Protein AF-A0A2K9NR47-F1 (afdb_monomer_lite)

Foldseek 3Di:
DDPLQLALPLQEDDDPDDQAALVVCVVCVVVLDLADAQVRAQQQFPVQLARFQAFFEQLQDAALLLLLSNQRSLSNLLSLLVSFFRDQCQQQPQFSQLQFGGNVLLLQQLLLLLQQLLCVLVVHPDDPDVVSNVVNPDTDDDDDSPPNVDDPDDGDTPVVSSVSSSVSNVSVSCSSPDPPVSRRSNPDFLPHSCLSVVVSSQVSLVSSQVSLQSLLSHNLSRGDNGSRAFAADPLLPVPDADPDFDKDKDAWDKFKFADDRSGRGDDALQRHAIDIATFHIKIWTLWFAFQQNVLCCLLVQLQVDLVLFDPSLSVVCVSSVDSGASQWRADDPPNPSQTWGRASNDTGRGSRQAHDFHFQRSQSSSQSVVCVVVVDLWRKDFAAPRRLRVLDDPDDWLSYDPDRSVPPNHPVVNVVSDVAQPRLNHSAAHGIGSALAAAFWAFHPAQQAGHHVRDARPSPNPPRVVRNPLQKTWIAHAYSSRRHCNRTNSDIDIDGRHDTGSYTTMMMTRPVRDDARRGHGQDPPDHPDDPPDDDVVVCVPDPPSQVPPPDHPDDDPVVVVVLVVLVVVLVVVLVVCQQVAFLLADQAALLASHGDPPDDQPDDDDPDDDPDDDDSNVVSCCVRPRPCRRHRQLLHLFEQAFQFFNADPLLVVLQVVLVVVVFQLLACVRPVPLVVLQLVVQVVLCVLLQFDSVFKGKGKFLAVLQLLLLLVVLLCVVQPPPHDLQQEAEEEALLDDCSNLVSCVVVVHDSVRHHHAYDDLNAGPLVSVLVVCVVSVVVVGQYAEYEWECQGRAFGAGHDLVSVLVSCVVRVHAYEYECQPQSVLSLEPLSCVRCPNSNVHQKYKYACRRLVSQPGRTIMMMGSGPVSQADPPDPCPDPDDDHDDPDDRNCRRGPDSRDGSNSSSSSRVCVVPPCVLSSVQQVQLQVLQQVLQVLQCPQPQKDWPHRHSGNKTKMAGPVFQVLRSQLSSQLSVVSSHHWDWDADPNGIIIMGGRRYSSHHPVSVVVSSVVSSVSD

Secondary structure (DSSP, 8-state):
------S-GGG---S-------HHHHHHGGGG-SS--GGGSTTEETTTTEE-PPPBP-TTT--HHHHHHHHHHHHHHHHHHHHTB-SHHHHHPPPTT-SS--HHHHHHHHHHHHHHHHHHTTS--S-S-HHHHHHHHPPP--S-TT------SPPPPHHHHHHHHHHHHHHHHHHHHH-GGGG-GGG--TTSTTHHHHHHHHHHHHHHHHHHHHHHTS-GGGB---TTPPPPPGGGG--PPPS---EEEE---EEEE---TT-SS---GGG-S-EEEEPPPEEEESSPPBHHHHHHHHHTTGGG-GGGS-HHHHHHHHHHT-SS-TTEEE-SSTTS--EEEE-SS-EEE--TTSBP---HHHHHHHHHHHHHHTT-SS--EEPPHHHHHHHS-SSS-TTB--S-GGG--SHHHHHTT-SS--TTSSSS--S--S--SSSSEEEEEEEP-PPTT----TT-TTSSGGG-SSS-EEEES--TT--GGGGSTT--EEE-TT---SEE--EEEETT--S-TT-----TTS----TT---HHHHT-STTGGGGSSS-SS--HHHHHHHHHHHHHHHHHHHHHGGGS-TT-TTEETTTTEE-TT---SS---SS--SS---HHHHHHIIIIIIGGGS--TTSTTB-SSS-----HHHHHHHHHHHHH---TT-GGGSHHHHHHHHHHHHHHHHHHT--TTT-EEEEESSHHHHHHHHHHHHHHHHHTTS-GGGEEEEEETTS-HHHHHHHHHTT--GGGEEEEPEETTEE-HHHHHHHHHHHHHTT-EEEEEEEEBS-TTT--B--HHHHHHHHHHHT-EEEEE-TTTGGGGGSHHHHHHTTTGGGSSEEEE-HHHHT-PPSS-EEEEESSGGGG--S---TTSSSPPPPTTS--HHHHSS-SS---HHHHHHHHHHHH-SHHHHHHHHHHHHHHHHHHHHHTTSTTEEEEE--SSSEEEEEETT-HHHHHHHHHHHHHTSS-B-EEEEETTEEEEEEE---TT--HHHHHHHHHHHHH--

Organism: Bacteriovorax stolpii (NCBI:txid960)

pLDDT: mean 89.63, std 12.06, range [26.89, 98.88]

Radius of gyration: 38.66 Å; chains: 1; bounding box: 83×75×109 Å

Sequence (1015 aa):
MSVTITRNPNLSKAGKHPEFEHLLKKEFGDSWWTGLAPEKCPGFDQERNCLVALPLLNLKTATREDILAYFNNSWTLTELLFQSLKVEEAYIRPPYHALRHPLIFYYGHPAVLYLNKLRIAGLQKDAVNIYLEKVLETGVDEMSWDDMSKNEMAWPKVAAVHAYRKTVYDIIVNLIKTHPDLNTIGSLNQDSPWWSLWMGIEHEKIHFETSSVLMRELPIEYLETPRFWAPLHPSKNSPHAMTENSWVKKSGERVNIGKPQDTESYGWDNEYGNRTVEIKDFEYTKNQITNGEYFDFVSSGAYINDKYWAPEGLQWRKFRNTKRPTFWVGVGPEGTHQYELRTIFEIIPMPMSWPVEVNYHEAIAYCNWKTESDKTKLKYRLLTEAEFVAIKPKVKDPVLQKQPYKNYKGFSDYQNEYKENFNFLWSSPKEVGDELFGNTWHWLMDQFNPLPGFEVNSLYDDFSTPCFDGKHQMIRGGSFMSCGHEASHWARFHFRPHFYQHSGFRMAATLDGSADNGATFLLKEKEYVHPRRTNVLDQMVGHEWWKKIEQPLEMSDAEMKSIFEQTETQVLKYLQDMPSKSPMGDAHDPAVNGLKKDFSVPYHATKNFPAHPESYQNLMKTVFEDMARYSQIPGHPGFAAYVAGAGNFISNTAQLIAQTLNPFSGHYMMAPGLVTLEMEVIKWFQTMIGYDEISSQGFLTTGSSVATLSALAMARKEKITGFDYSKVTAYTSSDSHHCIAKAWVMLGLKKENLRQIPLKNYKMDNKLLSEKIEEDVARGFKPFLVVATLGSTKTGCVDSLEEILPIAKKHNLWVHADGAYGALFMLTEKGRSLLKGIEETDSVALDPHKALSIPYGTGCLLVKNKDHMLFDYLSDDSYMPPRPVDQVDYADITPELSRDFRGLRVWLPLKTLGVGPFQLNLEEKLKLAEWLSAEIAKIPDLVVVSKPELSILTFAHKKGDAETKKLMENINNKGTLFLSSCTIDGKLAIRFCLLGFRLHYDRLEKALNEIKTMV

InterPro domains:
  IPR002129 Pyridoxal phosphate-dependent decarboxylase, major domain [PF00282] (607-956)
  IPR005532 Sulfatase-modifying factor enzyme-like domain [PF03781] (254-508)
  IPR015421 Pyridoxal phosphate-dependent transferase, major domain [G3DSA:3.40.640.10] (651-907)
  IPR015422 Pyridoxal phosphate-dependent transferase, small domain [G3DSA:3.90.1150.10] (908-1015)
  IPR015424 Pyridoxal phosphate-dependent transferase [SSF53383] (558-1014)
  IPR016187 C-type lectin fold [SSF56436] (243-511)
  IPR027577 5-histidylcysteine sulfoxide synthase [TIGR04344] (61-507)
  IPR042095 Sulfatase-modifying factor enzyme superfamily [G3DSA:3.90.1580.10] (233-517)
  IPR051043 Sulfatase Modifying Factor and Kinase [PTHR23150] (67-510)

Structure (mmCIF, N/CA/C/O backbone):
data_AF-A0A2K9NR47-F1
#
_entry.id   AF-A0A2K9NR47-F1
#
loop_
_atom_site.group_PDB
_atom_site.id
_atom_site.type_symbol
_atom_site.label_atom_id
_atom_site.label_alt_id
_atom_site.label_comp_id
_atom_site.label_asym_id
_atom_site.label_entity_id
_atom_site.label_seq_id
_atom_site.pdbx_PDB_ins_code
_atom_site.Cartn_x
_atom_site.Cartn_y
_atom_site.Cartn_z
_atom_site.occupancy
_atom_site.B_iso_or_equiv
_atom_site.auth_seq_id
_atom_site.auth_comp_id
_atom_site.auth_asym_id
_atom_site.auth_atom_id
_atom_site.pdbx_PDB_model_num
ATOM 1 N N . MET A 1 1 ? 4.344 -27.991 -24.738 1.00 29.25 1 MET A N 1
ATOM 2 C CA . MET A 1 1 ? 5.338 -26.933 -25.015 1.00 29.25 1 MET A CA 1
ATOM 3 C C . MET A 1 1 ? 4.790 -26.060 -26.132 1.00 29.25 1 MET A C 1
ATOM 5 O O . MET A 1 1 ? 4.913 -26.417 -27.297 1.00 29.25 1 MET A O 1
ATOM 9 N N . SER A 1 2 ? 4.070 -24.994 -25.783 1.00 26.89 2 SER A N 1
ATOM 10 C CA . SER A 1 2 ? 3.585 -24.009 -26.751 1.00 26.89 2 SER A CA 1
ATOM 11 C C . SER A 1 2 ? 4.768 -23.166 -27.213 1.00 26.89 2 SER A C 1
ATOM 13 O O . SER A 1 2 ? 5.435 -22.540 -26.394 1.00 26.89 2 SER A O 1
ATOM 15 N N . VAL A 1 3 ? 5.045 -23.150 -28.514 1.00 30.22 3 VAL A N 1
ATOM 16 C CA . VAL A 1 3 ? 5.920 -22.137 -29.106 1.00 30.22 3 VAL A CA 1
ATOM 17 C C . VAL A 1 3 ? 5.161 -20.817 -29.002 1.00 30.22 3 VAL A C 1
ATOM 19 O O . VAL A 1 3 ? 4.297 -20.526 -29.826 1.00 30.22 3 VAL A O 1
ATOM 22 N N . THR A 1 4 ? 5.404 -20.062 -27.932 1.00 38.97 4 THR A N 1
ATOM 23 C CA . THR A 1 4 ? 4.868 -18.712 -27.775 1.00 38.97 4 THR A CA 1
ATOM 24 C C . THR A 1 4 ? 5.430 -17.882 -28.921 1.00 38.97 4 THR A C 1
ATOM 26 O O . THR A 1 4 ? 6.644 -17.761 -29.075 1.00 38.97 4 THR A O 1
ATOM 29 N N . ILE A 1 5 ? 4.556 -17.384 -29.789 1.00 46.53 5 ILE A N 1
ATOM 30 C CA . ILE A 1 5 ? 4.940 -16.554 -30.928 1.00 46.53 5 ILE A CA 1
ATOM 31 C C . ILE A 1 5 ? 5.498 -15.242 -30.350 1.00 46.53 5 ILE A C 1
ATOM 33 O O . ILE A 1 5 ? 4.736 -14.388 -29.917 1.00 46.53 5 ILE A O 1
ATOM 37 N N . THR A 1 6 ? 6.823 -15.089 -30.288 1.00 55.62 6 THR A N 1
ATOM 38 C CA . THR A 1 6 ? 7.491 -13.889 -29.736 1.00 55.62 6 THR A CA 1
ATOM 39 C C . THR A 1 6 ? 7.591 -12.722 -30.726 1.00 55.62 6 THR A C 1
ATOM 41 O O . THR A 1 6 ? 7.983 -11.612 -30.355 1.00 55.62 6 THR A O 1
ATOM 44 N N . ARG A 1 7 ? 7.216 -12.964 -31.986 1.00 69.31 7 ARG A N 1
ATOM 45 C CA . ARG A 1 7 ? 7.096 -11.967 -33.053 1.00 69.31 7 ARG A CA 1
ATOM 46 C C . ARG A 1 7 ? 5.719 -11.307 -32.996 1.00 69.31 7 ARG A C 1
ATOM 48 O O . ARG A 1 7 ? 4.761 -12.007 -32.696 1.00 69.31 7 ARG A O 1
ATOM 55 N N . ASN A 1 8 ? 5.598 -10.021 -33.354 1.00 74.12 8 ASN A N 1
ATOM 56 C CA . ASN A 1 8 ? 4.290 -9.357 -33.425 1.00 74.12 8 ASN A CA 1
ATOM 57 C C . ASN A 1 8 ? 3.326 -10.152 -34.337 1.00 74.12 8 ASN A C 1
ATOM 59 O O . ASN A 1 8 ? 3.521 -10.156 -35.560 1.00 74.12 8 ASN A O 1
ATOM 63 N N . PRO A 1 9 ? 2.304 -10.829 -33.776 1.00 72.19 9 PRO A N 1
ATOM 64 C CA . PRO A 1 9 ? 1.394 -11.661 -34.558 1.00 72.19 9 PRO A CA 1
ATOM 65 C C . PRO A 1 9 ? 0.457 -10.812 -35.428 1.00 72.19 9 PRO A C 1
ATOM 67 O O . PRO A 1 9 ? -0.042 -11.290 -36.446 1.00 72.19 9 PRO A O 1
ATOM 70 N N . ASN A 1 10 ? 0.285 -9.534 -35.078 1.00 77.62 10 ASN A N 1
ATOM 71 C CA . ASN A 1 10 ? -0.641 -8.603 -35.718 1.00 77.62 10 ASN A CA 1
ATOM 72 C C . ASN A 1 10 ? -0.142 -8.089 -37.084 1.00 77.62 10 ASN A C 1
ATOM 74 O O . ASN A 1 10 ? -0.870 -7.385 -37.779 1.00 77.62 10 ASN A O 1
ATOM 78 N N . LEU A 1 11 ? 1.098 -8.416 -37.476 1.00 74.31 11 LEU A N 1
ATOM 79 C CA . LEU A 1 11 ? 1.753 -7.925 -38.701 1.00 74.31 11 LEU A CA 1
ATOM 80 C C . LEU A 1 11 ? 1.943 -9.015 -39.775 1.00 74.31 11 LEU A C 1
ATOM 82 O O . LEU A 1 11 ? 2.802 -8.894 -40.654 1.00 74.31 11 LEU A O 1
ATOM 86 N N . SER A 1 12 ? 1.163 -10.100 -39.714 1.00 62.03 12 SER A N 1
ATOM 87 C CA . SER A 1 12 ? 1.160 -11.168 -40.723 1.00 62.03 12 SER A CA 1
ATOM 88 C C . SER A 1 12 ? -0.046 -11.044 -41.664 1.00 62.03 12 SER A C 1
ATOM 90 O O . SER A 1 12 ? -1.165 -10.810 -41.223 1.00 62.03 12 SER A O 1
ATOM 92 N N . LYS A 1 13 ? 0.173 -11.174 -42.979 1.00 60.66 13 LYS A N 1
ATOM 93 C CA . LYS A 1 13 ? -0.891 -11.084 -43.991 1.00 60.66 13 LYS A CA 1
ATOM 94 C C . LYS A 1 13 ? -1.398 -12.497 -44.304 1.00 60.66 13 LYS A C 1
ATOM 96 O O . LYS A 1 13 ? -0.816 -13.162 -45.154 1.00 60.66 13 LYS A O 1
ATOM 101 N N . ALA A 1 14 ? -2.442 -12.979 -43.621 1.00 40.56 14 ALA A N 1
ATOM 102 C CA . ALA A 1 14 ? -3.179 -14.175 -44.056 1.00 40.56 14 ALA A CA 1
ATOM 103 C C . ALA A 1 14 ? -4.571 -14.313 -43.403 1.00 40.56 14 ALA A C 1
ATOM 105 O O . ALA A 1 14 ? -4.690 -14.693 -42.243 1.00 40.56 14 ALA A O 1
ATOM 106 N N . GLY A 1 15 ? -5.616 -14.112 -44.214 1.00 43.72 15 GLY A N 1
ATOM 107 C CA . GLY A 1 15 ? -7.018 -14.414 -43.905 1.00 43.72 15 GLY A CA 1
ATOM 108 C C . GLY A 1 15 ? -7.943 -13.261 -44.292 1.00 43.72 15 GLY A C 1
ATOM 109 O O . GLY A 1 15 ? -7.608 -12.107 -44.074 1.00 43.72 15 GLY A O 1
ATOM 110 N N . LYS A 1 16 ? -9.109 -13.531 -44.891 1.00 47.97 16 LYS A N 1
ATOM 111 C CA . LYS A 1 16 ? -10.177 -12.522 -44.980 1.00 47.97 16 LYS A CA 1
ATOM 112 C C . LYS A 1 16 ? -10.632 -12.225 -43.547 1.00 47.97 16 LYS A C 1
ATOM 114 O O . LYS A 1 16 ? -11.402 -13.003 -42.991 1.00 47.97 16 LYS A O 1
ATOM 119 N N . HIS A 1 17 ? -10.103 -11.168 -42.941 1.00 52.47 17 HIS A N 1
ATOM 120 C CA . HIS A 1 17 ? -10.524 -10.730 -41.614 1.00 52.47 17 HIS A CA 1
ATOM 121 C C . HIS A 1 17 ? -11.975 -10.220 -41.706 1.00 52.47 17 HIS A C 1
ATOM 123 O O . HIS A 1 17 ? -12.316 -9.570 -42.699 1.00 52.47 17 HIS A O 1
ATOM 129 N N . PRO A 1 18 ? -12.854 -10.548 -40.743 1.00 55.06 18 PRO A N 1
ATOM 130 C CA . PRO A 1 18 ? -14.215 -10.023 -40.728 1.00 55.06 18 PRO A CA 1
ATOM 131 C C . PRO A 1 18 ? -14.175 -8.490 -40.679 1.00 55.06 18 PRO A C 1
ATOM 133 O O . PRO A 1 18 ? -13.394 -7.911 -39.924 1.00 55.06 18 PRO A O 1
ATOM 136 N N . GLU A 1 19 ? -14.996 -7.819 -41.489 1.00 61.41 19 GLU A N 1
ATOM 137 C CA . GLU A 1 19 ? -15.167 -6.370 -41.369 1.00 61.41 19 GLU A CA 1
ATOM 138 C C . GLU A 1 19 ? -15.769 -6.059 -39.993 1.00 61.41 19 GLU A C 1
ATOM 140 O O . GLU A 1 19 ? -16.912 -6.417 -39.706 1.00 61.41 19 GLU A O 1
ATOM 145 N N . PHE A 1 20 ? -14.996 -5.406 -39.122 1.00 68.75 20 PHE A N 1
ATOM 146 C CA . PHE A 1 20 ? -15.508 -4.925 -37.841 1.00 68.75 20 PHE A CA 1
ATOM 147 C C . PHE A 1 20 ? -16.384 -3.689 -38.067 1.00 68.75 20 PHE A C 1
ATOM 149 O O . PHE A 1 20 ? -15.938 -2.704 -38.670 1.00 68.75 20 PHE A O 1
ATOM 156 N N . GLU A 1 21 ? -17.614 -3.718 -37.552 1.00 80.81 21 GLU A N 1
ATOM 157 C CA . GLU A 1 21 ? -18.435 -2.515 -37.398 1.00 80.81 21 GLU A CA 1
ATOM 158 C C . GLU A 1 21 ? -17.719 -1.552 -36.436 1.00 80.81 21 GLU A C 1
ATOM 160 O O . GLU A 1 21 ? -17.147 -1.974 -35.430 1.00 80.81 21 GLU A O 1
ATOM 165 N N . HIS A 1 22 ? -17.723 -0.251 -36.735 1.00 86.69 22 HIS A N 1
ATOM 166 C CA . HIS A 1 22 ? -17.098 0.740 -35.861 1.00 86.69 22 HIS A CA 1
ATOM 167 C C . HIS A 1 22 ? -18.012 1.071 -34.676 1.00 86.69 22 HIS A C 1
ATOM 169 O O . HIS A 1 22 ? -18.729 2.074 -34.671 1.00 86.69 22 HIS A O 1
ATOM 175 N N . LEU A 1 23 ? -17.981 0.211 -33.659 1.00 86.69 23 LEU A N 1
ATOM 176 C CA . LEU A 1 23 ? -18.865 0.273 -32.495 1.00 86.69 23 LEU A CA 1
ATOM 177 C C . LEU A 1 23 ? -18.756 1.604 -31.746 1.00 86.69 23 LEU A C 1
ATOM 179 O O . LEU A 1 23 ? -19.778 2.182 -31.397 1.00 86.69 23 LEU A O 1
ATOM 183 N N . LEU A 1 24 ? -17.544 2.140 -31.580 1.00 87.00 24 LEU A N 1
ATOM 184 C CA . LEU A 1 24 ? -17.353 3.400 -30.851 1.00 87.00 24 LEU A CA 1
ATOM 185 C C . LEU A 1 24 ? -17.876 4.620 -31.623 1.00 87.00 24 LEU A C 1
ATOM 187 O O . LEU A 1 24 ? -18.484 5.511 -31.046 1.00 87.00 24 LEU A O 1
ATOM 191 N N . LYS A 1 25 ? -17.748 4.645 -32.951 1.00 87.56 25 LYS A N 1
ATOM 192 C CA . LYS A 1 25 ? -18.338 5.692 -33.794 1.00 87.56 25 LYS A CA 1
ATOM 193 C C . LYS A 1 25 ? -19.861 5.614 -33.802 1.00 87.56 25 LYS A C 1
ATOM 195 O O . LYS A 1 25 ? -20.513 6.646 -33.882 1.00 87.56 25 LYS A O 1
ATOM 200 N N . LYS A 1 26 ? -20.432 4.411 -33.688 1.00 87.38 26 LYS A N 1
ATOM 201 C CA . LYS A 1 26 ? -21.876 4.208 -33.506 1.00 87.38 26 LYS A CA 1
ATOM 202 C C . LYS A 1 26 ? -22.354 4.652 -32.120 1.00 87.38 26 LYS A C 1
ATOM 204 O O . LYS A 1 26 ? -23.450 5.190 -32.017 1.00 87.38 26 LYS A O 1
ATOM 209 N N . GLU A 1 27 ? -21.552 4.418 -31.084 1.00 90.31 27 GLU A N 1
ATOM 210 C CA . GLU A 1 27 ? -21.852 4.794 -29.698 1.00 90.31 27 GLU A CA 1
ATOM 211 C C . GLU A 1 27 ? -21.749 6.307 -29.472 1.00 90.31 27 GLU A C 1
ATOM 213 O O . GLU A 1 27 ? -22.692 6.914 -28.970 1.00 90.31 27 GLU A O 1
ATOM 218 N N . PHE A 1 28 ? -20.629 6.919 -29.862 1.00 91.75 28 PHE A N 1
ATOM 219 C CA . PHE A 1 28 ? -20.346 8.331 -29.603 1.00 91.75 28 PHE A CA 1
ATOM 220 C C . PHE A 1 28 ? -20.785 9.253 -30.746 1.00 91.75 28 PHE A C 1
ATOM 222 O O . PHE A 1 28 ? -21.222 10.371 -30.496 1.00 91.75 28 PHE A O 1
ATOM 229 N N . GLY A 1 29 ? -20.681 8.834 -32.010 1.00 89.88 29 GLY A N 1
ATOM 230 C CA . GLY A 1 29 ? -20.972 9.703 -33.157 1.00 89.88 29 GLY A CA 1
ATOM 231 C C . GLY A 1 29 ? -20.277 11.067 -33.045 1.00 89.88 29 GLY A C 1
ATOM 232 O O . GLY A 1 29 ? -19.074 11.148 -32.786 1.00 89.88 29 GLY A O 1
ATOM 233 N N . ASP A 1 30 ? -21.049 12.147 -33.182 1.00 86.94 30 ASP A N 1
ATOM 234 C CA . ASP A 1 30 ? -20.553 13.523 -33.042 1.00 86.94 30 ASP A CA 1
ATOM 235 C C . ASP A 1 30 ? -20.172 13.896 -31.597 1.00 86.94 30 ASP A C 1
ATOM 237 O O . ASP A 1 30 ? -19.423 14.852 -31.394 1.00 86.94 30 ASP A O 1
ATOM 241 N N . SER A 1 31 ? -20.633 13.146 -30.585 1.00 92.56 31 SER A N 1
ATOM 242 C CA . SER A 1 31 ? -20.271 13.372 -29.178 1.00 92.56 31 SER A CA 1
ATOM 243 C C . SER A 1 31 ? -18.898 12.805 -28.806 1.00 92.56 31 SER A C 1
ATOM 245 O O . SER A 1 31 ? -18.524 12.854 -27.635 1.00 92.56 31 SER A O 1
ATOM 247 N N . TRP A 1 32 ? -18.147 12.257 -29.771 1.00 95.50 32 TRP A N 1
ATOM 248 C CA . TRP A 1 32 ? -16.764 11.822 -29.561 1.00 95.50 32 TRP A CA 1
ATOM 249 C C . TRP A 1 32 ? -15.847 12.984 -29.170 1.00 95.50 32 TRP A C 1
ATOM 251 O O . TRP A 1 32 ? -14.960 12.814 -28.341 1.00 95.50 32 TRP A O 1
ATOM 261 N N . TRP A 1 33 ? -16.068 14.169 -29.728 1.00 97.12 33 TRP A N 1
ATOM 262 C CA . TRP A 1 33 ? -15.225 15.326 -29.454 1.00 97.12 33 TRP A CA 1
ATOM 263 C C . TRP A 1 33 ? -15.538 15.878 -28.066 1.00 97.12 33 TRP A C 1
ATOM 265 O O . TRP A 1 33 ? -16.590 16.482 -27.845 1.00 97.12 33 TRP A O 1
ATOM 275 N N . THR A 1 34 ? -14.630 15.673 -27.116 1.00 97.31 34 THR A N 1
ATOM 276 C CA . THR A 1 34 ? -14.738 16.306 -25.801 1.00 97.31 34 THR A CA 1
ATOM 277 C C . THR A 1 34 ? -14.384 17.796 -25.868 1.00 97.31 34 THR A C 1
ATOM 279 O O . THR A 1 34 ? -14.904 18.596 -25.079 1.00 97.31 34 THR A O 1
ATOM 282 N N . GLY A 1 35 ? -13.554 18.174 -26.848 1.00 95.50 35 GLY A N 1
ATOM 283 C CA . GLY A 1 35 ? -13.197 19.551 -27.170 1.00 95.50 35 GLY A CA 1
ATOM 284 C C . GLY A 1 35 ? -13.911 20.119 -28.402 1.00 95.50 35 GLY A C 1
ATOM 285 O O . GLY A 1 35 ? -15.130 20.018 -28.549 1.00 95.50 35 GLY A O 1
ATOM 286 N N . LEU A 1 36 ? -13.153 20.783 -29.281 1.00 96.62 36 LEU A N 1
ATOM 287 C CA . LEU A 1 36 ? -13.651 21.231 -30.585 1.00 96.62 36 LEU A CA 1
ATOM 288 C C . LEU A 1 36 ? -13.616 20.074 -31.589 1.00 96.62 36 LEU A C 1
ATOM 290 O O . LEU A 1 36 ? -12.651 19.323 -31.641 1.00 96.62 36 LEU A O 1
ATOM 294 N N . ALA A 1 37 ? -14.634 19.971 -32.444 1.00 95.56 37 ALA A N 1
ATOM 295 C CA . ALA A 1 37 ? -14.554 19.096 -33.612 1.00 95.56 37 ALA A CA 1
ATOM 296 C C . ALA A 1 37 ? -13.463 19.601 -34.585 1.00 95.56 37 ALA A C 1
ATOM 298 O O . ALA A 1 37 ? -13.287 20.822 -34.687 1.00 95.56 37 ALA A O 1
ATOM 299 N N . PRO A 1 38 ? -12.780 18.720 -35.347 1.00 95.19 38 PRO A N 1
ATOM 300 C CA . PRO A 1 38 ? -11.657 19.090 -36.213 1.00 95.19 38 PRO A CA 1
ATOM 301 C C . PRO A 1 38 ? -11.935 20.280 -37.136 1.00 95.19 38 PRO A C 1
ATOM 303 O O . PRO A 1 38 ? -11.157 21.223 -37.170 1.00 95.19 38 PRO A O 1
ATOM 306 N N . GLU A 1 39 ? -13.087 20.297 -37.802 1.00 93.81 39 GLU A N 1
ATOM 307 C CA . GLU A 1 39 ? -13.531 21.361 -38.719 1.00 93.81 39 GLU A CA 1
ATOM 308 C C . GLU A 1 39 ? -13.760 22.739 -38.065 1.00 93.81 39 GLU A C 1
ATOM 310 O O . GLU A 1 39 ? -13.818 23.756 -38.754 1.00 93.81 39 GLU A O 1
ATOM 315 N N . LYS A 1 40 ? -13.903 22.784 -36.735 1.00 93.88 40 LYS A N 1
ATOM 316 C CA . LYS A 1 40 ? -14.049 24.016 -35.939 1.00 93.88 40 LYS A CA 1
ATOM 317 C C . LYS A 1 40 ? -12.763 24.379 -35.197 1.00 93.88 40 LYS A C 1
ATOM 319 O O . LYS A 1 40 ? -12.729 25.397 -34.505 1.00 93.88 40 LYS A O 1
ATOM 324 N N . CYS A 1 41 ? -11.742 23.534 -35.282 1.00 94.50 41 CYS A N 1
ATOM 325 C CA . CYS A 1 41 ? -10.518 23.670 -34.520 1.00 94.50 41 CYS A CA 1
ATOM 326 C C . CYS A 1 41 ? -9.486 24.525 -35.282 1.00 94.50 41 CYS A C 1
ATOM 328 O O . CYS A 1 41 ? -9.324 24.359 -36.495 1.00 94.50 41 CYS A O 1
ATOM 330 N N . PRO A 1 42 ? -8.765 25.445 -34.611 1.00 91.44 42 PRO A N 1
ATOM 331 C CA . PRO A 1 42 ? -7.619 26.127 -35.206 1.00 91.44 42 PRO A CA 1
ATOM 332 C C . PRO A 1 42 ? -6.595 25.131 -35.769 1.00 91.44 42 PRO A C 1
ATOM 334 O O . PRO A 1 42 ? -6.306 24.116 -35.138 1.00 91.44 42 PRO A O 1
ATOM 337 N N . GLY A 1 43 ? -6.052 25.421 -36.954 1.00 89.31 43 GLY A N 1
ATOM 338 C CA . GLY A 1 43 ? -5.187 24.492 -37.694 1.00 89.31 43 GLY A CA 1
ATOM 339 C C . GLY A 1 43 ? -5.933 23.567 -38.664 1.00 89.31 43 GLY A C 1
ATOM 340 O O . GLY A 1 43 ? -5.299 22.732 -39.304 1.00 89.31 43 GLY A O 1
ATOM 341 N N . PHE A 1 44 ? -7.259 23.694 -38.804 1.00 92.06 44 PHE A N 1
ATOM 342 C CA . PHE A 1 44 ? -7.995 22.982 -39.848 1.00 92.06 44 PHE A CA 1
ATOM 343 C C . PHE A 1 44 ? -7.672 23.542 -41.236 1.00 92.06 44 PHE A C 1
ATOM 345 O O . PHE A 1 44 ? -7.862 24.727 -41.515 1.00 92.06 44 PHE A O 1
ATOM 352 N N . ASP A 1 45 ? -7.201 22.667 -42.112 1.00 88.81 45 ASP A N 1
ATOM 353 C CA . ASP A 1 45 ? -6.845 22.965 -43.487 1.00 88.81 45 ASP A CA 1
ATOM 354 C C . ASP A 1 45 ? -8.034 22.671 -44.404 1.00 88.81 45 ASP A C 1
ATOM 356 O O . ASP A 1 45 ? -8.398 21.513 -44.626 1.00 88.81 45 ASP A O 1
ATOM 360 N N . GLN A 1 46 ? -8.650 23.727 -44.936 1.00 87.88 46 GLN A N 1
ATOM 361 C CA . GLN A 1 46 ? -9.815 23.602 -45.812 1.00 87.88 46 GLN A CA 1
ATOM 362 C C . GLN A 1 46 ? -9.467 23.006 -47.180 1.00 87.88 46 GLN A C 1
ATOM 364 O O . GLN A 1 46 ? -10.305 22.325 -47.768 1.00 87.88 46 GLN A O 1
ATOM 369 N N . GLU A 1 47 ? -8.256 23.243 -47.688 1.00 85.94 47 GLU A N 1
ATOM 370 C CA . GLU A 1 47 ? -7.845 22.783 -49.018 1.00 85.94 47 GLU A CA 1
ATOM 371 C C . GLU A 1 47 ? -7.588 21.277 -49.021 1.00 85.94 47 GLU A C 1
ATOM 373 O O . GLU A 1 47 ? -7.998 20.570 -49.942 1.00 85.94 47 GLU A O 1
ATOM 378 N N . ARG A 1 48 ? -6.945 20.769 -47.964 1.00 86.75 48 ARG A N 1
ATOM 379 C CA . ARG A 1 48 ? -6.641 19.337 -47.809 1.00 86.75 48 ARG A CA 1
ATOM 380 C C . ARG A 1 48 ? -7.667 18.579 -46.974 1.00 86.75 48 ARG A C 1
ATOM 382 O O . ARG A 1 48 ? -7.580 17.357 -46.874 1.00 86.75 48 ARG A O 1
ATOM 389 N N . ASN A 1 49 ? -8.649 19.288 -46.418 1.00 91.69 49 ASN A N 1
ATOM 390 C CA . ASN A 1 49 ? -9.724 18.746 -45.593 1.00 91.69 49 ASN A CA 1
ATOM 391 C C . ASN A 1 49 ? -9.195 17.880 -44.429 1.00 91.69 49 ASN A C 1
ATOM 393 O O . ASN A 1 49 ? -9.655 16.760 -44.201 1.00 91.69 49 ASN A O 1
ATOM 397 N N . CYS A 1 50 ? -8.210 18.400 -43.695 1.00 93.38 50 CYS A N 1
ATOM 398 C CA . CYS A 1 50 ? -7.583 17.714 -42.565 1.00 93.38 50 CYS A CA 1
ATOM 399 C C . CYS A 1 50 ? -7.186 18.686 -41.448 1.00 93.38 50 CYS A C 1
ATOM 401 O O . CYS A 1 50 ? -7.006 19.878 -41.685 1.00 93.38 50 CYS A O 1
ATOM 403 N N . LEU A 1 51 ? -7.001 18.177 -40.230 1.00 93.19 51 LEU A N 1
ATOM 404 C CA . LEU A 1 51 ? -6.432 18.952 -39.124 1.00 93.19 51 LEU A CA 1
ATOM 405 C C . LEU A 1 51 ? -4.908 18.779 -39.090 1.00 93.19 51 LEU A C 1
ATOM 407 O O . LEU A 1 51 ? -4.428 17.648 -39.058 1.00 93.19 51 LEU A O 1
ATOM 411 N N . VAL A 1 52 ? -4.159 19.884 -39.065 1.00 90.12 52 VAL A N 1
ATOM 412 C CA . VAL A 1 52 ? -2.703 19.883 -38.830 1.00 90.12 52 VAL A CA 1
ATOM 413 C C . VAL A 1 52 ? -2.356 20.514 -37.491 1.00 90.12 52 VAL A C 1
ATOM 415 O O . VAL A 1 52 ? -3.148 21.282 -36.936 1.00 90.12 52 VAL A O 1
ATOM 418 N N . ALA A 1 53 ? -1.172 20.204 -36.962 1.00 91.75 53 ALA A N 1
ATOM 419 C CA . ALA A 1 53 ? -0.719 20.813 -35.723 1.00 91.75 53 ALA A CA 1
ATOM 420 C C . ALA A 1 53 ? -0.289 22.259 -35.936 1.00 91.75 53 ALA A C 1
ATOM 422 O O . ALA A 1 53 ? 0.382 22.574 -36.913 1.00 91.75 53 ALA A O 1
ATOM 423 N N . LEU A 1 54 ? -0.659 23.132 -35.001 1.00 91.75 54 LEU A N 1
ATOM 424 C CA . LEU A 1 54 ? -0.183 24.511 -34.968 1.00 91.75 54 LEU A CA 1
ATOM 425 C C . LEU A 1 54 ? 1.318 24.571 -34.623 1.00 91.75 54 LEU A C 1
ATOM 427 O O . LEU A 1 54 ? 1.826 23.659 -33.959 1.00 91.75 54 LEU A O 1
ATOM 431 N N . PRO A 1 55 ? 2.036 25.639 -35.035 1.00 90.06 55 PRO A N 1
ATOM 432 C CA . PRO A 1 55 ? 3.446 25.824 -34.700 1.00 90.06 55 PRO A CA 1
ATOM 433 C C . PRO A 1 55 ? 3.648 25.891 -33.178 1.00 90.06 55 PRO A C 1
ATOM 435 O O . PRO A 1 55 ? 2.713 26.172 -32.437 1.00 90.06 55 PRO A O 1
ATOM 438 N N . LEU A 1 56 ? 4.870 25.662 -32.705 1.00 92.19 56 LEU A N 1
ATOM 439 C CA . LEU A 1 56 ? 5.264 25.821 -31.308 1.00 92.19 56 LEU A CA 1
ATOM 440 C C . LEU A 1 56 ? 5.011 27.257 -30.832 1.00 92.19 56 LEU A C 1
ATOM 442 O O . LEU A 1 56 ? 5.506 28.214 -31.425 1.00 92.19 56 LEU A O 1
ATOM 446 N N . LEU A 1 57 ? 4.270 27.401 -29.736 1.00 92.19 57 LEU A N 1
ATOM 447 C CA . LEU A 1 57 ? 3.871 28.694 -29.183 1.00 92.19 57 LEU A CA 1
ATOM 448 C C . LEU A 1 57 ? 5.081 29.581 -28.841 1.00 92.19 57 LEU A C 1
ATOM 450 O O . LEU A 1 57 ? 6.009 29.147 -28.155 1.00 92.19 57 LEU A O 1
ATOM 454 N N . ASN A 1 58 ? 5.047 30.843 -29.282 1.00 92.50 58 ASN A N 1
ATOM 455 C CA . ASN A 1 58 ? 6.056 31.837 -28.923 1.00 92.50 58 ASN A CA 1
ATOM 456 C C . ASN A 1 58 ? 5.628 32.565 -27.644 1.00 92.50 58 ASN A C 1
ATOM 458 O O . ASN A 1 58 ? 4.819 33.489 -27.683 1.00 92.50 58 ASN A O 1
ATOM 462 N N . LEU A 1 59 ? 6.199 32.186 -26.503 1.00 90.56 59 LEU A N 1
ATOM 463 C CA . LEU A 1 59 ? 5.815 32.700 -25.185 1.00 90.56 59 LEU A CA 1
ATOM 464 C C . LEU A 1 59 ? 6.079 34.206 -25.012 1.00 90.56 59 LEU A C 1
ATOM 466 O O . LEU A 1 59 ? 5.477 34.830 -24.144 1.00 90.56 59 LEU A O 1
ATOM 470 N N . LYS A 1 60 ? 6.927 34.824 -25.849 1.00 88.25 60 LYS A N 1
ATOM 471 C CA . LYS A 1 60 ? 7.196 36.274 -25.794 1.00 88.25 60 LYS A CA 1
ATOM 472 C C . LYS A 1 60 ? 6.144 37.112 -26.520 1.00 88.25 60 LYS A C 1
ATOM 474 O O . LYS A 1 60 ? 5.997 38.290 -26.202 1.00 88.25 60 LYS A O 1
ATOM 479 N N . THR A 1 61 ? 5.442 36.539 -27.499 1.00 89.19 61 THR A N 1
ATOM 480 C CA . THR A 1 61 ? 4.515 37.285 -28.374 1.00 89.19 61 THR A CA 1
ATOM 481 C C . THR A 1 61 ? 3.097 36.723 -28.420 1.00 89.19 61 THR A C 1
ATOM 483 O O . THR A 1 61 ? 2.192 37.422 -28.879 1.00 89.19 61 THR A O 1
ATOM 486 N N . ALA A 1 62 ? 2.885 35.501 -27.929 1.00 91.69 62 ALA A N 1
ATOM 487 C CA . ALA A 1 62 ? 1.587 34.849 -27.908 1.00 91.69 62 ALA A CA 1
ATOM 488 C C . ALA A 1 62 ? 0.553 35.646 -27.111 1.00 91.69 62 ALA A C 1
ATOM 490 O O . ALA A 1 62 ? 0.838 36.234 -26.066 1.00 91.69 62 ALA A O 1
ATOM 491 N N . THR A 1 63 ? -0.681 35.610 -27.601 1.00 92.31 63 THR A N 1
ATOM 492 C CA . THR A 1 63 ? -1.863 36.126 -26.913 1.00 92.31 63 THR A CA 1
ATOM 493 C C . THR A 1 63 ? -2.626 34.999 -26.217 1.00 92.31 63 THR A C 1
ATOM 495 O O . THR A 1 63 ? -2.420 33.814 -26.482 1.00 92.31 63 THR A O 1
ATOM 498 N N . ARG A 1 64 ? -3.585 35.354 -25.354 1.00 93.88 64 ARG A N 1
ATOM 499 C CA . ARG A 1 64 ? -4.520 34.384 -24.758 1.00 93.88 64 ARG A CA 1
ATOM 500 C C . ARG A 1 64 ? -5.290 33.586 -25.818 1.00 93.88 64 ARG A C 1
ATOM 502 O O . ARG A 1 64 ? -5.568 32.407 -25.613 1.00 93.88 64 ARG A O 1
ATOM 509 N N . GLU A 1 65 ? -5.619 34.218 -26.945 1.00 94.62 65 GLU A N 1
ATOM 510 C CA . GLU A 1 65 ? -6.272 33.550 -28.076 1.00 94.62 65 GLU A CA 1
ATOM 511 C C . GLU A 1 65 ? -5.355 32.495 -28.701 1.00 94.62 65 GLU A C 1
ATOM 513 O O . GLU A 1 65 ? -5.814 31.391 -28.992 1.00 94.62 65 GLU A O 1
ATOM 518 N N . ASP A 1 66 ? -4.060 32.797 -28.836 1.00 94.69 66 ASP A N 1
ATOM 519 C CA . ASP A 1 66 ? -3.076 31.849 -29.362 1.00 94.69 66 ASP A CA 1
ATOM 520 C C . ASP A 1 66 ? -2.906 30.645 -28.429 1.00 94.69 66 ASP A C 1
ATOM 522 O O . ASP A 1 66 ? -2.886 29.508 -28.894 1.00 94.69 66 ASP A O 1
ATOM 526 N N . ILE A 1 67 ? -2.876 30.867 -27.111 1.00 95.38 67 ILE A N 1
ATOM 527 C CA . ILE A 1 67 ? -2.819 29.788 -26.112 1.00 95.38 67 ILE A CA 1
ATOM 528 C C . ILE A 1 67 ? -4.028 28.864 -26.236 1.00 95.38 67 ILE A C 1
ATOM 530 O O . ILE A 1 67 ? -3.883 27.643 -26.298 1.00 95.38 67 ILE A O 1
ATOM 534 N N . LEU A 1 68 ? -5.230 29.445 -26.279 1.00 96.75 68 LEU A N 1
ATOM 535 C CA . LEU A 1 68 ? -6.460 28.671 -26.383 1.00 96.75 68 LEU A CA 1
ATOM 536 C C . LEU A 1 68 ? -6.511 27.886 -27.700 1.00 96.75 68 LEU A C 1
ATOM 538 O O . LEU A 1 68 ? -6.924 26.729 -27.709 1.00 96.75 68 LEU A O 1
ATOM 542 N N . ALA A 1 69 ? -6.075 28.495 -28.803 1.00 96.44 69 ALA A N 1
ATOM 543 C CA . ALA A 1 69 ? -5.983 27.826 -30.093 1.00 96.44 69 ALA A CA 1
ATOM 544 C C . ALA A 1 69 ? -4.970 26.671 -30.073 1.00 96.44 69 ALA A C 1
ATOM 546 O O . ALA A 1 69 ? -5.280 25.592 -30.573 1.00 96.44 69 ALA A O 1
ATOM 547 N N . TYR A 1 70 ? -3.810 26.862 -29.441 1.00 96.38 70 TYR A N 1
ATOM 548 C CA . TYR A 1 70 ? -2.774 25.838 -29.305 1.00 96.38 70 TYR A CA 1
ATOM 549 C C . TYR A 1 70 ? -3.231 24.640 -28.468 1.00 96.38 70 TYR A C 1
ATOM 551 O O . TYR A 1 70 ? -3.046 23.493 -28.878 1.00 96.38 70 TYR A O 1
ATOM 559 N N . PHE A 1 71 ? -3.883 24.903 -27.330 1.00 98.06 71 PHE A N 1
ATOM 560 C CA . PHE A 1 71 ? -4.476 23.870 -26.482 1.00 98.06 71 PHE A CA 1
ATOM 561 C C . PHE A 1 71 ? -5.562 23.089 -27.233 1.00 98.06 71 PHE A C 1
ATOM 563 O O . PHE A 1 71 ? -5.487 21.866 -27.320 1.00 98.06 71 PHE A O 1
ATOM 570 N N . ASN A 1 72 ? -6.528 23.784 -27.846 1.00 98.19 72 ASN A N 1
ATOM 571 C CA . ASN A 1 72 ? -7.618 23.130 -28.574 1.00 98.19 72 ASN A CA 1
ATOM 572 C C . ASN A 1 72 ? -7.101 22.274 -29.734 1.00 98.19 72 ASN A C 1
ATOM 574 O O . ASN A 1 72 ? -7.588 21.163 -29.932 1.00 98.19 72 ASN A O 1
ATOM 578 N N . ASN A 1 73 ? -6.115 22.772 -30.483 1.00 96.69 73 ASN A N 1
ATOM 579 C CA . ASN A 1 73 ? -5.490 22.034 -31.574 1.00 96.69 73 ASN A CA 1
ATOM 580 C C . ASN A 1 73 ? -4.817 20.748 -31.071 1.00 96.69 73 ASN A C 1
ATOM 582 O O . ASN A 1 73 ? -5.108 19.674 -31.591 1.00 96.69 73 ASN A O 1
ATOM 586 N N . SER A 1 74 ? -4.008 20.844 -30.013 1.00 97.38 74 SER A N 1
ATOM 587 C CA . SER A 1 74 ? -3.305 19.696 -29.417 1.00 97.38 74 SER A CA 1
ATOM 588 C C . SER A 1 74 ? -4.282 18.644 -28.885 1.00 97.38 74 SER A C 1
ATOM 590 O O . SER A 1 74 ? -4.166 17.465 -29.214 1.00 97.38 74 SER A O 1
ATOM 592 N N . TRP A 1 75 ? -5.311 19.084 -28.157 1.00 98.25 75 TRP A N 1
ATOM 593 C CA . TRP A 1 75 ? -6.360 18.210 -27.635 1.00 98.25 75 TRP A CA 1
ATOM 594 C C . TRP A 1 75 ? -7.116 17.490 -28.757 1.00 98.25 75 TRP A C 1
ATOM 596 O O . TRP A 1 75 ? -7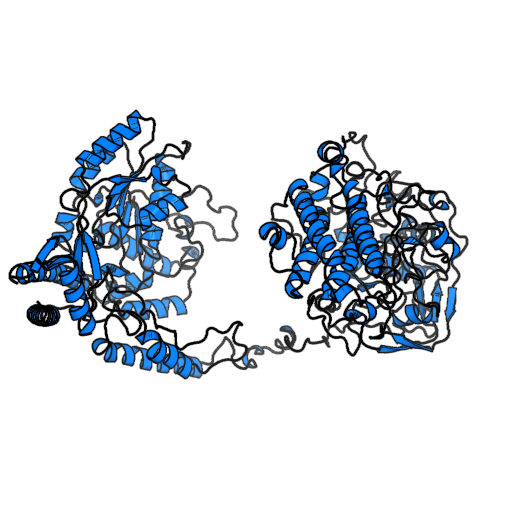.302 16.274 -28.721 1.00 98.25 75 TRP A O 1
ATOM 606 N N . THR A 1 76 ? -7.523 18.235 -29.791 1.00 97.81 76 THR A N 1
ATOM 607 C CA . THR A 1 76 ? -8.312 17.694 -30.909 1.00 97.81 76 THR A CA 1
ATOM 608 C C . THR A 1 76 ? -7.502 16.718 -31.763 1.00 97.81 76 THR A C 1
ATOM 610 O O . THR A 1 76 ? -8.066 15.746 -32.255 1.00 97.81 76 THR A O 1
ATOM 613 N N . LEU A 1 77 ? -6.191 16.926 -31.925 1.00 97.12 77 LEU A N 1
ATOM 614 C CA . LEU A 1 77 ? -5.312 15.978 -32.623 1.00 97.12 77 LEU A CA 1
ATOM 615 C C . LEU A 1 77 ? -5.258 14.625 -31.911 1.00 97.12 77 LEU A C 1
ATOM 617 O O . LEU A 1 77 ? -5.400 13.588 -32.561 1.00 97.12 77 LEU A O 1
ATOM 621 N N . THR A 1 78 ? -5.136 14.629 -30.582 1.00 97.38 78 THR A N 1
ATOM 622 C CA . THR A 1 78 ? -5.228 13.407 -29.775 1.00 97.38 78 THR A CA 1
ATOM 623 C C . THR A 1 78 ? -6.590 12.746 -29.950 1.00 97.38 78 THR A C 1
ATOM 625 O O . THR A 1 78 ? -6.662 11.554 -30.243 1.00 97.38 78 THR A O 1
ATOM 628 N N . GLU A 1 79 ? -7.690 13.499 -29.853 1.00 97.25 79 GLU A N 1
ATOM 629 C CA . GLU A 1 79 ? -9.026 12.930 -30.075 1.00 97.25 79 GLU A CA 1
ATOM 630 C C . GLU A 1 79 ? -9.194 12.350 -31.480 1.00 97.25 79 GLU A C 1
ATOM 632 O O . GLU A 1 79 ? -9.820 11.303 -31.632 1.00 97.25 79 GLU A O 1
ATOM 637 N N . LEU A 1 80 ? -8.615 12.992 -32.496 1.00 96.50 80 LEU A N 1
ATOM 638 C CA . LEU A 1 80 ? -8.672 12.546 -33.883 1.00 96.50 80 LEU A CA 1
ATOM 639 C C . LEU A 1 80 ? -7.910 11.230 -34.074 1.00 96.50 80 LEU A C 1
ATOM 641 O O . LEU A 1 80 ? -8.432 10.323 -34.719 1.00 96.50 80 LEU A O 1
ATOM 645 N N . LEU A 1 81 ? -6.718 11.102 -33.482 1.00 97.56 81 LEU A N 1
ATOM 646 C CA . LEU A 1 81 ? -5.948 9.858 -33.500 1.00 97.56 81 LEU A CA 1
ATOM 647 C C . LEU A 1 81 ? -6.713 8.735 -32.794 1.00 97.56 81 LEU A C 1
ATOM 649 O O . LEU A 1 81 ? -6.860 7.653 -33.353 1.00 97.56 81 LEU A O 1
ATOM 653 N N . PHE A 1 82 ? -7.247 8.981 -31.596 1.00 97.75 82 PHE A N 1
ATOM 654 C CA . PHE A 1 82 ? -7.953 7.949 -30.833 1.00 97.75 82 PHE A CA 1
ATOM 655 C C . PHE A 1 82 ? -9.321 7.588 -31.414 1.00 97.75 82 PHE A C 1
ATOM 657 O O . PHE A 1 82 ? -9.732 6.446 -31.250 1.00 97.75 82 PHE A O 1
ATOM 664 N N . GLN A 1 83 ? -9.986 8.480 -32.158 1.00 95.06 83 GLN A N 1
ATOM 665 C CA . GLN A 1 83 ? -11.226 8.148 -32.874 1.00 95.06 83 GLN A CA 1
ATOM 666 C C . GLN A 1 83 ? -11.054 6.958 -33.830 1.00 95.06 83 GLN A C 1
ATOM 668 O O . GLN A 1 83 ? -12.021 6.253 -34.096 1.00 95.06 83 GLN A O 1
ATOM 673 N N . SER A 1 84 ? -9.837 6.743 -34.343 1.00 95.25 84 SER A N 1
ATOM 674 C CA . SER A 1 84 ? -9.523 5.678 -35.305 1.00 95.25 84 SER A CA 1
ATOM 675 C C . SER A 1 84 ? -9.765 4.260 -34.783 1.00 95.25 84 SER A C 1
ATOM 677 O O . SER A 1 84 ? -9.868 3.324 -35.576 1.00 95.25 84 SER A O 1
ATOM 679 N N . LEU A 1 85 ? -9.818 4.070 -33.463 1.00 95.94 85 LEU A N 1
ATOM 680 C CA . LEU A 1 85 ? -9.956 2.760 -32.841 1.00 95.94 85 LEU A CA 1
ATOM 681 C C . LEU A 1 85 ? -11.417 2.296 -32.916 1.00 95.94 85 LEU A C 1
ATOM 683 O O . LEU A 1 85 ? -12.320 2.896 -32.335 1.00 95.94 85 LEU A O 1
ATOM 687 N N . LYS A 1 86 ? -11.661 1.183 -33.613 1.00 93.25 86 LYS A N 1
ATOM 688 C CA . LYS A 1 86 ? -13.023 0.751 -33.971 1.00 93.25 86 LYS A CA 1
ATOM 689 C C . LYS A 1 86 ? -13.820 0.163 -32.806 1.00 93.25 86 LYS A C 1
ATOM 691 O O . LYS A 1 86 ? -15.052 0.259 -32.791 1.00 93.25 86 LYS A O 1
ATOM 696 N N . VAL A 1 87 ? -13.127 -0.453 -31.847 1.00 92.69 87 VAL A N 1
ATOM 697 C CA . VAL A 1 87 ? -13.700 -1.258 -30.756 1.00 92.69 87 VAL A CA 1
ATOM 698 C C . VAL A 1 87 ? -12.991 -0.992 -29.427 1.00 92.69 87 VAL A C 1
ATOM 700 O O . VAL A 1 87 ? -11.799 -0.695 -29.407 1.00 92.69 87 VAL A O 1
ATOM 703 N N . GLU A 1 88 ? -13.700 -1.158 -28.306 1.00 93.06 88 GLU A N 1
ATOM 704 C CA . GLU A 1 88 ? -13.147 -0.950 -26.954 1.00 93.06 88 GLU A CA 1
ATOM 705 C C . GLU A 1 88 ? -11.935 -1.851 -26.667 1.00 93.06 88 GLU A C 1
ATOM 707 O O . GLU A 1 88 ? -10.973 -1.416 -26.036 1.00 93.06 88 GLU A O 1
ATOM 712 N N . GLU A 1 89 ? -11.915 -3.070 -27.214 1.00 92.06 89 GLU A N 1
ATOM 713 C CA . GLU A 1 89 ? -10.772 -3.976 -27.077 1.00 92.06 89 GLU A CA 1
ATOM 714 C C . GLU A 1 89 ? -9.464 -3.356 -27.595 1.00 92.06 89 GLU A C 1
ATOM 716 O O . GLU A 1 89 ? -8.413 -3.570 -27.000 1.00 92.06 89 GLU A O 1
ATOM 721 N N . ALA A 1 90 ? -9.511 -2.527 -28.641 1.00 93.38 90 ALA A N 1
ATOM 722 C CA . ALA A 1 90 ? -8.324 -1.869 -29.181 1.00 93.38 90 ALA A CA 1
ATOM 723 C C . ALA A 1 90 ? -7.706 -0.851 -28.200 1.00 93.38 90 ALA A C 1
ATOM 725 O O . ALA A 1 90 ? -6.506 -0.598 -28.263 1.00 93.38 90 ALA A O 1
ATOM 726 N N . TYR A 1 91 ? -8.494 -0.312 -27.262 1.00 95.12 91 TYR A N 1
ATOM 727 C CA . TYR A 1 91 ? -8.002 0.585 -26.213 1.00 95.12 91 TYR A CA 1
ATOM 728 C C . TYR A 1 91 ? -7.353 -0.180 -25.061 1.00 95.12 91 TYR A C 1
ATOM 730 O O . TYR A 1 91 ? -6.326 0.245 -24.541 1.00 95.12 91 TYR A O 1
ATOM 738 N N . ILE A 1 92 ? -7.959 -1.287 -24.632 1.00 92.44 92 ILE A N 1
ATOM 739 C CA . ILE A 1 92 ? -7.566 -1.988 -23.398 1.00 92.44 92 ILE A CA 1
ATOM 740 C C . ILE A 1 92 ? -6.625 -3.175 -23.639 1.00 92.44 92 ILE A C 1
ATOM 742 O O . ILE A 1 92 ? -6.121 -3.758 -22.681 1.00 92.44 92 ILE A O 1
ATOM 746 N N . ARG A 1 93 ? -6.360 -3.529 -24.901 1.00 88.69 93 ARG A N 1
ATOM 747 C CA . ARG A 1 93 ? -5.418 -4.587 -25.280 1.00 88.69 93 ARG A CA 1
ATOM 748 C C . ARG A 1 93 ? -3.968 -4.154 -25.016 1.00 88.69 93 ARG A C 1
ATOM 750 O O . ARG A 1 93 ? -3.524 -3.166 -25.603 1.00 88.69 93 ARG A O 1
ATOM 757 N N . PRO A 1 94 ? -3.197 -4.904 -24.209 1.00 85.44 94 PRO A N 1
ATOM 758 C CA . PRO A 1 94 ? -1.764 -4.672 -24.084 1.00 85.44 94 PRO A CA 1
ATOM 759 C C . PRO A 1 94 ? -1.038 -4.882 -25.424 1.00 85.44 94 PRO A C 1
ATOM 761 O O . PRO A 1 94 ? -1.414 -5.782 -26.186 1.00 85.44 94 PRO A O 1
ATOM 764 N N . PRO A 1 95 ? 0.026 -4.114 -25.716 1.00 84.62 95 PRO A N 1
ATOM 765 C CA . PRO A 1 95 ? 0.908 -4.390 -26.845 1.00 84.62 95 PRO A CA 1
ATOM 766 C C . PRO A 1 95 ? 1.444 -5.824 -26.796 1.00 84.62 95 PRO A C 1
ATOM 768 O O . PRO A 1 95 ? 1.657 -6.380 -25.719 1.00 84.62 95 PRO A O 1
ATOM 771 N N . TYR A 1 96 ? 1.708 -6.429 -27.958 1.00 83.06 96 TYR A N 1
ATOM 772 C CA . TYR A 1 96 ? 2.126 -7.841 -28.052 1.00 83.06 96 TYR A CA 1
ATOM 773 C C . TYR A 1 96 ? 3.397 -8.154 -27.250 1.00 83.06 96 TYR A C 1
ATOM 775 O O . TYR A 1 96 ? 3.640 -9.296 -26.864 1.00 83.06 96 TYR A O 1
ATOM 783 N N . HIS A 1 97 ? 4.234 -7.140 -27.039 1.00 82.44 97 HIS A N 1
ATOM 784 C CA . HIS A 1 97 ? 5.475 -7.256 -26.305 1.00 82.44 97 HIS A CA 1
ATOM 785 C C . HIS A 1 97 ? 5.303 -7.116 -24.786 1.00 82.44 97 HIS A C 1
ATOM 787 O O . HIS A 1 97 ? 6.277 -7.353 -24.086 1.00 82.44 97 HIS A O 1
ATOM 793 N N . ALA A 1 98 ? 4.117 -6.722 -24.301 1.00 80.06 98 ALA A N 1
ATOM 794 C CA . ALA A 1 98 ? 3.757 -6.379 -22.916 1.00 80.06 98 ALA A CA 1
ATOM 795 C C . ALA A 1 98 ? 4.567 -5.245 -22.254 1.00 80.06 98 ALA A C 1
ATOM 797 O O . ALA A 1 98 ? 4.185 -4.784 -21.188 1.00 80.06 98 ALA A O 1
ATOM 798 N N . LEU A 1 99 ? 5.597 -4.739 -22.942 1.00 78.69 99 LEU A N 1
ATOM 799 C CA . LEU A 1 99 ? 6.513 -3.696 -22.466 1.00 78.69 99 LEU A CA 1
ATOM 800 C C . LEU A 1 99 ? 5.933 -2.275 -22.223 1.00 78.69 99 LEU A C 1
ATOM 802 O O . LEU A 1 99 ? 6.648 -1.323 -21.915 1.00 78.69 99 LEU A O 1
ATOM 806 N N . ARG A 1 100 ? 4.642 -2.069 -22.499 1.00 84.44 100 ARG A N 1
ATOM 807 C CA . ARG A 1 100 ? 3.950 -0.772 -22.396 1.00 84.44 100 ARG A CA 1
ATOM 808 C C . ARG A 1 100 ? 2.502 -1.007 -21.972 1.00 84.44 100 ARG A C 1
ATOM 810 O O . ARG A 1 100 ? 1.967 -2.106 -22.136 1.00 84.44 100 ARG A O 1
ATOM 817 N N . HIS A 1 101 ? 1.857 0.034 -21.454 1.00 89.12 101 HIS A N 1
ATOM 818 C CA . HIS A 1 101 ? 0.430 -0.015 -21.148 1.00 89.12 101 HIS A CA 1
ATOM 819 C C . HIS A 1 101 ? -0.442 -0.079 -22.416 1.00 89.12 101 HIS A C 1
ATOM 821 O O . HIS A 1 101 ? 0.022 0.245 -23.511 1.00 89.12 101 HIS A O 1
ATOM 827 N N . PRO A 1 102 ? -1.718 -0.480 -22.299 1.00 92.19 102 PRO A N 1
ATOM 828 C CA . PRO A 1 102 ? -2.690 -0.351 -23.378 1.00 92.19 102 PRO A CA 1
ATOM 829 C C . PRO A 1 102 ? -2.998 1.110 -23.727 1.00 92.19 102 PRO A C 1
ATOM 831 O O . PRO A 1 102 ? -2.826 2.017 -22.911 1.00 92.19 102 PRO A O 1
ATOM 834 N N . LEU A 1 103 ? -3.537 1.334 -24.925 1.00 95.69 103 LEU A N 1
ATOM 835 C CA . LEU A 1 103 ? -3.870 2.660 -25.464 1.00 95.69 103 LEU A CA 1
ATOM 836 C C . LEU A 1 103 ? -4.835 3.480 -24.585 1.00 95.69 103 LEU A C 1
ATOM 838 O O . LEU A 1 103 ? -4.771 4.706 -24.602 1.00 95.69 103 LEU A O 1
ATOM 842 N N . ILE A 1 104 ? -5.675 2.849 -23.760 1.00 96.06 104 ILE A N 1
ATOM 843 C CA . ILE A 1 104 ? -6.549 3.546 -22.802 1.00 96.06 104 ILE A CA 1
ATOM 844 C C . ILE A 1 104 ? -5.762 4.396 -21.796 1.00 96.06 104 ILE A C 1
ATOM 846 O O . ILE A 1 104 ? -6.220 5.477 -21.423 1.00 96.06 104 ILE A O 1
ATOM 850 N N . PHE A 1 105 ? -4.563 3.946 -21.403 1.00 94.81 105 PHE A N 1
ATOM 851 C CA . PHE A 1 105 ? -3.651 4.731 -20.579 1.00 94.81 105 PHE A CA 1
ATOM 852 C C . PHE A 1 105 ? -3.243 5.997 -21.324 1.00 94.81 105 PHE A C 1
ATOM 854 O O . PHE A 1 105 ? -3.427 7.093 -20.815 1.00 94.81 105 PHE A O 1
ATOM 861 N N . TYR A 1 106 ? -2.774 5.862 -22.563 1.00 95.44 106 TYR A N 1
ATOM 862 C CA . TYR A 1 106 ? -2.301 6.987 -23.369 1.00 95.44 106 TYR A CA 1
ATOM 863 C C . TYR A 1 106 ? -3.418 7.968 -23.750 1.00 95.44 106 TYR A C 1
ATOM 865 O O . TYR A 1 106 ? -3.148 9.156 -23.902 1.00 95.44 106 TYR A O 1
ATOM 873 N N . TYR A 1 107 ? -4.667 7.502 -23.835 1.00 97.56 107 TYR A N 1
ATOM 874 C CA . TYR A 1 107 ? -5.832 8.369 -24.002 1.00 97.56 107 TYR A CA 1
ATOM 875 C C . TYR A 1 107 ? -6.135 9.174 -22.731 1.00 97.56 107 TYR A C 1
ATOM 877 O O . TYR A 1 107 ? -6.429 10.365 -22.803 1.00 97.56 107 TYR A O 1
ATOM 885 N N . GLY A 1 108 ? -6.078 8.550 -21.552 1.00 97.25 108 GLY A N 1
ATOM 886 C CA . GLY A 1 108 ? -6.467 9.184 -20.289 1.00 97.25 108 GLY A CA 1
ATOM 887 C C . GLY A 1 108 ? -5.359 9.966 -19.575 1.00 97.25 108 GLY A C 1
ATOM 888 O O . GLY A 1 108 ? -5.628 11.017 -18.994 1.00 97.25 108 GLY A O 1
ATOM 889 N N . HIS A 1 109 ? -4.120 9.479 -19.638 1.00 95.62 109 HIS A N 1
ATOM 890 C CA . HIS A 1 109 ? -2.971 9.990 -18.890 1.00 95.62 109 HIS A CA 1
ATOM 891 C C . HIS A 1 109 ? -2.688 11.478 -19.136 1.00 95.62 109 HIS A C 1
ATOM 893 O O . HIS A 1 109 ? -2.554 12.194 -18.145 1.00 95.62 109 HIS A O 1
ATOM 899 N N . PRO A 1 110 ? -2.680 12.006 -20.381 1.00 96.25 110 PRO A N 1
ATOM 900 C CA . PRO A 1 110 ? -2.451 13.434 -20.594 1.00 96.25 110 PRO A CA 1
ATOM 901 C C . PRO A 1 110 ? -3.436 14.314 -19.816 1.00 96.25 110 PRO A C 1
ATOM 903 O O . PRO A 1 110 ? -3.020 15.259 -19.154 1.00 96.25 110 PRO A O 1
ATOM 906 N N . ALA A 1 111 ? -4.729 13.963 -19.806 1.00 97.62 111 ALA A N 1
ATOM 907 C CA . ALA A 1 111 ? -5.751 14.701 -19.060 1.00 97.62 111 ALA A CA 1
ATOM 908 C C . ALA A 1 111 ? -5.515 14.660 -17.540 1.00 97.62 111 ALA A C 1
ATOM 910 O O . ALA A 1 111 ? -5.684 15.676 -16.864 1.00 97.62 111 ALA A O 1
ATOM 911 N N . VAL A 1 112 ? -5.079 13.515 -17.007 1.00 96.44 112 VAL A N 1
ATOM 912 C CA . VAL A 1 112 ? -4.678 13.396 -15.596 1.00 96.44 112 VAL A CA 1
ATOM 913 C C . VAL A 1 112 ? -3.450 14.250 -15.301 1.00 96.44 112 VAL A C 1
ATOM 915 O O . VAL A 1 112 ? -3.431 14.960 -14.298 1.00 96.44 112 VAL A O 1
ATOM 918 N N . LEU A 1 113 ? -2.453 14.246 -16.187 1.00 94.88 113 LEU A N 1
ATOM 919 C CA . LEU A 1 113 ? -1.243 15.041 -16.023 1.00 94.88 113 LEU A CA 1
ATOM 920 C C . LEU A 1 113 ? -1.553 16.538 -16.013 1.00 94.88 113 LEU A C 1
ATOM 922 O O . LEU A 1 113 ? -1.098 17.218 -15.095 1.00 94.88 113 LEU A O 1
ATOM 926 N N . TYR A 1 114 ? -2.378 17.055 -16.934 1.00 96.06 114 TYR A N 1
ATOM 927 C CA . TYR A 1 114 ? -2.828 18.452 -16.860 1.00 96.06 114 TYR A CA 1
ATOM 928 C C . TYR A 1 114 ? -3.393 18.773 -15.478 1.00 96.06 114 TYR A C 1
ATOM 930 O O . TYR A 1 114 ? -2.955 19.724 -14.831 1.00 96.06 114 TYR A O 1
ATOM 938 N N . LEU A 1 115 ? -4.355 17.973 -15.011 1.00 95.88 115 LEU A N 1
ATOM 939 C CA . LEU A 1 115 ? -5.042 18.238 -13.755 1.00 95.88 115 LEU A CA 1
ATOM 940 C C . LEU A 1 115 ? -4.082 18.171 -12.560 1.00 95.88 115 LEU A C 1
ATOM 942 O O . LEU A 1 115 ? -4.087 19.070 -11.720 1.00 95.88 115 LEU A O 1
ATOM 946 N N . ASN A 1 116 ? -3.224 17.153 -12.495 1.00 93.31 116 ASN A N 1
ATOM 947 C CA . ASN A 1 116 ? -2.293 16.961 -11.385 1.00 93.31 116 ASN A CA 1
ATOM 948 C C . ASN A 1 116 ? -1.208 18.040 -11.359 1.00 93.31 116 ASN A C 1
ATOM 950 O O . ASN A 1 116 ? -0.936 18.597 -10.295 1.00 93.31 116 ASN A O 1
ATOM 954 N N . LYS A 1 117 ? -0.628 18.405 -12.509 1.00 94.12 117 LYS A N 1
ATOM 955 C CA . LYS A 1 117 ? 0.394 19.460 -12.570 1.00 94.12 117 LYS A CA 1
ATOM 956 C C . LYS A 1 117 ? -0.202 20.839 -12.278 1.00 94.12 117 LYS A C 1
ATOM 958 O O . LYS A 1 117 ? 0.400 21.594 -11.516 1.00 94.12 117 LYS A O 1
ATOM 963 N N . LEU A 1 118 ? -1.414 21.136 -12.760 1.00 95.50 118 LEU A N 1
ATOM 964 C CA . LEU A 1 118 ? -2.149 22.352 -12.378 1.00 95.50 118 LEU A CA 1
ATOM 965 C C . LEU A 1 118 ? -2.461 22.385 -10.873 1.00 95.50 118 LEU A C 1
ATOM 967 O O . LEU A 1 118 ? -2.428 23.457 -10.268 1.00 95.50 118 LEU A O 1
ATOM 971 N N . ARG A 1 119 ? -2.731 21.228 -10.250 1.00 94.38 119 ARG A N 1
ATOM 972 C CA . ARG A 1 119 ? -2.941 21.120 -8.798 1.00 94.38 119 ARG A CA 1
ATOM 973 C C . ARG A 1 119 ? -1.675 21.361 -7.990 1.00 94.38 119 ARG A C 1
ATOM 975 O O . ARG A 1 119 ? -1.714 22.130 -7.033 1.00 94.38 119 ARG A O 1
ATOM 982 N N . ILE A 1 120 ? -0.554 20.766 -8.392 1.00 91.50 120 ILE A N 1
ATOM 983 C CA . ILE A 1 120 ? 0.755 20.998 -7.761 1.00 91.50 120 ILE A CA 1
ATOM 984 C C . ILE A 1 120 ? 1.151 22.475 -7.882 1.00 91.50 120 ILE A C 1
ATOM 986 O O . ILE A 1 120 ? 1.605 23.073 -6.910 1.00 91.50 120 ILE A O 1
ATOM 990 N N . ALA A 1 121 ? 0.902 23.086 -9.042 1.00 93.56 121 ALA A N 1
ATOM 991 C CA . ALA A 1 121 ? 1.145 24.505 -9.284 1.00 93.56 121 ALA A CA 1
ATOM 992 C C . ALA A 1 121 ? 0.157 25.445 -8.555 1.00 93.56 121 ALA A C 1
ATOM 994 O O . ALA A 1 121 ? 0.346 26.659 -8.559 1.00 93.56 121 ALA A O 1
ATOM 995 N N . GLY A 1 122 ? -0.905 24.916 -7.934 1.00 94.38 122 GLY A N 1
ATOM 996 C CA . GLY A 1 122 ? -1.917 25.701 -7.221 1.00 94.38 122 GLY A CA 1
ATOM 997 C C . GLY A 1 122 ? -2.939 26.421 -8.113 1.00 94.38 122 GLY A C 1
ATOM 998 O O . GLY A 1 122 ? -3.714 27.230 -7.604 1.00 94.38 122 GLY A O 1
ATOM 999 N N . LEU A 1 123 ? -2.972 26.124 -9.417 1.00 93.81 123 LEU A N 1
ATOM 1000 C CA . LEU A 1 123 ? -3.915 26.691 -10.394 1.00 93.81 123 LEU A CA 1
ATOM 1001 C C . LEU A 1 123 ? -5.270 25.966 -10.414 1.00 93.81 123 LEU A C 1
ATOM 1003 O O . LEU A 1 123 ? -6.271 26.531 -10.848 1.00 93.81 123 LEU A O 1
ATOM 1007 N N . GLN A 1 124 ? -5.313 24.736 -9.905 1.00 92.75 124 GLN A N 1
ATOM 1008 C CA . GLN A 1 124 ? -6.526 23.956 -9.670 1.00 92.75 124 GLN A CA 1
ATOM 1009 C C . GLN A 1 124 ? -6.467 23.364 -8.259 1.00 92.75 124 GLN A C 1
ATOM 1011 O O . GLN A 1 124 ? -5.401 22.983 -7.794 1.00 92.75 124 GLN A O 1
ATOM 1016 N N . LYS A 1 125 ? -7.587 23.283 -7.537 1.00 89.00 125 LYS A N 1
ATOM 1017 C CA . LYS A 1 125 ? -7.585 22.749 -6.158 1.00 89.00 125 LYS A CA 1
ATOM 1018 C C . LYS A 1 125 ? -8.074 21.310 -6.098 1.00 89.00 125 LYS A C 1
ATOM 1020 O O . LYS A 1 125 ? -7.422 20.446 -5.508 1.00 89.00 125 LYS A O 1
ATOM 1025 N N . ASP A 1 126 ? -9.203 21.066 -6.744 1.00 90.69 126 ASP A N 1
ATOM 1026 C CA . ASP A 1 126 ? -9.955 19.835 -6.568 1.00 90.69 126 ASP A CA 1
ATOM 1027 C C . ASP A 1 126 ? -9.588 18.786 -7.618 1.00 90.69 126 ASP A C 1
ATOM 1029 O O . ASP A 1 126 ? -9.348 19.102 -8.789 1.00 90.69 126 ASP A O 1
ATOM 1033 N N . ALA A 1 127 ? -9.575 17.531 -7.172 1.00 91.31 127 ALA A N 1
ATOM 1034 C CA . ALA A 1 127 ? -9.591 16.364 -8.043 1.00 91.31 127 ALA A CA 1
ATOM 1035 C C . ALA A 1 127 ? -10.953 16.254 -8.749 1.00 91.31 127 ALA A C 1
ATOM 1037 O O . ALA A 1 127 ? -11.982 16.646 -8.197 1.00 91.31 127 ALA A O 1
ATOM 1038 N N . VAL A 1 128 ? -10.965 15.676 -9.947 1.00 93.56 128 VAL A N 1
ATOM 1039 C CA . VAL A 1 128 ? -12.187 15.402 -10.718 1.00 93.56 128 VAL A CA 1
ATOM 1040 C C . VAL A 1 128 ? -12.642 13.965 -10.481 1.00 93.56 128 VAL A C 1
ATOM 1042 O O . VAL A 1 128 ? -13.819 13.711 -10.230 1.00 93.56 128 VAL A O 1
ATOM 1045 N N . ASN A 1 129 ? -11.714 13.008 -10.535 1.00 94.62 129 ASN A N 1
ATOM 1046 C CA . ASN A 1 129 ? -11.987 11.600 -10.277 1.00 94.62 129 ASN A CA 1
ATOM 1047 C C . ASN A 1 129 ? -10.722 10.917 -9.753 1.00 94.62 129 ASN A C 1
ATOM 1049 O O . ASN A 1 129 ? -9.879 10.471 -10.526 1.00 94.62 129 ASN A O 1
ATOM 1053 N N . ILE A 1 130 ? -10.629 10.787 -8.428 1.00 88.88 130 ILE A N 1
ATOM 1054 C CA . ILE A 1 130 ? -9.451 10.244 -7.732 1.00 88.88 130 ILE A CA 1
ATOM 1055 C C . ILE A 1 130 ? -9.090 8.832 -8.216 1.00 88.88 130 ILE A C 1
ATOM 1057 O O . ILE A 1 130 ? -7.915 8.482 -8.258 1.00 88.88 130 ILE A O 1
ATOM 1061 N N . TYR A 1 131 ? -10.079 8.009 -8.582 1.00 89.19 131 TYR A N 1
ATOM 1062 C CA . TYR A 1 131 ? -9.803 6.663 -9.080 1.00 89.19 131 TYR A CA 1
ATOM 1063 C C . TYR A 1 131 ? -9.100 6.706 -10.439 1.00 89.19 131 TYR A C 1
ATOM 1065 O O . TYR A 1 131 ? -8.054 6.082 -10.589 1.00 89.19 131 TYR A O 1
ATOM 1073 N N . LEU A 1 132 ? -9.640 7.462 -11.402 1.00 90.62 132 LEU A N 1
ATOM 1074 C CA . LEU A 1 132 ? -9.026 7.602 -12.727 1.00 90.62 132 LEU A CA 1
ATOM 1075 C C . LEU A 1 132 ? -7.676 8.311 -12.646 1.00 90.62 132 LEU A C 1
ATOM 1077 O O . LEU A 1 132 ? -6.730 7.864 -13.283 1.00 90.62 132 LEU A O 1
ATOM 1081 N N . GLU A 1 133 ? -7.573 9.349 -11.815 1.00 92.31 133 GLU A N 1
ATOM 1082 C CA . GLU A 1 133 ? -6.314 10.044 -11.546 1.00 92.31 133 GLU A CA 1
ATOM 1083 C C . GLU A 1 133 ? -5.265 9.069 -11.017 1.00 92.31 133 GLU A C 1
ATOM 1085 O O . GLU A 1 133 ? -4.186 8.999 -11.575 1.00 92.31 133 GLU A O 1
ATOM 1090 N N . LYS A 1 134 ? -5.593 8.216 -10.044 1.00 84.81 134 LYS A N 1
ATOM 1091 C CA . LYS A 1 134 ? -4.645 7.222 -9.522 1.00 84.81 134 LYS A CA 1
ATOM 1092 C C . LYS A 1 134 ? -4.259 6.149 -10.547 1.00 84.81 134 LYS A C 1
ATOM 1094 O O . LYS A 1 134 ? -3.115 5.717 -10.591 1.00 84.81 134 LYS A O 1
ATOM 1099 N N . VAL A 1 135 ? -5.227 5.670 -11.324 1.00 84.69 135 VAL A N 1
ATOM 1100 C CA . VAL A 1 135 ? -5.050 4.560 -12.277 1.00 84.69 135 VAL A CA 1
ATOM 1101 C C . VAL A 1 135 ? -4.276 4.982 -13.527 1.00 84.69 135 VAL A C 1
ATOM 1103 O O . VAL A 1 135 ? -3.642 4.144 -14.160 1.00 84.69 135 VAL A O 1
ATOM 1106 N N . LEU A 1 136 ? -4.329 6.266 -13.885 1.00 89.75 136 LEU A N 1
ATOM 1107 C CA . LEU A 1 136 ? -3.731 6.813 -15.102 1.00 89.75 136 LEU A CA 1
ATOM 1108 C C . LEU A 1 136 ? -2.580 7.797 -14.814 1.00 89.75 136 LEU A C 1
ATOM 1110 O O . LEU A 1 136 ? -2.048 8.367 -15.758 1.00 89.75 136 LEU A O 1
ATOM 1114 N N . GLU A 1 137 ? -2.195 8.033 -13.555 1.00 83.06 137 GLU A N 1
ATOM 1115 C CA . GLU A 1 137 ? -1.135 8.990 -13.183 1.00 83.06 137 GLU A CA 1
ATOM 1116 C C . GLU A 1 137 ? 0.271 8.472 -13.489 1.00 83.06 137 GLU A C 1
ATOM 1118 O O . GLU A 1 137 ? 1.065 9.191 -14.091 1.00 83.06 137 GLU A O 1
ATOM 1123 N N . THR A 1 138 ? 0.591 7.240 -13.095 1.00 71.12 138 THR A N 1
ATOM 1124 C CA . THR A 1 138 ? 1.955 6.711 -13.209 1.00 71.12 138 THR A CA 1
ATOM 1125 C C . THR A 1 138 ? 2.124 5.932 -14.507 1.00 71.12 138 THR A C 1
ATOM 1127 O O . THR A 1 138 ? 1.491 4.898 -14.705 1.00 71.12 138 THR A O 1
ATOM 1130 N N . GLY A 1 139 ? 2.999 6.420 -15.387 1.00 61.03 139 GLY A N 1
ATOM 1131 C CA . GLY A 1 139 ? 3.481 5.633 -16.518 1.00 61.03 139 GLY A CA 1
ATOM 1132 C C . GLY A 1 139 ? 4.418 4.521 -16.053 1.00 61.03 139 GLY A C 1
ATOM 1133 O O . GLY A 1 139 ? 5.118 4.654 -15.052 1.00 61.03 139 GLY A O 1
ATOM 1134 N N . VAL A 1 140 ? 4.448 3.414 -16.787 1.00 56.12 140 VAL A N 1
ATOM 1135 C CA . VAL A 1 140 ? 5.440 2.362 -16.571 1.00 56.12 140 VAL A CA 1
ATOM 1136 C C . VAL A 1 140 ? 6.632 2.603 -17.486 1.00 56.12 140 VAL A C 1
ATOM 1138 O O . VAL A 1 140 ? 6.496 2.567 -18.712 1.00 56.12 140 VAL A O 1
ATOM 1141 N N . ASP A 1 141 ? 7.799 2.808 -16.877 1.00 51.09 141 ASP A N 1
ATOM 1142 C CA . ASP A 1 141 ? 9.078 2.744 -17.573 1.00 51.09 141 ASP A CA 1
ATOM 1143 C C . ASP A 1 141 ? 9.840 1.480 -17.161 1.00 51.09 141 ASP A C 1
ATOM 1145 O O . ASP A 1 141 ? 9.880 1.082 -15.993 1.00 51.09 141 ASP A O 1
ATOM 1149 N N . GLU A 1 142 ? 10.344 0.757 -18.153 1.00 51.66 142 GLU A N 1
ATOM 1150 C CA . GLU A 1 142 ? 10.805 -0.619 -17.988 1.00 51.66 142 GLU A CA 1
ATOM 1151 C C . GLU A 1 142 ? 12.302 -0.739 -17.758 1.00 51.66 142 GLU A C 1
ATOM 1153 O O . GLU A 1 142 ? 13.103 -0.028 -18.364 1.00 51.66 142 GLU A O 1
ATOM 1158 N N . MET A 1 143 ? 12.685 -1.690 -16.899 1.00 50.19 143 MET A N 1
ATOM 1159 C CA . MET A 1 143 ? 14.079 -1.925 -16.513 1.00 50.19 143 MET A CA 1
ATOM 1160 C C . MET A 1 143 ? 14.761 -3.037 -17.338 1.00 50.19 143 MET A C 1
ATOM 1162 O O . MET A 1 143 ? 15.998 -3.066 -17.360 1.00 50.19 143 MET A O 1
ATOM 1166 N N . SER A 1 144 ? 13.999 -3.902 -18.039 1.00 43.81 144 SER A N 1
ATOM 1167 C CA . SER A 1 144 ? 14.496 -4.946 -18.963 1.00 43.81 144 SER A CA 1
ATOM 1168 C C . SER A 1 144 ? 13.455 -5.388 -20.020 1.00 43.81 144 SER A C 1
ATOM 1170 O O . SER A 1 144 ? 12.255 -5.250 -19.812 1.00 43.81 144 SER A O 1
ATOM 1172 N N . TRP A 1 145 ? 13.912 -5.927 -21.165 1.00 46.03 145 TRP A N 1
ATOM 1173 C CA . TRP A 1 145 ? 13.080 -6.320 -22.328 1.00 46.03 145 TRP A CA 1
ATOM 1174 C C . TRP A 1 145 ? 12.257 -7.614 -22.139 1.00 46.03 145 TRP A C 1
ATOM 1176 O O . TRP A 1 145 ? 11.527 -8.017 -23.054 1.00 46.03 145 TRP A O 1
ATOM 1186 N N . ASP A 1 146 ? 12.410 -8.268 -20.987 1.00 43.59 146 ASP A N 1
ATOM 1187 C CA . ASP A 1 146 ? 11.789 -9.526 -20.556 1.00 43.59 146 ASP A CA 1
ATOM 1188 C C . ASP A 1 146 ? 10.901 -9.380 -19.299 1.00 43.59 146 ASP A C 1
ATOM 1190 O O . ASP A 1 146 ? 10.360 -10.376 -18.815 1.00 43.59 146 ASP A O 1
ATOM 1194 N N . ASP A 1 147 ? 10.699 -8.159 -18.791 1.00 50.34 147 ASP A N 1
ATOM 1195 C CA . ASP A 1 147 ? 9.825 -7.874 -17.646 1.00 50.34 147 ASP A CA 1
ATOM 1196 C C . ASP A 1 147 ? 8.339 -7.861 -18.053 1.00 50.34 147 ASP A C 1
ATOM 1198 O O . ASP A 1 147 ? 7.727 -6.823 -18.292 1.00 50.34 147 ASP A O 1
ATOM 1202 N N . MET A 1 148 ? 7.748 -9.054 -18.137 1.00 51.78 148 MET A N 1
ATOM 1203 C CA . MET A 1 148 ? 6.353 -9.266 -18.546 1.00 51.78 148 MET A CA 1
ATOM 1204 C C . MET A 1 148 ? 5.331 -9.079 -17.403 1.00 51.78 148 MET A C 1
ATOM 1206 O O . MET A 1 148 ? 4.157 -9.391 -17.591 1.00 51.78 148 MET A O 1
ATOM 1210 N N . SER A 1 149 ? 5.743 -8.607 -16.219 1.00 48.62 149 SER A N 1
ATOM 1211 C CA . SER A 1 149 ? 4.913 -8.557 -14.993 1.00 48.62 149 SER A CA 1
ATOM 1212 C C . SER A 1 149 ? 3.847 -7.446 -14.973 1.00 48.62 149 SER A C 1
ATOM 1214 O O . SER A 1 149 ? 3.198 -7.189 -13.959 1.00 48.62 149 SER A O 1
ATOM 1216 N N . LYS A 1 150 ? 3.661 -6.748 -16.096 1.00 58.88 150 LYS A N 1
ATOM 1217 C CA . LYS A 1 150 ? 2.846 -5.535 -16.196 1.00 58.88 150 LYS A CA 1
ATOM 1218 C C . LYS A 1 150 ? 1.494 -5.815 -16.842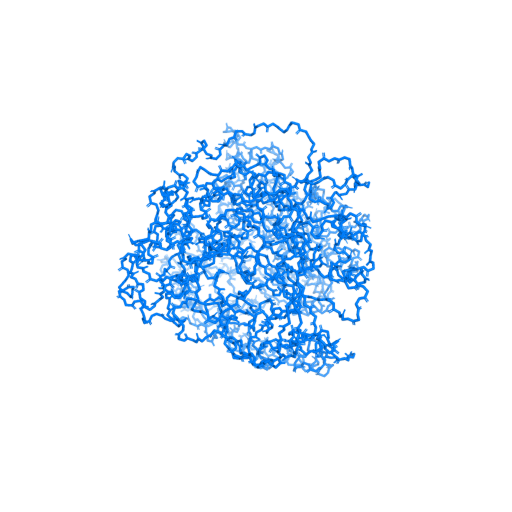 1.00 58.88 150 LYS A C 1
ATOM 1220 O O . LYS A 1 150 ? 1.389 -6.606 -17.775 1.00 58.88 150 LYS A O 1
ATOM 1225 N N . ASN A 1 151 ? 0.477 -5.073 -16.390 1.00 58.78 151 ASN A N 1
ATOM 1226 C CA . ASN A 1 151 ? -0.933 -5.110 -16.824 1.00 58.78 151 ASN A CA 1
ATOM 1227 C C . ASN A 1 151 ? -1.875 -6.089 -16.080 1.00 58.78 151 ASN A C 1
ATOM 1229 O O . ASN A 1 151 ? -2.902 -6.474 -16.629 1.00 58.78 151 ASN A O 1
ATOM 1233 N N . GLU A 1 152 ? -1.609 -6.415 -14.811 1.00 60.56 152 GLU A N 1
ATOM 1234 C CA . GLU A 1 152 ? -2.503 -7.238 -13.961 1.00 60.56 152 GLU A CA 1
ATOM 1235 C C . GLU A 1 152 ? -3.769 -6.504 -13.450 1.00 60.56 152 GLU A C 1
ATOM 1237 O O . GLU A 1 152 ? -4.563 -7.051 -12.684 1.00 60.56 152 GLU A O 1
ATOM 1242 N N . MET A 1 153 ? -3.979 -5.252 -13.864 1.00 69.69 153 MET A N 1
ATOM 1243 C CA . MET A 1 153 ? -5.080 -4.397 -13.412 1.00 69.69 153 MET A CA 1
ATOM 1244 C C . MET A 1 153 ? -6.219 -4.307 -14.433 1.00 69.69 153 MET A C 1
ATOM 1246 O O . MET A 1 153 ? -6.000 -4.279 -15.643 1.00 69.69 153 MET A O 1
ATOM 1250 N N . ALA A 1 154 ? -7.455 -4.191 -13.940 1.00 80.81 154 ALA A N 1
ATOM 1251 C CA . ALA A 1 154 ? -8.616 -3.916 -14.780 1.00 80.81 154 ALA A CA 1
ATOM 1252 C C . ALA A 1 154 ? -8.598 -2.454 -15.261 1.00 80.81 154 ALA A C 1
ATOM 1254 O O . ALA A 1 154 ? -8.693 -1.528 -14.452 1.00 80.81 154 ALA A O 1
ATOM 1255 N N . TRP A 1 155 ? -8.493 -2.252 -16.577 1.00 89.19 155 TRP A N 1
ATOM 1256 C CA . TRP A 1 155 ? -8.498 -0.924 -17.190 1.00 89.19 155 TRP A CA 1
ATOM 1257 C C . TRP A 1 155 ? -9.905 -0.300 -17.218 1.00 89.19 155 TRP A C 1
ATOM 1259 O O . TRP A 1 155 ? -10.895 -1.018 -17.395 1.00 89.19 155 TRP A O 1
ATOM 1269 N N . PRO A 1 156 ? -10.024 1.032 -17.052 1.00 93.12 156 PRO A N 1
ATOM 1270 C CA . PRO A 1 156 ? -11.306 1.724 -17.108 1.00 93.12 156 PRO A CA 1
ATOM 1271 C C . PRO A 1 156 ? -11.908 1.674 -18.518 1.00 93.12 156 PRO A C 1
ATOM 1273 O O . PRO A 1 156 ? -11.194 1.613 -19.515 1.00 93.12 156 PRO A O 1
ATOM 1276 N N . LYS A 1 157 ? -13.241 1.748 -18.597 1.00 94.31 157 LYS A N 1
ATOM 1277 C CA . LYS A 1 157 ? -13.966 1.787 -19.875 1.00 94.31 157 LYS A CA 1
ATOM 1278 C C . LYS A 1 157 ? -13.698 3.073 -20.651 1.00 94.31 157 LYS A C 1
ATOM 1280 O O . LYS A 1 157 ? -13.559 4.138 -20.041 1.00 94.31 157 LYS A O 1
ATOM 1285 N N . VAL A 1 158 ? -13.767 3.000 -21.982 1.00 96.44 158 VAL A N 1
ATOM 1286 C CA . VAL A 1 158 ? -13.569 4.162 -22.875 1.00 96.44 158 VAL A CA 1
ATOM 1287 C C . VAL A 1 158 ? -14.516 5.305 -22.512 1.00 96.44 158 VAL A C 1
ATOM 1289 O O . VAL A 1 158 ? -14.063 6.431 -22.329 1.00 96.44 158 VAL A O 1
ATOM 1292 N N . ALA A 1 159 ? -15.804 5.018 -22.292 1.00 95.81 159 ALA A N 1
ATOM 1293 C CA . ALA A 1 159 ? -16.799 6.024 -21.911 1.00 95.81 159 ALA A CA 1
ATOM 1294 C C . ALA A 1 159 ? -16.468 6.762 -20.599 1.00 95.81 159 ALA A C 1
ATOM 1296 O O . ALA A 1 159 ? -16.730 7.957 -20.476 1.00 95.81 159 ALA A O 1
ATOM 1297 N N . ALA A 1 160 ? -15.862 6.077 -19.622 1.00 96.69 160 ALA A N 1
ATOM 1298 C CA . ALA A 1 160 ? -15.488 6.695 -18.351 1.00 96.69 160 ALA A CA 1
ATOM 1299 C C . ALA A 1 160 ? -14.290 7.644 -18.514 1.00 96.69 160 ALA A C 1
ATOM 1301 O O . ALA A 1 160 ? -14.308 8.757 -17.989 1.00 96.69 160 ALA A O 1
ATOM 1302 N N . VAL A 1 161 ? -13.271 7.221 -19.270 1.00 97.69 161 VAL A N 1
ATOM 1303 C CA . VAL A 1 161 ? -12.091 8.052 -19.564 1.00 97.69 161 VAL A CA 1
ATOM 1304 C C . VAL A 1 161 ? -12.463 9.232 -20.466 1.00 97.69 161 VAL A C 1
ATOM 1306 O O . VAL A 1 161 ? -12.012 10.348 -20.228 1.00 97.69 161 VAL A O 1
ATOM 1309 N N . HIS A 1 162 ? -13.343 9.019 -21.447 1.00 97.94 162 HIS A N 1
ATOM 1310 C CA . HIS A 1 162 ? -13.895 10.059 -22.320 1.00 97.94 162 HIS A CA 1
ATOM 1311 C C . HIS A 1 162 ? -14.648 11.141 -21.529 1.00 97.94 162 HIS A C 1
ATOM 1313 O O . HIS A 1 162 ? -14.330 12.326 -21.636 1.00 97.94 162 HIS A O 1
ATOM 1319 N N . ALA A 1 163 ? -15.569 10.750 -20.641 1.00 97.81 163 ALA A N 1
ATOM 1320 C CA . ALA A 1 163 ? -16.296 11.692 -19.785 1.00 97.81 163 ALA A CA 1
ATOM 1321 C C . ALA A 1 163 ? -15.364 12.483 -18.845 1.00 97.81 163 ALA A C 1
ATOM 1323 O O . ALA A 1 163 ? -15.565 13.678 -18.601 1.00 97.81 163 ALA A O 1
ATOM 1324 N N . TYR A 1 164 ? -14.317 11.829 -18.334 1.00 98.31 164 TYR A N 1
ATOM 1325 C CA . TYR A 1 164 ? -13.285 12.483 -17.533 1.00 98.31 164 TYR A CA 1
ATOM 1326 C C . TYR A 1 164 ? -12.514 13.525 -18.348 1.00 98.31 164 TYR A C 1
ATOM 1328 O O . TYR A 1 164 ? -12.428 14.683 -17.935 1.00 98.31 164 TYR A O 1
ATOM 1336 N N . ARG A 1 165 ? -12.035 13.146 -19.541 1.00 98.25 165 ARG A N 1
ATOM 1337 C CA . ARG A 1 165 ? -11.383 14.057 -20.492 1.00 98.25 165 ARG A CA 1
ATOM 1338 C C . ARG A 1 165 ? -12.253 15.281 -20.771 1.00 98.25 165 ARG A C 1
ATOM 1340 O O . ARG A 1 165 ? -11.751 16.397 -20.686 1.00 98.25 165 ARG A O 1
ATOM 1347 N N . LYS A 1 166 ? -13.561 15.104 -20.992 1.00 98.06 166 LYS A N 1
ATOM 1348 C CA . LYS A 1 166 ? -14.496 16.224 -21.193 1.00 98.06 166 LYS A CA 1
ATOM 1349 C C . LYS A 1 166 ? -14.490 17.231 -20.052 1.00 98.06 166 LYS A C 1
ATOM 1351 O O . LYS A 1 166 ? -14.416 18.434 -20.292 1.00 98.06 166 LYS A O 1
ATOM 1356 N N . THR A 1 167 ? -14.522 16.738 -18.822 1.00 98.25 167 THR A N 1
ATOM 1357 C CA . THR A 1 167 ? -14.523 17.598 -17.637 1.00 98.25 167 THR A CA 1
ATOM 1358 C C . THR A 1 167 ? -13.194 18.343 -17.498 1.00 98.25 167 THR A C 1
ATOM 1360 O O . THR A 1 167 ? -13.185 19.545 -17.237 1.00 98.25 167 THR A O 1
ATOM 1363 N N . VAL A 1 168 ? -12.068 17.658 -17.724 1.00 98.25 168 VAL A N 1
ATOM 1364 C CA . VAL A 1 168 ? -10.731 18.273 -17.697 1.00 98.25 168 VAL A CA 1
ATOM 1365 C C . VAL A 1 168 ? -10.585 19.347 -18.779 1.00 98.25 168 VAL A C 1
ATOM 1367 O O . VAL A 1 168 ? -10.104 20.440 -18.481 1.00 98.25 168 VAL A O 1
ATOM 1370 N N . TYR A 1 169 ? -11.056 19.088 -20.002 1.00 98.56 169 TYR A N 1
ATOM 1371 C CA . TYR A 1 169 ? -11.064 20.077 -21.082 1.00 98.56 169 TYR A CA 1
ATOM 1372 C C . TYR A 1 169 ? -11.798 21.358 -20.667 1.00 98.56 169 TYR A C 1
ATOM 1374 O O . TYR A 1 169 ? -11.257 22.455 -20.810 1.00 98.56 169 TYR A O 1
ATOM 1382 N N . ASP A 1 170 ? -13.005 21.232 -20.106 1.00 98.31 170 ASP A N 1
ATOM 1383 C CA . ASP A 1 170 ? -13.808 22.389 -19.698 1.00 98.31 170 ASP A CA 1
ATOM 1384 C C . ASP A 1 170 ? -13.118 23.203 -18.587 1.00 98.31 170 ASP A C 1
ATOM 1386 O O . ASP A 1 170 ? -13.131 24.437 -18.626 1.00 98.31 170 ASP A O 1
ATOM 1390 N N . ILE A 1 171 ? -12.447 22.529 -17.643 1.00 98.06 171 ILE A N 1
ATOM 1391 C CA . ILE A 1 171 ? -11.636 23.173 -16.596 1.00 98.06 171 ILE A CA 1
ATOM 1392 C C . ILE A 1 171 ? -10.486 23.974 -17.216 1.00 98.06 171 ILE A C 1
ATOM 1394 O O . ILE A 1 171 ? -10.330 25.158 -16.904 1.00 98.06 171 ILE A O 1
ATOM 1398 N N . ILE A 1 172 ? -9.700 23.362 -18.106 1.00 98.00 172 ILE A N 1
ATOM 1399 C CA . ILE A 1 172 ? -8.525 24.005 -18.713 1.00 98.00 172 ILE A CA 1
ATOM 1400 C C . ILE A 1 172 ? -8.946 25.182 -19.595 1.00 98.00 172 ILE A C 1
ATOM 1402 O O . ILE A 1 172 ? -8.385 26.271 -19.476 1.00 98.00 172 ILE A O 1
ATOM 1406 N N . VAL A 1 173 ? -9.973 25.016 -20.436 1.00 98.25 173 VAL A N 1
ATOM 1407 C CA . VAL A 1 173 ? -10.500 26.108 -21.269 1.00 98.25 173 VAL A CA 1
ATOM 1408 C C . VAL A 1 173 ? -10.982 27.269 -20.409 1.00 98.25 173 VAL A C 1
ATOM 1410 O O . VAL A 1 173 ? -10.720 28.426 -20.747 1.00 98.25 173 VAL A O 1
ATOM 1413 N N . ASN A 1 174 ? -11.682 26.989 -19.307 1.00 97.50 174 ASN A N 1
ATOM 1414 C CA . ASN A 1 174 ? -12.130 28.034 -18.398 1.00 97.50 174 ASN A CA 1
ATOM 1415 C C . ASN A 1 174 ? -10.937 28.768 -17.770 1.00 97.50 174 ASN A C 1
ATOM 1417 O O . ASN A 1 174 ? -10.878 29.992 -17.856 1.00 97.50 174 ASN A O 1
ATOM 1421 N N . LEU A 1 175 ? -9.944 28.038 -17.249 1.00 96.62 175 LEU A N 1
ATOM 1422 C CA . LEU A 1 175 ? -8.706 28.616 -16.711 1.00 96.62 175 LEU A CA 1
ATOM 1423 C C . LEU A 1 175 ? -8.002 29.517 -17.737 1.00 96.62 175 LEU A C 1
ATOM 1425 O O . LEU A 1 175 ? -7.703 30.676 -17.433 1.00 96.62 175 LEU A O 1
ATOM 1429 N N . ILE A 1 176 ? -7.812 29.027 -18.969 1.00 96.69 176 ILE A N 1
ATOM 1430 C CA . ILE A 1 176 ? -7.187 29.788 -20.060 1.00 96.69 176 ILE A CA 1
ATOM 1431 C C . ILE A 1 176 ? -7.987 31.050 -20.384 1.00 96.69 176 ILE A C 1
ATOM 1433 O O . ILE A 1 176 ? -7.399 32.088 -20.674 1.00 96.69 176 ILE A O 1
ATOM 1437 N N . LYS A 1 177 ? -9.322 31.007 -20.340 1.00 96.44 177 LYS A N 1
ATOM 1438 C CA . LYS A 1 177 ? -10.170 32.159 -20.678 1.00 96.44 177 LYS A CA 1
ATOM 1439 C C . LYS A 1 177 ? -10.236 33.208 -19.576 1.00 96.44 177 LYS A C 1
ATOM 1441 O O . LYS A 1 177 ? -10.280 34.392 -19.895 1.00 96.44 177 LYS A O 1
ATOM 1446 N N . THR A 1 178 ? -10.261 32.799 -18.310 1.00 95.38 178 THR A N 1
ATOM 1447 C CA . THR A 1 178 ? -10.641 33.701 -17.213 1.00 95.38 178 THR A CA 1
ATOM 1448 C C . THR A 1 178 ? -9.478 34.155 -16.343 1.00 95.38 178 THR A C 1
ATOM 1450 O O . THR A 1 178 ? -9.597 35.193 -15.695 1.00 95.38 178 THR A O 1
ATOM 1453 N N . HIS A 1 179 ? -8.365 33.415 -16.280 1.00 94.44 179 HIS A N 1
ATOM 1454 C CA . HIS A 1 179 ? -7.331 33.716 -15.287 1.00 94.44 179 HIS A CA 1
ATOM 1455 C C . HIS A 1 179 ? -6.511 34.965 -15.651 1.00 94.44 179 HIS A C 1
ATOM 1457 O O . HIS A 1 179 ? -5.961 35.002 -16.754 1.00 94.44 179 HIS A O 1
ATOM 1463 N N . PRO A 1 180 ? -6.374 35.974 -14.771 1.00 90.06 180 PRO A N 1
ATOM 1464 C CA . PRO A 1 180 ? -5.779 37.270 -15.114 1.00 90.06 180 PRO A CA 1
ATOM 1465 C C . PRO A 1 180 ? -4.307 37.206 -15.545 1.00 90.06 180 PRO A C 1
ATOM 1467 O O . PRO A 1 180 ? -3.927 37.952 -16.442 1.00 90.06 180 PRO A O 1
ATOM 1470 N N . ASP A 1 181 ? -3.504 36.295 -14.991 1.00 89.06 181 ASP A N 1
ATOM 1471 C CA . ASP A 1 181 ? -2.066 36.173 -15.305 1.00 89.06 181 ASP A CA 1
ATOM 1472 C C . ASP A 1 181 ? -1.763 35.942 -16.793 1.00 89.06 181 ASP A C 1
ATOM 1474 O O . ASP A 1 181 ? -0.746 36.403 -17.307 1.00 89.06 181 ASP A O 1
ATOM 1478 N N . LEU A 1 182 ? -2.675 35.295 -17.526 1.00 89.69 182 LEU A N 1
ATOM 1479 C CA . LEU A 1 182 ? -2.533 35.087 -18.971 1.00 89.69 182 LEU A CA 1
ATOM 1480 C C . LEU A 1 182 ? -2.795 36.362 -19.802 1.00 89.69 182 LEU A C 1
ATOM 1482 O O . LEU A 1 182 ? -2.851 36.300 -21.028 1.00 89.69 182 LEU A O 1
ATOM 1486 N N . ASN A 1 183 ? -2.964 37.528 -19.165 1.00 84.56 183 ASN A N 1
ATOM 1487 C CA . ASN A 1 183 ? -2.949 38.828 -19.844 1.00 84.56 183 ASN A CA 1
ATOM 1488 C C . ASN A 1 183 ? -1.520 39.314 -20.150 1.00 84.56 183 ASN A C 1
ATOM 1490 O O . ASN A 1 183 ? -1.353 40.169 -21.016 1.00 84.56 183 ASN A O 1
ATOM 1494 N N . THR A 1 184 ? -0.498 38.779 -19.471 1.00 82.06 184 THR A N 1
ATOM 1495 C CA . THR A 1 184 ? 0.917 39.165 -19.629 1.00 82.06 184 THR A CA 1
ATOM 1496 C C . THR A 1 184 ? 1.802 37.927 -19.786 1.00 82.06 184 THR A C 1
ATOM 1498 O O . THR A 1 184 ? 2.579 37.572 -18.907 1.00 82.06 184 THR A O 1
ATOM 1501 N N . ILE A 1 185 ? 1.676 37.239 -20.921 1.00 79.56 185 ILE A N 1
ATOM 1502 C CA . ILE A 1 185 ? 2.284 35.914 -21.148 1.00 79.56 185 ILE A CA 1
ATOM 1503 C C . ILE A 1 185 ? 3.818 35.976 -21.204 1.00 79.56 185 ILE A C 1
ATOM 1505 O O . ILE A 1 185 ? 4.483 35.090 -20.678 1.00 79.56 185 ILE A O 1
ATOM 1509 N N . GLY A 1 186 ? 4.383 37.065 -21.738 1.00 70.75 186 GLY A N 1
ATOM 1510 C CA . GLY A 1 186 ? 5.834 37.251 -21.859 1.00 70.75 186 GLY A CA 1
ATOM 1511 C C . GLY A 1 186 ? 6.608 37.330 -20.536 1.00 70.75 186 GLY A C 1
ATOM 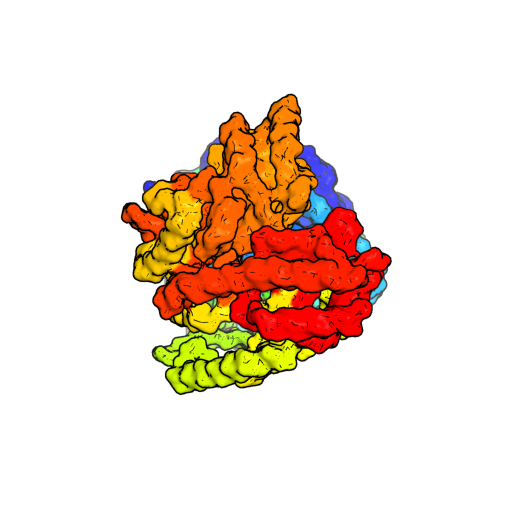1512 O O . GLY A 1 186 ? 7.834 37.313 -20.568 1.00 70.75 186 GLY A O 1
ATOM 1513 N N . SER A 1 187 ? 5.929 37.413 -19.384 1.00 74.62 187 SER A N 1
ATOM 1514 C CA . SER A 1 187 ? 6.557 37.337 -18.054 1.00 74.62 187 SER A CA 1
ATOM 1515 C C . SER A 1 187 ? 6.489 35.945 -17.414 1.00 74.62 187 SER A C 1
ATOM 1517 O O . SER A 1 187 ? 6.955 35.778 -16.289 1.00 74.62 187 SER A O 1
ATOM 1519 N N . LEU A 1 188 ? 5.884 34.956 -18.080 1.00 81.94 188 LEU A N 1
ATOM 1520 C CA . LEU A 1 188 ? 5.767 33.588 -17.575 1.00 81.94 188 LEU A CA 1
ATOM 1521 C C . LEU A 1 188 ? 7.005 32.782 -17.997 1.00 81.94 188 LEU A C 1
ATOM 1523 O O . LEU A 1 188 ? 7.291 32.643 -19.183 1.00 81.94 188 LEU A O 1
ATOM 1527 N N . ASN A 1 189 ? 7.736 32.248 -17.022 1.00 83.62 189 ASN A N 1
ATOM 1528 C CA . ASN A 1 189 ? 8.946 31.441 -17.210 1.00 83.62 189 ASN A CA 1
ATOM 1529 C C . ASN A 1 189 ? 8.817 30.095 -16.468 1.00 83.62 189 ASN A C 1
ATOM 1531 O O . ASN A 1 189 ? 7.731 29.762 -15.992 1.00 83.62 189 ASN A O 1
ATOM 1535 N N . GLN A 1 190 ? 9.909 29.330 -16.367 1.00 84.88 190 GLN A N 1
ATOM 1536 C CA . GLN A 1 190 ? 9.925 28.022 -15.693 1.00 84.88 190 GLN A CA 1
ATOM 1537 C C . GLN A 1 190 ? 9.491 28.050 -14.226 1.00 84.88 190 GLN A C 1
ATOM 1539 O O . GLN A 1 190 ? 8.953 27.056 -13.743 1.00 84.88 190 GLN A O 1
ATOM 1544 N N . ASP A 1 191 ? 9.672 29.182 -13.545 1.00 84.88 191 ASP A N 1
ATOM 1545 C CA . ASP A 1 191 ? 9.273 29.366 -12.148 1.00 84.88 191 ASP A CA 1
ATOM 1546 C C . ASP A 1 191 ? 7.791 29.746 -12.010 1.00 84.88 191 ASP A C 1
ATOM 1548 O O . ASP A 1 191 ? 7.238 29.780 -10.909 1.00 84.88 191 ASP A O 1
ATOM 1552 N N . SER A 1 192 ? 7.120 30.056 -13.123 1.00 89.31 192 SER A N 1
ATOM 1553 C CA . SER A 1 192 ? 5.700 30.378 -13.119 1.00 89.31 192 SER A CA 1
ATOM 1554 C C . SER A 1 192 ? 4.850 29.121 -12.910 1.00 89.31 192 SER A C 1
ATOM 1556 O O . SER A 1 192 ? 5.049 28.129 -13.613 1.00 89.31 192 SER A O 1
ATOM 1558 N N . PRO A 1 193 ? 3.792 29.178 -12.077 1.00 91.94 193 PRO A N 1
ATOM 1559 C CA . PRO A 1 193 ? 2.782 28.122 -12.005 1.00 91.94 193 PRO A CA 1
ATOM 1560 C C . PRO A 1 193 ? 2.217 27.713 -13.373 1.00 91.94 193 PRO A C 1
ATOM 1562 O O . PRO A 1 193 ? 1.893 26.547 -13.590 1.00 91.94 193 PRO A O 1
ATOM 1565 N N . TRP A 1 194 ? 2.140 28.650 -14.326 1.00 91.69 194 TRP A N 1
ATOM 1566 C CA . TRP A 1 194 ? 1.639 28.410 -15.684 1.00 91.69 194 TRP A CA 1
ATOM 1567 C C . TRP A 1 194 ? 2.555 27.545 -16.544 1.00 91.69 194 TRP A C 1
ATOM 1569 O O . TRP A 1 194 ? 2.103 27.026 -17.564 1.00 91.69 194 TRP A O 1
ATOM 1579 N N . TRP A 1 195 ? 3.797 27.305 -16.115 1.00 92.94 195 TRP A N 1
ATOM 1580 C CA . TRP A 1 195 ? 4.656 26.315 -16.756 1.00 92.94 195 TRP A CA 1
ATOM 1581 C C . TRP A 1 195 ? 4.029 24.911 -16.735 1.00 92.94 195 TRP A C 1
ATOM 1583 O O . TRP A 1 195 ? 4.244 24.135 -17.664 1.00 92.94 195 TRP A O 1
ATOM 1593 N N . SER A 1 196 ? 3.166 24.618 -15.749 1.00 94.75 196 SER A N 1
ATOM 1594 C CA . SER A 1 196 ? 2.355 23.389 -15.701 1.00 94.75 196 SER A CA 1
ATOM 1595 C C . SER A 1 196 ? 1.378 23.244 -16.876 1.00 94.75 196 SER A C 1
ATOM 1597 O O . SER A 1 196 ? 1.135 22.124 -17.323 1.00 94.75 196 SER A O 1
ATOM 1599 N N . LEU A 1 197 ? 0.843 24.349 -17.413 1.00 95.56 197 LEU A N 1
ATOM 1600 C CA . LEU A 1 197 ? -0.032 24.313 -18.587 1.00 95.56 197 LEU A CA 1
ATOM 1601 C C . LEU A 1 197 ? 0.768 23.969 -19.846 1.00 95.56 197 LEU A C 1
ATOM 1603 O O . LEU A 1 197 ? 0.345 23.106 -20.610 1.00 95.56 197 LEU A O 1
ATOM 1607 N N . TRP A 1 198 ? 1.924 24.611 -20.050 1.00 94.44 198 TRP A N 1
ATOM 1608 C CA . TRP A 1 198 ? 2.807 24.311 -21.186 1.00 94.44 198 TRP A CA 1
ATOM 1609 C C . TRP A 1 198 ? 3.284 22.869 -21.146 1.00 94.44 198 TRP A C 1
ATOM 1611 O O . TRP A 1 198 ? 3.204 22.171 -22.150 1.00 94.44 198 TRP A O 1
ATOM 1621 N N . MET A 1 199 ? 3.680 22.412 -19.959 1.00 95.19 199 MET A N 1
ATOM 1622 C CA . MET A 1 199 ? 4.033 21.024 -19.704 1.00 95.19 199 MET A CA 1
ATOM 1623 C C . MET A 1 199 ? 2.896 20.080 -20.095 1.00 95.19 199 MET A C 1
ATOM 1625 O O . MET A 1 199 ? 3.143 19.125 -20.816 1.00 95.19 199 MET A O 1
ATOM 1629 N N . GLY A 1 200 ? 1.653 20.362 -19.697 1.00 96.44 200 GLY A N 1
ATOM 1630 C CA . GLY A 1 200 ? 0.506 19.549 -20.102 1.00 96.44 200 GLY A CA 1
ATOM 1631 C C . GLY A 1 200 ? 0.295 19.499 -21.620 1.00 96.44 200 GLY A C 1
ATOM 1632 O O . GLY A 1 200 ? 0.103 18.414 -22.167 1.00 96.44 200 GLY A O 1
ATOM 1633 N N . ILE A 1 201 ? 0.387 20.648 -22.306 1.00 97.56 201 ILE A N 1
ATOM 1634 C CA . ILE A 1 201 ? 0.205 20.734 -23.767 1.00 97.56 201 ILE A CA 1
ATOM 1635 C C . ILE A 1 201 ? 1.289 19.962 -24.512 1.00 97.56 201 ILE A C 1
ATOM 1637 O O . ILE A 1 201 ? 0.980 19.166 -25.397 1.00 97.56 201 ILE A O 1
ATOM 1641 N N . GLU A 1 202 ? 2.553 20.177 -24.160 1.00 96.81 202 GLU A N 1
ATOM 1642 C CA . GLU A 1 202 ? 3.666 19.506 -24.830 1.00 96.81 202 GLU A CA 1
ATOM 1643 C C . GLU A 1 202 ? 3.726 18.013 -24.472 1.00 96.81 202 GLU A C 1
ATOM 1645 O O . GLU A 1 202 ? 4.064 17.195 -25.324 1.00 96.81 202 GLU A O 1
ATOM 1650 N N . HIS A 1 203 ? 3.304 17.620 -23.265 1.00 95.62 203 HIS A N 1
ATOM 1651 C CA . HIS A 1 203 ? 3.187 16.207 -22.888 1.00 95.62 203 HIS A CA 1
ATOM 1652 C C . HIS A 1 203 ? 2.080 15.477 -23.649 1.00 95.62 203 HIS A C 1
ATOM 1654 O O . HIS A 1 203 ? 2.244 14.319 -24.034 1.00 95.62 203 HIS A O 1
ATOM 1660 N N . GLU A 1 204 ? 0.956 16.141 -23.923 1.00 96.62 204 GLU A N 1
ATOM 1661 C CA . GLU A 1 204 ? -0.095 15.569 -24.770 1.00 96.62 204 GLU A CA 1
ATOM 1662 C C . GLU A 1 204 ? 0.416 15.278 -26.190 1.00 96.62 204 GLU A C 1
ATOM 1664 O O . GLU A 1 204 ? 0.048 14.255 -26.767 1.00 96.62 204 GLU A O 1
ATOM 1669 N N . LYS A 1 205 ? 1.326 16.105 -26.720 1.00 96.06 205 LYS A N 1
ATOM 1670 C CA . LYS A 1 205 ? 1.961 15.881 -28.030 1.00 96.06 205 LYS A CA 1
ATOM 1671 C C . LYS A 1 205 ? 2.911 14.680 -28.030 1.00 96.06 205 LYS A C 1
ATOM 1673 O O . LYS A 1 205 ? 2.803 13.852 -28.933 1.00 96.06 205 LYS A O 1
ATOM 1678 N N . ILE A 1 206 ? 3.683 14.493 -26.954 1.00 95.00 206 ILE A N 1
ATOM 1679 C CA . ILE A 1 206 ? 4.487 13.271 -26.749 1.00 95.00 206 ILE A CA 1
ATOM 1680 C C . ILE A 1 206 ? 3.604 12.022 -26.793 1.00 95.00 206 ILE A C 1
ATOM 1682 O O . ILE A 1 206 ? 3.928 11.010 -27.427 1.00 95.00 206 ILE A O 1
ATOM 1686 N N . HIS A 1 207 ? 2.448 12.082 -26.132 1.00 95.44 207 HIS A N 1
ATOM 1687 C CA . HIS A 1 207 ? 1.498 10.976 -26.128 1.00 95.44 207 HIS A CA 1
ATOM 1688 C C . HIS A 1 207 ? 0.798 10.783 -27.475 1.00 95.44 207 HIS A C 1
ATOM 1690 O O . HIS A 1 207 ? 0.501 9.638 -27.819 1.00 95.44 207 HIS A O 1
ATOM 1696 N N . PHE A 1 208 ? 0.567 11.840 -28.254 1.00 97.25 208 PHE A N 1
ATOM 1697 C CA . PHE A 1 208 ? 0.059 11.740 -29.622 1.00 97.25 208 PHE A CA 1
ATOM 1698 C C . PHE A 1 208 ? 1.027 10.950 -30.515 1.00 97.25 208 PHE A C 1
ATOM 1700 O O . PHE A 1 208 ? 0.621 9.959 -31.129 1.00 97.25 208 PHE A O 1
ATOM 1707 N N . GLU A 1 209 ? 2.315 11.303 -30.521 1.00 96.00 209 GLU A N 1
ATOM 1708 C CA . GLU A 1 209 ? 3.315 10.572 -31.302 1.00 96.00 209 GLU A CA 1
ATOM 1709 C C . GLU A 1 209 ? 3.494 9.135 -30.789 1.00 96.00 209 GLU A C 1
ATOM 1711 O O . GLU A 1 209 ? 3.386 8.180 -31.564 1.00 96.00 209 GLU A O 1
ATOM 1716 N N . THR A 1 210 ? 3.665 8.946 -29.478 1.00 94.38 210 THR A N 1
ATOM 1717 C CA . THR A 1 210 ? 3.846 7.608 -28.885 1.00 94.38 210 THR A CA 1
ATOM 1718 C C . THR A 1 210 ? 2.662 6.684 -29.187 1.00 94.38 210 THR A C 1
ATOM 1720 O O . THR A 1 210 ? 2.848 5.519 -29.549 1.00 94.38 210 THR A O 1
ATOM 1723 N N . SER A 1 211 ? 1.430 7.195 -29.094 1.00 96.88 211 SER A N 1
ATOM 1724 C CA . SER A 1 211 ? 0.223 6.417 -29.399 1.00 96.88 211 SER A CA 1
ATOM 1725 C C . SER A 1 211 ? 0.169 6.004 -30.865 1.00 96.88 211 SER A C 1
ATOM 1727 O O . SER A 1 211 ? -0.264 4.893 -31.164 1.00 96.88 211 SER A O 1
ATOM 1729 N N . SER A 1 212 ? 0.646 6.850 -31.782 1.00 96.44 212 SER A N 1
ATOM 1730 C CA . SER A 1 212 ? 0.671 6.525 -33.210 1.00 96.44 212 SER A CA 1
ATOM 1731 C C . SER A 1 212 ? 1.595 5.342 -33.531 1.00 96.44 212 SER A C 1
ATOM 1733 O O . SER A 1 212 ? 1.245 4.494 -34.356 1.00 96.44 212 SER A O 1
ATOM 1735 N N . VAL A 1 213 ? 2.708 5.198 -32.800 1.00 94.62 213 VAL A N 1
ATOM 1736 C CA . VAL A 1 213 ? 3.586 4.021 -32.883 1.00 94.62 213 VAL A CA 1
ATOM 1737 C C . VAL A 1 213 ? 2.873 2.777 -32.353 1.00 94.62 213 VAL A C 1
ATOM 1739 O O . VAL A 1 213 ? 2.837 1.757 -33.038 1.00 94.62 213 VAL A O 1
ATOM 1742 N N . LEU A 1 214 ? 2.249 2.860 -31.174 1.00 94.31 214 LEU A N 1
ATOM 1743 C CA . LEU A 1 214 ? 1.531 1.730 -30.567 1.00 94.31 214 LEU A CA 1
ATOM 1744 C C . LEU A 1 214 ? 0.347 1.262 -31.428 1.00 94.31 214 LEU A C 1
ATOM 1746 O O . LEU A 1 214 ? 0.105 0.063 -31.557 1.00 94.31 214 LEU A O 1
ATOM 1750 N N . MET A 1 215 ? -0.357 2.186 -32.086 1.00 95.75 215 MET A N 1
ATOM 1751 C CA . MET A 1 215 ? -1.429 1.850 -33.026 1.00 95.75 215 MET A CA 1
ATOM 1752 C C . MET A 1 215 ? -0.914 1.067 -34.240 1.00 95.75 215 MET A C 1
ATOM 1754 O O . MET A 1 215 ? -1.593 0.152 -34.702 1.00 95.75 215 MET A O 1
ATOM 1758 N N . ARG A 1 216 ? 0.308 1.326 -34.728 1.00 93.12 216 ARG A N 1
ATOM 1759 C CA . ARG A 1 216 ? 0.906 0.518 -35.813 1.00 93.12 216 ARG A CA 1
ATOM 1760 C C . ARG A 1 216 ? 1.122 -0.937 -35.423 1.00 93.12 216 ARG A C 1
ATOM 1762 O O . ARG A 1 216 ? 1.187 -1.792 -36.305 1.00 93.12 216 ARG A O 1
ATOM 1769 N N . GLU A 1 217 ? 1.243 -1.224 -34.130 1.00 92.00 217 GLU A N 1
ATOM 1770 C CA . GLU A 1 217 ? 1.432 -2.580 -33.622 1.00 92.00 217 GLU A CA 1
ATOM 1771 C C . GLU A 1 217 ? 0.127 -3.368 -33.473 1.00 92.00 217 GLU A C 1
ATOM 1773 O O . GLU A 1 217 ? 0.181 -4.591 -33.298 1.00 92.00 217 GLU A O 1
ATOM 1778 N N . LEU A 1 218 ? -1.029 -2.700 -33.547 1.00 91.94 218 LEU A N 1
ATOM 1779 C CA . LEU A 1 218 ? -2.342 -3.333 -33.483 1.00 91.94 218 LEU A CA 1
ATOM 1780 C C . LEU A 1 218 ? -2.703 -4.064 -34.787 1.00 91.94 218 LEU A C 1
ATOM 1782 O O . LEU A 1 218 ? -2.211 -3.713 -35.870 1.00 91.94 218 LEU A O 1
ATOM 1786 N N . PRO A 1 219 ? -3.626 -5.043 -34.714 1.00 89.94 219 PRO A N 1
ATOM 1787 C CA . PRO A 1 219 ? -4.274 -5.582 -35.904 1.00 89.94 219 PRO A CA 1
ATOM 1788 C C . PRO A 1 219 ? -4.851 -4.442 -36.756 1.00 89.94 219 PRO A C 1
ATOM 1790 O O . PRO A 1 219 ? -5.471 -3.522 -36.222 1.00 89.94 219 PRO A O 1
ATOM 1793 N N . ILE A 1 220 ? -4.606 -4.464 -38.071 1.00 89.62 220 ILE A N 1
ATOM 1794 C CA . ILE A 1 220 ? -5.030 -3.373 -38.973 1.00 89.62 220 ILE A CA 1
ATOM 1795 C C . ILE A 1 220 ? -6.552 -3.187 -38.942 1.00 89.62 220 ILE A C 1
ATOM 1797 O O . ILE A 1 220 ? -7.055 -2.076 -39.041 1.00 89.62 220 ILE A O 1
ATOM 1801 N N . GLU A 1 221 ? -7.283 -4.279 -38.742 1.00 88.12 221 GLU A N 1
ATOM 1802 C CA . GLU A 1 221 ? -8.738 -4.339 -38.678 1.00 88.12 221 GLU A CA 1
ATOM 1803 C C . GLU A 1 221 ? -9.355 -3.571 -37.501 1.00 88.12 221 GLU A C 1
ATOM 1805 O O . GLU A 1 221 ? -10.551 -3.281 -37.528 1.00 88.12 221 GLU A O 1
ATOM 1810 N N . TYR A 1 222 ? -8.562 -3.246 -36.474 1.00 91.94 222 TYR A N 1
ATOM 1811 C CA . TYR A 1 222 ? -9.002 -2.475 -35.309 1.00 91.94 222 TYR A CA 1
ATOM 1812 C C . TYR A 1 222 ? -8.940 -0.967 -35.548 1.00 91.94 222 TYR A C 1
ATOM 1814 O O . TYR A 1 222 ? -9.361 -0.202 -34.679 1.00 91.94 222 TYR A O 1
ATOM 1822 N N . LEU A 1 223 ? -8.442 -0.546 -36.711 1.00 92.94 223 LEU A N 1
ATOM 1823 C CA . LEU A 1 223 ? -8.197 0.845 -37.048 1.00 92.94 223 LEU A CA 1
ATOM 1824 C C . LEU A 1 223 ? -9.002 1.264 -38.281 1.00 92.94 223 LEU A C 1
ATOM 1826 O O . LEU A 1 223 ? -9.190 0.489 -39.219 1.00 92.94 223 LEU A O 1
ATOM 1830 N N . GLU A 1 224 ? -9.449 2.515 -38.298 1.00 92.62 224 GLU A N 1
ATOM 1831 C CA . GLU A 1 224 ? -9.895 3.210 -39.504 1.00 92.62 224 GLU A CA 1
ATOM 1832 C C . GLU A 1 224 ? -9.154 4.536 -39.661 1.00 92.62 224 GLU A C 1
ATOM 1834 O O . GLU A 1 224 ? -8.908 5.225 -38.675 1.00 92.62 224 GLU A O 1
ATOM 1839 N N . THR A 1 225 ? -8.832 4.931 -40.894 1.00 94.50 225 THR A N 1
ATOM 1840 C CA . THR A 1 225 ? -8.303 6.277 -41.149 1.00 94.50 225 THR A CA 1
ATOM 1841 C C . THR A 1 225 ? -9.374 7.318 -40.800 1.00 94.50 225 THR A C 1
ATOM 1843 O O . THR A 1 225 ? -10.439 7.316 -41.429 1.00 94.50 225 THR A O 1
ATOM 1846 N N . PRO A 1 226 ? -9.125 8.234 -39.844 1.00 93.44 226 PRO A N 1
ATOM 1847 C CA . PRO A 1 226 ? -10.089 9.271 -39.497 1.00 93.44 226 PRO A CA 1
ATOM 1848 C C . PRO A 1 226 ? -10.384 10.199 -40.682 1.00 93.44 226 PRO A C 1
ATOM 1850 O O . PRO A 1 226 ? -9.494 10.538 -41.461 1.00 93.44 226 PRO A O 1
ATOM 1853 N N . ARG A 1 227 ? -11.631 10.681 -40.794 1.00 91.00 227 ARG A N 1
ATOM 1854 C CA . ARG A 1 227 ? -12.099 11.523 -41.920 1.00 91.00 227 ARG A CA 1
ATOM 1855 C C . ARG A 1 227 ? -11.220 12.753 -42.183 1.00 91.00 227 ARG A C 1
ATOM 1857 O O . ARG A 1 227 ? -11.072 13.149 -43.333 1.00 91.00 227 ARG A O 1
ATOM 1864 N N . PHE A 1 228 ? -10.706 13.369 -41.122 1.00 95.31 228 PHE A N 1
ATOM 1865 C CA . PHE A 1 228 ? -9.922 14.607 -41.172 1.00 95.31 228 PHE A CA 1
ATOM 1866 C C . PHE A 1 228 ? -8.434 14.374 -40.878 1.00 95.31 228 PHE A C 1
ATOM 1868 O O . PHE A 1 228 ? -7.735 15.289 -40.445 1.00 95.31 228 PHE A O 1
ATOM 1875 N N . TRP A 1 229 ? -7.957 13.142 -41.072 1.00 95.31 229 TRP A N 1
ATOM 1876 C CA . TRP A 1 229 ? -6.553 12.780 -40.908 1.00 95.31 229 TRP A CA 1
ATOM 1877 C C . TRP A 1 229 ? -5.692 13.375 -42.025 1.00 95.31 229 TRP A C 1
ATOM 1879 O O . TRP A 1 229 ? -6.125 13.434 -43.178 1.00 95.31 229 TRP A O 1
ATOM 1889 N N . ALA A 1 230 ? -4.466 13.797 -41.704 1.00 92.56 230 ALA A N 1
ATOM 1890 C CA . ALA A 1 230 ? -3.537 14.267 -42.726 1.00 92.56 230 ALA A CA 1
ATOM 1891 C C . ALA A 1 230 ? -3.242 13.134 -43.729 1.00 92.56 230 ALA A C 1
ATOM 1893 O O . ALA A 1 230 ? -3.034 11.986 -43.317 1.00 92.56 230 ALA A O 1
ATOM 1894 N N . PRO A 1 231 ? -3.209 13.408 -45.043 1.00 92.75 231 PRO A N 1
ATOM 1895 C CA . PRO A 1 231 ? -2.884 12.387 -46.029 1.00 92.75 231 PRO A CA 1
ATOM 1896 C C . PRO A 1 231 ? -1.434 11.902 -45.885 1.00 92.75 231 PRO A C 1
ATOM 1898 O O . PRO A 1 231 ? -0.573 12.585 -45.328 1.00 92.75 231 PRO A O 1
ATOM 1901 N N . LEU A 1 232 ? -1.156 10.719 -46.431 1.00 94.19 232 LEU A N 1
ATOM 1902 C CA . LEU A 1 232 ? 0.214 10.251 -46.650 1.00 94.19 232 LEU A CA 1
ATOM 1903 C C . LEU A 1 232 ? 0.907 11.139 -47.696 1.00 94.19 232 LEU A C 1
ATOM 1905 O O . LEU A 1 232 ? 0.261 11.614 -48.637 1.00 94.19 232 LEU A O 1
ATOM 1909 N N . HIS A 1 233 ? 2.223 11.303 -47.584 1.00 91.94 233 HIS A N 1
ATOM 1910 C CA . HIS A 1 233 ? 2.998 12.079 -48.549 1.00 91.94 233 HIS A CA 1
ATOM 1911 C C . HIS A 1 233 ? 2.884 11.486 -49.976 1.00 91.94 233 HIS A C 1
ATOM 1913 O O . HIS A 1 233 ? 2.924 10.258 -50.136 1.00 91.94 233 HIS A O 1
ATOM 1919 N N . PRO A 1 234 ? 2.798 12.307 -51.048 1.00 89.19 234 PRO A N 1
ATOM 1920 C CA . PRO A 1 234 ? 2.616 11.819 -52.421 1.00 89.19 234 PRO A CA 1
ATOM 1921 C C . PRO A 1 234 ? 3.713 10.866 -52.916 1.00 89.19 234 PRO A C 1
ATOM 1923 O O . PRO A 1 234 ? 3.448 10.008 -53.760 1.00 89.19 234 PRO A O 1
ATOM 1926 N N . SER A 1 235 ? 4.928 10.961 -52.359 1.00 89.62 235 SER A N 1
ATOM 1927 C CA . SER A 1 235 ? 6.040 10.054 -52.687 1.00 89.62 235 SER A CA 1
ATOM 1928 C C . SER A 1 235 ? 5.838 8.610 -52.208 1.00 89.62 235 SER A C 1
ATOM 1930 O O . SER A 1 235 ? 6.680 7.769 -52.500 1.00 89.62 235 SER A O 1
ATOM 1932 N N . LYS A 1 236 ? 4.716 8.274 -51.549 1.00 87.31 236 LYS A N 1
ATOM 1933 C CA . LYS A 1 236 ? 4.341 6.877 -51.245 1.00 87.31 236 LYS A CA 1
ATOM 1934 C C . LYS A 1 236 ? 4.281 5.981 -52.486 1.00 87.31 236 LYS A C 1
ATOM 1936 O O . LYS A 1 236 ? 4.418 4.770 -52.385 1.00 87.31 236 LYS A O 1
ATOM 1941 N N . ASN A 1 237 ? 4.052 6.590 -53.650 1.00 77.69 237 ASN A N 1
ATOM 1942 C CA . ASN A 1 237 ? 3.970 5.901 -54.931 1.00 77.69 237 ASN A CA 1
ATOM 1943 C C . ASN A 1 237 ? 5.321 5.814 -55.657 1.00 77.69 237 ASN A C 1
ATOM 1945 O O . ASN A 1 237 ? 5.350 5.249 -56.745 1.00 77.69 237 ASN A O 1
ATOM 1949 N N . SER A 1 238 ? 6.410 6.375 -55.114 1.00 68.31 238 SER A N 1
ATOM 1950 C CA . SER A 1 238 ? 7.740 6.318 -55.734 1.00 68.31 238 SER A CA 1
ATOM 1951 C C . SER A 1 238 ? 8.337 4.915 -55.559 1.00 68.31 238 SER A C 1
ATOM 1953 O O . SER A 1 238 ? 8.782 4.580 -54.460 1.00 68.31 238 SER A O 1
ATOM 1955 N N . PRO A 1 239 ? 8.398 4.079 -56.616 1.00 60.91 239 PRO A N 1
ATOM 1956 C CA . PRO A 1 239 ? 8.869 2.701 -56.504 1.00 60.91 239 PRO A CA 1
ATOM 1957 C C . PRO A 1 239 ? 10.392 2.591 -56.670 1.00 60.91 239 PRO A C 1
ATOM 1959 O O . PRO A 1 239 ? 10.931 1.491 -56.751 1.00 60.91 239 PRO A O 1
ATOM 1962 N N . HIS A 1 240 ? 11.094 3.715 -56.820 1.00 62.94 240 HIS A N 1
ATOM 1963 C CA . HIS A 1 240 ? 12.514 3.751 -57.149 1.00 62.94 240 HIS A CA 1
ATOM 1964 C C . HIS A 1 240 ? 13.341 3.919 -55.874 1.00 62.94 240 HIS A C 1
ATOM 1966 O O . HIS A 1 240 ? 13.063 4.795 -55.057 1.00 62.94 240 HIS A O 1
ATOM 1972 N N . ALA A 1 241 ? 14.361 3.076 -55.711 1.00 62.31 241 ALA A N 1
ATOM 1973 C CA . ALA A 1 241 ? 15.431 3.344 -54.761 1.00 62.31 241 ALA A CA 1
ATOM 1974 C C . ALA A 1 241 ? 16.217 4.576 -55.241 1.00 62.31 241 ALA A C 1
ATOM 1976 O O . ALA A 1 241 ? 16.401 4.762 -56.448 1.00 62.31 241 ALA A O 1
ATOM 1977 N N . MET A 1 242 ? 16.681 5.417 -54.314 1.00 64.56 242 MET A N 1
ATOM 1978 C CA . MET A 1 242 ? 17.648 6.457 -54.666 1.00 64.56 242 MET A CA 1
ATOM 1979 C C . MET A 1 242 ? 18.896 5.817 -55.284 1.00 64.56 242 MET A C 1
ATOM 1981 O O . MET A 1 242 ? 19.335 4.758 -54.846 1.00 64.56 242 MET A O 1
ATOM 1985 N N . THR A 1 243 ? 19.480 6.466 -56.292 1.00 59.34 243 THR A N 1
ATOM 1986 C CA . THR A 1 243 ? 20.628 5.932 -57.038 1.00 59.34 243 THR A CA 1
ATOM 1987 C C . THR A 1 243 ? 21.905 5.812 -56.203 1.00 59.34 243 THR A C 1
ATOM 1989 O O . THR A 1 243 ? 22.660 4.877 -56.439 1.00 59.34 243 THR A O 1
ATOM 1992 N N . GLU A 1 244 ? 22.155 6.720 -55.244 1.00 77.69 244 GLU A N 1
ATOM 1993 C CA . GLU A 1 244 ? 23.295 6.640 -54.309 1.00 77.69 244 GLU A CA 1
ATOM 1994 C C . GLU A 1 244 ? 23.169 7.668 -53.157 1.00 77.69 244 GLU A C 1
ATOM 1996 O O . GLU A 1 244 ? 22.829 8.830 -53.401 1.00 77.69 244 GLU A O 1
ATOM 2001 N N . ASN A 1 245 ? 23.462 7.278 -51.907 1.00 89.38 245 ASN A N 1
ATOM 2002 C CA . ASN A 1 245 ? 23.518 8.182 -50.745 1.00 89.38 245 ASN A CA 1
ATOM 2003 C C . ASN A 1 245 ? 24.967 8.638 -50.495 1.00 89.38 245 ASN A C 1
ATOM 2005 O O . ASN A 1 245 ? 25.783 7.917 -49.924 1.00 89.38 245 ASN A O 1
ATOM 2009 N N . SER A 1 246 ? 25.304 9.840 -50.964 1.00 92.69 246 SER A N 1
ATOM 2010 C CA . SER A 1 246 ? 26.667 10.383 -50.899 1.00 92.69 246 SER A CA 1
ATOM 2011 C C . SER A 1 246 ? 27.107 10.736 -49.472 1.00 92.69 246 SER A C 1
ATOM 2013 O O . SER A 1 246 ? 26.300 11.218 -48.679 1.00 92.69 246 SER A O 1
ATOM 2015 N N . TRP A 1 247 ? 28.403 10.630 -49.182 1.00 95.00 247 TRP A N 1
ATOM 2016 C CA . TRP A 1 247 ? 29.005 11.121 -47.937 1.00 95.00 247 TRP A CA 1
ATOM 2017 C C . TRP A 1 247 ? 29.398 12.603 -48.028 1.00 95.00 247 TRP A C 1
ATOM 2019 O O . TRP A 1 247 ? 29.921 13.063 -49.043 1.00 95.00 247 TRP A O 1
ATOM 2029 N N . VAL A 1 248 ? 29.174 13.353 -46.948 1.00 96.50 248 VAL A N 1
ATOM 2030 C CA . VAL A 1 248 ? 29.538 14.768 -46.793 1.00 96.50 248 VAL A CA 1
ATOM 2031 C C . VAL A 1 248 ? 30.632 14.886 -45.740 1.00 96.50 248 VAL A C 1
ATOM 2033 O O . VAL A 1 248 ? 30.477 14.378 -44.634 1.00 96.50 248 VAL A O 1
ATOM 2036 N N . LYS A 1 249 ? 31.724 15.588 -46.064 1.00 96.69 249 LYS A N 1
ATOM 2037 C CA . LYS A 1 249 ? 32.823 15.866 -45.127 1.00 96.69 249 LYS A CA 1
ATOM 2038 C C . LYS A 1 249 ? 32.577 17.156 -44.357 1.00 96.69 249 LYS A C 1
ATOM 2040 O O . LYS A 1 249 ? 32.163 18.160 -44.938 1.00 96.69 249 LYS A O 1
ATOM 2045 N N . LYS A 1 250 ? 32.891 17.143 -43.067 1.00 95.50 250 LYS A N 1
ATOM 2046 C CA . LYS A 1 250 ? 32.756 18.277 -42.158 1.00 95.50 250 LYS A CA 1
ATOM 2047 C C . LYS A 1 250 ? 34.033 18.414 -41.332 1.00 95.50 250 LYS A C 1
ATOM 2049 O O . LYS A 1 250 ? 34.467 17.462 -40.688 1.00 95.50 250 LYS A O 1
ATOM 2054 N N . SER A 1 251 ? 34.635 19.601 -41.378 1.00 96.12 251 SER A N 1
ATOM 2055 C CA . SER A 1 251 ? 35.783 19.930 -40.531 1.00 96.12 251 SER A CA 1
ATOM 2056 C C . SER A 1 251 ? 35.368 20.000 -39.066 1.00 96.12 251 SER A C 1
ATOM 2058 O O . SER A 1 251 ? 34.272 20.476 -38.756 1.00 96.12 251 SER A O 1
ATOM 2060 N N . GLY A 1 252 ? 36.260 19.548 -38.192 1.00 93.12 252 GLY A N 1
ATOM 2061 C CA . GLY A 1 252 ? 36.113 19.632 -36.753 1.00 93.12 252 GLY A CA 1
ATOM 2062 C C . GLY A 1 252 ? 35.931 21.075 -36.295 1.00 93.12 252 GLY A C 1
ATOM 2063 O O . GLY A 1 252 ? 36.531 22.009 -36.830 1.00 93.12 252 GLY A O 1
ATOM 2064 N N . GLU A 1 253 ? 35.070 21.260 -35.304 1.00 95.06 253 GLU A N 1
ATOM 2065 C CA . GLU A 1 253 ? 34.790 22.558 -34.709 1.00 95.06 253 GLU A CA 1
ATOM 2066 C C . GLU A 1 253 ? 34.431 22.406 -33.230 1.00 95.06 253 GLU A C 1
ATOM 2068 O O . GLU A 1 253 ? 34.239 21.307 -32.707 1.00 95.06 253 GLU A O 1
ATOM 2073 N N . ARG A 1 254 ? 34.347 23.538 -32.535 1.00 96.19 254 ARG A N 1
ATOM 2074 C CA . ARG A 1 254 ? 33.865 23.581 -31.159 1.00 96.19 254 ARG A CA 1
ATOM 2075 C C . ARG A 1 254 ? 32.358 23.817 -31.162 1.00 96.19 254 ARG A C 1
ATOM 2077 O O . ARG A 1 254 ? 31.899 24.849 -31.648 1.00 96.19 254 ARG A O 1
ATOM 2084 N N . VAL A 1 255 ? 31.602 22.885 -30.592 1.00 94.88 255 VAL A N 1
ATOM 2085 C CA . VAL A 1 255 ? 30.134 22.883 -30.583 1.00 94.88 255 VAL A CA 1
ATOM 2086 C C . VAL A 1 255 ? 29.619 23.140 -29.170 1.00 94.88 255 VAL A C 1
ATOM 2088 O O . VAL A 1 255 ? 30.111 22.546 -28.213 1.00 94.88 255 VAL A O 1
ATOM 2091 N N . ASN A 1 256 ? 28.608 24.002 -29.039 1.00 93.62 256 ASN A N 1
ATOM 2092 C CA . ASN A 1 256 ? 27.910 24.254 -27.777 1.00 93.62 256 ASN A CA 1
ATOM 2093 C C . ASN A 1 256 ? 26.516 23.620 -27.812 1.00 93.62 256 ASN A C 1
ATOM 2095 O O . ASN A 1 256 ? 25.767 23.815 -28.771 1.00 93.62 256 ASN A O 1
ATOM 2099 N N . ILE A 1 257 ? 26.176 22.881 -26.758 1.00 94.31 257 ILE A N 1
ATOM 2100 C CA . ILE A 1 257 ? 24.908 22.172 -26.582 1.00 94.31 257 ILE A CA 1
ATOM 2101 C C . ILE A 1 257 ? 24.233 22.713 -25.321 1.00 94.31 257 ILE A C 1
ATOM 2103 O O . ILE A 1 257 ? 24.857 22.732 -24.260 1.00 94.31 257 ILE A O 1
ATOM 2107 N N . GLY A 1 258 ? 22.969 23.117 -25.439 1.00 93.19 258 GLY A N 1
ATOM 2108 C CA . GLY A 1 258 ? 22.159 23.632 -24.334 1.00 93.19 258 GLY A CA 1
ATOM 2109 C C . GLY A 1 258 ? 21.189 24.719 -24.786 1.00 93.19 258 GLY A C 1
ATOM 2110 O O . GLY A 1 258 ? 21.557 25.595 -25.572 1.00 93.19 258 GLY A O 1
ATOM 2111 N N . LYS A 1 259 ? 19.942 24.650 -24.316 1.00 92.44 259 LYS A N 1
ATOM 2112 C CA . LYS A 1 259 ? 18.901 25.652 -24.556 1.00 92.44 259 LYS A CA 1
ATOM 2113 C C . LYS A 1 259 ? 19.101 26.827 -23.587 1.00 92.44 259 LYS A C 1
ATOM 2115 O O . LYS A 1 259 ? 19.156 26.617 -22.375 1.00 92.44 259 LYS A O 1
ATOM 2120 N N . PRO A 1 260 ? 19.211 28.076 -24.078 1.00 89.81 260 PRO A N 1
ATOM 2121 C CA . PRO A 1 260 ? 19.285 29.239 -23.196 1.00 89.81 260 PRO A CA 1
ATOM 2122 C C . PRO A 1 260 ? 17.995 29.443 -22.386 1.00 89.81 260 PRO A C 1
ATOM 2124 O O . PRO A 1 260 ? 16.892 29.219 -22.891 1.00 89.81 260 PRO A O 1
ATOM 2127 N N . GLN A 1 261 ? 18.135 29.946 -21.155 1.00 84.06 261 GLN A N 1
ATOM 2128 C CA . GLN A 1 261 ? 17.008 30.173 -20.239 1.00 84.06 261 GLN A CA 1
ATOM 2129 C C . GLN A 1 261 ? 16.002 31.221 -20.753 1.00 84.06 261 GLN A C 1
ATOM 2131 O O . GLN A 1 261 ? 14.800 31.048 -20.599 1.00 84.06 261 GLN A O 1
ATOM 2136 N N . ASP A 1 262 ? 16.465 32.270 -21.441 1.00 82.75 262 ASP A N 1
ATOM 2137 C CA . ASP A 1 262 ? 15.613 33.337 -22.003 1.00 82.75 262 ASP A CA 1
ATOM 2138 C C . ASP A 1 262 ? 15.129 33.039 -23.445 1.00 82.75 262 ASP A C 1
ATOM 2140 O O . ASP A 1 262 ? 15.023 33.921 -24.306 1.00 82.75 262 ASP A O 1
ATOM 2144 N N . THR A 1 263 ? 14.881 31.767 -23.768 1.00 84.19 263 THR A N 1
ATOM 2145 C CA . THR A 1 263 ? 14.343 31.404 -25.089 1.00 84.19 263 THR A CA 1
ATOM 2146 C C . THR A 1 263 ? 12.851 31.715 -25.210 1.00 84.19 263 THR A C 1
ATOM 2148 O O . THR A 1 263 ? 12.113 31.782 -24.236 1.00 84.19 263 THR A O 1
ATOM 2151 N N . GLU A 1 264 ? 12.402 31.945 -26.443 1.00 90.31 264 GLU A N 1
ATOM 2152 C CA . GLU A 1 264 ? 11.027 32.349 -26.768 1.00 90.31 264 GLU A CA 1
ATOM 2153 C C . GLU A 1 264 ? 10.007 31.193 -26.764 1.00 90.31 264 GLU A C 1
ATOM 2155 O O . GLU A 1 264 ? 8.832 31.412 -27.040 1.00 90.31 264 GLU A O 1
ATOM 2160 N N . SER A 1 265 ? 10.429 29.975 -26.421 1.00 91.50 265 SER A N 1
ATOM 2161 C CA . SER A 1 265 ? 9.597 28.770 -26.422 1.00 91.50 265 SER A CA 1
ATOM 2162 C C . SER A 1 265 ? 9.811 27.912 -25.183 1.00 91.50 265 SER A C 1
ATOM 2164 O O . SER A 1 265 ? 10.861 27.984 -24.539 1.00 91.50 265 SER A O 1
ATOM 2166 N N . TYR A 1 266 ? 8.825 27.056 -24.909 1.00 93.12 266 TYR A N 1
ATOM 2167 C CA . TYR A 1 266 ? 8.926 25.983 -23.922 1.00 93.12 266 TYR A CA 1
ATOM 2168 C C . TYR A 1 266 ? 10.164 25.097 -24.159 1.00 93.12 266 TYR A C 1
ATOM 2170 O O . TYR A 1 266 ? 10.661 25.003 -25.284 1.00 93.12 266 TYR A O 1
ATOM 2178 N N . GLY A 1 267 ? 10.655 24.472 -23.090 1.00 92.69 267 GLY A N 1
ATOM 2179 C CA . GLY A 1 267 ? 11.697 23.449 -23.121 1.00 92.69 267 GLY A CA 1
ATOM 2180 C C . GLY A 1 267 ? 11.574 22.503 -21.934 1.00 92.69 267 GLY A C 1
ATOM 2181 O O . GLY A 1 267 ? 11.082 22.898 -20.870 1.00 92.69 267 GLY A O 1
ATOM 2182 N N . TRP A 1 268 ? 12.047 21.274 -22.117 1.00 94.06 268 TRP A N 1
ATOM 2183 C CA . TRP A 1 268 ? 12.133 20.279 -21.050 1.00 94.06 268 TRP A CA 1
ATOM 2184 C C . TRP A 1 268 ? 13.396 20.494 -20.216 1.00 94.06 268 TRP A C 1
ATOM 2186 O O . TRP A 1 268 ? 14.411 20.975 -20.714 1.00 94.06 268 TRP A O 1
ATOM 2196 N N . ASP A 1 269 ? 13.350 20.123 -18.939 1.00 92.25 269 ASP A N 1
ATOM 2197 C CA . ASP A 1 269 ? 14.437 20.318 -17.969 1.00 92.25 269 ASP A CA 1
ATOM 2198 C C . ASP A 1 269 ? 15.808 19.831 -18.473 1.00 92.25 269 ASP A C 1
ATOM 2200 O O . ASP A 1 269 ? 16.812 20.531 -18.335 1.00 92.25 269 ASP A O 1
ATOM 2204 N N . ASN A 1 270 ? 15.848 18.679 -19.147 1.00 93.62 270 ASN A N 1
ATOM 2205 C CA . ASN A 1 270 ? 17.078 18.091 -19.676 1.00 93.62 270 ASN A CA 1
ATOM 2206 C C . ASN A 1 270 ? 17.761 18.922 -20.774 1.00 93.62 270 ASN A C 1
ATOM 2208 O O . ASN A 1 270 ? 18.901 18.637 -21.133 1.00 93.62 270 ASN A O 1
ATOM 2212 N N . GLU A 1 271 ? 17.106 19.931 -21.331 1.00 94.88 271 GLU A N 1
ATOM 2213 C CA . GLU A 1 271 ? 17.659 20.748 -22.414 1.00 94.88 271 GLU A CA 1
ATOM 2214 C C . GLU A 1 271 ? 18.436 21.950 -21.898 1.00 94.88 271 GLU A C 1
ATOM 2216 O O . GLU A 1 271 ? 19.218 22.540 -22.647 1.00 94.88 271 GLU A O 1
ATOM 2221 N N . TYR A 1 272 ? 18.239 22.295 -20.629 1.00 92.94 272 TYR A N 1
ATOM 2222 C CA . TYR A 1 272 ? 18.910 23.396 -19.959 1.00 92.94 272 TYR A CA 1
ATOM 2223 C C . TYR A 1 272 ? 20.228 22.939 -19.329 1.00 92.94 272 TYR A C 1
ATOM 2225 O O . TYR A 1 272 ? 20.461 21.758 -19.073 1.00 92.94 272 TYR A O 1
ATOM 2233 N N . GLY A 1 273 ? 21.123 23.902 -19.121 1.00 92.69 273 GLY A N 1
ATOM 2234 C CA . GLY A 1 273 ? 22.544 23.654 -18.881 1.00 92.69 273 GLY A CA 1
ATOM 2235 C C . GLY A 1 273 ? 23.367 23.885 -20.149 1.00 92.69 273 GLY A C 1
ATOM 2236 O O . GLY A 1 273 ? 22.839 24.282 -21.188 1.00 92.69 273 GLY A O 1
ATOM 2237 N N . ASN A 1 274 ? 24.682 23.690 -20.069 1.00 93.19 274 ASN A N 1
ATOM 2238 C CA . ASN A 1 274 ? 25.578 23.921 -21.199 1.00 93.19 274 ASN A CA 1
ATOM 2239 C C . ASN A 1 274 ? 26.766 22.956 -21.209 1.00 93.19 274 ASN A C 1
ATOM 2241 O O . ASN A 1 274 ? 27.515 22.861 -20.236 1.00 93.19 274 ASN A O 1
ATOM 2245 N N . ARG A 1 275 ? 26.999 22.312 -22.356 1.00 94.31 275 ARG A N 1
ATOM 2246 C CA . ARG A 1 275 ? 28.207 21.526 -22.635 1.00 94.31 275 ARG A CA 1
ATOM 2247 C C . ARG A 1 275 ? 28.892 22.027 -23.901 1.00 94.31 275 ARG A C 1
ATOM 2249 O O . ARG A 1 275 ? 28.253 22.184 -24.937 1.00 94.31 275 ARG A O 1
ATOM 2256 N N . THR A 1 276 ? 30.208 22.192 -23.831 1.00 95.50 276 THR A N 1
ATOM 2257 C CA . THR A 1 276 ? 31.055 22.469 -24.996 1.00 95.50 276 THR A CA 1
ATOM 2258 C C . THR A 1 276 ? 31.838 21.215 -25.366 1.00 95.50 276 THR A C 1
ATOM 2260 O O . THR A 1 276 ? 32.481 20.621 -24.503 1.00 95.50 276 THR A O 1
ATOM 2263 N N . VAL A 1 277 ? 31.790 20.820 -26.638 1.00 94.12 277 VAL A N 1
ATOM 2264 C CA . VAL A 1 277 ? 32.468 19.630 -27.170 1.00 94.12 277 VAL A CA 1
ATOM 2265 C C . VAL A 1 277 ? 33.357 20.041 -28.340 1.00 94.12 277 VAL A C 1
ATOM 2267 O O . VAL A 1 277 ? 32.933 20.803 -29.207 1.00 94.12 277 VAL A O 1
ATOM 2270 N N . GLU A 1 278 ? 34.592 19.548 -28.370 1.00 94.62 278 GLU A N 1
ATOM 2271 C CA . GLU A 1 278 ? 35.476 19.676 -29.531 1.00 94.62 278 GLU A CA 1
ATOM 2272 C C . GLU A 1 278 ? 35.341 18.415 -30.379 1.00 94.62 278 GLU A C 1
ATOM 2274 O O . GLU A 1 278 ? 35.750 17.333 -29.957 1.00 94.62 278 GLU A O 1
ATOM 2279 N N . ILE A 1 279 ? 34.719 18.552 -31.551 1.00 95.12 279 ILE A N 1
ATOM 2280 C CA . ILE A 1 279 ? 34.568 17.450 -32.502 1.00 95.12 279 ILE A CA 1
ATOM 2281 C C . ILE A 1 279 ? 35.702 17.490 -33.528 1.00 95.12 279 ILE A C 1
ATOM 2283 O O . ILE A 1 279 ? 36.160 18.560 -33.931 1.00 95.12 279 ILE A O 1
ATOM 2287 N N . LYS A 1 280 ? 36.156 16.316 -33.956 1.00 95.62 280 LYS A N 1
ATOM 2288 C CA . LYS A 1 280 ? 37.168 16.126 -34.999 1.00 95.62 280 LYS A CA 1
ATOM 2289 C C . LYS A 1 280 ? 36.526 16.090 -36.383 1.00 95.62 280 LYS A C 1
ATOM 2291 O O . LYS A 1 280 ? 35.309 15.948 -36.499 1.00 95.62 280 LYS A O 1
ATOM 2296 N N . ASP A 1 281 ? 37.362 16.158 -37.418 1.00 97.00 281 ASP A N 1
ATOM 2297 C CA . ASP A 1 281 ? 36.946 15.961 -38.807 1.00 97.00 281 ASP A CA 1
ATOM 2298 C C . ASP A 1 281 ? 36.214 14.623 -38.972 1.00 97.00 281 ASP A C 1
ATOM 2300 O O . ASP A 1 281 ? 36.713 13.559 -38.588 1.00 97.00 281 ASP A O 1
ATOM 2304 N N . PHE A 1 282 ? 35.035 14.672 -39.581 1.00 97.06 282 PHE A N 1
ATOM 2305 C CA . PHE A 1 282 ? 34.198 13.501 -39.805 1.00 97.06 282 PHE A CA 1
ATOM 2306 C C . PHE A 1 282 ? 33.482 13.592 -41.150 1.00 97.06 282 PHE A C 1
ATOM 2308 O O . PHE A 1 282 ? 33.391 14.652 -41.776 1.00 97.06 282 PHE A O 1
ATOM 2315 N N . GLU A 1 283 ? 32.974 12.458 -41.606 1.00 96.62 283 GLU A N 1
ATOM 2316 C CA . GLU A 1 283 ? 32.039 12.374 -42.717 1.00 96.62 283 GLU A CA 1
ATOM 2317 C C . GLU A 1 283 ? 30.731 11.730 -42.271 1.00 96.62 283 GLU A C 1
ATOM 2319 O O . GLU A 1 283 ? 30.708 10.934 -41.333 1.00 96.62 283 GLU A O 1
ATOM 2324 N N . TYR A 1 284 ? 29.631 12.094 -42.923 1.00 96.56 284 TYR A N 1
ATOM 2325 C CA . TYR A 1 284 ? 28.302 11.554 -42.645 1.00 96.56 284 TYR A CA 1
ATOM 2326 C C . TYR A 1 284 ? 27.492 11.381 -43.929 1.00 96.56 284 TYR A C 1
ATOM 2328 O O . TYR A 1 284 ? 27.748 12.058 -44.925 1.00 96.56 284 TYR A O 1
ATOM 2336 N N . THR A 1 285 ? 26.508 10.483 -43.927 1.00 96.19 285 THR A N 1
ATOM 2337 C CA . THR A 1 285 ? 25.620 10.298 -45.081 1.00 96.19 285 THR A CA 1
ATOM 2338 C C . THR A 1 285 ? 24.744 11.531 -45.280 1.00 96.19 285 THR A C 1
ATOM 2340 O O . THR A 1 285 ? 24.126 12.035 -44.334 1.00 96.19 285 THR A O 1
ATOM 2343 N N . LYS A 1 286 ? 24.676 12.021 -46.525 1.00 93.25 286 LYS A N 1
ATOM 2344 C CA . LYS A 1 286 ? 23.917 13.222 -46.899 1.00 93.25 286 LYS A CA 1
ATOM 2345 C C . LYS A 1 286 ? 22.431 13.084 -46.591 1.00 93.25 286 LYS A C 1
ATOM 2347 O O . LYS A 1 286 ? 21.816 14.089 -46.240 1.00 93.25 286 LYS A O 1
ATOM 2352 N N . ASN A 1 287 ? 21.888 11.873 -46.661 1.00 92.88 287 ASN A N 1
ATOM 2353 C CA . ASN A 1 287 ? 20.495 11.571 -46.350 1.00 92.88 287 ASN A CA 1
ATOM 2354 C C . ASN A 1 287 ? 20.404 10.498 -45.248 1.00 92.88 287 ASN A C 1
ATOM 2356 O O . ASN A 1 287 ? 21.376 9.774 -44.985 1.00 92.88 287 ASN A O 1
ATOM 2360 N N . GLN A 1 288 ? 19.232 10.383 -44.613 1.00 94.69 288 GLN A N 1
ATOM 2361 C CA . GLN A 1 288 ? 18.900 9.218 -43.781 1.00 94.69 288 GLN A CA 1
ATOM 2362 C C . GLN A 1 288 ? 18.941 7.932 -44.613 1.00 94.69 288 GLN A C 1
ATOM 2364 O O . GLN A 1 288 ? 18.694 7.965 -45.818 1.00 94.69 288 GLN A O 1
ATOM 2369 N N . ILE A 1 289 ? 19.245 6.810 -43.961 1.00 96.31 289 ILE A N 1
ATOM 2370 C CA . ILE A 1 289 ? 19.248 5.501 -44.618 1.00 96.31 289 ILE A CA 1
ATOM 2371 C C . ILE A 1 289 ? 17.829 5.149 -45.054 1.00 96.31 289 ILE A C 1
ATOM 2373 O O . ILE A 1 289 ? 16.887 5.206 -44.263 1.00 96.31 289 ILE A O 1
ATOM 2377 N N . THR A 1 290 ? 17.685 4.802 -46.327 1.00 95.38 290 THR A N 1
ATOM 2378 C CA . THR A 1 290 ? 16.390 4.502 -46.942 1.00 95.38 290 THR A CA 1
ATOM 2379 C C . THR A 1 290 ? 15.941 3.059 -46.717 1.00 95.38 290 THR A C 1
ATOM 2381 O O . THR A 1 290 ? 16.751 2.174 -46.432 1.00 95.38 290 THR A O 1
ATOM 2384 N N . ASN A 1 291 ? 14.647 2.786 -46.920 1.00 95.31 291 ASN A N 1
ATOM 2385 C CA . ASN A 1 291 ? 14.137 1.414 -47.013 1.00 95.31 291 ASN A CA 1
ATOM 2386 C C . ASN A 1 291 ? 14.872 0.611 -48.099 1.00 95.31 291 ASN A C 1
ATOM 2388 O O . ASN A 1 291 ? 15.141 -0.568 -47.891 1.00 95.31 291 ASN A O 1
ATOM 2392 N N . GLY A 1 292 ? 15.222 1.241 -49.227 1.00 93.44 292 GLY A N 1
ATOM 2393 C CA . GLY A 1 292 ? 15.974 0.609 -50.312 1.00 93.44 292 GLY A CA 1
ATOM 2394 C C . GLY A 1 292 ? 17.390 0.201 -49.904 1.00 93.44 292 GLY A C 1
ATOM 2395 O O . GLY A 1 292 ? 17.774 -0.943 -50.105 1.00 93.44 292 GLY A O 1
ATOM 2396 N N . GLU A 1 293 ? 18.143 1.088 -49.256 1.00 94.25 293 GLU A N 1
ATOM 2397 C CA . GLU A 1 293 ? 19.476 0.753 -48.732 1.00 94.25 293 GLU A CA 1
ATOM 2398 C C . GLU A 1 293 ? 19.409 -0.328 -47.640 1.00 94.25 293 GLU A C 1
ATOM 2400 O O . GLU A 1 293 ? 20.208 -1.264 -47.613 1.00 94.25 293 GLU A O 1
ATOM 2405 N N . TYR A 1 294 ? 18.420 -0.246 -46.745 1.00 96.44 294 TYR A N 1
ATOM 2406 C CA . TYR A 1 294 ? 18.229 -1.252 -45.699 1.00 96.44 294 TYR A CA 1
ATOM 2407 C C . TYR A 1 294 ? 17.757 -2.602 -46.262 1.00 96.44 294 TYR A C 1
ATOM 2409 O O . TYR A 1 294 ? 18.030 -3.659 -45.685 1.00 96.44 294 TYR A O 1
ATOM 2417 N N . PHE A 1 295 ? 17.079 -2.601 -47.412 1.00 94.88 295 PHE A N 1
ATOM 2418 C CA . PHE A 1 295 ? 16.667 -3.821 -48.098 1.00 94.88 295 PHE A CA 1
ATOM 2419 C C . PHE A 1 295 ? 17.871 -4.667 -48.516 1.00 94.88 295 PHE A C 1
ATOM 2421 O O . PHE A 1 295 ? 17.805 -5.891 -48.404 1.00 94.88 295 PHE A O 1
ATOM 2428 N N . ASP A 1 296 ? 18.992 -4.057 -48.901 1.00 94.19 296 ASP A N 1
ATOM 2429 C CA . ASP A 1 296 ? 20.229 -4.780 -49.226 1.00 94.19 296 ASP A CA 1
ATOM 2430 C C . ASP A 1 296 ? 20.808 -5.504 -47.994 1.00 94.19 296 ASP A C 1
ATOM 2432 O O . ASP A 1 296 ? 21.275 -6.646 -48.078 1.00 94.19 296 ASP A O 1
ATOM 2436 N N . PHE A 1 297 ? 20.701 -4.898 -46.808 1.00 96.19 297 PHE A N 1
ATOM 2437 C CA . PHE A 1 297 ? 21.095 -5.531 -45.543 1.00 96.19 297 PHE A CA 1
ATOM 2438 C C . PHE A 1 297 ? 20.217 -6.745 -45.194 1.00 96.19 297 PHE A C 1
ATOM 2440 O O . PHE A 1 297 ? 20.711 -7.773 -44.720 1.00 96.19 297 PHE A O 1
ATOM 2447 N N . VAL A 1 298 ? 18.911 -6.657 -45.456 1.00 95.31 298 VAL A N 1
ATOM 2448 C CA . VAL A 1 298 ? 17.967 -7.760 -45.216 1.00 95.31 298 VAL A CA 1
ATOM 2449 C C . VAL A 1 298 ? 18.127 -8.871 -46.261 1.00 95.31 298 VAL A C 1
ATOM 2451 O O . VAL A 1 298 ? 18.239 -10.043 -45.898 1.00 95.31 298 VAL A O 1
ATOM 2454 N N . SER A 1 299 ? 18.156 -8.522 -47.548 1.00 93.00 299 SER A N 1
ATOM 2455 C CA . SER A 1 299 ? 18.192 -9.468 -48.674 1.00 93.00 299 SER A CA 1
ATOM 2456 C C . SER A 1 299 ? 19.534 -10.191 -48.828 1.00 93.00 299 SER A C 1
ATOM 2458 O O . SER A 1 299 ? 19.562 -11.335 -49.274 1.00 93.00 299 SER A O 1
ATOM 2460 N N . SER A 1 300 ? 20.642 -9.597 -48.369 1.00 94.31 300 SER A N 1
ATOM 2461 C CA . SER A 1 300 ? 21.943 -10.282 -48.282 1.00 94.31 300 SER A CA 1
ATOM 2462 C C . SER A 1 300 ? 22.012 -11.358 -47.187 1.00 94.31 300 SER A C 1
ATOM 2464 O O . SER A 1 300 ? 23.004 -12.082 -47.091 1.00 94.31 300 SER A O 1
ATOM 2466 N N . GLY A 1 301 ? 20.992 -11.460 -46.325 1.00 93.19 301 GLY A N 1
ATOM 2467 C CA . GLY A 1 301 ? 20.991 -12.334 -45.149 1.00 93.19 301 GLY A CA 1
ATOM 2468 C C . GLY A 1 301 ? 21.808 -11.792 -43.971 1.00 93.19 301 GLY A C 1
ATOM 2469 O O . GLY A 1 301 ? 21.891 -12.442 -42.927 1.00 93.19 301 GLY A O 1
ATOM 2470 N N . ALA A 1 302 ? 22.389 -10.596 -44.094 1.00 95.69 302 ALA A N 1
ATOM 2471 C CA . ALA A 1 302 ? 23.190 -9.983 -43.043 1.00 95.69 302 ALA A CA 1
ATOM 2472 C C . ALA A 1 302 ? 22.352 -9.594 -41.815 1.00 95.69 302 ALA A C 1
ATOM 2474 O O . ALA A 1 302 ? 22.815 -9.793 -40.692 1.00 95.69 302 ALA A O 1
ATOM 2475 N N . TYR A 1 303 ? 21.097 -9.166 -41.995 1.00 95.81 303 TYR A N 1
ATOM 2476 C CA . TYR A 1 303 ? 20.189 -8.880 -40.874 1.00 95.81 303 TYR A CA 1
ATOM 2477 C C . TYR A 1 303 ? 20.070 -10.058 -39.895 1.00 95.81 303 TYR A C 1
ATOM 2479 O O . TYR A 1 303 ? 20.029 -9.861 -38.681 1.00 95.81 303 TYR A O 1
ATOM 2487 N N . ILE A 1 304 ? 20.050 -11.301 -40.390 1.00 93.94 304 ILE A N 1
ATOM 2488 C CA . ILE A 1 304 ? 19.921 -12.479 -39.522 1.00 93.94 304 ILE A CA 1
ATOM 2489 C C . ILE A 1 304 ? 21.257 -13.034 -39.009 1.00 93.94 304 ILE A C 1
ATOM 2491 O O . ILE A 1 304 ? 21.248 -13.973 -38.208 1.00 93.94 304 ILE A O 1
ATOM 2495 N N . ASN A 1 305 ? 22.384 -12.468 -39.439 1.00 95.75 305 ASN A N 1
ATOM 2496 C CA . ASN A 1 305 ? 23.715 -12.929 -39.076 1.00 95.75 305 ASN A CA 1
ATOM 2497 C C . ASN A 1 305 ? 24.172 -12.316 -37.747 1.00 95.75 305 ASN A C 1
ATOM 2499 O O . ASN A 1 305 ? 24.361 -11.106 -37.642 1.00 95.75 305 ASN A O 1
ATOM 2503 N N . ASP A 1 306 ? 24.411 -13.172 -36.752 1.00 96.81 306 ASP A N 1
ATOM 2504 C CA . ASP A 1 306 ? 24.809 -12.800 -35.391 1.00 96.81 306 ASP A CA 1
ATOM 2505 C C . ASP A 1 306 ? 26.012 -11.845 -35.331 1.00 96.81 306 ASP A C 1
ATOM 2507 O O . ASP A 1 306 ? 26.058 -11.001 -34.439 1.00 96.81 306 ASP A O 1
ATOM 2511 N N . LYS A 1 307 ? 26.961 -11.932 -36.276 1.00 96.50 307 LYS A N 1
ATOM 2512 C CA . LYS A 1 307 ? 28.229 -11.183 -36.213 1.00 96.50 307 LYS A CA 1
ATOM 2513 C C . LYS A 1 307 ? 28.075 -9.661 -36.294 1.00 96.50 307 LYS A C 1
ATOM 2515 O O . LYS A 1 307 ? 28.980 -8.944 -35.879 1.00 96.50 307 LYS A O 1
ATOM 2520 N N . TYR A 1 308 ? 26.968 -9.170 -36.852 1.00 96.94 308 TYR A N 1
ATOM 2521 C CA . TYR A 1 308 ? 26.732 -7.733 -37.012 1.00 96.94 308 TYR A CA 1
ATOM 2522 C C . TYR A 1 308 ? 26.042 -7.103 -35.802 1.00 96.94 308 TYR A C 1
ATOM 2524 O O . TYR A 1 308 ? 26.048 -5.882 -35.662 1.00 96.94 308 TYR A O 1
ATOM 2532 N N . TRP A 1 309 ? 25.471 -7.906 -34.906 1.00 96.56 309 TRP A N 1
ATOM 2533 C CA . TRP A 1 309 ? 24.683 -7.410 -33.785 1.00 96.56 309 TRP A CA 1
ATOM 2534 C C . TRP A 1 309 ? 25.544 -7.201 -32.544 1.00 96.56 309 TRP A C 1
ATOM 2536 O O . TRP A 1 309 ? 26.339 -8.058 -32.161 1.00 96.56 309 TRP A O 1
ATOM 2546 N N . ALA A 1 310 ? 25.331 -6.075 -31.863 1.00 91.50 310 ALA A N 1
ATOM 2547 C CA . ALA A 1 310 ? 25.846 -5.891 -30.511 1.00 91.50 310 ALA A CA 1
ATOM 2548 C C . ALA A 1 310 ? 25.220 -6.934 -29.553 1.00 91.50 310 ALA A C 1
ATOM 2550 O O . ALA A 1 310 ? 24.093 -7.370 -29.804 1.00 91.50 310 ALA A O 1
ATOM 2551 N N . PRO A 1 311 ? 25.889 -7.313 -28.444 1.00 91.94 311 PRO A N 1
ATOM 2552 C CA . PRO A 1 311 ? 25.433 -8.402 -27.574 1.00 91.94 311 PRO A CA 1
ATOM 2553 C C . PRO A 1 311 ? 23.973 -8.291 -27.105 1.00 91.94 311 PRO A C 1
ATOM 2555 O O . PRO A 1 311 ? 23.224 -9.256 -27.223 1.00 91.94 311 PRO A O 1
ATOM 2558 N N . GLU A 1 312 ? 23.549 -7.115 -26.632 1.00 87.56 312 GLU A N 1
ATOM 2559 C CA . GLU A 1 312 ? 22.164 -6.870 -26.194 1.00 87.56 312 GLU A CA 1
ATOM 2560 C C . GLU A 1 312 ? 21.168 -6.959 -27.361 1.00 87.56 312 GLU A C 1
ATOM 2562 O O . GLU A 1 312 ? 20.170 -7.674 -27.285 1.00 87.56 312 GLU A O 1
ATOM 2567 N N . GLY A 1 313 ? 21.487 -6.321 -28.491 1.00 91.69 313 GLY A N 1
ATOM 2568 C CA . GLY A 1 313 ? 20.660 -6.379 -29.695 1.00 91.69 313 GLY A CA 1
ATOM 2569 C C . GLY A 1 313 ? 20.507 -7.797 -30.249 1.00 91.69 313 GLY A C 1
ATOM 2570 O O . GLY A 1 313 ? 19.437 -8.165 -30.731 1.00 91.69 313 GLY A O 1
ATOM 2571 N N . LEU A 1 314 ? 21.549 -8.627 -30.137 1.00 92.94 314 LEU A N 1
ATOM 2572 C CA . LEU A 1 314 ? 21.504 -10.029 -30.538 1.00 92.94 314 LEU A CA 1
ATOM 2573 C C . LEU A 1 314 ? 20.535 -10.838 -29.668 1.00 92.94 314 LEU A C 1
ATOM 2575 O O . LEU A 1 314 ? 19.768 -11.641 -30.205 1.00 92.94 314 LEU A O 1
ATOM 2579 N N . GLN A 1 315 ? 20.565 -10.627 -28.349 1.00 90.44 315 GLN A N 1
ATOM 2580 C CA . GLN A 1 315 ? 19.637 -11.270 -27.415 1.00 90.44 315 GLN A CA 1
ATOM 2581 C C . GLN A 1 315 ? 18.197 -10.874 -27.735 1.00 90.44 315 GLN A C 1
ATOM 2583 O O . GLN A 1 315 ? 17.360 -11.749 -27.955 1.00 90.44 315 GLN A O 1
ATOM 2588 N N . TRP A 1 316 ? 17.943 -9.572 -27.869 1.00 90.38 316 TRP A N 1
ATOM 2589 C CA . TRP A 1 316 ? 16.635 -9.041 -28.234 1.00 90.38 316 TRP A CA 1
ATOM 2590 C C . TRP A 1 316 ? 16.115 -9.624 -29.559 1.00 90.38 316 TRP A C 1
ATOM 2592 O O . TRP A 1 316 ? 14.993 -10.132 -29.618 1.00 90.38 316 TRP A O 1
ATOM 2602 N N . ARG A 1 317 ? 16.936 -9.624 -30.620 1.00 91.31 317 ARG A N 1
ATOM 2603 C CA . ARG A 1 317 ? 16.537 -10.127 -31.945 1.00 91.31 317 ARG A CA 1
ATOM 2604 C C . ARG A 1 317 ? 16.183 -11.611 -31.895 1.00 91.31 317 ARG A C 1
ATOM 2606 O O . ARG A 1 317 ? 15.177 -12.017 -32.480 1.00 91.31 317 ARG A O 1
ATOM 2613 N N . LYS A 1 318 ? 17.005 -12.416 -31.208 1.00 89.50 318 LYS A N 1
ATOM 2614 C CA . LYS A 1 318 ? 16.765 -13.855 -31.020 1.00 89.50 318 LYS A CA 1
ATOM 2615 C C . LYS A 1 318 ? 15.494 -14.099 -30.216 1.00 89.50 318 LYS A C 1
ATOM 2617 O O . LYS A 1 318 ? 14.686 -14.925 -30.625 1.00 89.50 318 LYS A O 1
ATOM 2622 N N . PHE A 1 319 ? 15.289 -13.344 -29.137 1.00 85.44 319 PHE A N 1
ATOM 2623 C CA . PHE A 1 319 ? 14.084 -13.427 -28.319 1.00 85.44 319 PHE A CA 1
ATOM 2624 C C . PHE A 1 319 ? 12.826 -13.115 -29.134 1.00 85.44 319 PHE A C 1
ATOM 2626 O O . PHE A 1 319 ? 11.896 -13.916 -29.149 1.00 85.44 319 PHE A O 1
ATOM 2633 N N . ARG A 1 320 ? 12.815 -12.009 -29.888 1.00 83.69 320 ARG A N 1
ATOM 2634 C CA . ARG A 1 320 ? 11.683 -11.594 -30.740 1.00 83.69 320 ARG A CA 1
ATOM 2635 C C . ARG A 1 320 ? 11.549 -12.391 -32.039 1.00 83.69 320 ARG A C 1
ATOM 2637 O O . ARG A 1 320 ? 10.563 -12.220 -32.754 1.00 83.69 320 ARG A O 1
ATOM 2644 N N . ASN A 1 321 ? 12.529 -13.239 -32.358 1.00 86.81 321 ASN A N 1
ATOM 2645 C CA . ASN A 1 321 ? 12.611 -13.999 -33.606 1.00 86.81 321 ASN A CA 1
ATOM 2646 C C . ASN A 1 321 ? 12.379 -13.113 -34.851 1.00 86.81 321 ASN A C 1
ATOM 2648 O O . ASN A 1 321 ? 11.635 -13.471 -35.771 1.00 86.81 321 ASN A O 1
ATOM 2652 N N . THR A 1 322 ? 12.977 -11.915 -34.859 1.00 86.88 322 THR A N 1
ATOM 2653 C CA . THR A 1 322 ? 12.809 -10.970 -35.969 1.00 86.88 322 THR A CA 1
ATOM 2654 C C . THR A 1 322 ? 13.821 -11.222 -37.088 1.00 86.88 322 THR A C 1
ATOM 2656 O O . THR A 1 322 ? 14.981 -11.572 -36.852 1.00 86.88 322 THR A O 1
ATOM 2659 N N . LYS A 1 323 ? 13.366 -11.059 -38.334 1.00 88.81 323 LYS A N 1
ATOM 2660 C CA . LYS A 1 323 ? 14.139 -11.319 -39.565 1.00 88.81 323 LYS A CA 1
ATOM 2661 C C . LYS A 1 323 ? 14.174 -10.124 -40.524 1.00 88.81 323 LYS A C 1
ATOM 2663 O O . LYS A 1 323 ? 14.700 -10.248 -41.625 1.00 88.81 323 LYS A O 1
ATOM 2668 N N . ARG A 1 324 ? 13.534 -9.021 -40.140 1.00 91.19 324 ARG A N 1
ATOM 2669 C CA . ARG A 1 324 ? 13.379 -7.771 -40.893 1.00 91.19 324 ARG A CA 1
ATOM 2670 C C . ARG A 1 324 ? 12.837 -6.689 -39.949 1.00 91.19 324 ARG A C 1
ATOM 2672 O O . ARG A 1 324 ? 12.292 -7.070 -38.910 1.00 91.19 324 ARG A O 1
ATOM 2679 N N . PRO A 1 325 ? 12.893 -5.399 -40.317 1.00 93.06 325 PRO A N 1
ATOM 2680 C CA . PRO A 1 325 ? 12.241 -4.340 -39.551 1.00 93.06 325 PRO A CA 1
ATOM 2681 C C . PRO A 1 325 ? 10.775 -4.662 -39.241 1.00 93.06 325 PRO A C 1
ATOM 2683 O O . PRO A 1 325 ? 10.062 -5.227 -40.075 1.00 93.06 325 PRO A O 1
ATOM 2686 N N . THR A 1 326 ? 10.312 -4.315 -38.039 1.00 90.56 326 THR A N 1
ATOM 2687 C CA . THR A 1 326 ? 9.008 -4.779 -37.526 1.00 90.56 326 THR A CA 1
ATOM 2688 C C . THR A 1 326 ? 7.832 -4.400 -38.411 1.00 90.56 326 THR A C 1
ATOM 2690 O O . THR A 1 326 ? 6.973 -5.242 -38.666 1.00 90.56 326 THR A O 1
ATOM 2693 N N . PHE A 1 327 ? 7.819 -3.179 -38.945 1.00 93.06 327 PHE A N 1
ATOM 2694 C CA . PHE A 1 327 ? 6.721 -2.682 -39.776 1.00 93.06 327 PHE A CA 1
ATOM 2695 C C . PHE A 1 327 ? 6.816 -3.096 -41.255 1.00 93.06 327 PHE A C 1
ATOM 2697 O O . PHE A 1 327 ? 5.992 -2.668 -42.065 1.00 93.06 327 PHE A O 1
ATOM 2704 N N . TRP A 1 328 ? 7.775 -3.955 -41.624 1.00 93.19 328 TRP A N 1
ATOM 2705 C CA . TRP A 1 328 ? 7.837 -4.573 -42.950 1.00 93.19 328 TRP A CA 1
ATOM 2706 C C . TRP A 1 328 ? 6.962 -5.834 -42.990 1.00 93.19 328 TRP A C 1
ATOM 2708 O O . TRP A 1 328 ? 7.313 -6.909 -42.481 1.00 93.19 328 TRP A O 1
ATOM 2718 N N . VAL A 1 329 ? 5.803 -5.721 -43.632 1.00 90.38 329 VAL A N 1
ATOM 2719 C CA . VAL A 1 329 ? 4.819 -6.801 -43.764 1.00 90.38 329 VAL A CA 1
ATOM 2720 C C . VAL A 1 329 ? 5.233 -7.711 -44.914 1.00 90.38 329 VAL A C 1
ATOM 2722 O O . VAL A 1 329 ? 5.512 -7.249 -46.009 1.00 90.38 329 VAL A O 1
ATOM 2725 N N . GLY A 1 330 ? 5.300 -9.022 -44.678 1.00 86.88 330 GLY A N 1
ATOM 2726 C CA . GLY A 1 330 ? 5.687 -9.974 -45.728 1.00 86.88 330 GLY A CA 1
ATOM 2727 C C . GLY A 1 330 ? 4.476 -10.357 -46.559 1.00 86.88 330 GLY A C 1
ATOM 2728 O O . GLY A 1 330 ? 3.460 -10.732 -45.976 1.00 86.88 330 GLY A O 1
ATOM 2729 N N . VAL A 1 331 ? 4.590 -10.272 -47.884 1.00 84.56 331 VAL A N 1
ATOM 2730 C CA . VAL A 1 331 ? 3.470 -10.528 -48.811 1.00 84.56 331 VAL A CA 1
ATOM 2731 C C . VAL A 1 331 ? 3.678 -11.711 -49.752 1.00 84.56 331 VAL A C 1
ATOM 2733 O O . VAL A 1 331 ? 2.740 -12.122 -50.429 1.00 84.56 331 VAL A O 1
ATOM 2736 N N . GLY A 1 332 ? 4.878 -12.288 -49.763 1.00 79.00 332 GLY A N 1
ATOM 2737 C CA . GLY A 1 332 ? 5.191 -13.534 -50.461 1.00 79.00 332 GLY A CA 1
ATOM 2738 C C . GLY A 1 332 ? 5.639 -14.642 -49.500 1.00 79.00 332 GLY A C 1
ATOM 2739 O O . GLY A 1 332 ? 5.714 -14.415 -48.288 1.00 79.00 332 GLY A O 1
ATOM 2740 N N . PRO A 1 333 ? 5.957 -15.842 -50.025 1.00 79.62 333 PRO A N 1
ATOM 2741 C CA . PRO A 1 333 ? 6.561 -16.915 -49.238 1.00 79.62 333 PRO A CA 1
ATOM 2742 C C . PRO A 1 333 ? 7.791 -16.443 -48.448 1.00 79.62 333 PRO A C 1
ATOM 2744 O O . PRO A 1 333 ? 8.558 -15.598 -48.908 1.00 79.62 333 PRO A O 1
ATOM 2747 N N . GLU A 1 334 ? 8.001 -16.996 -47.252 1.00 77.38 334 GLU A N 1
ATOM 2748 C CA . GLU A 1 334 ? 9.159 -16.651 -46.419 1.00 77.38 334 GLU A CA 1
ATOM 2749 C C . GLU A 1 334 ? 10.468 -16.841 -47.218 1.00 77.38 334 GLU A C 1
ATOM 2751 O O . GLU A 1 334 ? 10.688 -17.888 -47.822 1.00 77.38 334 GLU A O 1
ATOM 2756 N N . GLY A 1 335 ? 11.332 -15.821 -47.235 1.00 74.31 335 GLY A N 1
ATOM 2757 C CA . GLY A 1 335 ? 12.597 -15.837 -47.981 1.00 74.31 335 GLY A CA 1
ATOM 2758 C C . GLY A 1 335 ? 12.538 -15.257 -49.400 1.00 74.31 335 GLY A C 1
ATOM 2759 O O . GLY A 1 335 ? 13.586 -15.074 -50.004 1.00 74.31 335 GLY A O 1
ATOM 2760 N N . THR A 1 336 ? 11.364 -14.887 -49.930 1.00 82.56 336 THR A N 1
ATOM 2761 C CA . THR A 1 336 ? 11.280 -14.198 -51.240 1.00 82.56 336 THR A CA 1
ATOM 2762 C C . THR A 1 336 ? 11.605 -12.705 -51.171 1.00 82.56 336 THR A C 1
ATOM 2764 O O . THR A 1 336 ? 11.619 -12.039 -52.202 1.00 82.56 336 THR A O 1
ATOM 2767 N N . HIS A 1 337 ? 11.836 -12.173 -49.965 1.00 87.31 337 HIS A N 1
ATOM 2768 C CA . HIS A 1 337 ? 12.101 -10.756 -49.697 1.00 87.31 337 HIS A CA 1
ATOM 2769 C C . HIS A 1 337 ? 11.055 -9.799 -50.301 1.00 87.31 337 HIS A C 1
ATOM 2771 O O . HIS A 1 337 ? 11.368 -8.685 -50.700 1.00 87.31 337 HIS A O 1
ATOM 2777 N N . GLN A 1 338 ? 9.789 -10.220 -50.355 1.00 88.44 338 GLN A N 1
ATOM 2778 C CA . GLN A 1 338 ? 8.679 -9.376 -50.803 1.00 88.44 338 GLN A CA 1
ATOM 2779 C C . GLN A 1 338 ? 7.990 -8.727 -49.602 1.00 88.44 338 GLN A C 1
ATOM 2781 O O . GLN A 1 338 ? 7.357 -9.423 -48.795 1.00 88.44 338 GLN A O 1
ATOM 2786 N N . TYR A 1 339 ? 8.112 -7.401 -49.494 1.00 90.50 339 TYR A N 1
ATOM 2787 C CA . TYR A 1 339 ? 7.611 -6.624 -48.362 1.00 90.50 339 TYR A CA 1
ATOM 2788 C C . TYR A 1 339 ? 6.702 -5.463 -48.789 1.00 90.50 339 TYR A C 1
ATOM 2790 O O . TYR A 1 339 ? 6.918 -4.832 -49.819 1.00 90.50 339 TYR A O 1
ATOM 2798 N N . GLU A 1 340 ? 5.716 -5.167 -47.951 1.00 92.94 340 GLU A N 1
ATOM 2799 C CA . GLU A 1 340 ? 4.920 -3.936 -47.929 1.00 92.94 340 GLU A CA 1
ATOM 2800 C C . GLU A 1 340 ? 5.209 -3.177 -46.623 1.00 92.94 340 GLU A C 1
ATOM 2802 O O . GLU A 1 340 ? 5.730 -3.757 -45.664 1.00 92.94 340 GLU A O 1
ATOM 2807 N N . LEU A 1 341 ? 4.873 -1.887 -46.560 1.00 93.62 341 LEU A N 1
ATOM 2808 C CA . LEU A 1 341 ? 5.083 -1.063 -45.369 1.00 93.62 341 LEU A CA 1
ATOM 2809 C C . LEU A 1 341 ? 3.776 -0.875 -44.591 1.00 93.62 341 LEU A C 1
ATOM 2811 O O . LEU A 1 341 ? 2.774 -0.427 -45.149 1.00 93.62 341 LEU A O 1
ATOM 2815 N N . ARG A 1 342 ? 3.804 -1.160 -43.284 1.00 94.00 342 ARG A N 1
ATOM 2816 C CA . ARG A 1 342 ? 2.729 -0.808 -42.347 1.00 94.00 342 ARG A CA 1
ATOM 2817 C C . ARG A 1 342 ? 2.859 0.659 -41.924 1.00 94.00 342 ARG A C 1
ATOM 2819 O O . ARG A 1 342 ? 3.755 1.001 -41.148 1.00 94.00 342 ARG A O 1
ATOM 2826 N N . THR A 1 343 ? 1.953 1.513 -42.402 1.00 94.19 343 THR A N 1
ATOM 2827 C CA . THR A 1 343 ? 1.718 2.853 -41.835 1.00 94.19 343 THR A CA 1
ATOM 2828 C C . THR A 1 343 ? 0.797 2.734 -40.611 1.00 94.19 343 THR A C 1
ATOM 2830 O O . THR A 1 343 ? 0.534 1.625 -40.140 1.00 94.19 343 THR A O 1
ATOM 2833 N N . ILE A 1 344 ? 0.317 3.851 -40.055 1.00 94.38 344 ILE A N 1
ATOM 2834 C CA . ILE A 1 344 ? -0.609 3.827 -38.909 1.00 94.38 344 ILE A CA 1
ATOM 2835 C C . ILE A 1 344 ? -1.892 3.064 -39.278 1.00 94.38 344 ILE A C 1
ATOM 2837 O O . ILE A 1 344 ? -2.231 2.083 -38.615 1.00 94.38 344 ILE A O 1
ATOM 2841 N N . PHE A 1 345 ? -2.538 3.447 -40.383 1.00 94.25 345 PHE A N 1
ATOM 2842 C CA . PHE A 1 345 ? -3.870 2.957 -40.769 1.00 94.25 345 PHE A CA 1
ATOM 2843 C C . PHE A 1 345 ? -3.915 2.164 -42.075 1.00 94.25 345 PHE A C 1
ATOM 2845 O O . PHE A 1 345 ? -4.958 1.618 -42.424 1.00 94.25 345 PHE A O 1
ATOM 2852 N N . GLU A 1 346 ? -2.806 2.086 -42.811 1.00 91.94 346 GLU A N 1
ATOM 2853 C CA . GLU A 1 346 ? -2.759 1.450 -44.128 1.00 91.94 346 GLU A CA 1
ATOM 2854 C C . GLU A 1 346 ? -1.547 0.515 -44.249 1.00 91.94 346 GLU A C 1
ATOM 2856 O O . GLU A 1 346 ? -0.521 0.673 -43.584 1.00 91.94 346 GLU A O 1
ATOM 2861 N N . ILE A 1 347 ? -1.656 -0.471 -45.139 1.00 92.31 347 ILE A N 1
ATOM 2862 C CA . ILE A 1 347 ? -0.509 -1.232 -45.638 1.00 92.31 347 ILE A CA 1
ATOM 2863 C C . ILE A 1 347 ? -0.321 -0.821 -47.094 1.00 92.31 347 ILE A C 1
ATOM 2865 O O . ILE A 1 347 ? -1.232 -0.987 -47.905 1.00 92.31 347 ILE A O 1
ATOM 2869 N N . ILE A 1 348 ? 0.840 -0.256 -47.409 1.00 93.06 348 ILE A N 1
ATOM 2870 C CA . ILE A 1 348 ? 1.136 0.318 -48.725 1.00 93.06 348 ILE A CA 1
ATOM 2871 C C . ILE A 1 348 ? 2.281 -0.438 -49.412 1.00 93.06 348 ILE A C 1
ATOM 2873 O O . ILE A 1 348 ? 3.102 -1.060 -48.726 1.00 93.06 348 ILE A O 1
ATOM 2877 N N . PRO A 1 349 ? 2.388 -0.371 -50.754 1.00 92.50 349 PRO A N 1
ATOM 2878 C CA . PRO A 1 349 ? 3.597 -0.796 -51.455 1.00 92.50 349 PRO A CA 1
ATOM 2879 C C . PRO A 1 349 ? 4.840 -0.154 -50.832 1.00 92.50 349 PRO A C 1
ATOM 2881 O O . PRO A 1 349 ? 4.792 1.012 -50.448 1.00 92.50 349 PRO A O 1
ATOM 2884 N N . MET A 1 350 ? 5.936 -0.910 -50.715 1.00 92.31 350 MET A N 1
ATOM 2885 C CA . MET A 1 350 ? 7.150 -0.446 -50.037 1.00 92.31 350 MET A CA 1
ATOM 2886 C C . MET A 1 350 ? 7.723 0.819 -50.708 1.00 92.31 350 MET A C 1
ATOM 2888 O O . MET A 1 350 ? 8.200 0.731 -51.844 1.00 92.31 350 MET A O 1
ATOM 2892 N N . PRO A 1 351 ? 7.735 1.979 -50.025 1.00 93.31 351 PRO A N 1
ATOM 2893 C CA . PRO A 1 351 ? 8.332 3.194 -50.558 1.00 93.31 351 PRO A CA 1
ATOM 2894 C C . PRO A 1 351 ? 9.848 3.152 -50.329 1.00 93.31 351 PRO A C 1
ATOM 2896 O O . PRO A 1 351 ? 10.354 3.478 -49.251 1.00 93.31 351 PRO A O 1
ATOM 2899 N N . MET A 1 352 ? 10.584 2.717 -51.353 1.00 92.31 352 MET A N 1
ATOM 2900 C CA . MET A 1 352 ? 12.026 2.447 -51.248 1.00 92.31 352 MET A CA 1
ATOM 2901 C C . MET A 1 352 ? 12.864 3.701 -50.972 1.00 92.31 352 MET A C 1
ATOM 2903 O O . MET A 1 352 ? 13.948 3.576 -50.414 1.00 92.31 352 MET A O 1
ATOM 2907 N N . SER A 1 353 ? 12.372 4.892 -51.323 1.00 91.62 353 SER A N 1
ATOM 2908 C CA . SER A 1 353 ? 13.066 6.169 -51.109 1.00 91.62 353 SER A CA 1
ATOM 2909 C C . SER A 1 353 ? 12.749 6.852 -49.772 1.00 91.62 353 SER A C 1
ATOM 2911 O O . SER A 1 353 ? 13.314 7.903 -49.471 1.00 91.62 353 SER A O 1
ATOM 2913 N N . TRP A 1 354 ? 11.849 6.289 -48.959 1.00 94.06 354 TRP A N 1
ATOM 2914 C CA . TRP A 1 354 ? 11.570 6.783 -47.605 1.00 94.06 354 TRP A CA 1
ATOM 2915 C C . TRP A 1 354 ? 12.653 6.329 -46.622 1.00 94.06 354 TRP A C 1
ATOM 2917 O O . TRP A 1 354 ? 13.283 5.294 -46.866 1.00 94.06 354 TRP A O 1
ATOM 2927 N N . PRO A 1 355 ? 12.865 7.055 -45.507 1.00 94.75 355 PRO A N 1
ATOM 2928 C CA . PRO A 1 355 ? 13.759 6.595 -44.452 1.00 94.75 355 PRO A CA 1
ATOM 2929 C C . PRO A 1 355 ? 13.269 5.259 -43.889 1.00 94.75 355 PRO A C 1
ATOM 2931 O O . PRO A 1 355 ? 12.064 5.023 -43.763 1.00 94.75 355 PRO A O 1
ATOM 2934 N N . VAL A 1 356 ? 14.210 4.382 -43.551 1.00 96.19 356 VAL A N 1
ATOM 2935 C CA . VAL A 1 356 ? 13.890 3.151 -42.832 1.00 96.19 356 VAL A CA 1
ATOM 2936 C C . VAL A 1 356 ? 13.563 3.475 -41.373 1.00 96.19 356 VAL A C 1
ATOM 2938 O O . VAL A 1 356 ? 14.284 4.226 -40.717 1.00 96.19 356 VAL A O 1
ATOM 2941 N N . GLU A 1 357 ? 12.484 2.889 -40.859 1.00 96.81 357 GLU A N 1
ATOM 2942 C CA . GLU A 1 357 ? 12.103 2.991 -39.450 1.00 96.81 357 GLU A CA 1
ATOM 2943 C C . GLU A 1 357 ? 12.567 1.743 -38.690 1.00 96.81 357 GLU A C 1
ATOM 2945 O O . GLU A 1 357 ? 12.086 0.636 -38.947 1.00 96.81 357 GLU A O 1
ATOM 2950 N N . VAL A 1 358 ? 13.517 1.915 -37.771 1.00 96.94 358 VAL A N 1
ATOM 2951 C CA . VAL A 1 358 ? 14.182 0.830 -37.031 1.00 96.94 358 VAL A CA 1
ATOM 2952 C C . VAL A 1 358 ? 14.507 1.248 -35.601 1.00 96.94 358 VAL A C 1
ATOM 2954 O O . VAL A 1 358 ? 14.590 2.437 -35.284 1.00 96.94 358 VAL A O 1
ATOM 2957 N N . ASN A 1 359 ? 14.733 0.274 -34.722 1.00 95.94 359 ASN A N 1
ATOM 2958 C CA . ASN A 1 359 ? 15.271 0.563 -33.394 1.00 95.94 359 ASN A CA 1
ATOM 2959 C C . ASN A 1 359 ? 16.800 0.784 -33.421 1.00 95.94 359 ASN A C 1
ATOM 2961 O O . ASN A 1 359 ? 17.466 0.621 -34.449 1.00 95.94 359 ASN A O 1
ATOM 2965 N N . TYR A 1 360 ? 17.379 1.153 -32.278 1.00 97.38 360 TYR A N 1
ATOM 2966 C CA . TYR A 1 360 ? 18.808 1.456 -32.186 1.00 97.38 360 TYR A CA 1
ATOM 2967 C C . TYR A 1 360 ? 19.695 0.244 -32.504 1.00 97.38 360 TYR A C 1
ATOM 2969 O O . TYR A 1 360 ? 20.703 0.368 -33.201 1.00 97.38 360 TYR A O 1
ATOM 2977 N N . HIS A 1 361 ? 19.333 -0.945 -32.015 1.00 96.75 361 HIS A N 1
ATOM 2978 C CA . HIS A 1 361 ? 20.118 -2.160 -32.249 1.00 96.75 361 HIS A CA 1
ATOM 2979 C C . HIS A 1 361 ? 20.180 -2.531 -33.736 1.00 96.75 361 HIS A C 1
ATOM 2981 O O . HIS A 1 361 ? 21.242 -2.902 -34.238 1.00 96.75 361 HIS A O 1
ATOM 2987 N N . GLU A 1 362 ? 19.057 -2.387 -34.434 1.00 97.94 362 GLU A N 1
ATOM 2988 C CA . GLU A 1 362 ? 18.932 -2.575 -35.878 1.00 97.94 362 GLU A CA 1
ATOM 2989 C C . GLU A 1 362 ? 19.783 -1.575 -36.675 1.00 97.94 362 GLU A C 1
ATOM 2991 O O . GLU A 1 362 ? 20.405 -1.957 -37.671 1.00 97.94 362 GLU A O 1
ATOM 2996 N N . ALA A 1 363 ? 19.849 -0.315 -36.232 1.00 97.94 363 ALA A N 1
ATOM 2997 C CA . ALA A 1 363 ? 20.685 0.716 -36.845 1.00 97.94 363 ALA A CA 1
ATOM 2998 C C . ALA A 1 363 ? 22.188 0.418 -36.674 1.00 97.94 363 ALA A C 1
ATOM 3000 O O . ALA A 1 363 ? 22.957 0.481 -37.635 1.00 97.94 363 ALA A O 1
ATOM 3001 N N . ILE A 1 364 ? 22.612 0.007 -35.472 1.00 97.38 364 ILE A N 1
ATOM 3002 C CA . ILE A 1 364 ? 24.005 -0.386 -35.199 1.00 97.38 364 ILE A CA 1
ATOM 3003 C C . ILE A 1 364 ? 24.415 -1.612 -36.022 1.00 97.38 364 ILE A C 1
ATOM 3005 O O . ILE A 1 364 ? 25.520 -1.643 -36.570 1.00 97.38 364 ILE A O 1
ATOM 3009 N N . ALA A 1 365 ? 23.533 -2.608 -36.150 1.00 98.06 365 ALA A N 1
ATOM 3010 C CA . ALA A 1 365 ? 23.813 -3.796 -36.951 1.00 98.06 365 ALA A CA 1
ATOM 3011 C C . ALA A 1 365 ? 24.030 -3.456 -38.433 1.00 98.06 365 ALA A C 1
ATOM 3013 O O . ALA A 1 365 ? 24.964 -3.971 -39.055 1.00 98.06 365 ALA A O 1
ATOM 3014 N N . TYR A 1 366 ? 23.237 -2.525 -38.969 1.00 98.31 366 TYR A N 1
ATOM 3015 C CA . TYR A 1 366 ? 23.422 -2.009 -40.321 1.00 98.31 366 TYR A CA 1
ATOM 3016 C C . TYR A 1 366 ? 24.773 -1.298 -40.489 1.00 98.31 366 TYR A C 1
ATOM 3018 O O . TYR A 1 366 ? 25.502 -1.599 -41.433 1.00 98.31 366 TYR A O 1
ATOM 3026 N N . CYS A 1 367 ? 25.163 -0.415 -39.559 1.00 97.31 367 CYS A N 1
ATOM 3027 C CA . CYS A 1 367 ? 26.474 0.250 -39.592 1.00 97.31 367 CYS A CA 1
ATOM 3028 C C . CYS A 1 367 ? 27.642 -0.751 -39.613 1.00 97.31 367 CYS A C 1
ATOM 3030 O O . CYS A 1 367 ? 28.586 -0.590 -40.393 1.00 97.31 367 CYS A O 1
ATOM 3032 N N . ASN A 1 368 ? 27.570 -1.804 -38.793 1.00 97.00 368 ASN A N 1
ATOM 3033 C CA . ASN A 1 368 ? 28.592 -2.853 -38.743 1.00 97.00 368 ASN A CA 1
ATOM 3034 C C . ASN A 1 368 ? 28.679 -3.626 -40.066 1.00 97.00 368 ASN A C 1
ATOM 3036 O O . ASN A 1 368 ? 29.776 -3.851 -40.580 1.00 97.00 368 ASN A O 1
ATOM 3040 N N . TRP A 1 369 ? 27.532 -3.998 -40.643 1.00 97.94 369 TRP A N 1
ATOM 3041 C CA . TRP A 1 369 ? 27.482 -4.653 -41.951 1.00 97.94 369 TRP A CA 1
ATOM 3042 C C . TRP A 1 369 ? 28.038 -3.771 -43.059 1.00 97.94 369 TRP A C 1
ATOM 3044 O O . TRP A 1 369 ? 28.879 -4.221 -43.836 1.00 97.94 369 TRP A O 1
ATOM 3054 N N . LYS A 1 370 ? 27.622 -2.507 -43.101 1.00 96.56 370 LYS A N 1
ATOM 3055 C CA . LYS A 1 370 ? 28.025 -1.575 -44.149 1.00 96.56 370 LYS A CA 1
ATOM 3056 C C . LYS A 1 370 ? 29.521 -1.253 -44.084 1.00 96.56 370 LYS A C 1
ATOM 3058 O O . LYS A 1 370 ? 30.166 -1.201 -45.125 1.00 96.56 370 LYS A O 1
ATOM 3063 N N . THR A 1 371 ? 30.092 -1.168 -42.876 1.00 95.50 371 THR A N 1
ATOM 3064 C CA . THR A 1 371 ? 31.548 -1.035 -42.661 1.00 95.50 371 THR A CA 1
ATOM 3065 C C . THR A 1 371 ? 32.320 -2.185 -43.321 1.00 95.50 371 THR A C 1
ATOM 3067 O O . THR A 1 371 ? 33.299 -1.955 -44.030 1.00 95.50 371 THR A O 1
ATOM 3070 N N . GLU A 1 372 ? 31.874 -3.431 -43.113 1.00 95.38 372 GLU A N 1
ATOM 3071 C CA . GLU A 1 372 ? 32.507 -4.615 -43.710 1.00 95.38 372 GLU A CA 1
ATOM 3072 C C . GLU A 1 372 ? 32.267 -4.683 -45.227 1.00 95.38 372 GLU A C 1
ATOM 3074 O O . GLU A 1 372 ? 33.200 -4.935 -45.992 1.00 95.38 372 GLU A O 1
ATOM 3079 N N . SER A 1 373 ? 31.029 -4.430 -45.662 1.00 94.25 373 SER A N 1
ATOM 3080 C CA . SER A 1 373 ? 30.609 -4.493 -47.066 1.00 94.25 373 SER A CA 1
ATOM 3081 C C . SER A 1 373 ? 31.380 -3.506 -47.942 1.00 94.25 373 SER A C 1
ATOM 3083 O O . SER A 1 373 ? 31.829 -3.869 -49.030 1.00 94.25 373 SER A O 1
ATOM 3085 N N . ASP A 1 374 ? 31.590 -2.284 -47.452 1.00 94.00 374 ASP A N 1
ATOM 3086 C CA . ASP A 1 374 ? 32.299 -1.233 -48.186 1.00 94.00 374 ASP A CA 1
ATOM 3087 C C . ASP A 1 374 ? 33.831 -1.374 -48.074 1.00 94.00 374 ASP A C 1
ATOM 3089 O O . ASP A 1 374 ? 34.574 -0.623 -48.706 1.00 94.00 374 ASP A O 1
ATOM 3093 N N . LYS A 1 375 ? 34.325 -2.358 -47.299 1.00 93.38 375 LYS A N 1
ATOM 3094 C CA . LYS A 1 375 ? 35.757 -2.649 -47.078 1.00 93.38 375 LYS A CA 1
ATOM 3095 C C . LYS A 1 375 ? 36.561 -1.416 -46.648 1.00 93.38 375 LYS A C 1
ATOM 3097 O O . LYS A 1 375 ? 37.743 -1.277 -46.979 1.00 93.38 375 LYS A O 1
ATOM 3102 N N . THR A 1 376 ? 35.916 -0.512 -45.919 1.00 89.69 376 THR A N 1
ATOM 3103 C CA . THR A 1 376 ? 36.532 0.721 -45.433 1.00 89.69 376 THR A CA 1
ATOM 3104 C C . THR A 1 376 ? 37.389 0.456 -44.193 1.00 89.69 376 THR A C 1
ATOM 3106 O O . THR A 1 376 ? 37.166 -0.493 -43.443 1.00 89.69 376 THR A O 1
ATOM 3109 N N . LYS A 1 377 ? 38.401 1.304 -43.972 1.00 87.06 377 LYS A N 1
ATOM 3110 C CA . LYS A 1 377 ? 39.178 1.325 -42.718 1.00 87.06 377 LYS A CA 1
ATOM 3111 C C . LYS A 1 377 ? 38.521 2.188 -41.640 1.00 87.06 377 LYS A C 1
ATOM 3113 O O . LYS A 1 377 ? 38.926 2.117 -40.483 1.00 87.06 377 LYS A O 1
ATOM 3118 N N . LEU A 1 378 ? 37.556 3.023 -42.024 1.00 91.50 378 LEU A N 1
ATOM 3119 C CA . LEU A 1 378 ? 36.788 3.844 -41.099 1.00 91.50 378 LEU A CA 1
ATOM 3120 C C . LEU A 1 378 ? 35.674 3.007 -40.475 1.00 91.50 378 LEU A C 1
ATOM 3122 O O . LEU A 1 378 ? 35.104 2.139 -41.126 1.00 91.50 378 LEU A O 1
ATOM 3126 N N . LYS A 1 379 ? 35.344 3.282 -39.216 1.00 92.56 379 LYS A N 1
ATOM 3127 C CA . LYS A 1 379 ? 34.232 2.625 -38.531 1.00 92.56 379 LYS A CA 1
ATOM 3128 C C . LYS A 1 379 ? 32.952 3.423 -38.763 1.00 92.56 379 LYS A C 1
ATOM 3130 O O . LYS A 1 379 ? 32.854 4.544 -38.263 1.00 92.56 379 LYS A O 1
ATOM 3135 N N . TYR A 1 380 ? 31.977 2.854 -39.474 1.00 95.81 380 TYR A N 1
ATOM 3136 C CA . TYR A 1 380 ? 30.656 3.473 -39.569 1.00 95.81 380 TYR A CA 1
ATOM 3137 C C . TYR A 1 380 ? 29.897 3.321 -38.257 1.00 95.81 380 TYR A C 1
ATOM 3139 O O . TYR A 1 380 ? 29.946 2.288 -37.585 1.00 95.81 380 TYR A O 1
ATOM 3147 N N . ARG A 1 381 ? 29.193 4.386 -37.898 1.00 95.44 381 ARG A N 1
ATOM 3148 C CA . ARG A 1 381 ? 28.420 4.519 -36.667 1.00 95.44 381 ARG A CA 1
ATOM 3149 C C . ARG A 1 381 ? 27.268 5.499 -36.862 1.00 95.44 381 ARG A C 1
ATOM 3151 O O . ARG A 1 381 ? 27.136 6.090 -37.927 1.00 95.44 381 ARG A O 1
ATOM 3158 N N . LEU A 1 382 ? 26.473 5.709 -35.822 1.00 97.25 382 LEU A N 1
ATOM 3159 C CA . LEU A 1 382 ? 25.481 6.783 -35.776 1.00 97.25 382 LEU A CA 1
ATOM 3160 C C . LEU A 1 382 ? 26.149 8.132 -35.466 1.00 97.25 382 LEU A C 1
ATOM 3162 O O . LEU A 1 382 ? 27.276 8.173 -34.960 1.00 97.25 382 LEU A O 1
ATOM 3166 N N . LEU A 1 383 ? 25.453 9.231 -35.761 1.00 96.94 383 LEU A N 1
ATOM 3167 C CA . LEU A 1 383 ? 25.876 10.584 -35.379 1.00 96.94 383 LEU A CA 1
ATOM 3168 C C . LEU A 1 383 ? 25.953 10.732 -33.853 1.00 96.94 383 LEU A C 1
ATOM 3170 O O . LEU A 1 383 ? 25.147 10.144 -33.131 1.00 96.94 383 LEU A O 1
ATOM 3174 N N . THR A 1 384 ? 26.882 11.553 -33.367 1.00 96.31 384 THR A N 1
ATOM 3175 C CA . THR A 1 384 ? 26.854 12.030 -31.974 1.00 96.31 384 THR A CA 1
ATOM 3176 C C . THR A 1 384 ? 25.938 13.249 -31.836 1.00 96.31 384 THR A C 1
ATOM 3178 O O . THR A 1 384 ? 25.624 13.923 -32.820 1.00 96.31 384 THR A O 1
ATOM 3181 N N . GLU A 1 385 ? 25.515 13.579 -30.615 1.00 95.81 385 GLU A N 1
ATOM 3182 C CA . GLU A 1 385 ? 24.742 14.791 -30.323 1.00 95.81 385 GLU A CA 1
ATOM 3183 C C . GLU A 1 385 ? 25.489 16.050 -30.781 1.00 95.81 385 GLU A C 1
ATOM 3185 O O . GLU A 1 385 ? 24.897 16.938 -31.397 1.00 95.81 385 GLU A O 1
ATOM 3190 N N . ALA A 1 386 ? 26.800 16.109 -30.534 1.00 95.50 386 ALA A N 1
ATOM 3191 C CA . ALA A 1 386 ? 27.633 17.233 -30.945 1.00 95.50 386 ALA A CA 1
ATOM 3192 C C . ALA A 1 386 ? 27.717 17.357 -32.474 1.00 95.50 386 ALA A C 1
ATOM 3194 O O . ALA A 1 386 ? 27.588 18.457 -33.010 1.00 95.50 386 ALA A O 1
ATOM 3195 N N . GLU A 1 387 ? 27.867 16.243 -33.189 1.00 96.31 387 GLU A N 1
ATOM 3196 C CA . GLU A 1 387 ? 27.876 16.245 -34.652 1.00 96.31 387 GLU A CA 1
ATOM 3197 C C . GLU A 1 387 ? 26.527 16.650 -35.233 1.00 96.31 387 GLU A C 1
ATOM 3199 O O . GLU A 1 387 ? 26.495 17.479 -36.139 1.00 96.31 387 GLU A O 1
ATOM 3204 N N . PHE A 1 388 ? 25.422 16.130 -34.686 1.00 95.62 388 PHE A N 1
ATOM 3205 C CA . PHE A 1 388 ? 24.068 16.506 -35.095 1.00 95.62 388 PHE A CA 1
ATOM 3206 C C . PHE A 1 388 ? 23.856 18.023 -34.962 1.00 95.62 388 PHE A C 1
ATOM 3208 O O . PHE A 1 388 ? 23.344 18.671 -35.876 1.00 95.62 388 PHE A O 1
ATOM 3215 N N . VAL A 1 389 ? 24.310 18.619 -33.852 1.00 94.00 389 VAL A N 1
ATOM 3216 C CA . VAL A 1 389 ? 24.259 20.074 -33.640 1.00 94.00 389 VAL A CA 1
ATOM 3217 C C . VAL A 1 389 ? 25.203 20.831 -34.586 1.00 94.00 389 VAL A C 1
ATOM 3219 O O . VAL A 1 389 ? 24.846 21.919 -35.032 1.00 94.00 389 VAL A O 1
ATOM 3222 N N . ALA A 1 390 ? 26.367 20.279 -34.938 1.00 94.31 390 ALA A N 1
ATOM 3223 C CA . ALA A 1 390 ? 27.319 20.914 -35.857 1.00 94.31 390 ALA A CA 1
ATOM 3224 C C . ALA A 1 390 ? 26.817 20.990 -37.309 1.00 94.31 390 ALA A C 1
ATOM 3226 O O . ALA A 1 390 ? 27.150 21.928 -38.039 1.00 94.31 390 ALA A O 1
ATOM 3227 N N . ILE A 1 391 ? 26.034 19.997 -37.742 1.00 93.44 391 ILE A N 1
ATOM 3228 C CA . ILE A 1 391 ? 25.457 19.954 -39.096 1.00 93.44 391 ILE A CA 1
ATOM 3229 C C . ILE A 1 391 ? 24.076 20.612 -39.175 1.00 93.44 391 ILE A C 1
ATOM 3231 O O . ILE A 1 391 ? 23.588 20.880 -40.272 1.00 93.44 391 ILE A O 1
ATOM 3235 N N . LYS A 1 392 ? 23.464 20.925 -38.026 1.00 88.25 392 LYS A N 1
ATOM 3236 C CA . LYS A 1 392 ? 22.205 21.667 -37.944 1.00 88.25 392 LYS A CA 1
ATOM 3237 C C . LYS A 1 392 ? 22.322 23.039 -38.639 1.00 88.25 392 LYS A C 1
ATOM 3239 O O . LYS A 1 392 ? 23.254 23.796 -38.349 1.00 88.25 392 LYS A O 1
ATOM 3244 N N . PRO A 1 393 ? 21.344 23.436 -39.476 1.00 79.44 393 PRO A N 1
ATOM 3245 C CA . PRO A 1 393 ? 21.290 24.786 -40.028 1.00 79.44 393 PRO A CA 1
ATOM 3246 C C . PRO A 1 393 ? 21.215 25.859 -38.927 1.00 79.44 393 PRO A C 1
ATOM 3248 O O . PRO A 1 393 ? 20.439 25.742 -37.977 1.00 79.44 393 PRO A O 1
ATOM 3251 N N . LYS A 1 394 ? 21.988 26.947 -39.062 1.00 75.62 394 LYS A N 1
ATOM 3252 C CA . LYS A 1 394 ? 22.011 28.087 -38.116 1.00 75.62 394 LYS A CA 1
ATOM 3253 C C . LYS A 1 394 ? 20.814 29.035 -38.311 1.00 75.62 394 LYS A C 1
ATOM 3255 O O . LYS A 1 394 ? 20.991 30.238 -38.484 1.00 75.62 394 LYS A O 1
ATOM 3260 N N . VAL A 1 395 ? 19.602 28.491 -38.323 1.00 69.31 395 VAL A N 1
ATOM 3261 C CA . VAL A 1 395 ? 18.340 29.240 -38.438 1.00 69.31 395 VAL A CA 1
ATOM 3262 C C . VAL A 1 395 ? 17.625 29.310 -37.085 1.00 69.31 395 VAL A C 1
ATOM 3264 O O . VAL A 1 395 ? 17.901 28.507 -36.189 1.00 69.31 395 VAL A O 1
ATOM 3267 N N . LYS A 1 396 ? 16.718 30.286 -36.924 1.00 74.94 396 LYS A N 1
ATOM 3268 C CA . LYS A 1 396 ? 15.760 30.289 -35.804 1.00 74.94 396 LYS A CA 1
ATOM 3269 C C . LYS A 1 396 ? 14.945 28.992 -35.819 1.00 74.94 396 LYS A C 1
ATOM 3271 O O . LYS A 1 396 ? 14.784 28.400 -36.882 1.00 74.94 396 LYS A O 1
ATOM 3276 N N . ASP A 1 397 ? 14.450 28.582 -34.652 1.00 84.62 397 ASP A N 1
ATOM 3277 C CA . ASP A 1 397 ? 13.665 27.355 -34.494 1.00 84.62 397 ASP A CA 1
ATOM 3278 C C . ASP A 1 397 ? 12.538 27.293 -35.547 1.00 84.62 397 ASP A C 1
ATOM 3280 O O . ASP A 1 397 ? 11.659 28.164 -35.538 1.00 84.62 397 ASP A O 1
ATOM 3284 N N . PRO A 1 398 ? 12.583 26.333 -36.491 1.00 77.06 398 PRO A N 1
ATOM 3285 C CA . PRO A 1 398 ? 11.683 26.323 -37.640 1.00 77.06 398 PRO A CA 1
ATOM 3286 C C . PRO A 1 398 ? 10.226 26.087 -37.237 1.00 77.06 398 PRO A C 1
ATOM 3288 O O . PRO A 1 398 ? 9.309 26.481 -37.948 1.00 77.06 398 PRO A O 1
ATOM 3291 N N . VAL A 1 399 ? 9.967 25.495 -36.075 1.00 86.88 399 VAL A N 1
ATOM 3292 C CA . VAL A 1 399 ? 8.585 25.240 -35.657 1.00 86.88 399 VAL A CA 1
ATOM 3293 C C . VAL A 1 399 ? 7.999 26.355 -34.806 1.00 86.88 399 VAL A C 1
ATOM 3295 O O . VAL A 1 399 ? 6.824 26.277 -34.475 1.00 86.88 399 VAL A O 1
ATOM 3298 N N . LEU A 1 400 ? 8.762 27.398 -34.471 1.00 89.75 400 LEU A N 1
ATOM 3299 C CA . LEU A 1 400 ? 8.286 28.497 -33.636 1.00 89.75 400 LEU A CA 1
ATOM 3300 C C . LEU A 1 400 ? 7.228 29.354 -34.343 1.00 89.75 400 LEU A C 1
ATOM 3302 O O . LEU A 1 400 ? 7.365 29.722 -35.509 1.00 89.75 400 LEU A O 1
ATOM 3306 N N . GLN A 1 401 ? 6.204 29.751 -33.595 1.00 90.38 401 GLN A N 1
ATOM 3307 C CA . GLN A 1 401 ? 5.170 30.681 -34.017 1.00 90.38 401 GLN A CA 1
ATOM 3308 C C . GLN A 1 401 ? 5.766 32.025 -34.466 1.00 90.38 401 GLN A C 1
ATOM 3310 O O . GLN A 1 401 ? 6.467 32.708 -33.715 1.00 90.38 401 GLN A O 1
ATOM 3315 N N . LYS A 1 402 ? 5.408 32.432 -35.690 1.00 86.94 402 LYS A N 1
ATOM 3316 C CA . LYS A 1 402 ? 5.815 33.705 -36.313 1.00 86.94 402 LYS A CA 1
ATOM 3317 C C . LYS A 1 402 ? 4.696 34.740 -36.397 1.00 86.94 402 LYS A C 1
ATOM 3319 O O . LYS A 1 402 ? 4.967 35.932 -36.505 1.00 86.94 402 LYS A O 1
ATOM 3324 N N . GLN A 1 403 ? 3.446 34.286 -36.361 1.00 87.12 403 GLN A N 1
ATOM 3325 C CA . GLN A 1 403 ? 2.250 35.120 -36.458 1.00 87.12 403 GLN A CA 1
ATOM 3326 C C . GLN A 1 403 ? 1.138 34.588 -35.538 1.00 87.12 403 GLN A C 1
ATOM 3328 O O . GLN A 1 403 ? 1.145 33.397 -35.211 1.00 87.12 403 GLN A O 1
ATOM 3333 N N . PRO A 1 404 ? 0.165 35.426 -35.134 1.00 88.25 404 PRO A N 1
ATOM 3334 C CA . PRO A 1 404 ? -1.009 34.967 -34.394 1.00 88.25 404 PRO A CA 1
ATOM 3335 C C . PRO A 1 404 ? -1.764 33.863 -35.145 1.00 88.25 404 PRO A C 1
ATOM 3337 O O . PRO A 1 404 ? -1.948 33.953 -36.362 1.00 88.25 404 PRO A O 1
ATOM 3340 N N . TYR A 1 405 ? -2.259 32.849 -34.437 1.00 88.88 405 TYR A N 1
ATOM 3341 C CA . TYR A 1 405 ? -2.864 31.661 -35.050 1.00 88.88 405 TYR A CA 1
ATOM 3342 C C . TYR A 1 405 ? -4.167 31.939 -35.790 1.00 88.88 405 TYR A C 1
ATOM 3344 O O . TYR A 1 405 ? -4.502 31.218 -36.723 1.00 88.88 405 TYR A O 1
ATOM 3352 N N . LYS A 1 406 ? -4.870 33.026 -35.459 1.00 82.50 406 LYS A N 1
ATOM 3353 C CA . LYS A 1 406 ? -6.044 33.474 -36.228 1.00 82.50 406 LYS A CA 1
ATOM 3354 C C . LYS A 1 406 ? -5.735 33.811 -37.692 1.00 82.50 406 LYS A C 1
ATOM 3356 O O . LYS A 1 406 ? -6.647 33.838 -38.509 1.00 82.50 406 LYS A O 1
ATOM 3361 N N . ASN A 1 407 ? -4.470 34.091 -38.012 1.00 82.06 407 ASN A N 1
ATOM 3362 C CA . ASN A 1 407 ? -4.017 34.394 -39.369 1.00 82.06 407 ASN A CA 1
ATOM 3363 C C . ASN A 1 407 ? -3.452 33.163 -40.091 1.00 82.06 407 ASN A C 1
ATOM 3365 O O . ASN A 1 407 ? -3.047 33.283 -41.243 1.00 82.06 407 ASN A O 1
ATOM 3369 N N . TYR A 1 408 ? -3.407 32.011 -39.420 1.00 76.81 408 TYR A N 1
ATOM 3370 C CA . TYR A 1 408 ? -2.822 30.789 -39.947 1.00 76.81 408 TYR A CA 1
ATOM 3371 C C . TYR A 1 408 ? -3.788 30.099 -40.918 1.00 76.81 408 TYR A C 1
ATOM 3373 O O . TYR A 1 408 ? -4.913 29.774 -40.538 1.00 76.81 408 TYR A O 1
ATOM 3381 N N . LYS A 1 409 ? -3.367 29.872 -42.168 1.00 69.38 409 LYS A N 1
ATOM 3382 C CA . LYS A 1 409 ? -4.216 29.345 -43.256 1.00 69.38 409 LYS A CA 1
ATOM 3383 C C . LYS A 1 409 ? -4.002 27.864 -43.585 1.00 69.38 409 LYS A C 1
ATOM 3385 O O . LYS A 1 409 ? -4.570 27.368 -44.552 1.00 69.38 409 LYS A O 1
ATOM 3390 N N . GLY A 1 410 ? -3.232 27.140 -42.775 1.00 68.44 410 GLY A N 1
ATOM 3391 C CA . GLY A 1 410 ? -3.003 25.702 -42.948 1.00 68.44 410 GLY A CA 1
ATOM 3392 C C . GLY A 1 410 ? -1.747 25.406 -43.769 1.00 68.44 410 GLY A C 1
ATOM 3393 O O . GLY A 1 410 ? -0.717 26.053 -43.589 1.00 68.44 410 GLY A O 1
ATOM 3394 N N . PHE A 1 411 ? -1.793 24.398 -44.639 1.00 68.06 411 PHE A N 1
ATOM 3395 C CA . PHE A 1 411 ? -0.620 23.862 -45.343 1.00 68.06 411 PHE A CA 1
ATOM 3396 C C . PHE A 1 411 ? 0.143 24.849 -46.207 1.00 68.06 411 PHE A C 1
ATOM 3398 O O . PHE A 1 411 ? 1.368 24.767 -46.259 1.00 68.06 411 PHE A O 1
ATOM 3405 N N . SER A 1 412 ? -0.549 25.792 -46.846 1.00 64.75 412 SER A N 1
ATOM 3406 C CA . SER A 1 412 ? 0.083 26.808 -47.688 1.00 64.75 412 SER A CA 1
ATOM 3407 C C . SER A 1 412 ? 1.074 27.680 -46.912 1.00 64.75 412 SER A C 1
ATOM 3409 O O . SER A 1 412 ? 2.083 28.095 -47.476 1.00 64.75 412 SER A O 1
ATOM 3411 N N . ASP A 1 413 ? 0.820 27.941 -45.628 1.00 65.88 413 ASP A N 1
ATOM 3412 C CA . ASP A 1 413 ? 1.718 28.741 -44.788 1.00 65.88 413 ASP A CA 1
ATOM 3413 C C . ASP A 1 413 ? 2.945 27.918 -44.353 1.00 65.88 413 ASP A C 1
ATOM 3415 O O . ASP A 1 413 ? 4.053 28.444 -44.308 1.00 65.88 413 ASP A O 1
ATOM 3419 N N . TYR A 1 414 ? 2.779 26.609 -44.124 1.00 64.38 414 TYR A N 1
ATOM 3420 C CA . TYR A 1 414 ? 3.867 25.706 -43.728 1.00 64.38 414 TYR A CA 1
ATOM 3421 C C . TYR A 1 414 ? 4.785 25.296 -44.884 1.00 64.38 414 TYR A C 1
ATOM 3423 O O . TYR A 1 414 ? 6.005 25.367 -44.761 1.00 64.38 414 TYR A O 1
ATOM 3431 N N . GLN A 1 415 ? 4.212 24.841 -46.002 1.00 64.00 415 GLN A N 1
ATOM 3432 C CA . GLN A 1 415 ? 4.968 24.256 -47.115 1.00 64.00 415 GLN A CA 1
ATOM 3433 C C . GLN A 1 415 ? 5.819 25.302 -47.849 1.00 64.00 415 GLN A C 1
ATOM 3435 O O . GLN A 1 415 ? 6.898 24.992 -48.351 1.00 64.00 415 GLN A O 1
ATOM 3440 N N . ASN A 1 416 ? 5.338 26.546 -47.924 1.00 54.12 416 ASN A N 1
ATOM 3441 C CA . ASN A 1 416 ? 6.076 27.636 -48.562 1.00 54.12 416 ASN A CA 1
ATOM 3442 C C . ASN A 1 416 ? 7.259 28.124 -47.711 1.00 54.12 416 ASN A C 1
ATOM 3444 O O . ASN A 1 416 ? 8.168 28.758 -48.244 1.00 54.12 416 ASN A O 1
ATOM 3448 N N . GLU A 1 417 ? 7.254 27.831 -46.408 1.00 56.88 417 GLU A N 1
ATOM 3449 C CA . GLU A 1 417 ? 8.272 28.290 -45.464 1.00 56.88 417 GLU A CA 1
ATOM 3450 C C . GLU A 1 417 ? 9.292 27.195 -45.098 1.00 56.88 417 GLU A C 1
ATOM 3452 O O . GLU A 1 417 ? 10.452 27.517 -44.832 1.00 56.88 417 GLU A O 1
ATOM 3457 N N . TYR A 1 418 ? 8.900 25.915 -45.168 1.00 56.75 418 TYR A N 1
ATOM 3458 C CA . TYR A 1 418 ? 9.726 24.764 -44.789 1.00 56.75 418 TYR A CA 1
ATOM 3459 C C . TYR A 1 418 ? 9.641 23.629 -45.810 1.00 56.75 418 TYR A C 1
ATOM 3461 O O . TYR A 1 418 ? 8.567 23.263 -46.284 1.00 56.75 418 TYR A O 1
ATOM 3469 N N . LYS A 1 419 ? 10.795 23.034 -46.132 1.00 65.06 419 LYS A N 1
ATOM 3470 C CA . LYS A 1 419 ? 10.861 21.801 -46.935 1.00 65.06 419 LYS A CA 1
ATOM 3471 C C . LYS A 1 419 ? 10.658 20.557 -46.062 1.00 65.06 419 LYS A C 1
ATOM 3473 O O . LYS A 1 419 ? 10.430 19.471 -46.593 1.00 65.06 419 LYS A O 1
ATOM 3478 N N . GLU A 1 420 ? 10.776 20.710 -44.749 1.00 76.75 420 GLU A N 1
ATOM 3479 C CA . GLU A 1 420 ? 10.716 19.699 -43.701 1.00 76.75 420 GLU A CA 1
ATOM 3480 C C . GLU A 1 420 ? 9.272 19.268 -43.388 1.00 76.75 420 GLU A C 1
ATOM 3482 O O . GLU A 1 420 ? 8.323 20.033 -43.538 1.00 76.75 420 GLU A O 1
ATOM 3487 N N . ASN A 1 421 ? 9.096 18.027 -42.935 1.00 82.56 421 ASN A N 1
ATOM 3488 C CA . ASN A 1 421 ? 7.781 17.423 -42.706 1.00 82.56 421 ASN A CA 1
ATOM 3489 C C . ASN A 1 421 ? 7.368 17.448 -41.219 1.00 82.56 421 ASN A C 1
ATOM 3491 O O . ASN A 1 421 ? 7.193 16.411 -40.604 1.00 82.56 421 ASN A O 1
ATOM 3495 N N . PHE A 1 422 ? 7.246 18.627 -40.609 1.00 77.25 422 PHE A N 1
ATOM 3496 C CA . PHE A 1 422 ? 6.885 18.759 -39.186 1.00 77.25 422 PHE A CA 1
ATOM 3497 C C . PHE A 1 422 ? 5.404 19.009 -38.925 1.00 77.25 422 PHE A C 1
ATOM 3499 O O . PHE A 1 422 ? 4.651 19.273 -39.855 1.00 77.25 422 PHE A O 1
ATOM 3506 N N . ASN A 1 423 ? 5.007 19.014 -37.643 1.00 82.06 423 ASN A N 1
ATOM 3507 C CA . ASN A 1 423 ? 3.684 19.448 -37.181 1.00 82.06 423 ASN A CA 1
ATOM 3508 C C . ASN A 1 423 ? 2.545 18.713 -37.894 1.00 82.06 423 ASN A C 1
ATOM 3510 O O . ASN A 1 423 ? 1.488 19.284 -38.184 1.00 82.06 423 ASN A O 1
ATOM 3514 N N . PHE A 1 424 ? 2.783 17.430 -38.175 1.00 88.12 424 PHE A N 1
ATOM 3515 C CA . PHE A 1 424 ? 1.795 16.546 -38.763 1.00 88.12 424 PHE A CA 1
ATOM 3516 C C . PHE A 1 424 ? 1.241 17.072 -40.105 1.00 88.12 424 PHE A C 1
ATOM 3518 O O . PHE A 1 424 ? 0.054 16.962 -40.411 1.00 88.12 424 PHE A O 1
ATOM 3525 N N . LEU A 1 425 ? 2.113 17.669 -40.930 1.00 86.12 425 LEU A N 1
ATOM 3526 C CA . LEU A 1 425 ? 1.759 18.103 -42.285 1.00 86.12 425 LEU A CA 1
ATOM 3527 C C . LEU A 1 425 ? 1.387 16.918 -43.172 1.00 86.12 425 LEU A C 1
ATOM 3529 O O . LEU A 1 425 ? 0.409 16.996 -43.916 1.00 86.12 425 LEU A O 1
ATOM 3533 N N . TRP A 1 426 ? 2.141 15.830 -43.072 1.00 90.94 426 TRP A N 1
ATOM 3534 C CA . TRP A 1 426 ? 1.841 14.551 -43.699 1.00 90.94 426 TRP A CA 1
ATOM 3535 C C . TRP A 1 426 ? 1.876 13.458 -42.636 1.00 90.94 426 TRP A C 1
ATOM 3537 O O . TRP A 1 426 ? 2.741 13.460 -41.767 1.00 90.94 426 TRP A O 1
ATOM 3547 N N . SER A 1 427 ? 0.980 12.475 -42.730 1.00 93.56 427 SER A N 1
ATOM 3548 C CA . SER A 1 427 ? 0.915 11.355 -41.776 1.00 93.56 427 SER A CA 1
ATOM 3549 C C . SER A 1 427 ? 1.891 10.215 -42.090 1.00 93.56 427 SER A C 1
ATOM 3551 O O . SER A 1 427 ? 1.686 9.062 -41.703 1.00 93.56 427 SER A O 1
ATOM 3553 N N . SER A 1 428 ? 2.950 10.525 -42.833 1.00 94.25 428 SER A N 1
ATOM 3554 C CA . SER A 1 428 ? 4.009 9.598 -43.209 1.00 94.25 428 SER A CA 1
ATOM 3555 C C . SER A 1 428 ? 5.317 10.341 -43.437 1.00 94.25 428 SER A C 1
ATOM 3557 O O . SER A 1 428 ? 5.283 11.550 -43.678 1.00 94.25 428 SER A O 1
ATOM 3559 N N . PRO A 1 429 ? 6.455 9.629 -43.500 1.00 93.69 429 PRO A N 1
ATOM 3560 C CA . PRO A 1 429 ? 7.671 10.188 -44.065 1.00 93.69 429 PRO A CA 1
ATOM 3561 C C . PRO A 1 429 ? 7.459 10.640 -45.515 1.00 93.69 429 PRO A C 1
ATOM 3563 O O . PRO A 1 429 ? 6.509 10.227 -46.194 1.00 93.69 429 PRO A O 1
ATOM 3566 N N . LYS A 1 430 ? 8.389 11.458 -46.002 1.00 90.81 430 LYS A N 1
ATOM 3567 C CA . LYS A 1 430 ? 8.576 11.743 -47.426 1.00 90.81 430 LYS A CA 1
ATOM 3568 C C . LYS A 1 430 ? 9.854 11.076 -47.943 1.00 90.81 430 LYS A C 1
ATOM 3570 O O . LYS A 1 430 ? 10.590 10.434 -47.196 1.00 90.81 430 LYS A O 1
ATOM 3575 N N . GLU A 1 431 ? 10.117 11.236 -49.239 1.00 89.94 431 GLU A N 1
ATOM 3576 C CA . GLU A 1 431 ? 11.403 10.840 -49.830 1.00 89.94 431 GLU A CA 1
ATOM 3577 C C . GLU A 1 431 ? 12.560 11.523 -49.087 1.00 89.94 431 GLU A C 1
ATOM 3579 O O . GLU A 1 431 ? 12.441 12.698 -48.720 1.00 89.94 431 GLU A O 1
ATOM 3584 N N . VAL A 1 432 ? 13.635 10.779 -48.804 1.00 89.19 432 VAL A N 1
ATOM 3585 C CA . VAL A 1 432 ? 14.766 11.326 -48.046 1.00 89.19 432 VAL A CA 1
ATOM 3586 C C . VAL A 1 432 ? 15.444 12.456 -48.823 1.00 89.19 432 VAL A C 1
ATOM 3588 O O . VAL A 1 432 ? 15.712 12.348 -50.019 1.00 89.19 432 VAL A O 1
ATOM 3591 N N . GLY A 1 433 ? 15.759 13.537 -48.119 1.00 86.44 433 GLY A N 1
ATOM 3592 C CA . GLY A 1 433 ? 16.608 14.617 -48.600 1.00 86.44 433 GLY A CA 1
ATOM 3593 C C . GLY A 1 433 ? 17.696 14.947 -47.582 1.00 86.44 433 GLY A C 1
ATOM 3594 O O . GLY A 1 433 ? 17.965 14.180 -46.648 1.00 86.44 433 GLY A O 1
ATOM 3595 N N . ASP A 1 434 ? 18.338 16.100 -47.764 1.00 84.50 434 ASP A N 1
ATOM 3596 C CA . ASP A 1 434 ? 19.391 16.576 -46.866 1.00 84.50 434 ASP A CA 1
ATOM 3597 C C . ASP A 1 434 ? 18.853 17.187 -45.563 1.00 84.50 434 ASP A C 1
ATOM 3599 O O . ASP A 1 434 ? 19.632 17.674 -44.743 1.00 84.50 434 ASP A O 1
ATOM 3603 N N . GLU A 1 435 ? 17.545 17.091 -45.314 1.00 85.81 435 GLU A N 1
ATOM 3604 C CA . GLU A 1 435 ? 16.927 17.588 -44.095 1.00 85.81 435 GLU A CA 1
ATOM 3605 C C . GLU A 1 435 ? 17.337 16.753 -42.869 1.00 85.81 435 GLU A C 1
ATOM 3607 O O . GLU A 1 435 ? 17.428 15.521 -42.901 1.00 85.81 435 GLU A O 1
ATOM 3612 N N . LEU A 1 436 ? 17.570 17.436 -41.748 1.00 88.38 436 LEU A N 1
ATOM 3613 C CA . LEU A 1 436 ? 17.898 16.819 -40.451 1.00 88.38 436 LEU A CA 1
ATOM 3614 C C . LEU A 1 436 ? 16.670 16.575 -39.569 1.00 88.38 436 LEU A C 1
ATOM 3616 O O . LEU A 1 436 ? 16.785 16.059 -38.460 1.00 88.38 436 LEU A O 1
ATOM 3620 N N . PHE A 1 437 ? 15.506 16.984 -40.052 1.00 88.94 437 PHE A N 1
ATOM 3621 C CA . PHE A 1 437 ? 14.401 17.413 -39.222 1.00 88.94 437 PHE A CA 1
ATOM 3622 C C . PHE A 1 437 ? 13.068 17.019 -39.882 1.00 88.94 437 PHE A C 1
ATOM 3624 O O . PHE A 1 437 ? 12.884 17.226 -41.083 1.00 88.94 437 PHE A O 1
ATOM 3631 N N . GLY A 1 438 ? 12.159 16.417 -39.111 1.00 86.69 438 GLY A N 1
ATOM 3632 C CA . GLY A 1 438 ? 10.753 16.195 -39.481 1.00 86.69 438 GLY A CA 1
ATOM 3633 C C . GLY A 1 438 ? 10.432 14.956 -40.316 1.00 86.69 438 GLY A C 1
ATOM 3634 O O . GLY A 1 438 ? 9.269 14.638 -40.494 1.00 86.69 438 GLY A O 1
ATOM 3635 N N . ASN A 1 439 ? 11.408 14.207 -40.828 1.00 90.75 439 ASN A N 1
ATOM 3636 C CA . ASN A 1 439 ? 11.102 12.935 -41.497 1.00 90.75 439 ASN A CA 1
ATOM 3637 C C . ASN A 1 439 ? 10.939 11.816 -40.465 1.00 90.75 439 ASN A C 1
ATOM 3639 O O . ASN A 1 439 ? 9.830 11.398 -40.158 1.00 90.75 439 ASN A O 1
ATOM 3643 N N . THR A 1 440 ? 12.040 11.374 -39.873 1.00 94.75 440 THR A N 1
ATOM 3644 C CA . THR A 1 440 ? 12.055 10.471 -38.721 1.00 94.75 440 THR A CA 1
ATOM 3645 C C . THR A 1 440 ? 13.079 10.984 -37.727 1.00 94.75 440 THR A C 1
ATOM 3647 O O . THR A 1 440 ? 14.088 11.580 -38.128 1.00 94.75 440 THR A O 1
ATOM 3650 N N . TRP A 1 441 ? 12.872 10.681 -36.449 1.00 96.69 441 TRP A N 1
ATOM 3651 C CA . TRP A 1 441 ? 13.893 10.881 -35.431 1.00 96.69 441 TRP A CA 1
ATOM 3652 C C . TRP A 1 441 ? 15.212 10.234 -35.858 1.00 96.69 441 TRP A C 1
ATOM 3654 O O . TRP A 1 441 ? 15.229 9.213 -36.544 1.00 96.69 441 TRP A O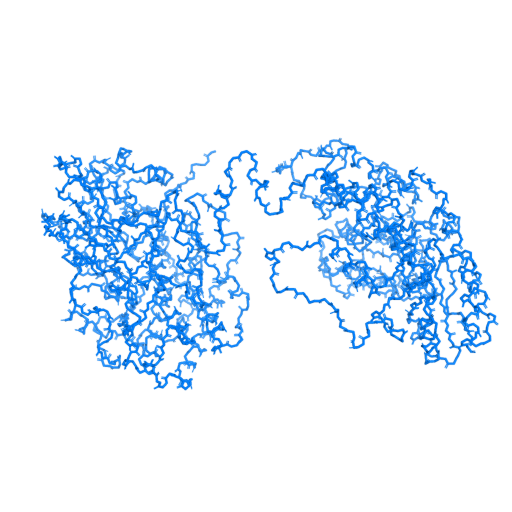 1
ATOM 3664 N N . HIS A 1 442 ? 16.329 10.819 -35.447 1.00 96.81 442 HIS A N 1
ATOM 3665 C CA . HIS A 1 442 ? 17.650 10.245 -35.645 1.00 96.81 442 HIS A CA 1
ATOM 3666 C C . HIS A 1 442 ? 18.093 9.575 -34.358 1.00 96.81 442 HIS A C 1
ATOM 3668 O O . HIS A 1 442 ? 18.265 10.255 -33.347 1.00 96.81 442 HIS A O 1
ATOM 3674 N N . TRP A 1 443 ? 18.339 8.268 -34.413 1.00 97.69 443 TRP A N 1
ATOM 3675 C CA . TRP A 1 443 ? 19.128 7.608 -33.380 1.00 97.69 443 TRP A CA 1
ATOM 3676 C C . TRP A 1 443 ? 20.536 8.192 -33.346 1.00 97.69 443 TRP A C 1
ATOM 3678 O O . TRP A 1 443 ? 21.219 8.252 -34.373 1.00 97.69 443 TRP A O 1
ATOM 3688 N N . LEU A 1 444 ? 20.963 8.605 -32.156 1.00 97.19 444 LEU A N 1
ATOM 3689 C CA . LEU A 1 444 ? 22.306 9.110 -31.906 1.00 97.19 444 LEU A CA 1
ATOM 3690 C C . LEU A 1 444 ? 23.111 8.096 -31.104 1.00 97.19 444 LEU A C 1
ATOM 3692 O O . LEU A 1 444 ? 22.544 7.244 -30.430 1.00 97.19 444 LEU A O 1
ATOM 3696 N N . MET A 1 445 ? 24.436 8.199 -31.164 1.00 93.69 445 MET A N 1
ATOM 3697 C CA . MET A 1 445 ? 25.364 7.359 -30.399 1.00 93.69 445 MET A CA 1
ATOM 3698 C C . MET A 1 445 ? 25.350 7.658 -28.890 1.00 93.69 445 MET A C 1
ATOM 3700 O O . MET A 1 445 ? 25.686 6.787 -28.087 1.00 93.69 445 MET A O 1
ATOM 3704 N N . ASP A 1 446 ? 24.939 8.861 -28.501 1.00 94.88 446 ASP A N 1
ATOM 3705 C CA . ASP A 1 446 ? 24.901 9.313 -27.113 1.00 94.88 446 ASP A CA 1
ATOM 3706 C C . ASP A 1 446 ? 23.823 8.598 -26.291 1.00 94.88 446 ASP A C 1
ATOM 3708 O O . ASP A 1 446 ? 22.648 8.546 -26.668 1.00 94.88 446 ASP A O 1
ATOM 3712 N N . GLN A 1 447 ? 24.211 8.121 -25.109 1.00 93.81 447 GLN A N 1
ATOM 3713 C CA . GLN A 1 447 ? 23.244 7.752 -24.077 1.00 93.81 447 GLN A CA 1
ATOM 3714 C C . GLN A 1 447 ? 22.568 9.015 -23.549 1.00 93.81 447 GLN A C 1
ATOM 3716 O O . GLN A 1 447 ? 23.189 10.079 -23.503 1.00 93.81 447 GLN A O 1
ATOM 3721 N N . PHE A 1 448 ? 21.306 8.926 -23.136 1.00 94.44 448 PHE A N 1
ATOM 3722 C CA . PHE A 1 448 ? 20.609 10.082 -22.579 1.00 94.44 448 PHE A CA 1
ATOM 3723 C C . PHE A 1 448 ? 21.311 10.562 -21.304 1.00 94.44 448 PHE A C 1
ATOM 3725 O O . PHE A 1 448 ? 21.615 9.770 -20.415 1.00 94.44 448 PHE A O 1
ATOM 3732 N N . ASN A 1 449 ? 21.637 11.854 -21.246 1.00 92.75 449 ASN A N 1
ATOM 3733 C CA . ASN A 1 449 ? 22.533 12.412 -20.235 1.00 92.75 449 ASN A CA 1
ATOM 3734 C C . ASN A 1 449 ? 22.138 13.847 -19.842 1.00 92.75 449 ASN A C 1
ATOM 3736 O O . ASN A 1 449 ? 21.675 14.610 -20.706 1.00 92.75 449 ASN A O 1
ATOM 3740 N N . PRO A 1 450 ? 22.363 14.242 -18.574 1.00 93.00 450 PRO A N 1
ATOM 3741 C CA . PRO A 1 450 ? 22.161 15.617 -18.145 1.00 93.00 450 PRO A CA 1
ATOM 3742 C C . PRO A 1 450 ? 23.251 16.519 -18.732 1.00 93.00 450 PRO A C 1
ATOM 3744 O O . PRO A 1 450 ? 24.416 16.126 -18.850 1.00 93.00 450 PRO A O 1
ATOM 3747 N N . LEU A 1 451 ? 22.891 17.756 -19.070 1.00 93.12 451 LEU A N 1
ATOM 3748 C CA . LEU A 1 451 ? 23.885 18.782 -19.378 1.00 93.12 451 LEU A CA 1
ATOM 3749 C C . LEU A 1 451 ? 24.493 19.333 -18.075 1.00 93.12 451 LEU A C 1
ATOM 3751 O O . LEU A 1 451 ? 23.817 19.368 -17.046 1.00 93.12 451 LEU A O 1
ATOM 3755 N N . PRO A 1 452 ? 25.757 19.797 -18.074 1.00 91.19 452 PRO A N 1
ATOM 3756 C CA . PRO A 1 452 ? 26.306 20.534 -16.941 1.00 91.19 452 PRO A CA 1
ATOM 3757 C C . PRO A 1 452 ? 25.427 21.749 -16.616 1.00 91.19 452 PRO A C 1
ATOM 3759 O O . PRO A 1 452 ? 25.151 22.563 -17.497 1.00 91.19 452 PRO A O 1
ATOM 3762 N N . GLY A 1 453 ? 24.988 21.867 -15.362 1.00 86.56 453 GLY A N 1
ATOM 3763 C CA . GLY A 1 453 ? 24.007 22.876 -14.943 1.00 86.56 453 GLY A CA 1
ATOM 3764 C C . GLY A 1 453 ? 22.541 22.464 -15.131 1.00 86.56 453 GLY A C 1
ATOM 3765 O O . GLY A 1 453 ? 21.672 23.317 -15.013 1.00 86.56 453 GLY A O 1
ATOM 3766 N N . PHE A 1 454 ? 22.270 21.188 -15.426 1.00 90.69 454 PHE A N 1
ATOM 3767 C CA . PHE A 1 454 ? 20.930 20.606 -15.365 1.00 90.69 454 PHE A CA 1
ATOM 3768 C C . PHE A 1 454 ? 20.324 20.768 -13.964 1.00 90.69 454 PHE A C 1
ATOM 3770 O O . PHE A 1 454 ? 20.953 20.411 -12.963 1.00 90.69 454 PHE A O 1
ATOM 3777 N N . GLU A 1 455 ? 19.083 21.244 -13.920 1.00 88.69 455 GLU A N 1
ATOM 3778 C CA . GLU A 1 455 ? 18.263 21.339 -12.717 1.00 88.69 455 GLU A CA 1
ATOM 3779 C C . GLU A 1 455 ? 16.918 20.667 -12.984 1.00 88.69 455 GLU A C 1
ATOM 3781 O O . GLU A 1 455 ? 16.305 20.865 -14.032 1.00 88.69 455 GLU A O 1
ATOM 3786 N N . VAL A 1 456 ? 16.469 19.856 -12.029 1.00 87.56 456 VAL A N 1
ATOM 3787 C CA . VAL A 1 456 ? 15.198 19.137 -12.127 1.00 87.56 456 VAL A CA 1
ATOM 3788 C C . VAL A 1 456 ? 14.045 20.129 -12.019 1.00 87.56 456 VAL A C 1
ATOM 3790 O O . VAL A 1 456 ? 14.019 20.947 -11.096 1.00 87.56 456 VAL A O 1
ATOM 3793 N N . ASN A 1 457 ? 13.062 20.039 -12.918 1.00 86.31 457 ASN A N 1
ATOM 3794 C CA . ASN A 1 457 ? 11.874 20.882 -12.811 1.00 86.31 457 ASN A CA 1
ATOM 3795 C C . ASN A 1 457 ? 11.032 20.475 -11.590 1.00 86.31 457 ASN A C 1
ATOM 3797 O O . ASN A 1 457 ? 10.636 19.319 -11.446 1.00 86.31 457 ASN A O 1
ATOM 3801 N N . SER A 1 458 ? 10.707 21.439 -10.728 1.00 85.88 458 SER A N 1
ATOM 3802 C CA . SER A 1 458 ? 9.999 21.202 -9.461 1.00 85.88 458 SER A CA 1
ATOM 3803 C C . SER A 1 458 ? 8.574 20.657 -9.613 1.00 85.88 458 SER A C 1
ATOM 3805 O O . SER A 1 458 ? 8.029 20.107 -8.657 1.00 85.88 458 SER A O 1
ATOM 3807 N N . LEU A 1 459 ? 7.963 20.798 -10.794 1.00 87.62 459 LEU A N 1
ATOM 3808 C CA . LEU A 1 459 ? 6.622 20.295 -11.083 1.00 87.62 459 LEU A CA 1
ATOM 3809 C C . LEU A 1 459 ? 6.644 18.866 -11.645 1.00 87.62 459 LEU A C 1
ATOM 3811 O O . LEU A 1 459 ? 5.605 18.202 -11.637 1.00 87.62 459 LEU A O 1
ATOM 3815 N N . TYR A 1 460 ? 7.785 18.378 -12.147 1.00 84.88 460 TYR A N 1
ATOM 3816 C CA . TYR A 1 460 ? 7.876 17.081 -12.820 1.00 84.88 460 TYR A CA 1
ATOM 3817 C C . TYR A 1 460 ? 9.280 16.472 -12.701 1.00 84.88 460 TYR A C 1
ATOM 3819 O O . TYR A 1 460 ? 10.089 16.546 -13.623 1.00 84.88 460 TYR A O 1
ATOM 3827 N N . ASP A 1 461 ? 9.568 15.886 -11.541 1.00 78.56 461 ASP A N 1
ATOM 3828 C CA . ASP A 1 461 ? 10.900 15.402 -11.178 1.00 78.56 461 ASP A CA 1
ATOM 3829 C C . ASP A 1 461 ? 11.276 14.043 -11.789 1.00 78.56 461 ASP A C 1
ATOM 3831 O O . ASP A 1 461 ? 12.462 13.723 -11.906 1.00 78.56 461 ASP A O 1
ATOM 3835 N N . ASP A 1 462 ? 10.289 13.275 -12.243 1.00 74.44 462 ASP A N 1
ATOM 3836 C CA . ASP A 1 462 ? 10.429 11.941 -12.823 1.00 74.44 462 ASP A CA 1
ATOM 3837 C C . ASP A 1 462 ? 10.391 11.903 -14.365 1.00 74.44 462 ASP A C 1
ATOM 3839 O O . ASP A 1 462 ? 10.412 10.818 -14.937 1.00 74.44 462 ASP A O 1
ATOM 3843 N N . PHE A 1 463 ? 10.399 13.048 -15.065 1.00 82.81 463 PHE A N 1
ATOM 3844 C CA . PHE A 1 463 ? 10.425 13.064 -16.539 1.00 82.81 463 PHE A CA 1
ATOM 3845 C C . PHE A 1 463 ? 11.795 12.666 -17.122 1.00 82.81 463 PHE A C 1
ATOM 3847 O O . PHE A 1 463 ? 11.896 11.711 -17.887 1.00 82.81 463 PHE A O 1
ATOM 3854 N N . SER A 1 464 ? 12.864 13.390 -16.768 1.00 86.56 464 SER A N 1
ATOM 3855 C CA . SER A 1 464 ? 14.202 13.172 -17.350 1.00 86.56 464 SER A CA 1
ATOM 3856 C C . SER A 1 464 ? 15.132 12.357 -16.454 1.00 86.56 464 SER A C 1
ATOM 3858 O O . SER A 1 464 ? 15.959 11.585 -16.943 1.00 86.56 464 SER A O 1
ATOM 3860 N N . THR A 1 465 ? 15.025 12.537 -15.135 1.00 83.50 465 THR A N 1
ATOM 3861 C CA . THR A 1 465 ? 15.995 11.991 -14.176 1.00 83.50 465 THR A CA 1
ATOM 3862 C C . THR A 1 465 ? 16.067 10.464 -14.142 1.00 83.50 465 THR A C 1
ATOM 3864 O O . THR A 1 465 ? 17.194 9.960 -14.085 1.00 83.50 465 THR A O 1
ATOM 3867 N N . PRO A 1 466 ? 14.956 9.699 -14.240 1.00 81.38 466 PRO A N 1
ATOM 3868 C CA . PRO A 1 466 ? 15.029 8.237 -14.203 1.00 81.38 466 PRO A CA 1
ATOM 3869 C C . PRO A 1 466 ? 15.753 7.651 -15.418 1.00 81.38 466 PRO A C 1
ATOM 3871 O O . PRO A 1 466 ? 16.243 6.524 -15.372 1.00 81.38 466 PRO A O 1
ATOM 3874 N N . CYS A 1 467 ? 15.858 8.432 -16.492 1.00 85.00 467 CYS A N 1
ATOM 3875 C CA . CYS A 1 467 ? 16.367 7.980 -17.775 1.00 85.00 467 CYS A CA 1
ATOM 3876 C C . CYS A 1 467 ? 17.846 8.317 -17.997 1.00 85.00 467 CYS A C 1
ATOM 3878 O O . CYS A 1 467 ? 18.437 7.889 -18.989 1.00 85.00 467 CYS A O 1
ATOM 3880 N N . PHE A 1 468 ? 18.485 9.016 -17.055 1.00 88.38 468 PHE A N 1
ATOM 3881 C CA . PHE A 1 468 ? 19.942 9.178 -16.993 1.00 88.38 468 PHE A CA 1
ATOM 3882 C C . PHE A 1 468 ? 20.626 7.936 -16.397 1.00 88.38 468 PHE A C 1
ATOM 3884 O O . PHE A 1 468 ? 21.467 8.030 -15.508 1.00 88.38 468 PHE A O 1
ATOM 3891 N N . ASP A 1 469 ? 20.249 6.754 -16.882 1.00 82.25 469 ASP A N 1
ATOM 3892 C CA . ASP A 1 469 ? 20.597 5.449 -16.303 1.00 82.25 469 ASP A CA 1
ATOM 3893 C C . ASP A 1 469 ? 21.644 4.669 -17.118 1.00 82.25 469 ASP A C 1
ATOM 3895 O O . ASP A 1 469 ? 21.935 3.506 -16.835 1.00 82.25 469 ASP A O 1
ATOM 3899 N N . GLY A 1 470 ? 22.180 5.281 -18.179 1.00 87.19 470 GLY A N 1
ATOM 3900 C CA . GLY A 1 470 ? 23.116 4.635 -19.104 1.00 87.19 470 GLY A CA 1
ATOM 3901 C C . GLY A 1 470 ? 22.497 3.493 -19.920 1.00 87.19 470 GLY A C 1
ATOM 3902 O O . GLY A 1 470 ? 23.220 2.716 -20.543 1.00 87.19 470 GLY A O 1
ATOM 3903 N N . LYS A 1 471 ? 21.168 3.371 -19.924 1.00 87.50 471 LYS A N 1
ATOM 3904 C CA . LYS A 1 471 ? 20.414 2.351 -20.664 1.00 87.50 471 LYS A CA 1
ATOM 3905 C C . LYS A 1 471 ? 19.378 2.966 -21.615 1.00 87.50 471 LYS A C 1
ATOM 3907 O O . LYS A 1 471 ? 18.740 2.239 -22.374 1.00 87.50 471 LYS A O 1
ATOM 3912 N N . HIS A 1 472 ? 19.182 4.281 -21.579 1.00 92.19 472 HIS A N 1
ATOM 3913 C CA . HIS A 1 472 ? 18.409 5.022 -22.571 1.00 92.19 472 HIS A CA 1
ATOM 3914 C C . HIS A 1 472 ? 19.307 5.651 -23.626 1.00 92.19 472 HIS A C 1
ATOM 3916 O O . HIS A 1 472 ? 20.364 6.207 -23.324 1.00 92.19 472 HIS A O 1
ATOM 3922 N N . GLN A 1 473 ? 18.851 5.590 -24.871 1.00 94.38 473 GLN A N 1
ATOM 3923 C CA . GLN A 1 473 ? 19.565 6.111 -26.019 1.00 94.38 473 GLN A CA 1
ATOM 3924 C C . GLN A 1 473 ? 18.891 7.376 -26.537 1.00 94.38 473 GLN A C 1
ATOM 3926 O O . GLN A 1 473 ? 17.662 7.447 -26.600 1.00 94.38 473 GLN A O 1
ATOM 3931 N N . MET A 1 474 ? 19.694 8.372 -26.905 1.00 95.50 474 MET A N 1
ATOM 3932 C CA . MET A 1 474 ? 19.188 9.665 -27.343 1.00 95.50 474 MET A CA 1
ATOM 3933 C C . MET A 1 474 ? 18.670 9.628 -28.785 1.00 95.50 474 MET A C 1
ATOM 3935 O O . MET A 1 474 ? 19.276 9.017 -29.672 1.00 95.50 474 MET A O 1
ATOM 3939 N N . ILE A 1 475 ? 17.578 10.356 -29.019 1.00 96.38 475 ILE A N 1
ATOM 3940 C CA . ILE A 1 475 ? 17.046 10.671 -30.344 1.00 96.38 475 ILE A CA 1
ATOM 3941 C C . ILE A 1 475 ? 16.880 12.180 -30.524 1.00 96.38 475 ILE A C 1
ATOM 3943 O O . ILE A 1 475 ? 16.562 12.897 -29.572 1.00 96.38 475 ILE A O 1
ATOM 3947 N N . ARG A 1 476 ? 17.100 12.677 -31.751 1.00 95.50 476 ARG A N 1
ATOM 3948 C CA . ARG A 1 476 ? 16.904 14.097 -32.110 1.00 95.50 476 ARG A CA 1
ATOM 3949 C C . ARG A 1 476 ? 16.324 14.283 -33.513 1.00 95.50 476 ARG A C 1
ATOM 3951 O O . ARG A 1 476 ? 16.440 13.405 -34.363 1.00 95.50 476 ARG A O 1
ATOM 3958 N N . GLY A 1 477 ? 15.719 15.444 -33.752 1.00 92.25 477 GLY A N 1
ATOM 3959 C CA . GLY A 1 477 ? 15.268 15.882 -35.076 1.00 92.25 477 GLY A CA 1
ATOM 3960 C C . GLY A 1 477 ? 13.759 15.818 -35.330 1.00 92.25 477 GLY A C 1
ATOM 3961 O O . GLY A 1 477 ? 13.307 16.419 -36.301 1.00 92.25 477 GLY A O 1
ATOM 3962 N N . GLY A 1 478 ? 12.984 15.148 -34.477 1.00 93.19 478 GLY A N 1
ATOM 3963 C CA . GLY A 1 478 ? 11.550 14.949 -34.686 1.00 93.19 478 GLY A CA 1
ATOM 3964 C C . GLY A 1 478 ? 11.225 14.010 -35.854 1.00 93.19 478 GLY A C 1
ATOM 3965 O O . GLY A 1 478 ? 12.019 13.821 -36.780 1.00 93.19 478 GLY A O 1
ATOM 3966 N N . SER A 1 479 ? 10.035 13.428 -35.819 1.00 94.62 479 SER A N 1
ATOM 3967 C CA . SER A 1 479 ? 9.432 12.664 -36.906 1.00 94.62 479 SER A CA 1
ATOM 3968 C C . SER A 1 479 ? 8.312 13.443 -37.598 1.00 94.62 479 SER A C 1
ATOM 3970 O O . SER A 1 479 ? 7.944 14.543 -37.184 1.00 94.62 479 SER A O 1
ATOM 3972 N N . PHE A 1 480 ? 7.727 12.830 -38.628 1.00 93.56 480 PHE A N 1
ATOM 3973 C CA . PHE A 1 480 ? 6.533 13.335 -39.306 1.00 93.56 480 PHE A CA 1
ATOM 3974 C C . PHE A 1 480 ? 5.304 13.459 -38.385 1.00 93.56 480 PHE A C 1
ATOM 3976 O O . PHE A 1 480 ? 4.365 14.188 -38.702 1.00 93.56 480 PHE A O 1
ATOM 3983 N N . MET A 1 481 ? 5.311 12.764 -37.241 1.00 94.69 481 MET A N 1
ATOM 3984 C CA . MET A 1 481 ? 4.282 12.871 -36.203 1.00 94.69 481 MET A CA 1
ATOM 3985 C C . MET A 1 481 ? 4.618 13.916 -35.136 1.00 94.69 481 MET A C 1
ATOM 3987 O O . MET A 1 481 ? 3.700 14.388 -34.462 1.00 94.69 481 MET A O 1
ATOM 3991 N N . SER A 1 482 ? 5.889 14.306 -34.993 1.00 94.12 482 SER A N 1
ATOM 3992 C CA . SER A 1 482 ? 6.309 15.257 -33.964 1.00 94.12 482 SER A CA 1
ATOM 3993 C C . SER A 1 482 ? 5.658 16.616 -34.176 1.00 94.12 482 SER A C 1
ATOM 3995 O O . SER A 1 482 ? 5.695 17.207 -35.263 1.00 94.12 482 SER A O 1
ATOM 3997 N N . CYS A 1 483 ? 5.084 17.133 -33.096 1.00 92.81 483 CYS A N 1
ATOM 3998 C CA . CYS A 1 483 ? 4.375 18.401 -33.074 1.00 92.81 483 CYS A CA 1
ATOM 3999 C C . CYS A 1 483 ? 4.896 19.276 -31.934 1.00 92.81 483 CYS A C 1
ATOM 4001 O O . CYS A 1 483 ? 5.359 18.774 -30.914 1.00 92.81 483 CYS A O 1
ATOM 4003 N N . GLY A 1 484 ? 4.757 20.597 -32.066 1.00 92.81 484 GLY A N 1
ATOM 4004 C CA . GLY A 1 484 ? 5.138 21.514 -30.989 1.00 92.81 484 GLY A CA 1
ATOM 4005 C C . GLY A 1 484 ? 6.617 21.391 -30.630 1.00 92.81 484 GLY A C 1
ATOM 4006 O O . GLY A 1 484 ? 7.481 21.484 -31.501 1.00 92.81 484 GLY A O 1
ATOM 4007 N N . HIS A 1 485 ? 6.912 21.200 -29.350 1.00 94.00 485 HIS A N 1
ATOM 4008 C CA . HIS A 1 485 ? 8.273 21.170 -28.846 1.00 94.00 485 HIS A CA 1
ATOM 4009 C C . HIS A 1 485 ? 9.042 19.910 -29.264 1.00 94.00 485 HIS A C 1
ATOM 4011 O O . HIS A 1 485 ? 10.243 20.000 -29.496 1.00 94.00 485 HIS A O 1
ATOM 4017 N N . GLU A 1 486 ? 8.384 18.763 -29.465 1.00 93.38 486 GLU A N 1
ATOM 4018 C CA . GLU A 1 486 ? 9.044 17.562 -30.011 1.00 93.38 486 GLU A CA 1
ATOM 4019 C C . GLU A 1 486 ? 9.655 17.805 -31.396 1.00 93.38 486 GLU A C 1
ATOM 4021 O O . GLU A 1 486 ? 10.690 17.240 -31.741 1.00 93.38 486 GLU A O 1
ATOM 4026 N N . ALA A 1 487 ? 9.048 18.696 -32.179 1.00 91.44 487 ALA A N 1
ATOM 4027 C CA . ALA A 1 487 ? 9.553 19.096 -33.486 1.00 91.44 487 ALA A CA 1
ATOM 4028 C C . ALA A 1 487 ? 10.629 20.201 -33.412 1.00 91.44 487 ALA A C 1
ATOM 4030 O O . ALA A 1 487 ? 11.203 20.585 -34.434 1.00 91.44 487 ALA A O 1
ATOM 4031 N N . SER A 1 488 ? 10.915 20.731 -32.218 1.00 90.94 488 SER A N 1
ATOM 4032 C CA . SER A 1 488 ? 11.917 21.776 -32.020 1.00 90.94 488 SER A CA 1
ATOM 4033 C C . SER A 1 488 ? 13.323 21.247 -32.255 1.00 90.94 488 SER A C 1
ATOM 4035 O O . SER A 1 488 ? 13.700 20.143 -31.865 1.00 90.94 488 SER A O 1
ATOM 4037 N N . HIS A 1 489 ? 14.183 22.109 -32.786 1.00 88.31 489 HIS A N 1
ATOM 4038 C CA . HIS A 1 489 ? 15.609 21.815 -32.860 1.00 88.31 489 HIS A CA 1
ATOM 4039 C C . HIS A 1 489 ? 16.334 21.802 -31.497 1.00 88.31 489 HIS A C 1
ATOM 4041 O O . HIS A 1 489 ? 17.529 21.478 -31.445 1.00 88.31 489 HIS A O 1
ATOM 4047 N N . TRP A 1 490 ? 15.650 22.193 -30.414 1.00 91.69 490 TRP A N 1
ATOM 4048 C CA . TRP A 1 490 ? 16.128 22.052 -29.038 1.00 91.69 490 TRP A CA 1
ATOM 4049 C C . TRP A 1 490 ? 15.845 20.667 -28.465 1.00 91.69 490 TRP A C 1
ATOM 4051 O O . TRP A 1 490 ? 16.653 20.220 -27.654 1.00 91.69 490 TRP A O 1
ATOM 4061 N N . ALA A 1 491 ? 14.824 19.978 -28.987 1.00 93.25 491 ALA A N 1
ATOM 4062 C CA . ALA A 1 491 ? 14.326 18.703 -28.493 1.00 93.25 491 ALA A CA 1
ATOM 4063 C C . ALA A 1 491 ? 15.450 17.691 -28.229 1.00 93.25 491 ALA A C 1
ATOM 4065 O O . ALA A 1 491 ? 16.257 17.369 -29.121 1.00 93.25 491 ALA A O 1
ATOM 4066 N N . ARG A 1 492 ? 15.482 17.186 -26.994 1.00 94.56 492 ARG A N 1
ATOM 4067 C CA . ARG A 1 492 ? 16.308 16.059 -26.547 1.00 94.56 492 ARG A CA 1
ATOM 4068 C C . ARG A 1 492 ? 15.393 14.994 -25.944 1.00 94.56 492 ARG A C 1
ATOM 4070 O O . ARG A 1 492 ? 14.886 15.147 -24.837 1.00 94.56 492 ARG A O 1
ATOM 4077 N N . PHE A 1 493 ? 15.206 13.902 -26.677 1.00 94.88 493 PHE A N 1
ATOM 4078 C CA . PHE A 1 493 ? 14.376 12.777 -26.249 1.00 94.88 493 PHE A CA 1
ATOM 4079 C C . PHE A 1 493 ? 15.181 11.491 -26.182 1.00 94.88 493 PHE A C 1
ATOM 4081 O O . PHE A 1 493 ? 16.320 11.411 -26.654 1.00 94.88 493 PHE A O 1
ATOM 4088 N N . HIS A 1 494 ? 14.595 10.485 -25.548 1.00 93.31 494 HIS A N 1
ATOM 4089 C CA . HIS A 1 494 ? 15.282 9.252 -25.233 1.00 93.31 494 HIS A CA 1
ATOM 4090 C C . HIS A 1 494 ? 14.319 8.080 -25.182 1.00 93.31 494 HIS A C 1
ATOM 4092 O O . HIS A 1 494 ? 13.182 8.207 -24.743 1.00 93.31 494 HIS A O 1
ATOM 4098 N N . PHE A 1 495 ? 14.806 6.921 -25.603 1.00 92.12 495 PHE A N 1
ATOM 4099 C CA . PHE A 1 495 ? 14.061 5.675 -25.510 1.00 92.12 495 PHE A CA 1
ATOM 4100 C C . PHE A 1 495 ? 15.010 4.514 -25.248 1.00 92.12 495 PHE A C 1
ATOM 4102 O O . PHE A 1 495 ? 16.216 4.588 -25.509 1.00 92.12 495 PHE A O 1
ATOM 4109 N N . ARG A 1 496 ? 14.458 3.413 -24.733 1.00 90.38 496 ARG A N 1
ATOM 4110 C CA . ARG A 1 496 ? 15.182 2.145 -24.674 1.00 90.38 496 ARG A CA 1
ATOM 4111 C C . ARG A 1 496 ? 15.630 1.747 -26.090 1.00 90.38 496 ARG A C 1
ATOM 4113 O O . ARG A 1 496 ? 14.821 1.835 -27.016 1.00 90.38 496 ARG A O 1
ATOM 4120 N N . PRO A 1 497 ? 16.865 1.244 -26.270 1.00 92.75 497 PRO A N 1
ATOM 4121 C CA . PRO A 1 497 ? 17.404 0.861 -27.577 1.00 92.75 497 PRO A CA 1
ATOM 4122 C C . PRO A 1 497 ? 16.544 -0.108 -28.404 1.00 92.75 497 PRO A C 1
ATOM 4124 O O . PRO A 1 497 ? 16.660 -0.150 -29.628 1.00 92.75 497 PRO A O 1
ATOM 4127 N N . HIS A 1 498 ? 15.703 -0.903 -27.741 1.00 89.62 498 HIS A N 1
ATOM 4128 C CA . HIS A 1 498 ? 14.848 -1.916 -28.353 1.00 89.62 498 HIS A CA 1
ATOM 4129 C C . HIS A 1 498 ? 13.411 -1.447 -28.634 1.00 89.62 498 HIS A C 1
ATOM 4131 O O . HIS A 1 498 ? 12.650 -2.204 -29.243 1.00 89.62 498 HIS A O 1
ATOM 4137 N N . PHE A 1 499 ? 13.020 -0.241 -28.206 1.00 88.69 499 PHE A N 1
ATOM 4138 C CA . PHE A 1 499 ? 11.697 0.301 -28.508 1.00 88.69 499 PHE A CA 1
ATOM 4139 C C . PHE A 1 499 ? 11.610 0.816 -29.936 1.00 88.69 499 PHE A C 1
ATOM 4141 O O . PHE A 1 499 ? 12.525 1.455 -30.457 1.00 88.69 499 PHE A O 1
ATOM 4148 N N . TYR A 1 500 ? 10.464 0.545 -30.553 1.00 89.69 500 TYR A N 1
ATOM 4149 C CA . TYR A 1 500 ? 10.105 1.164 -31.813 1.00 89.69 500 TYR A CA 1
ATOM 4150 C C . TYR A 1 500 ? 9.617 2.577 -31.549 1.00 89.69 500 TYR A C 1
ATOM 4152 O O . TYR A 1 500 ? 8.893 2.827 -30.589 1.00 89.69 500 TYR A O 1
ATOM 4160 N N . GLN A 1 501 ? 10.051 3.478 -32.411 1.00 93.12 501 GLN A N 1
ATOM 4161 C CA . GLN A 1 501 ? 9.659 4.875 -32.502 1.00 93.12 501 GLN A CA 1
ATOM 4162 C C . GLN A 1 501 ? 9.593 5.211 -33.996 1.00 93.12 501 GLN A C 1
ATOM 4164 O O . GLN A 1 501 ? 10.038 4.409 -34.827 1.00 93.12 501 GLN A O 1
ATOM 4169 N N . HIS A 1 502 ? 9.092 6.391 -34.357 1.00 96.12 502 HIS A N 1
ATOM 4170 C CA . HIS A 1 502 ? 9.227 6.918 -35.718 1.00 96.12 502 HIS A CA 1
ATOM 4171 C C . HIS A 1 502 ? 10.668 7.389 -35.984 1.00 96.12 502 HIS A C 1
ATOM 4173 O O . HIS A 1 502 ? 10.925 8.566 -36.241 1.00 96.12 502 HIS A O 1
ATOM 4179 N N . SER A 1 503 ? 11.618 6.457 -35.875 1.00 96.62 503 SER A N 1
ATOM 4180 C CA . SER A 1 503 ? 13.057 6.707 -35.839 1.00 96.62 503 SER A CA 1
ATOM 4181 C C . SER A 1 503 ? 13.788 5.980 -36.956 1.00 96.62 503 SER A C 1
ATOM 4183 O O . SER A 1 503 ? 13.627 4.779 -37.151 1.00 96.62 503 SER A O 1
ATOM 4185 N N . GLY A 1 504 ? 14.656 6.719 -37.630 1.00 96.50 504 GLY A N 1
ATOM 4186 C CA . GLY A 1 504 ? 15.661 6.229 -38.557 1.00 96.50 504 GLY A CA 1
ATOM 4187 C C . GLY A 1 504 ? 17.046 6.683 -38.104 1.00 96.50 504 GLY A C 1
ATOM 4188 O O . GLY A 1 504 ? 17.287 6.972 -36.928 1.00 96.50 504 GLY A O 1
ATOM 4189 N N . PHE A 1 505 ? 17.993 6.741 -39.036 1.00 97.56 505 PHE A N 1
ATOM 4190 C CA . PHE A 1 505 ? 19.355 7.154 -38.717 1.00 97.56 505 PHE A CA 1
ATOM 4191 C C . PHE A 1 505 ? 20.136 7.628 -39.943 1.00 97.56 505 PHE A C 1
ATOM 4193 O O . PHE A 1 505 ? 19.777 7.364 -41.091 1.00 97.56 505 PHE A O 1
ATOM 4200 N N . ARG A 1 506 ? 21.238 8.327 -39.666 1.00 96.69 506 ARG A N 1
ATOM 4201 C CA . ARG A 1 506 ? 22.318 8.632 -40.610 1.00 96.69 506 ARG A CA 1
ATOM 4202 C C . ARG A 1 506 ? 23.573 7.913 -40.145 1.00 96.69 506 ARG A C 1
ATOM 4204 O O . ARG A 1 506 ? 23.760 7.728 -38.940 1.00 96.69 506 ARG A O 1
ATOM 4211 N N . MET A 1 507 ? 24.430 7.543 -41.087 1.00 95.94 507 MET A N 1
ATOM 4212 C CA . MET A 1 507 ? 25.748 7.023 -40.743 1.00 95.94 507 MET A CA 1
ATOM 4213 C C . MET A 1 507 ? 26.766 8.154 -40.687 1.00 95.94 507 MET A C 1
ATOM 4215 O O . MET A 1 507 ? 26.652 9.144 -41.406 1.00 95.94 507 MET A O 1
ATOM 4219 N N . ALA A 1 508 ? 27.775 7.975 -39.851 1.00 96.81 508 ALA A N 1
ATOM 4220 C CA . ALA A 1 508 ? 28.912 8.858 -39.711 1.00 96.81 508 ALA A CA 1
ATOM 4221 C C . ALA A 1 508 ? 30.198 8.059 -39.456 1.00 96.81 508 ALA A C 1
ATOM 4223 O O . ALA A 1 508 ? 30.156 6.907 -39.016 1.00 96.81 508 ALA A O 1
ATOM 4224 N N . ALA A 1 509 ? 31.338 8.675 -39.755 1.00 96.1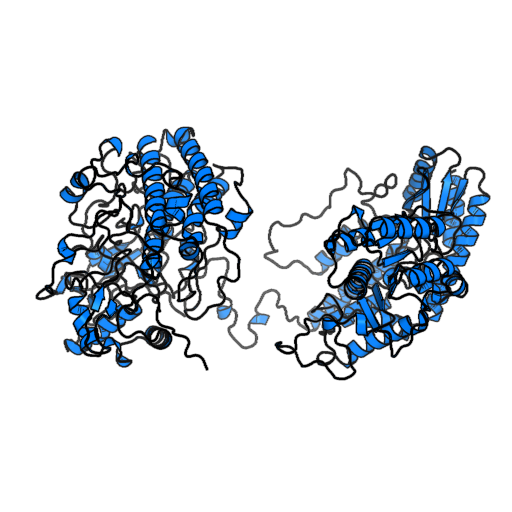2 509 ALA A N 1
ATOM 4225 C CA . ALA A 1 509 ? 32.673 8.148 -39.511 1.00 96.12 509 ALA A CA 1
ATOM 4226 C C . ALA A 1 509 ? 33.660 9.282 -39.236 1.00 96.12 509 ALA A C 1
ATOM 4228 O O . ALA A 1 509 ? 33.734 10.257 -39.980 1.00 96.12 509 ALA A O 1
ATOM 4229 N N . THR A 1 510 ? 34.463 9.134 -38.187 1.00 95.62 510 THR A N 1
ATOM 4230 C CA . THR A 1 510 ? 35.529 10.088 -37.862 1.00 95.62 510 THR A CA 1
ATOM 4231 C C . THR A 1 510 ? 36.744 9.813 -38.744 1.00 95.62 510 THR A C 1
ATOM 4233 O O . THR A 1 510 ? 37.192 8.668 -38.824 1.00 95.62 510 THR A O 1
ATOM 4236 N N . LEU A 1 511 ? 37.300 10.837 -39.401 1.00 93.50 511 LEU A N 1
ATOM 4237 C CA . LEU A 1 511 ? 38.325 10.649 -40.440 1.00 93.50 511 LEU A CA 1
ATOM 4238 C C . LEU A 1 511 ? 39.676 10.151 -39.897 1.00 93.50 511 LEU A C 1
ATOM 4240 O O . LEU A 1 511 ? 40.471 9.601 -40.657 1.00 93.50 511 LEU A O 1
ATOM 4244 N N . ASP A 1 512 ? 39.932 10.304 -38.595 1.00 88.69 512 ASP A N 1
ATOM 4245 C CA . ASP A 1 512 ? 41.124 9.778 -37.916 1.00 88.69 512 ASP A CA 1
ATOM 4246 C C . ASP A 1 512 ? 40.974 8.316 -37.444 1.00 88.69 512 ASP A C 1
ATOM 4248 O O . ASP A 1 512 ? 41.908 7.750 -36.878 1.00 88.69 512 ASP A O 1
ATOM 4252 N N . GLY A 1 513 ? 39.805 7.700 -37.667 1.00 81.12 513 GLY A N 1
ATOM 4253 C CA . GLY A 1 513 ? 39.491 6.331 -37.252 1.00 81.12 513 GLY A CA 1
ATOM 4254 C C . GLY A 1 513 ? 39.010 6.182 -35.802 1.00 81.12 513 GLY A C 1
ATOM 4255 O O . GLY A 1 513 ? 38.742 5.058 -35.375 1.00 81.12 513 GLY A O 1
ATOM 4256 N N . SER A 1 514 ? 38.870 7.272 -35.038 1.00 81.38 514 SER A N 1
ATOM 4257 C CA . SER A 1 514 ? 38.321 7.227 -33.675 1.00 81.38 514 SER A CA 1
ATOM 4258 C C . SER A 1 514 ? 36.812 6.941 -33.653 1.00 81.38 514 SER A C 1
ATOM 4260 O O . SER A 1 514 ? 36.055 7.359 -34.532 1.00 81.38 514 SER A O 1
ATOM 4262 N N . ALA A 1 515 ? 36.361 6.188 -32.644 1.00 69.56 515 ALA A N 1
ATOM 4263 C CA . ALA A 1 515 ? 35.040 5.561 -32.653 1.00 69.56 515 ALA A CA 1
ATOM 4264 C C . ALA A 1 515 ? 33.899 6.414 -32.067 1.00 69.56 515 ALA A C 1
ATOM 4266 O O . ALA A 1 515 ? 32.749 6.053 -32.294 1.00 69.56 515 ALA A O 1
ATOM 4267 N N . ASP A 1 516 ? 34.183 7.492 -31.329 1.00 78.44 516 ASP A N 1
ATOM 4268 C CA . ASP A 1 516 ? 33.196 8.175 -30.479 1.00 78.44 516 ASP A CA 1
ATOM 4269 C C . ASP A 1 516 ? 33.009 9.676 -30.750 1.00 78.44 516 ASP A C 1
ATOM 4271 O O . ASP A 1 516 ? 31.981 10.181 -30.346 1.00 78.44 516 ASP A O 1
ATOM 4275 N N . ASN A 1 517 ? 33.922 10.390 -31.425 1.00 90.62 517 ASN A N 1
ATOM 4276 C CA . ASN A 1 517 ? 33.847 11.824 -31.801 1.00 90.62 517 ASN A CA 1
ATOM 4277 C C . ASN A 1 517 ? 32.992 12.743 -30.890 1.00 90.62 517 ASN A C 1
ATOM 4279 O O . ASN A 1 517 ? 32.124 13.485 -31.360 1.00 90.62 517 ASN A O 1
ATOM 4283 N N . GLY A 1 518 ? 33.218 12.678 -29.574 1.00 84.94 518 GLY A N 1
ATOM 4284 C CA . GLY A 1 518 ? 32.505 13.502 -28.591 1.00 84.94 518 GLY A CA 1
ATOM 4285 C C . GLY A 1 518 ? 31.158 12.953 -28.096 1.00 84.94 518 GLY A C 1
ATOM 4286 O O . GLY A 1 518 ? 30.412 13.700 -27.463 1.00 84.94 518 GLY A O 1
ATOM 4287 N N . ALA A 1 519 ? 30.844 11.683 -28.359 1.00 89.81 519 ALA A N 1
ATOM 4288 C CA . ALA A 1 519 ? 29.692 10.981 -27.802 1.00 89.81 519 ALA A CA 1
ATOM 4289 C C . ALA A 1 519 ? 29.784 10.895 -26.277 1.00 89.81 519 ALA A C 1
ATOM 4291 O O . ALA A 1 519 ? 30.841 10.628 -25.700 1.00 89.81 519 ALA A O 1
ATOM 4292 N N . THR A 1 520 ? 28.643 11.073 -25.624 1.00 90.44 520 THR A N 1
ATOM 4293 C CA . THR A 1 520 ? 28.512 10.927 -24.179 1.00 90.44 520 THR A CA 1
ATOM 4294 C C . THR A 1 520 ? 27.973 9.548 -23.837 1.00 90.44 520 THR A C 1
ATOM 4296 O O . THR A 1 520 ? 26.846 9.193 -24.184 1.00 90.44 520 THR A O 1
ATOM 4299 N N . PHE A 1 521 ? 28.777 8.794 -23.095 1.00 88.56 521 PHE A N 1
ATOM 4300 C CA . PHE A 1 521 ? 28.370 7.556 -22.446 1.00 88.56 521 PHE A CA 1
ATOM 4301 C C . PHE A 1 521 ? 28.413 7.774 -20.938 1.00 88.56 521 PHE A C 1
ATOM 4303 O O . PHE A 1 521 ? 29.405 8.275 -20.404 1.00 88.56 521 PHE A O 1
ATOM 4310 N N . LEU A 1 522 ? 27.343 7.403 -20.246 1.00 81.50 522 LEU A N 1
ATOM 4311 C CA . LEU A 1 522 ? 27.335 7.365 -18.795 1.00 81.50 522 LEU A CA 1
ATOM 4312 C C . LEU A 1 522 ? 28.143 6.123 -18.390 1.00 81.50 522 LEU A C 1
ATOM 4314 O O . LEU A 1 522 ? 27.787 4.990 -18.714 1.00 81.50 522 LEU A O 1
ATOM 4318 N N . LEU A 1 523 ? 29.316 6.344 -17.788 1.00 56.88 523 LEU A N 1
ATOM 4319 C CA . LEU A 1 523 ? 30.241 5.274 -17.415 1.00 56.88 523 LEU A CA 1
ATOM 4320 C C . LEU A 1 523 ? 29.536 4.285 -16.481 1.00 56.88 523 LEU A C 1
ATOM 4322 O O . LEU A 1 523 ? 29.042 4.688 -15.432 1.00 56.88 523 LEU A O 1
ATOM 4326 N N . LYS A 1 524 ? 29.627 2.983 -16.789 1.00 50.12 524 LYS A N 1
ATOM 4327 C CA . LYS A 1 524 ? 29.272 1.893 -15.856 1.00 50.12 524 LYS A CA 1
ATOM 4328 C C . LYS A 1 524 ? 30.036 1.952 -14.517 1.00 50.12 524 LYS A C 1
ATOM 4330 O O . LYS A 1 524 ? 29.691 1.207 -13.613 1.00 50.12 524 LYS A O 1
ATOM 4335 N N . GLU A 1 525 ? 31.065 2.800 -14.402 1.00 39.94 525 GLU A N 1
ATOM 4336 C CA . GLU A 1 525 ? 31.969 2.895 -13.242 1.00 39.94 525 GLU A CA 1
ATOM 4337 C C . GLU A 1 525 ? 32.132 4.311 -12.656 1.00 39.94 525 GLU A C 1
ATOM 4339 O O . GLU A 1 525 ? 32.907 4.507 -11.724 1.00 39.94 525 GLU A O 1
ATOM 4344 N N . LYS A 1 526 ? 31.418 5.321 -13.166 1.00 40.84 526 LYS A N 1
ATOM 4345 C CA . LYS A 1 526 ? 31.306 6.634 -12.507 1.00 40.84 526 LYS A CA 1
ATOM 4346 C C . LYS A 1 526 ? 29.914 7.169 -12.761 1.00 40.84 526 LYS A C 1
ATOM 4348 O O . LYS A 1 526 ? 29.700 8.006 -13.638 1.00 40.84 526 LYS A O 1
ATOM 4353 N N . GLU A 1 527 ? 28.970 6.614 -12.019 1.00 40.06 527 GLU A N 1
ATOM 4354 C CA . GLU A 1 527 ? 27.601 7.083 -12.032 1.00 40.06 527 GLU A CA 1
ATOM 4355 C C . GLU A 1 527 ? 27.544 8.544 -11.595 1.00 40.06 527 GLU A C 1
ATOM 4357 O O . GLU A 1 527 ? 28.142 8.967 -10.602 1.00 40.06 527 GLU A O 1
ATOM 4362 N N . TYR A 1 528 ? 26.797 9.327 -12.359 1.00 37.41 528 TYR A N 1
ATOM 4363 C CA . TYR A 1 528 ? 26.240 10.565 -11.862 1.00 37.41 528 TYR A CA 1
ATOM 4364 C C . TYR A 1 528 ? 25.329 10.214 -10.678 1.00 37.41 528 TYR A C 1
ATOM 4366 O O . TYR A 1 528 ? 24.207 9.742 -10.839 1.00 37.41 528 TYR A O 1
ATOM 4374 N N . VAL A 1 529 ? 25.860 10.402 -9.472 1.00 37.53 529 VAL A N 1
ATOM 4375 C CA . VAL A 1 529 ? 25.141 10.231 -8.214 1.00 37.53 529 VAL A CA 1
ATOM 4376 C C . VAL A 1 529 ? 24.335 11.500 -7.965 1.00 37.53 529 VAL A C 1
ATOM 4378 O O . VAL A 1 529 ? 24.881 12.550 -7.622 1.00 37.53 529 VAL A O 1
ATOM 4381 N N . HIS A 1 530 ? 23.015 11.397 -8.117 1.00 40.38 530 HIS A N 1
ATOM 4382 C CA . HIS A 1 530 ? 22.080 12.363 -7.550 1.00 40.38 530 HIS A CA 1
ATOM 4383 C C . HIS A 1 530 ? 22.440 12.568 -6.062 1.00 40.38 530 HIS A C 1
ATOM 4385 O O . HIS A 1 530 ? 22.611 11.569 -5.355 1.00 40.38 530 HIS A O 1
ATOM 4391 N N . PRO A 1 531 ? 22.497 13.804 -5.526 1.00 35.50 531 PRO A N 1
ATOM 4392 C CA . PRO A 1 531 ? 22.930 14.097 -4.150 1.00 35.50 531 PRO A CA 1
ATOM 4393 C C . PRO A 1 531 ? 21.993 13.576 -3.035 1.00 35.50 531 PRO A C 1
ATOM 4395 O O . PRO A 1 531 ? 21.967 14.109 -1.931 1.00 35.50 531 PRO A O 1
ATOM 4398 N N . ARG A 1 532 ? 21.212 12.519 -3.293 1.00 42.56 532 ARG A N 1
ATOM 4399 C CA . ARG A 1 532 ? 20.427 11.793 -2.285 1.00 42.56 532 ARG A CA 1
ATOM 4400 C C . ARG A 1 532 ? 20.490 10.268 -2.377 1.00 42.56 532 ARG A C 1
ATOM 4402 O O . ARG A 1 532 ? 19.836 9.628 -1.562 1.00 42.56 532 ARG A O 1
ATOM 4409 N N . ARG A 1 533 ? 21.237 9.666 -3.310 1.00 42.75 533 ARG A N 1
ATOM 4410 C CA . ARG A 1 533 ? 21.410 8.203 -3.357 1.00 42.75 533 ARG A CA 1
ATOM 4411 C C . ARG A 1 533 ? 22.771 7.848 -3.946 1.00 42.75 533 ARG A C 1
ATOM 4413 O O . ARG A 1 533 ? 22.886 7.703 -5.155 1.00 42.75 533 ARG A O 1
ATOM 4420 N N . THR A 1 534 ? 23.795 7.700 -3.107 1.00 47.31 534 THR A N 1
ATOM 4421 C CA . THR A 1 534 ? 24.971 6.890 -3.468 1.00 47.31 534 THR A CA 1
ATOM 4422 C C . THR A 1 534 ? 24.466 5.543 -3.971 1.00 47.31 534 THR A C 1
ATOM 4424 O O . THR A 1 534 ? 23.607 4.949 -3.313 1.00 47.31 534 THR A O 1
ATOM 4427 N N . ASN A 1 535 ? 24.965 5.071 -5.116 1.00 51.69 535 ASN A N 1
ATOM 4428 C CA . ASN A 1 535 ? 24.628 3.743 -5.610 1.00 51.69 535 ASN A CA 1
ATOM 4429 C C . ASN A 1 535 ? 24.862 2.727 -4.491 1.00 51.69 535 ASN A C 1
ATOM 4431 O O . ASN A 1 535 ? 25.947 2.671 -3.909 1.00 51.69 535 ASN A O 1
ATOM 4435 N N . VAL A 1 536 ? 23.833 1.946 -4.163 1.00 55.84 536 VAL A N 1
ATOM 4436 C CA . VAL A 1 536 ? 23.944 0.866 -3.178 1.00 55.84 536 VAL A CA 1
ATOM 4437 C C . VAL A 1 536 ? 25.109 -0.058 -3.537 1.00 55.84 536 VAL A C 1
ATOM 4439 O O . VAL A 1 536 ? 25.840 -0.468 -2.647 1.00 55.84 536 VAL A O 1
ATOM 4442 N N . LEU A 1 537 ? 25.359 -0.308 -4.824 1.00 54.81 537 LEU A N 1
ATOM 4443 C CA . LEU A 1 537 ? 26.450 -1.163 -5.288 1.00 54.81 537 LEU A CA 1
ATOM 4444 C C . LEU A 1 537 ? 27.843 -0.590 -4.974 1.00 54.81 537 LEU A C 1
ATOM 4446 O O . LEU A 1 537 ? 28.739 -1.355 -4.626 1.00 54.81 537 LEU A O 1
ATOM 4450 N N . ASP A 1 538 ? 28.014 0.734 -4.991 1.00 55.59 538 ASP A N 1
ATOM 4451 C CA . ASP A 1 538 ? 29.274 1.387 -4.593 1.00 55.59 538 ASP A CA 1
ATOM 4452 C C . ASP A 1 538 ? 29.492 1.316 -3.079 1.00 55.59 538 ASP A C 1
ATOM 4454 O O . ASP A 1 538 ? 30.625 1.246 -2.594 1.00 55.59 538 ASP A O 1
ATOM 4458 N N . GLN A 1 539 ? 28.397 1.292 -2.315 1.00 55.16 539 GLN A N 1
ATOM 4459 C CA . GLN A 1 539 ? 28.454 0.994 -0.890 1.00 55.16 539 GLN A CA 1
ATOM 4460 C C . GLN A 1 539 ? 28.741 -0.482 -0.635 1.00 55.16 539 GLN A C 1
ATOM 4462 O O . GLN A 1 539 ? 29.208 -0.767 0.454 1.00 55.16 539 GLN A O 1
ATOM 4467 N N . MET A 1 540 ? 28.533 -1.389 -1.604 1.00 67.38 540 MET A N 1
ATOM 4468 C CA . MET A 1 540 ? 28.739 -2.843 -1.506 1.00 67.38 540 MET A CA 1
ATOM 4469 C C . MET A 1 540 ? 30.177 -3.309 -1.821 1.00 67.38 540 MET A C 1
ATOM 4471 O O . MET A 1 540 ? 30.399 -4.430 -2.282 1.00 67.38 540 MET A O 1
ATOM 4475 N N . VAL A 1 541 ? 31.187 -2.468 -1.564 1.00 65.56 541 VAL A N 1
ATOM 4476 C CA . VAL A 1 541 ? 32.597 -2.779 -1.862 1.00 65.56 541 VAL A CA 1
ATOM 4477 C C . VAL A 1 541 ? 33.310 -3.433 -0.668 1.00 65.56 541 VAL A C 1
ATOM 4479 O O . VAL A 1 541 ? 33.594 -2.802 0.363 1.00 65.56 541 VAL A O 1
ATOM 4482 N N . GLY A 1 542 ? 33.681 -4.704 -0.859 1.00 67.00 542 GLY A N 1
ATOM 4483 C CA . GLY A 1 542 ? 34.373 -5.558 0.113 1.00 67.00 542 GLY A CA 1
ATOM 4484 C C . GLY A 1 542 ? 33.423 -6.461 0.911 1.00 67.00 542 GLY A C 1
ATOM 4485 O O . GLY A 1 542 ? 32.226 -6.212 0.982 1.00 67.00 542 GLY A O 1
ATOM 4486 N N . HIS A 1 543 ? 33.954 -7.514 1.538 1.00 75.12 543 HIS A N 1
ATOM 4487 C CA . HIS A 1 543 ? 33.152 -8.526 2.247 1.00 75.12 543 HIS A CA 1
ATOM 4488 C C . HIS A 1 543 ? 32.456 -8.042 3.526 1.00 75.12 543 HIS A C 1
ATOM 4490 O O . HIS A 1 543 ? 31.734 -8.829 4.106 1.00 75.12 543 HIS A O 1
ATOM 4496 N N . GLU A 1 544 ? 32.663 -6.803 3.976 1.00 76.31 544 GLU A N 1
ATOM 4497 C CA . GLU A 1 544 ? 32.048 -6.246 5.197 1.00 76.31 544 GLU A CA 1
ATOM 4498 C C . GLU A 1 544 ? 31.522 -4.827 4.966 1.00 76.31 544 GLU A C 1
ATOM 4500 O O . GLU A 1 544 ? 31.554 -3.958 5.835 1.00 76.31 544 GLU A O 1
ATOM 4505 N N . TRP A 1 545 ? 31.113 -4.552 3.736 1.00 73.62 545 TRP A N 1
ATOM 4506 C CA . TRP A 1 545 ? 30.721 -3.227 3.288 1.00 73.62 545 TRP A CA 1
ATOM 4507 C C . TRP A 1 545 ? 29.613 -2.596 4.148 1.00 73.62 545 TRP A C 1
ATOM 4509 O O . TRP A 1 545 ? 29.648 -1.399 4.426 1.00 73.62 545 TRP A O 1
ATOM 4519 N N . TRP A 1 546 ? 28.700 -3.421 4.664 1.00 71.56 546 TRP A N 1
ATOM 4520 C CA . TRP A 1 546 ? 27.607 -3.005 5.536 1.00 71.56 546 TRP A CA 1
ATOM 4521 C C . TRP A 1 546 ? 28.103 -2.431 6.863 1.00 71.56 546 TRP A C 1
ATOM 4523 O O . TRP A 1 546 ? 27.479 -1.511 7.377 1.00 71.56 546 TRP A O 1
ATOM 4533 N N . LYS A 1 547 ? 29.258 -2.879 7.380 1.00 72.44 547 LYS A N 1
ATOM 4534 C CA . LYS A 1 547 ? 29.862 -2.350 8.619 1.00 72.44 547 LYS A CA 1
ATOM 4535 C C . LYS A 1 547 ? 30.352 -0.906 8.487 1.00 72.44 547 LYS A C 1
ATOM 4537 O O . LYS A 1 547 ? 30.694 -0.287 9.487 1.00 72.44 547 LYS A O 1
ATOM 4542 N N . LYS A 1 548 ? 30.432 -0.379 7.260 1.00 69.50 548 LYS A N 1
ATOM 4543 C CA . LYS A 1 548 ? 30.842 1.005 6.973 1.00 69.50 548 LYS A CA 1
ATOM 4544 C C . LYS A 1 548 ? 29.661 1.983 6.965 1.00 69.50 548 LYS A C 1
ATOM 4546 O O . LYS A 1 548 ? 29.886 3.184 6.836 1.00 69.50 548 LYS A O 1
ATOM 4551 N N . ILE A 1 549 ? 28.427 1.485 7.064 1.00 74.12 549 ILE A N 1
ATOM 4552 C CA . ILE A 1 549 ? 27.230 2.311 7.250 1.00 74.12 549 ILE A CA 1
ATOM 4553 C C . ILE A 1 549 ? 27.257 2.864 8.681 1.00 74.12 549 ILE A C 1
ATOM 4555 O O . ILE A 1 549 ? 27.650 2.152 9.599 1.00 74.12 549 ILE A O 1
ATOM 4559 N N . GLU A 1 550 ? 26.839 4.120 8.874 1.00 72.44 550 GLU A N 1
ATOM 4560 C CA . GLU A 1 550 ? 26.857 4.808 10.180 1.00 72.44 550 GLU A CA 1
ATOM 4561 C C . GLU A 1 550 ? 26.184 3.992 11.299 1.00 72.44 550 GLU A C 1
ATOM 4563 O O . GLU A 1 550 ? 26.689 3.952 12.418 1.00 72.44 550 GLU A O 1
ATOM 4568 N N . GLN A 1 551 ? 25.081 3.306 10.981 1.00 74.94 551 GLN A N 1
ATOM 4569 C CA . GLN A 1 551 ? 24.466 2.285 11.829 1.00 74.94 551 GLN A CA 1
ATOM 4570 C C . GLN A 1 551 ? 24.093 1.058 10.982 1.00 74.94 551 GLN A C 1
ATOM 4572 O O . GLN A 1 551 ? 23.076 1.091 10.281 1.00 74.94 551 GLN A O 1
ATOM 4577 N N . PRO A 1 552 ? 24.906 -0.014 10.985 1.00 80.75 552 PRO A N 1
ATOM 4578 C CA . PRO A 1 552 ? 24.579 -1.236 10.261 1.00 80.75 552 PRO A CA 1
ATOM 4579 C C . PRO A 1 552 ? 23.374 -1.947 10.887 1.00 80.75 552 PRO A C 1
ATOM 4581 O O . PRO A 1 552 ? 23.155 -1.887 12.095 1.00 80.75 552 PRO A O 1
ATOM 4584 N N . LEU A 1 553 ? 22.620 -2.692 10.071 1.00 82.94 553 LEU A N 1
ATOM 4585 C CA . LEU A 1 553 ? 21.579 -3.597 10.582 1.00 82.94 553 LEU A CA 1
ATOM 4586 C C . LEU A 1 553 ? 22.173 -4.732 11.432 1.00 82.94 553 LEU A C 1
ATOM 4588 O O . LEU A 1 553 ? 21.531 -5.208 12.364 1.00 82.94 553 LEU A O 1
ATOM 4592 N N . GLU A 1 554 ? 23.393 -5.165 11.105 1.00 86.50 554 GLU A N 1
ATOM 4593 C CA . GLU A 1 554 ? 24.147 -6.141 11.888 1.00 86.50 554 GLU A CA 1
ATOM 4594 C C . GLU A 1 554 ? 24.967 -5.410 12.959 1.00 86.50 554 GLU A C 1
ATOM 4596 O O . GLU A 1 554 ? 26.006 -4.816 12.672 1.00 86.50 554 GLU A O 1
ATOM 4601 N N . MET A 1 555 ? 24.466 -5.429 14.192 1.00 86.81 555 MET A N 1
ATOM 4602 C CA . MET A 1 555 ? 25.114 -4.812 15.350 1.00 86.81 555 MET A CA 1
ATOM 4603 C C . MET A 1 555 ? 26.245 -5.693 15.890 1.00 86.81 555 MET A C 1
ATOM 4605 O O . MET A 1 555 ? 26.188 -6.920 15.815 1.00 86.81 555 MET A O 1
ATOM 4609 N N . SER A 1 556 ? 27.252 -5.079 16.506 1.00 88.69 556 SER A N 1
ATOM 4610 C CA . SER A 1 556 ? 28.256 -5.808 17.284 1.00 88.69 556 SER A CA 1
ATOM 4611 C C . SER A 1 556 ? 27.668 -6.378 18.581 1.00 88.69 556 SER A C 1
ATOM 4613 O O . SER A 1 556 ? 26.708 -5.846 19.144 1.00 88.69 556 SER A O 1
ATOM 4615 N N . ASP A 1 557 ? 28.296 -7.425 19.124 1.00 92.75 557 ASP A N 1
ATOM 4616 C CA . ASP A 1 557 ? 27.892 -8.031 20.402 1.00 92.75 557 ASP A CA 1
ATOM 4617 C C . ASP A 1 557 ? 27.824 -7.013 21.551 1.00 92.75 557 ASP A C 1
ATOM 4619 O O . ASP A 1 557 ? 26.940 -7.079 22.407 1.00 92.75 557 ASP A O 1
ATOM 4623 N N . ALA A 1 558 ? 28.746 -6.045 21.566 1.00 93.19 558 ALA A N 1
ATOM 4624 C CA . ALA A 1 558 ? 28.779 -4.992 22.574 1.00 93.19 558 ALA A CA 1
ATOM 4625 C C . ALA A 1 558 ? 27.585 -4.030 22.447 1.00 93.19 558 ALA A C 1
ATOM 4627 O O . ALA A 1 558 ? 27.002 -3.644 23.462 1.00 93.19 558 ALA A O 1
ATOM 4628 N N . GLU A 1 559 ? 27.194 -3.671 21.221 1.00 90.81 559 GLU A N 1
ATOM 4629 C CA . GLU A 1 559 ? 26.021 -2.829 20.956 1.00 90.81 559 GLU A CA 1
ATOM 4630 C C . GLU A 1 559 ? 24.726 -3.553 21.325 1.00 90.81 559 GLU A C 1
ATOM 4632 O O . GLU A 1 559 ? 23.900 -2.990 22.045 1.00 90.81 559 GLU A O 1
ATOM 4637 N N . MET A 1 560 ? 24.581 -4.821 20.922 1.00 93.94 560 MET A N 1
ATOM 4638 C CA . MET A 1 560 ? 23.431 -5.648 21.298 1.00 93.94 560 MET A CA 1
ATOM 4639 C C . MET A 1 560 ? 23.307 -5.766 22.818 1.00 93.94 560 MET A C 1
ATOM 4641 O O . MET A 1 560 ? 22.231 -5.534 23.372 1.00 93.94 560 MET A O 1
ATOM 4645 N N . LYS A 1 561 ? 24.412 -6.063 23.515 1.00 95.38 561 LYS A N 1
ATOM 4646 C CA . LYS A 1 561 ? 24.441 -6.133 24.981 1.00 95.38 561 LYS A CA 1
ATOM 4647 C C . LYS A 1 561 ? 24.032 -4.806 25.622 1.00 95.38 561 LYS A C 1
ATOM 4649 O O . LYS A 1 561 ? 23.203 -4.804 26.527 1.00 95.38 561 LYS A O 1
ATOM 4654 N N . SER A 1 562 ? 24.560 -3.688 25.125 1.00 94.19 562 SER A N 1
ATOM 4655 C CA . SER A 1 562 ? 24.211 -2.349 25.612 1.00 94.19 562 SER A CA 1
ATOM 4656 C C . SER A 1 562 ? 22.718 -2.043 25.441 1.00 94.19 562 SER A C 1
ATOM 4658 O O . SER A 1 562 ? 22.082 -1.534 26.364 1.00 94.19 562 SER A O 1
ATOM 4660 N N . ILE A 1 563 ? 22.126 -2.396 24.295 1.00 94.25 563 ILE A N 1
ATOM 4661 C CA . ILE A 1 563 ? 20.684 -2.245 24.049 1.00 94.25 563 ILE A CA 1
ATOM 4662 C C . ILE A 1 563 ? 19.873 -3.096 25.031 1.00 94.25 563 ILE A C 1
ATOM 4664 O O . ILE A 1 563 ? 18.910 -2.593 25.616 1.00 94.25 563 ILE A O 1
ATOM 4668 N N . PHE A 1 564 ? 20.266 -4.353 25.262 1.00 94.81 564 PHE A N 1
ATOM 4669 C CA . PHE A 1 564 ? 19.596 -5.222 26.232 1.00 94.81 564 PHE A CA 1
ATOM 4670 C C . PHE A 1 564 ? 19.654 -4.660 27.656 1.00 94.81 564 PHE A C 1
ATOM 4672 O O . PHE A 1 564 ? 18.610 -4.554 28.295 1.00 94.81 564 PHE A O 1
ATOM 4679 N N . GLU A 1 565 ? 20.825 -4.231 28.131 1.00 95.19 565 GLU A N 1
ATOM 4680 C CA . GLU A 1 565 ? 21.003 -3.667 29.479 1.00 95.19 565 GLU A CA 1
ATOM 4681 C C . GLU A 1 565 ? 20.204 -2.364 29.673 1.00 95.19 565 GLU A C 1
ATOM 4683 O O . GLU A 1 565 ? 19.556 -2.156 30.707 1.00 95.19 565 GLU A O 1
ATOM 4688 N N . GLN A 1 566 ? 20.186 -1.490 28.659 1.00 94.12 566 GLN A N 1
ATOM 4689 C CA . GLN A 1 566 ? 19.379 -0.266 28.676 1.00 94.12 566 GLN A CA 1
ATOM 4690 C C . GLN A 1 566 ? 17.875 -0.573 28.688 1.00 94.12 566 GLN A C 1
ATOM 4692 O O . GLN A 1 566 ? 17.120 0.062 29.430 1.00 94.12 566 GLN A O 1
ATOM 4697 N N . THR A 1 567 ? 17.439 -1.563 27.905 1.00 94.62 567 THR A N 1
ATOM 4698 C CA . THR A 1 567 ? 16.039 -2.013 27.868 1.00 94.62 567 THR A CA 1
ATOM 4699 C C . THR A 1 567 ? 15.616 -2.602 29.203 1.00 94.62 567 THR A C 1
ATOM 4701 O O . THR A 1 567 ? 14.580 -2.217 29.742 1.00 94.62 567 THR A O 1
ATOM 4704 N N . GLU A 1 568 ? 16.427 -3.507 29.754 1.00 94.50 568 GLU A N 1
ATOM 4705 C CA . GLU A 1 568 ? 16.202 -4.140 31.052 1.00 94.50 568 GLU A CA 1
ATOM 4706 C C . GLU A 1 568 ? 16.015 -3.079 32.136 1.00 94.50 568 GLU A C 1
ATOM 4708 O O . GLU A 1 568 ? 15.001 -3.079 32.839 1.00 94.50 568 GLU A O 1
ATOM 4713 N N . THR A 1 569 ? 16.946 -2.125 32.207 1.00 93.50 569 THR A N 1
ATOM 4714 C CA . THR A 1 569 ? 16.911 -1.034 33.184 1.00 93.50 569 THR A CA 1
ATOM 4715 C C . THR A 1 569 ? 15.595 -0.257 33.108 1.00 93.50 569 THR A C 1
ATOM 4717 O O . THR A 1 569 ? 14.946 -0.033 34.133 1.00 93.50 569 THR A O 1
ATOM 4720 N N . GLN A 1 570 ? 15.162 0.128 31.903 1.00 94.00 570 GLN A N 1
ATOM 4721 C CA . GLN A 1 570 ? 13.938 0.915 31.726 1.00 94.00 570 GLN A CA 1
ATOM 4722 C C . GLN A 1 570 ? 12.665 0.113 32.008 1.00 94.00 570 GLN A C 1
ATOM 4724 O O . GLN A 1 570 ? 11.748 0.622 32.655 1.00 94.00 570 GLN A O 1
ATOM 4729 N N . VAL A 1 571 ? 12.607 -1.153 31.587 1.00 94.56 571 VAL A N 1
ATOM 4730 C CA . VAL A 1 571 ? 11.458 -2.032 31.850 1.00 94.56 571 VAL A CA 1
ATOM 4731 C C . VAL A 1 571 ? 11.292 -2.278 33.350 1.00 94.56 571 VAL A C 1
ATOM 4733 O O . VAL A 1 571 ? 10.177 -2.170 33.866 1.00 94.56 571 VAL A O 1
ATOM 4736 N N . LEU A 1 572 ? 12.381 -2.575 34.066 1.00 94.56 572 LEU A N 1
ATOM 4737 C CA . LEU A 1 572 ? 12.337 -2.797 35.513 1.00 94.56 572 LEU A CA 1
ATOM 4738 C C . LEU A 1 572 ? 11.927 -1.528 36.264 1.00 94.56 572 LEU A C 1
ATOM 4740 O O . LEU A 1 572 ? 11.043 -1.596 37.121 1.00 94.56 572 LEU A O 1
ATOM 4744 N N . LYS A 1 573 ? 12.498 -0.374 35.895 1.00 94.25 573 LYS A N 1
ATOM 4745 C CA . LYS A 1 573 ? 12.110 0.931 36.447 1.00 94.25 573 LYS A CA 1
ATOM 4746 C C . LYS A 1 573 ? 10.619 1.200 36.235 1.00 94.25 573 LYS A C 1
ATOM 4748 O O . LYS A 1 573 ? 9.909 1.502 37.190 1.00 94.25 573 LYS A O 1
ATOM 4753 N N . TYR A 1 574 ? 10.115 1.018 35.013 1.00 93.88 574 TYR A N 1
ATOM 4754 C CA . TYR A 1 574 ? 8.698 1.214 34.706 1.00 93.88 574 TYR A CA 1
ATOM 4755 C C . TYR A 1 574 ? 7.793 0.325 35.566 1.00 93.88 574 TYR A C 1
ATOM 4757 O O . TYR A 1 574 ? 6.819 0.815 36.131 1.00 93.88 574 TYR A O 1
ATOM 4765 N N . LEU A 1 575 ? 8.113 -0.965 35.713 1.00 92.81 575 LEU A N 1
ATOM 4766 C CA . LEU A 1 575 ? 7.310 -1.892 36.518 1.00 92.81 575 LEU A CA 1
ATOM 4767 C C . LEU A 1 575 ? 7.302 -1.538 38.013 1.00 92.81 575 LEU A C 1
ATOM 4769 O O . LEU A 1 575 ? 6.273 -1.728 38.665 1.00 92.81 575 LEU A O 1
ATOM 4773 N N . GLN A 1 576 ? 8.416 -1.027 38.545 1.00 94.00 576 GLN A N 1
ATOM 4774 C CA . GL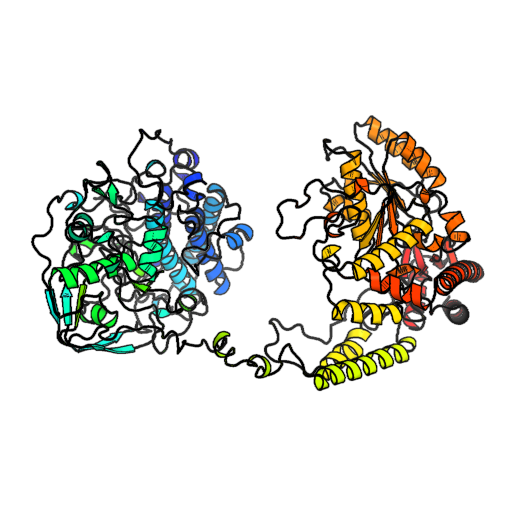N A 1 576 ? 8.524 -0.560 39.932 1.00 94.00 576 GLN A CA 1
ATOM 4775 C C . GLN A 1 576 ? 7.739 0.736 40.164 1.00 94.00 576 GLN A C 1
ATOM 4777 O O . GLN A 1 576 ? 7.032 0.854 41.165 1.00 94.00 576 GLN A O 1
ATOM 4782 N N . ASP A 1 577 ? 7.815 1.677 39.222 1.00 93.06 577 ASP A N 1
ATOM 4783 C CA . ASP A 1 577 ? 7.166 2.986 39.321 1.00 93.06 577 ASP A CA 1
ATOM 4784 C C . ASP A 1 577 ? 5.668 2.925 39.003 1.00 93.06 577 ASP A C 1
ATOM 4786 O O . ASP A 1 577 ? 4.897 3.755 39.492 1.00 93.06 577 ASP A O 1
ATOM 4790 N N . MET A 1 578 ? 5.235 1.957 38.188 1.00 92.62 578 MET A N 1
ATOM 4791 C CA . MET A 1 578 ? 3.869 1.852 37.671 1.00 92.62 578 MET A CA 1
ATOM 4792 C C . MET A 1 578 ? 2.787 1.993 38.759 1.00 92.62 578 MET A C 1
ATOM 4794 O O . MET A 1 578 ? 1.889 2.800 38.541 1.00 92.62 578 MET A O 1
ATOM 4798 N N . PRO A 1 579 ? 2.840 1.317 39.930 1.00 92.00 579 PRO A N 1
ATOM 4799 C CA . PRO A 1 579 ? 1.827 1.451 40.988 1.00 92.00 579 PRO A CA 1
ATOM 4800 C C . PRO A 1 579 ? 1.658 2.853 41.595 1.00 92.00 579 PRO A C 1
ATOM 4802 O O . PRO A 1 579 ? 0.711 3.069 42.350 1.00 92.00 579 PRO A O 1
ATOM 4805 N N . SER A 1 580 ? 2.597 3.772 41.343 1.00 91.12 580 SER A N 1
ATOM 4806 C CA . SER A 1 580 ? 2.523 5.174 41.782 1.00 91.12 580 SER A CA 1
ATOM 4807 C C . SER A 1 580 ? 1.879 6.104 40.745 1.00 91.12 580 SER A C 1
ATOM 4809 O O . SER A 1 580 ? 1.638 7.275 41.034 1.00 91.12 580 SER A O 1
ATOM 4811 N N . LYS A 1 581 ? 1.626 5.608 39.527 1.00 92.06 581 LYS A N 1
ATOM 4812 C CA . LYS A 1 581 ? 1.027 6.365 38.421 1.00 92.06 581 LYS A CA 1
ATOM 4813 C C . LYS A 1 581 ? -0.501 6.279 38.466 1.00 92.06 581 LYS A C 1
ATOM 4815 O O . LYS A 1 581 ? -1.070 5.410 39.114 1.00 92.06 581 LYS A O 1
ATOM 4820 N N . SER A 1 582 ? -1.178 7.154 37.723 1.00 93.00 582 SER A N 1
ATOM 4821 C CA . SER A 1 582 ? -2.625 7.025 37.520 1.00 93.00 582 SER A CA 1
ATOM 4822 C C . SER A 1 582 ? -2.934 5.824 36.608 1.00 93.00 582 SER A C 1
ATOM 4824 O O . SER A 1 582 ? -2.389 5.769 35.502 1.00 93.00 582 SER A O 1
ATOM 4826 N N . PRO A 1 583 ? -3.843 4.898 36.980 1.00 94.75 583 PRO A N 1
ATOM 4827 C CA . PRO A 1 583 ? -4.267 3.804 36.098 1.00 94.75 583 PRO A CA 1
ATOM 4828 C C . PRO A 1 583 ? -4.926 4.291 34.799 1.00 94.75 583 PRO A C 1
ATOM 4830 O O . PRO A 1 583 ? -4.905 3.586 33.789 1.00 94.75 583 PRO A O 1
ATOM 4833 N N . MET A 1 584 ? -5.521 5.485 34.824 1.00 94.25 584 MET A N 1
ATOM 4834 C CA . MET A 1 584 ? -6.207 6.097 33.686 1.00 94.25 584 MET A CA 1
ATOM 4835 C C . MET A 1 584 ? -5.230 6.765 32.695 1.00 94.25 584 MET A C 1
ATOM 4837 O O . MET A 1 584 ? -5.566 6.959 31.525 1.00 94.25 584 MET A O 1
ATOM 4841 N N . GLY A 1 585 ? -4.015 7.090 33.142 1.00 93.44 585 GLY A N 1
ATOM 4842 C CA . GLY A 1 585 ? -3.060 7.901 32.385 1.00 93.44 585 GLY A CA 1
ATOM 4843 C C . GLY A 1 585 ? -3.419 9.390 32.347 1.00 93.44 585 GLY A C 1
ATOM 4844 O O . GLY A 1 585 ? -4.534 9.803 32.671 1.00 93.44 585 GLY A O 1
ATOM 4845 N N . ASP A 1 586 ? -2.463 10.211 31.924 1.00 91.56 586 ASP A N 1
ATOM 4846 C CA . ASP A 1 586 ? -2.537 11.671 32.060 1.00 91.56 586 ASP A CA 1
ATOM 4847 C C . ASP A 1 586 ? -3.334 12.365 30.940 1.00 91.56 586 ASP A C 1
ATOM 4849 O O . ASP A 1 586 ? -3.753 13.515 31.104 1.00 91.56 586 ASP A O 1
ATOM 4853 N N . ALA A 1 587 ? -3.566 11.686 29.812 1.00 92.06 587 ALA A N 1
ATOM 4854 C CA . ALA A 1 587 ? -4.269 12.247 28.652 1.00 92.06 587 ALA A CA 1
ATOM 4855 C C . ALA A 1 587 ? -5.799 12.193 28.757 1.00 92.06 587 ALA A C 1
ATOM 4857 O O . ALA A 1 587 ? -6.492 12.814 27.951 1.00 92.06 587 ALA A O 1
ATOM 4858 N N . HIS A 1 588 ? -6.333 11.440 29.719 1.00 93.44 588 HIS A N 1
ATOM 4859 C CA . HIS A 1 588 ? -7.756 11.132 29.781 1.00 93.44 588 HIS A CA 1
ATOM 4860 C C . HIS A 1 588 ? -8.507 12.041 30.756 1.00 93.44 588 HIS A C 1
ATOM 4862 O O . HIS A 1 588 ? -7.998 12.410 31.816 1.00 93.44 588 HIS A O 1
ATOM 4868 N N . ASP A 1 589 ? -9.729 12.400 30.376 1.00 91.31 589 ASP A N 1
ATOM 4869 C CA . ASP A 1 589 ? -10.687 13.155 31.171 1.00 91.31 589 ASP A CA 1
ATOM 4870 C C . ASP A 1 589 ? -11.527 12.180 32.028 1.00 91.31 589 ASP A C 1
ATOM 4872 O O . ASP A 1 589 ? -12.272 11.362 31.470 1.00 91.31 589 ASP A O 1
ATOM 4876 N N . PRO A 1 590 ? -11.442 12.262 33.369 1.00 87.81 590 PRO A N 1
ATOM 4877 C CA . PRO A 1 590 ? -12.174 11.383 34.280 1.00 87.81 590 PRO A CA 1
ATOM 4878 C C . PRO A 1 590 ? -13.705 11.495 34.186 1.00 87.81 590 PRO A C 1
ATOM 4880 O O . PRO A 1 590 ? -14.400 10.557 34.577 1.00 87.81 590 PRO A O 1
ATOM 4883 N N . ALA A 1 591 ? -14.253 12.594 33.655 1.00 83.62 591 ALA A N 1
ATOM 4884 C CA . ALA A 1 591 ? -15.697 12.792 33.526 1.00 83.62 591 ALA A CA 1
ATOM 4885 C C . ALA A 1 591 ? -16.308 12.031 32.338 1.00 83.62 591 ALA A C 1
ATOM 4887 O O . ALA A 1 591 ? -17.506 11.725 32.338 1.00 83.62 591 ALA A O 1
ATOM 4888 N N . VAL A 1 592 ? -15.510 11.760 31.301 1.00 84.12 592 VAL A N 1
ATOM 4889 C CA . VAL A 1 592 ? -15.968 11.118 30.055 1.00 84.12 592 VAL A CA 1
ATOM 4890 C C . VAL A 1 592 ? -15.202 9.844 29.704 1.00 84.12 592 VAL A C 1
ATOM 4892 O O . VAL A 1 592 ? -15.596 9.155 28.766 1.00 84.12 592 VAL A O 1
ATOM 4895 N N . ASN A 1 593 ? -14.134 9.512 30.440 1.00 85.12 593 ASN A N 1
ATOM 4896 C CA . ASN A 1 593 ? -13.209 8.408 30.150 1.00 85.12 593 ASN A CA 1
ATOM 4897 C C . ASN A 1 593 ? -12.648 8.447 28.713 1.00 85.12 593 ASN A C 1
ATOM 4899 O O . ASN A 1 593 ? -12.323 7.412 28.130 1.00 85.12 593 ASN A O 1
ATOM 4903 N N . GLY A 1 594 ? -12.558 9.651 28.143 1.00 87.31 594 GLY A N 1
ATOM 4904 C CA . GLY A 1 594 ? -12.045 9.947 26.805 1.00 87.31 594 GLY A CA 1
ATOM 4905 C C . GLY A 1 594 ? -10.839 10.877 26.875 1.00 87.31 594 GLY A C 1
ATOM 4906 O O . GLY A 1 594 ? -10.377 11.196 27.964 1.00 87.31 594 GLY A O 1
ATOM 4907 N N . LEU A 1 595 ? -10.317 11.318 25.732 1.00 91.44 595 LEU A N 1
ATOM 4908 C CA . LEU A 1 595 ? -9.214 12.285 25.707 1.00 91.44 595 LEU A CA 1
ATOM 4909 C C . LEU A 1 595 ? -9.663 13.644 26.261 1.00 91.44 595 LEU A C 1
ATOM 4911 O O . LEU A 1 595 ? -10.775 14.098 25.974 1.00 91.44 595 LEU A O 1
ATOM 4915 N N . LYS A 1 596 ? -8.785 14.312 27.017 1.00 91.12 596 LYS A N 1
ATOM 4916 C CA . LYS A 1 596 ? -8.986 15.715 27.401 1.00 91.12 596 LYS A CA 1
ATOM 4917 C C . LYS A 1 596 ? -9.076 16.576 26.141 1.00 91.12 596 LYS A C 1
ATOM 4919 O O . LYS A 1 596 ? -8.339 16.362 25.181 1.00 91.12 596 LYS A O 1
ATOM 4924 N N . LYS A 1 597 ? -9.981 17.557 26.131 1.00 89.00 597 LYS A N 1
ATOM 4925 C CA . LYS A 1 597 ? -10.227 18.404 24.946 1.00 89.00 597 LYS A CA 1
ATOM 4926 C C . LYS A 1 597 ? -9.010 19.231 24.531 1.00 89.00 597 LYS A C 1
ATOM 4928 O O . LYS A 1 597 ? -8.864 19.542 23.356 1.00 89.00 597 LYS A O 1
ATOM 4933 N N . ASP A 1 598 ? -8.180 19.595 25.496 1.00 87.81 598 ASP A N 1
ATOM 4934 C CA . ASP A 1 598 ? -6.940 20.352 25.344 1.00 87.81 598 ASP A CA 1
ATOM 4935 C C . ASP A 1 598 ? -5.701 19.450 25.229 1.00 87.81 598 ASP A C 1
ATOM 4937 O O . ASP A 1 598 ? -4.576 19.946 25.220 1.00 87.81 598 ASP A O 1
ATOM 4941 N N . PHE A 1 599 ? -5.877 18.126 25.130 1.00 87.00 599 PHE A N 1
ATOM 4942 C CA . PHE A 1 599 ? -4.754 17.212 24.980 1.00 87.00 599 PHE A CA 1
ATOM 4943 C C . PHE A 1 599 ? -4.079 17.387 23.617 1.00 87.00 599 PHE A C 1
ATOM 4945 O O . PHE A 1 599 ? -4.689 17.202 22.563 1.00 87.00 599 PHE A O 1
ATOM 4952 N N . SER A 1 600 ? -2.779 17.655 23.655 1.00 84.81 600 SER A N 1
ATOM 4953 C CA . SER A 1 600 ? -1.883 17.572 22.507 1.00 84.81 600 SER A CA 1
ATOM 4954 C C . SER A 1 600 ? -0.765 16.586 22.814 1.00 84.81 600 SER A C 1
ATOM 4956 O O . SER A 1 600 ? -0.192 16.624 23.904 1.00 84.81 600 SER A O 1
ATOM 4958 N N . VAL A 1 601 ? -0.411 15.742 21.846 1.00 81.56 601 VAL A N 1
ATOM 4959 C CA . VAL A 1 601 ? 0.739 14.844 21.985 1.00 81.56 601 VAL A CA 1
ATOM 4960 C C . VAL A 1 601 ? 2.019 15.690 21.950 1.00 81.56 601 VAL A C 1
ATOM 4962 O O . VAL A 1 601 ? 2.230 16.401 20.966 1.00 81.56 601 VAL A O 1
ATOM 4965 N N . PRO A 1 602 ? 2.896 15.627 22.969 1.00 76.50 602 PRO A N 1
ATOM 4966 C CA . PRO A 1 602 ? 4.138 16.403 23.013 1.00 76.50 602 PRO A CA 1
ATOM 4967 C C . PRO A 1 602 ? 5.248 15.769 22.155 1.00 76.50 602 PRO A C 1
ATOM 4969 O O . PRO A 1 602 ? 6.422 15.796 22.506 1.00 76.50 602 PRO A O 1
ATOM 4972 N N . TYR A 1 603 ? 4.859 15.164 21.034 1.00 78.62 603 TYR A N 1
ATOM 4973 C CA . TYR A 1 603 ? 5.730 14.568 20.034 1.00 78.62 603 TYR A CA 1
ATOM 4974 C C . TYR A 1 603 ? 5.175 14.916 18.655 1.00 78.62 603 TYR A C 1
ATOM 4976 O O . TYR A 1 603 ? 3.991 14.710 18.375 1.00 78.62 603 TYR A O 1
ATOM 4984 N N . HIS A 1 604 ? 6.028 15.463 17.794 1.00 73.50 604 HIS A N 1
ATOM 4985 C CA . HIS A 1 604 ? 5.654 15.831 16.437 1.00 73.50 604 HIS A CA 1
ATOM 4986 C C . HIS A 1 604 ? 5.989 14.685 15.492 1.00 73.50 604 HIS A C 1
ATOM 4988 O O . HIS A 1 604 ? 7.160 14.385 15.273 1.00 73.50 604 HIS A O 1
ATOM 4994 N N . ALA A 1 605 ? 4.963 14.074 14.898 1.00 68.94 605 ALA A N 1
ATOM 4995 C CA . ALA A 1 605 ? 5.172 13.144 13.799 1.00 68.94 605 ALA A CA 1
ATOM 4996 C C . ALA A 1 605 ? 5.918 13.864 12.664 1.00 68.94 605 ALA A C 1
ATOM 4998 O O . ALA A 1 605 ? 5.483 14.917 12.184 1.00 68.94 605 ALA A O 1
ATOM 4999 N N . THR A 1 606 ? 7.055 13.314 12.248 1.00 71.62 606 THR A N 1
ATOM 5000 C CA . THR A 1 606 ? 7.788 13.820 11.091 1.00 71.62 606 THR A CA 1
ATOM 5001 C C . THR A 1 606 ? 7.004 13.499 9.818 1.00 71.62 606 THR A C 1
ATOM 5003 O O . THR A 1 606 ? 6.360 12.458 9.708 1.00 71.62 606 THR A O 1
ATOM 5006 N N . LYS A 1 607 ? 7.040 14.400 8.828 1.00 66.50 607 LYS A N 1
ATOM 5007 C CA . LYS A 1 607 ? 6.372 14.166 7.532 1.00 66.50 607 LYS A CA 1
ATOM 5008 C C . LYS A 1 607 ? 7.075 13.097 6.684 1.00 66.50 607 LYS A C 1
ATOM 5010 O O . LYS A 1 607 ? 6.436 12.489 5.836 1.00 66.50 607 LYS A O 1
ATOM 5015 N N . ASN A 1 608 ? 8.372 12.894 6.914 1.00 74.62 608 ASN A N 1
ATOM 5016 C CA . ASN A 1 608 ? 9.237 11.987 6.161 1.00 74.62 608 ASN A CA 1
ATOM 5017 C C . ASN A 1 608 ? 9.871 10.947 7.095 1.00 74.62 608 ASN A C 1
ATOM 5019 O O . ASN A 1 608 ? 9.954 11.175 8.308 1.00 74.62 608 ASN A O 1
ATOM 5023 N N . PHE A 1 609 ? 10.381 9.853 6.516 1.00 72.94 609 PHE A N 1
ATOM 5024 C CA . PHE A 1 609 ? 11.283 8.934 7.216 1.00 72.94 609 PHE A CA 1
ATOM 5025 C C . PHE A 1 609 ? 12.503 9.697 7.776 1.00 72.94 609 PHE A C 1
ATOM 5027 O O . PHE A 1 609 ? 13.007 10.598 7.094 1.00 72.94 609 PHE A O 1
ATOM 5034 N N . PRO A 1 610 ? 12.974 9.375 8.997 1.00 79.38 610 PRO A N 1
ATOM 5035 C CA . PRO A 1 610 ? 14.147 10.022 9.579 1.00 79.38 610 PRO A CA 1
ATOM 5036 C C . PRO A 1 610 ? 15.388 9.743 8.722 1.00 79.38 610 PRO A C 1
ATOM 5038 O O . PRO A 1 610 ? 15.670 8.598 8.380 1.00 79.38 610 PRO A O 1
ATOM 5041 N N . ALA A 1 611 ? 16.117 10.801 8.356 1.00 74.88 611 ALA A N 1
ATOM 5042 C CA . ALA A 1 611 ? 17.310 10.703 7.508 1.00 74.88 611 ALA A CA 1
ATOM 5043 C C . ALA A 1 611 ? 18.580 10.312 8.284 1.00 74.88 611 ALA A C 1
ATOM 5045 O O . ALA A 1 611 ? 19.549 9.863 7.678 1.00 74.88 611 ALA A O 1
ATOM 5046 N N . HIS A 1 612 ? 18.571 10.488 9.606 1.00 80.94 612 HIS A N 1
ATOM 5047 C CA . HIS A 1 612 ? 19.690 10.200 10.498 1.00 80.94 612 HIS A CA 1
ATOM 5048 C C . HIS A 1 612 ? 19.197 9.414 11.711 1.00 80.94 612 HIS A C 1
ATOM 5050 O O . HIS A 1 612 ? 18.046 9.603 12.122 1.00 80.94 612 HIS A O 1
ATOM 5056 N N . PRO A 1 613 ? 20.040 8.544 12.285 1.00 84.12 613 PRO A N 1
ATOM 5057 C CA . PRO A 1 613 ? 19.673 7.801 13.474 1.00 84.12 613 PRO A CA 1
ATOM 5058 C C . PRO A 1 613 ? 19.573 8.713 14.702 1.00 84.12 613 PRO A C 1
ATOM 5060 O O . PRO A 1 613 ? 20.271 9.719 14.826 1.00 84.12 613 PRO A O 1
ATOM 5063 N N . GLU A 1 614 ? 18.731 8.314 15.649 1.00 87.38 614 GLU A N 1
ATOM 5064 C CA . GLU A 1 614 ? 18.622 8.943 16.963 1.00 87.38 614 GLU A CA 1
ATOM 5065 C C . GLU A 1 614 ? 19.183 8.018 18.048 1.00 87.38 614 GLU A C 1
ATOM 5067 O O . GLU A 1 614 ? 19.242 6.797 17.895 1.00 87.38 614 GLU A O 1
ATOM 5072 N N . SER A 1 615 ? 19.596 8.599 19.176 1.00 90.00 615 SER A N 1
ATOM 5073 C CA . SER A 1 615 ? 20.110 7.824 20.308 1.00 90.00 615 SER A CA 1
ATOM 5074 C C . SER A 1 615 ? 19.041 6.876 20.857 1.00 90.00 615 SER A C 1
ATOM 5076 O O . SER A 1 615 ? 17.977 7.322 21.292 1.00 90.00 615 SER A O 1
ATOM 5078 N N . TYR A 1 616 ? 19.362 5.579 20.925 1.00 92.12 616 TYR A N 1
ATOM 5079 C CA . TYR A 1 616 ? 18.491 4.558 21.512 1.00 92.12 616 TYR A CA 1
ATOM 5080 C C . TYR A 1 616 ? 18.042 4.925 22.934 1.00 92.12 616 TYR A C 1
ATOM 5082 O O . TYR A 1 616 ? 16.863 4.826 23.263 1.00 92.12 616 TYR A O 1
ATOM 5090 N N . GLN A 1 617 ? 18.959 5.437 23.761 1.00 90.94 617 GLN A N 1
ATOM 5091 C CA . GLN A 1 617 ? 18.660 5.868 25.126 1.00 90.94 617 GLN A CA 1
ATOM 5092 C C . GLN A 1 617 ? 17.613 6.993 25.161 1.00 90.94 617 GLN A C 1
ATOM 5094 O O . GLN A 1 617 ? 16.706 6.969 25.998 1.00 90.94 617 GLN A O 1
ATOM 5099 N N . ASN A 1 618 ? 17.723 7.966 24.249 1.00 91.31 618 ASN A N 1
ATOM 5100 C CA . ASN A 1 618 ? 16.768 9.069 24.148 1.00 91.31 618 ASN A CA 1
ATOM 5101 C C . ASN A 1 618 ? 15.404 8.563 23.680 1.00 91.31 618 ASN A C 1
ATOM 5103 O O . ASN A 1 618 ? 14.397 8.912 24.285 1.00 91.31 618 ASN A O 1
ATOM 5107 N N . LEU A 1 619 ? 15.377 7.684 22.674 1.00 92.56 619 LEU A N 1
ATOM 5108 C CA . LEU A 1 619 ? 14.142 7.070 22.187 1.00 92.56 619 LEU A CA 1
ATOM 5109 C C . LEU A 1 619 ? 13.448 6.251 23.285 1.00 92.56 619 LEU A C 1
ATOM 5111 O O . LEU A 1 619 ? 12.238 6.364 23.467 1.00 92.56 619 LEU A O 1
ATOM 5115 N N . MET A 1 620 ? 14.204 5.491 24.082 1.00 93.75 620 MET A N 1
ATOM 5116 C CA . MET A 1 620 ? 13.666 4.742 25.222 1.00 93.75 620 MET A CA 1
ATOM 5117 C C . MET A 1 620 ? 13.082 5.659 26.293 1.00 93.75 620 MET A C 1
ATOM 5119 O O . MET A 1 620 ? 11.994 5.391 26.806 1.00 93.75 620 MET A O 1
ATOM 5123 N N . LYS A 1 621 ? 13.762 6.769 26.600 1.00 90.38 621 LYS A N 1
ATOM 5124 C CA . LYS A 1 621 ? 13.228 7.799 27.492 1.00 90.38 621 LYS A CA 1
ATOM 5125 C C . LYS A 1 621 ? 11.928 8.385 26.938 1.00 90.38 621 LYS A C 1
ATOM 5127 O O . LYS A 1 621 ? 10.941 8.457 27.666 1.00 90.38 621 LYS A O 1
ATOM 5132 N N . THR A 1 622 ? 11.894 8.727 25.653 1.00 91.50 622 THR A N 1
ATOM 5133 C CA . THR A 1 622 ? 10.686 9.242 25.006 1.00 91.50 622 THR A CA 1
ATOM 5134 C C . THR A 1 622 ? 9.534 8.247 25.096 1.00 91.50 622 THR A C 1
ATOM 5136 O O . THR A 1 622 ? 8.430 8.630 25.468 1.00 91.50 622 THR A O 1
ATOM 5139 N N . VAL A 1 623 ? 9.769 6.958 24.845 1.00 93.00 623 VAL A N 1
ATOM 5140 C CA . VAL A 1 623 ? 8.722 5.932 24.949 1.00 93.00 623 VAL A CA 1
ATOM 5141 C C . VAL A 1 623 ? 8.221 5.776 26.390 1.00 93.00 623 VAL A C 1
ATOM 5143 O O . VAL A 1 623 ? 7.018 5.884 26.626 1.00 93.00 623 VAL A O 1
ATOM 5146 N N . PHE A 1 624 ? 9.110 5.531 27.357 1.00 91.69 624 PHE A N 1
ATOM 5147 C CA . PHE A 1 624 ? 8.717 5.161 28.724 1.00 91.69 624 PHE A CA 1
ATOM 5148 C C . PHE A 1 624 ? 8.372 6.349 29.628 1.00 91.69 624 PHE A C 1
ATOM 5150 O O . PHE A 1 624 ? 7.465 6.240 30.455 1.00 91.69 624 PHE A O 1
ATOM 5157 N N . GLU A 1 625 ? 9.081 7.468 29.505 1.00 87.25 625 GLU A N 1
ATOM 5158 C CA . GLU A 1 625 ? 8.916 8.627 30.389 1.00 87.25 625 GLU A CA 1
ATOM 5159 C C . GLU A 1 625 ? 7.990 9.677 29.773 1.00 87.25 625 GLU A C 1
ATOM 5161 O O . GLU A 1 625 ? 7.081 10.164 30.454 1.00 87.25 625 GLU A O 1
ATOM 5166 N N . ASP A 1 626 ? 8.175 9.985 28.486 1.00 88.06 626 ASP A N 1
ATOM 5167 C CA . ASP A 1 626 ? 7.432 11.069 27.843 1.00 88.06 626 ASP A CA 1
ATOM 5168 C C . ASP A 1 626 ? 6.087 10.590 27.287 1.00 88.06 626 ASP A C 1
ATOM 5170 O O . ASP A 1 626 ? 5.093 11.280 27.472 1.00 88.06 626 ASP A O 1
ATOM 5174 N N . MET A 1 627 ? 6.008 9.417 26.648 1.00 90.88 627 MET A N 1
ATOM 5175 C CA . MET A 1 627 ? 4.797 8.963 25.945 1.00 90.88 627 MET A CA 1
ATOM 5176 C C . MET A 1 627 ? 3.912 8.024 26.774 1.00 90.88 627 MET A C 1
ATOM 5178 O O . MET A 1 627 ? 2.694 8.212 26.819 1.00 90.88 627 MET A O 1
ATOM 5182 N N . ALA A 1 628 ? 4.483 7.024 27.457 1.00 90.44 628 ALA A N 1
ATOM 5183 C CA . ALA A 1 628 ? 3.700 5.986 28.139 1.00 90.44 628 ALA A CA 1
ATOM 5184 C C . ALA A 1 628 ? 2.751 6.543 29.215 1.00 90.44 628 ALA A C 1
ATOM 5186 O O . ALA A 1 628 ? 1.657 6.014 29.403 1.00 90.44 628 ALA A O 1
ATOM 5187 N N . ARG A 1 629 ? 3.118 7.649 29.880 1.00 87.69 629 ARG A N 1
ATOM 5188 C CA . ARG A 1 629 ? 2.277 8.322 30.890 1.00 87.69 629 ARG A CA 1
ATOM 5189 C C . ARG A 1 629 ? 0.941 8.844 30.348 1.00 87.69 629 ARG A C 1
ATOM 5191 O O . ARG A 1 629 ? -0.001 9.022 31.115 1.00 87.69 629 ARG A O 1
ATOM 5198 N N . TYR A 1 630 ? 0.844 9.082 29.040 1.00 91.50 630 TYR A N 1
ATOM 5199 C CA . TYR A 1 630 ? -0.386 9.523 28.377 1.00 91.50 630 TYR A CA 1
ATOM 5200 C C . TYR A 1 630 ? -1.320 8.361 28.019 1.00 91.50 630 TYR A C 1
ATOM 5202 O O . TYR A 1 630 ? -2.429 8.587 27.541 1.00 91.50 630 TYR A O 1
ATOM 5210 N N . SER A 1 631 ? -0.905 7.120 28.273 1.00 92.31 631 SER A N 1
ATOM 5211 C CA . SER A 1 631 ? -1.701 5.924 28.010 1.00 92.31 631 SER A CA 1
ATOM 5212 C C . SER A 1 631 ? -2.397 5.423 29.273 1.00 92.31 631 SER A C 1
ATOM 5214 O O . SER A 1 631 ? -1.897 5.573 30.385 1.00 92.31 631 SER A O 1
ATOM 5216 N N . GLN A 1 632 ? -3.546 4.773 29.091 1.00 94.19 632 GLN A N 1
ATOM 5217 C CA . GLN A 1 632 ? -4.132 3.925 30.129 1.00 94.19 632 GLN A CA 1
ATOM 5218 C C . GLN A 1 632 ? -3.171 2.782 30.477 1.00 94.19 632 GLN A C 1
ATOM 5220 O O . GLN A 1 632 ? -2.449 2.291 29.607 1.00 94.19 632 GLN A O 1
ATOM 5225 N N . ILE A 1 633 ? -3.196 2.320 31.731 1.00 94.12 633 ILE A N 1
ATOM 5226 C CA . ILE A 1 633 ? -2.240 1.330 32.242 1.00 94.12 633 ILE A CA 1
ATOM 5227 C C . ILE A 1 633 ? -2.975 0.063 32.721 1.00 94.12 633 ILE A C 1
ATOM 5229 O O . ILE A 1 633 ? -3.177 -0.110 33.925 1.00 94.12 633 ILE A O 1
ATOM 5233 N N . PRO A 1 634 ? -3.352 -0.869 31.820 1.00 93.62 634 PRO A N 1
ATOM 5234 C CA . PRO A 1 634 ? -4.036 -2.116 32.184 1.00 93.62 634 PRO A CA 1
ATOM 5235 C C . PRO A 1 634 ? -3.324 -2.973 33.239 1.00 93.62 634 PRO A C 1
ATOM 5237 O O . PRO A 1 634 ? -3.966 -3.683 34.008 1.00 93.62 634 PRO A O 1
ATOM 5240 N N . GLY A 1 635 ? -1.989 -2.903 33.299 1.00 92.81 635 GLY A N 1
ATOM 5241 C CA . GLY A 1 635 ? -1.186 -3.622 34.289 1.00 92.81 635 GLY A CA 1
ATOM 5242 C C . GLY A 1 635 ? -1.250 -3.049 35.710 1.00 92.81 635 GLY A C 1
ATOM 5243 O O . GLY A 1 635 ? -0.777 -3.708 36.642 1.00 92.81 635 GLY A O 1
ATOM 5244 N N . HIS A 1 636 ? -1.813 -1.849 35.888 1.00 94.94 636 HIS A N 1
ATOM 5245 C CA . HIS A 1 636 ? -1.838 -1.126 37.157 1.00 94.94 636 HIS A CA 1
ATOM 5246 C C . HIS A 1 636 ? -2.712 -1.841 38.212 1.00 94.94 636 HIS A C 1
ATOM 5248 O O . HIS A 1 636 ? -3.810 -2.298 37.892 1.00 94.94 636 HIS A O 1
ATOM 5254 N N . PRO A 1 637 ? -2.307 -1.884 39.501 1.00 93.44 637 PRO A N 1
ATOM 5255 C CA . PRO A 1 637 ? -3.086 -2.507 40.586 1.00 93.44 637 PRO A CA 1
ATOM 5256 C C . PRO A 1 637 ? -4.434 -1.838 40.898 1.00 93.44 637 PRO A C 1
ATOM 5258 O O . PRO A 1 637 ? -5.171 -2.330 41.740 1.00 93.44 637 PRO A O 1
ATOM 5261 N N . GLY A 1 638 ? -4.742 -0.711 40.262 1.00 95.06 638 GLY A N 1
ATOM 5262 C CA . GLY A 1 638 ? -6.007 0.028 40.362 1.00 95.06 638 GLY A CA 1
ATOM 5263 C C . GLY A 1 638 ? -6.791 0.083 39.047 1.00 95.06 638 GLY A C 1
ATOM 5264 O O . GLY A 1 638 ? -7.703 0.893 38.919 1.00 95.06 638 GLY A O 1
ATOM 5265 N N . PHE A 1 639 ? -6.421 -0.710 38.038 1.00 96.12 639 PHE A N 1
ATOM 5266 C CA . PHE A 1 639 ? -7.112 -0.717 36.748 1.00 96.12 639 PHE A CA 1
ATOM 5267 C C . PHE A 1 639 ? -8.293 -1.694 36.756 1.00 96.12 639 PHE A C 1
ATOM 5269 O O . PHE A 1 639 ? -8.108 -2.883 36.522 1.00 96.12 639 PHE A O 1
ATOM 5276 N N . ALA A 1 640 ? -9.510 -1.205 36.998 1.00 96.44 640 ALA A N 1
ATOM 5277 C CA . ALA A 1 640 ? -10.730 -2.023 37.017 1.00 96.44 640 ALA A CA 1
ATOM 5278 C C . ALA A 1 640 ? -11.748 -1.595 35.938 1.00 96.44 640 ALA A C 1
ATOM 5280 O O . ALA A 1 640 ? -12.952 -1.829 36.068 1.00 96.44 640 ALA A O 1
ATOM 5281 N N . ALA A 1 641 ? -11.259 -0.957 34.872 1.00 95.12 641 ALA A N 1
ATOM 5282 C CA . ALA A 1 641 ? -12.034 -0.515 33.720 1.00 95.12 641 ALA A CA 1
ATOM 5283 C C . ALA A 1 641 ? -12.007 -1.546 32.578 1.00 95.12 641 ALA A C 1
ATOM 5285 O O . ALA A 1 641 ? -11.066 -2.328 32.444 1.00 95.12 641 ALA A O 1
ATOM 5286 N N . TYR A 1 642 ? -13.019 -1.494 31.704 1.00 94.75 642 TYR A N 1
ATOM 5287 C CA . TYR A 1 642 ? -13.111 -2.328 30.492 1.00 94.75 642 TYR A CA 1
ATOM 5288 C C . TYR A 1 642 ? -13.014 -3.830 30.784 1.00 94.75 642 TYR A C 1
ATOM 5290 O O . TYR A 1 642 ? -13.442 -4.249 31.844 1.00 94.75 642 TYR A O 1
ATOM 5298 N N . VAL A 1 643 ? -12.556 -4.647 29.835 1.00 95.06 643 VAL A N 1
ATOM 5299 C CA . VAL A 1 643 ? -12.251 -6.067 30.056 1.00 95.06 643 VAL A CA 1
ATOM 5300 C C . VAL A 1 643 ? -10.807 -6.284 29.630 1.00 95.06 643 VAL A C 1
ATOM 5302 O O . VAL A 1 643 ? -10.533 -6.638 28.483 1.00 95.06 643 VAL A O 1
ATOM 5305 N N . ALA A 1 644 ? -9.887 -5.983 30.541 1.00 90.56 644 ALA A N 1
ATOM 5306 C CA . ALA A 1 644 ? -8.457 -5.945 30.275 1.00 90.56 644 ALA A CA 1
ATOM 5307 C C . ALA A 1 644 ? -7.695 -6.902 31.197 1.00 90.56 644 ALA A C 1
ATOM 5309 O O . ALA A 1 644 ? -7.939 -6.938 32.404 1.00 90.56 644 ALA A O 1
ATOM 5310 N N . GLY A 1 645 ? -6.759 -7.662 30.628 1.00 89.12 645 GLY A N 1
ATOM 5311 C CA . GLY A 1 645 ? -5.757 -8.393 31.398 1.00 89.12 645 GLY A CA 1
ATOM 5312 C C . GLY A 1 645 ? -4.584 -7.492 31.786 1.00 89.12 645 GLY A C 1
ATOM 5313 O O . GLY A 1 645 ? -4.344 -6.454 31.169 1.00 89.12 645 GLY A O 1
ATOM 5314 N N . ALA A 1 646 ? -3.828 -7.902 32.806 1.00 90.50 646 ALA A N 1
ATOM 5315 C CA . ALA A 1 646 ? -2.741 -7.088 33.359 1.00 90.50 646 ALA A CA 1
ATOM 5316 C C . ALA A 1 646 ? -1.364 -7.317 32.703 1.00 90.50 646 ALA A C 1
ATOM 5318 O O . ALA A 1 646 ? -0.427 -6.588 33.028 1.00 90.50 646 ALA A O 1
ATOM 5319 N N . GLY A 1 647 ? -1.237 -8.314 31.815 1.00 91.00 647 GLY A N 1
ATOM 5320 C CA . GLY A 1 647 ? 0.026 -8.727 31.191 1.00 91.00 647 GLY A CA 1
ATOM 5321 C C . GLY A 1 647 ? 1.036 -9.311 32.193 1.00 91.00 647 GLY A C 1
ATOM 5322 O O . GLY A 1 647 ? 1.425 -8.664 33.167 1.00 91.00 647 GLY A O 1
ATOM 5323 N N . ASN A 1 648 ? 1.493 -10.544 31.975 1.00 91.75 648 ASN A N 1
ATOM 5324 C CA . ASN A 1 648 ? 2.498 -11.181 32.827 1.00 91.75 648 ASN A CA 1
ATOM 5325 C C . ASN A 1 648 ? 3.901 -11.079 32.214 1.00 91.75 648 ASN A C 1
ATOM 5327 O O . ASN A 1 648 ? 4.081 -11.142 30.999 1.00 91.75 648 ASN A O 1
ATOM 5331 N N . PHE A 1 649 ? 4.906 -10.947 33.080 1.00 94.06 649 PHE A N 1
ATOM 5332 C CA . PHE A 1 649 ? 6.285 -10.694 32.666 1.00 94.06 649 PHE A CA 1
ATOM 5333 C C . PHE A 1 649 ? 6.909 -11.864 31.887 1.00 94.06 649 PHE A C 1
ATOM 5335 O O . PHE A 1 649 ? 7.648 -11.632 30.937 1.00 94.06 649 PHE A O 1
ATOM 5342 N N . ILE A 1 650 ? 6.552 -13.113 32.214 1.00 96.81 650 ILE A N 1
ATOM 5343 C CA . ILE A 1 650 ? 7.040 -14.306 31.496 1.00 96.81 650 ILE A CA 1
ATOM 5344 C C . ILE A 1 650 ? 6.573 -14.297 30.033 1.00 96.81 650 ILE A C 1
ATOM 5346 O O . ILE A 1 650 ? 7.297 -14.702 29.133 1.00 96.81 650 ILE A O 1
ATOM 5350 N N . SER A 1 651 ? 5.374 -13.786 29.756 1.00 95.50 651 SER A N 1
ATOM 5351 C CA . SER A 1 651 ? 4.910 -13.636 28.374 1.00 95.50 651 SER A CA 1
ATOM 5352 C C . SER A 1 651 ? 5.628 -12.511 27.628 1.00 95.50 651 SER A C 1
ATOM 5354 O O . SER A 1 651 ? 5.767 -12.584 26.410 1.00 95.50 651 SER A O 1
ATOM 5356 N N . ASN A 1 652 ? 6.102 -11.477 28.333 1.00 94.19 652 ASN A N 1
ATOM 5357 C CA . ASN A 1 652 ? 6.918 -10.429 27.715 1.00 94.19 652 ASN A CA 1
ATOM 5358 C C . ASN A 1 652 ? 8.266 -11.003 27.260 1.00 94.19 652 ASN A C 1
ATOM 5360 O O . ASN A 1 652 ? 8.700 -10.730 26.143 1.00 94.19 652 ASN A O 1
ATOM 5364 N N . THR A 1 653 ? 8.900 -11.846 28.085 1.00 95.88 653 THR A N 1
ATOM 5365 C CA . THR A 1 653 ? 10.138 -12.536 27.691 1.00 95.88 653 THR A CA 1
ATOM 5366 C C . THR A 1 653 ? 9.880 -13.567 26.594 1.00 95.88 653 THR A C 1
ATOM 5368 O O . THR A 1 653 ? 10.675 -13.669 25.666 1.00 95.88 653 THR A O 1
ATOM 5371 N N . ALA A 1 654 ? 8.737 -14.262 26.620 1.00 96.38 654 ALA A N 1
ATOM 5372 C CA . ALA A 1 654 ? 8.308 -15.127 25.521 1.00 96.38 654 ALA A CA 1
ATOM 5373 C C . ALA A 1 654 ? 8.191 -14.363 24.193 1.00 96.38 654 ALA A C 1
ATOM 5375 O O . ALA A 1 654 ? 8.634 -14.870 23.167 1.00 96.38 654 ALA A O 1
ATOM 5376 N N . GLN A 1 655 ? 7.632 -13.146 24.201 1.00 93.69 655 GLN A N 1
ATOM 5377 C CA . GLN A 1 655 ? 7.553 -12.314 22.997 1.00 93.69 655 GLN A CA 1
ATOM 5378 C C . GLN A 1 655 ? 8.939 -11.903 22.503 1.00 93.69 655 GLN A C 1
ATOM 5380 O O . GLN A 1 655 ? 9.188 -11.970 21.303 1.00 93.69 655 GLN A O 1
ATOM 5385 N N . LEU A 1 656 ? 9.839 -11.516 23.411 1.00 95.31 656 LEU A N 1
ATOM 5386 C CA . LEU A 1 656 ? 11.224 -11.214 23.055 1.00 95.31 656 LEU A CA 1
ATOM 5387 C C . LEU A 1 656 ? 11.882 -12.421 22.371 1.00 95.31 656 LEU A C 1
ATOM 5389 O O . LEU A 1 656 ? 12.378 -12.286 21.261 1.00 95.31 656 LEU A O 1
ATOM 5393 N N . ILE A 1 657 ? 11.791 -13.613 22.973 1.00 96.19 657 ILE A N 1
ATOM 5394 C CA . ILE A 1 657 ? 12.339 -14.855 22.404 1.00 96.19 657 ILE A CA 1
ATOM 5395 C C . ILE A 1 657 ? 11.709 -15.160 21.040 1.00 96.19 657 ILE A C 1
ATOM 5397 O O . ILE A 1 657 ? 12.425 -15.475 20.094 1.00 96.19 657 ILE A O 1
ATOM 5401 N N . ALA A 1 658 ? 10.384 -15.052 20.915 1.00 94.38 658 ALA A N 1
ATOM 5402 C CA . ALA A 1 658 ? 9.679 -15.313 19.663 1.00 94.38 658 ALA A CA 1
ATOM 5403 C C . ALA A 1 658 ? 10.147 -14.385 18.529 1.00 94.38 658 ALA A C 1
ATOM 5405 O O . ALA A 1 658 ? 10.378 -14.857 17.419 1.00 94.38 658 ALA A O 1
ATOM 5406 N N . GLN A 1 659 ? 10.330 -13.092 18.815 1.00 94.69 659 GLN A N 1
ATOM 5407 C CA . GLN A 1 659 ? 10.800 -12.099 17.844 1.00 94.69 659 GLN A CA 1
ATOM 5408 C C . GLN A 1 659 ? 12.295 -12.251 17.530 1.00 94.69 659 GLN A C 1
ATOM 5410 O O . GLN A 1 659 ? 12.701 -12.013 16.399 1.00 94.69 659 GLN A O 1
ATOM 5415 N N . THR A 1 660 ? 13.106 -12.706 18.490 1.00 94.44 660 THR A N 1
ATOM 5416 C CA . THR A 1 660 ? 14.515 -13.052 18.251 1.00 94.44 660 THR A CA 1
ATOM 5417 C C . THR A 1 660 ? 14.658 -14.293 17.366 1.00 94.44 660 THR A C 1
ATOM 5419 O O . THR A 1 660 ? 15.500 -14.305 16.475 1.00 94.44 660 THR A O 1
ATOM 5422 N N . LEU A 1 661 ? 13.845 -15.334 17.585 1.00 95.50 661 LEU A N 1
ATOM 5423 C CA . LEU A 1 661 ? 13.866 -16.552 16.764 1.00 95.50 661 LEU A CA 1
ATOM 5424 C C . LEU A 1 661 ? 13.237 -16.346 15.378 1.00 95.50 661 LEU A C 1
ATOM 5426 O O . LEU A 1 661 ? 13.609 -17.044 14.439 1.00 95.50 661 LEU A O 1
ATOM 5430 N N . ASN A 1 662 ? 12.266 -15.434 15.273 1.00 94.88 662 ASN A N 1
ATOM 5431 C CA . ASN A 1 662 ? 11.539 -15.065 14.056 1.00 94.88 662 ASN A CA 1
ATOM 5432 C C . ASN A 1 662 ? 11.104 -16.258 13.164 1.00 94.88 662 ASN A C 1
ATOM 5434 O O . ASN A 1 662 ? 11.409 -16.284 11.968 1.00 94.88 662 ASN A O 1
ATOM 5438 N N . PRO A 1 663 ? 10.422 -17.285 13.712 1.00 94.00 663 PRO A N 1
ATOM 5439 C CA . PRO A 1 663 ? 10.069 -18.466 12.935 1.00 94.00 663 PRO A CA 1
ATOM 5440 C C . PRO A 1 663 ? 8.868 -18.214 12.019 1.00 94.00 663 PRO A C 1
ATOM 5442 O O . PRO A 1 663 ? 7.912 -17.530 12.391 1.00 94.00 663 PRO A O 1
ATOM 5445 N N . PHE A 1 664 ? 8.832 -18.888 10.869 1.00 91.81 664 PHE A N 1
ATOM 5446 C CA . PHE A 1 664 ? 7.613 -18.963 10.066 1.00 91.81 664 PHE A CA 1
ATOM 5447 C C . PHE A 1 664 ? 6.640 -19.998 10.654 1.00 91.81 664 PHE A C 1
ATOM 5449 O O . PHE A 1 664 ? 6.634 -21.167 10.280 1.00 91.81 664 PHE A O 1
ATOM 5456 N N . SER A 1 665 ? 5.815 -19.561 11.610 1.00 92.06 665 SER A N 1
ATOM 5457 C CA . SER A 1 665 ? 4.891 -20.432 12.360 1.00 92.06 665 SER A CA 1
ATOM 5458 C C . SER A 1 665 ? 3.587 -20.788 11.623 1.00 92.06 665 SER A C 1
ATOM 5460 O O . SER A 1 665 ? 2.755 -21.520 12.158 1.00 92.06 665 SER A O 1
ATOM 5462 N N . GLY A 1 666 ? 3.406 -20.294 10.392 1.00 90.25 666 GLY A N 1
ATOM 5463 C CA . GLY A 1 666 ? 2.276 -20.646 9.525 1.00 90.25 666 GLY A CA 1
ATOM 5464 C C . GLY A 1 666 ? 2.353 -22.068 8.969 1.00 90.25 666 GLY A C 1
ATOM 5465 O O . GLY A 1 666 ? 1.319 -22.638 8.632 1.00 90.25 666 GLY A O 1
ATOM 5466 N N . HIS A 1 667 ? 3.549 -22.658 8.921 1.00 88.81 667 HIS A N 1
ATOM 5467 C CA . HIS A 1 667 ? 3.776 -23.952 8.288 1.00 88.81 667 HIS A CA 1
ATOM 5468 C C . HIS A 1 667 ? 4.649 -24.850 9.165 1.00 88.81 667 HIS A C 1
ATOM 5470 O O . HIS A 1 667 ? 5.757 -24.486 9.568 1.00 88.81 667 HIS A O 1
ATOM 5476 N N . TYR A 1 668 ? 4.151 -26.051 9.444 1.00 90.19 668 TYR A N 1
ATOM 5477 C CA . TYR A 1 668 ? 4.787 -27.042 10.300 1.00 90.19 668 TYR A CA 1
ATOM 5478 C C . TYR A 1 668 ? 6.194 -27.410 9.823 1.00 90.19 668 TYR A C 1
ATOM 5480 O O . TYR A 1 668 ? 7.112 -27.446 10.635 1.00 90.19 668 TYR A O 1
ATOM 5488 N N . MET A 1 669 ? 6.403 -27.620 8.517 1.00 89.25 669 MET A N 1
ATOM 5489 C CA . MET A 1 669 ? 7.717 -28.008 7.980 1.00 89.25 669 MET A CA 1
ATOM 5490 C C . MET A 1 669 ? 8.800 -26.950 8.217 1.00 89.25 669 MET A C 1
ATOM 5492 O O . MET A 1 669 ? 9.972 -27.290 8.364 1.00 89.25 669 MET A O 1
ATOM 5496 N N . MET A 1 670 ? 8.414 -25.675 8.284 1.00 89.19 670 MET A N 1
ATOM 5497 C CA . MET A 1 670 ? 9.339 -24.552 8.446 1.00 89.19 670 MET A CA 1
ATOM 5498 C C . MET A 1 670 ? 9.729 -24.316 9.912 1.00 89.19 670 MET A C 1
ATOM 5500 O O . MET A 1 670 ? 10.772 -23.723 10.180 1.00 89.19 670 MET A O 1
ATOM 5504 N N . ALA A 1 671 ? 8.917 -24.777 10.871 1.00 92.12 671 ALA A N 1
ATOM 5505 C CA . ALA A 1 671 ? 9.167 -24.583 12.299 1.00 92.12 671 ALA A CA 1
ATOM 5506 C C . ALA A 1 671 ? 8.563 -25.705 13.179 1.00 92.12 671 ALA A C 1
ATOM 5508 O O . ALA A 1 671 ? 7.819 -25.406 14.118 1.00 92.12 671 ALA A O 1
ATOM 5509 N N . PRO A 1 672 ? 8.885 -26.994 12.950 1.00 92.25 672 PRO A N 1
ATOM 5510 C CA . PRO A 1 672 ? 8.124 -28.124 13.502 1.00 92.25 672 PRO A CA 1
ATOM 5511 C C . PRO A 1 672 ? 8.107 -28.147 15.033 1.00 92.25 672 PRO A C 1
ATOM 5513 O O . PRO A 1 672 ? 7.058 -28.344 15.649 1.00 92.25 672 PRO A O 1
ATOM 5516 N N . GLY A 1 673 ? 9.247 -27.866 15.673 1.00 92.44 673 GLY A N 1
ATOM 5517 C CA . GLY A 1 673 ? 9.331 -27.797 17.133 1.00 92.44 673 GLY A CA 1
ATOM 5518 C C . GLY A 1 673 ? 8.504 -26.656 17.730 1.00 92.44 673 GLY A C 1
ATOM 5519 O O . GLY A 1 673 ? 7.869 -26.836 18.763 1.00 92.44 673 GLY A O 1
ATOM 5520 N N . LEU A 1 674 ? 8.464 -25.497 17.067 1.00 94.06 674 LEU A N 1
ATOM 5521 C CA . LEU A 1 674 ? 7.784 -24.301 17.573 1.00 94.06 674 LEU A CA 1
ATOM 5522 C C . LEU A 1 674 ? 6.276 -24.349 17.306 1.00 94.06 674 LEU A C 1
ATOM 5524 O O . LEU A 1 674 ? 5.488 -24.047 18.199 1.00 94.06 674 LEU A O 1
ATOM 5528 N N . VAL A 1 675 ? 5.863 -24.826 16.129 1.00 94.00 675 VAL A N 1
ATOM 5529 C CA . VAL A 1 675 ? 4.453 -25.093 15.799 1.00 94.00 675 VAL A CA 1
ATOM 5530 C C . VAL A 1 675 ? 3.855 -26.117 16.768 1.00 94.00 675 VAL A C 1
ATOM 5532 O O . VAL A 1 675 ? 2.737 -25.923 17.247 1.00 94.00 675 VAL A O 1
ATOM 5535 N N . THR A 1 676 ? 4.624 -27.141 17.158 1.00 94.06 676 THR A N 1
ATOM 5536 C CA . THR A 1 676 ? 4.192 -28.139 18.155 1.00 94.06 676 THR A CA 1
ATOM 5537 C C . THR A 1 676 ? 3.864 -27.512 19.518 1.00 94.06 676 THR A C 1
ATOM 5539 O O . THR A 1 676 ? 2.922 -27.954 20.176 1.00 94.06 676 THR A O 1
ATOM 5542 N N . LEU A 1 677 ? 4.565 -26.448 19.938 1.00 95.81 677 LEU A N 1
ATOM 5543 C CA . LEU A 1 677 ? 4.237 -25.737 21.184 1.00 95.81 677 LEU A CA 1
ATOM 5544 C C . LEU A 1 677 ? 2.865 -25.055 21.106 1.00 95.81 677 LEU A C 1
ATOM 5546 O O . LEU A 1 677 ? 2.112 -25.083 22.078 1.00 95.81 677 LEU A O 1
ATOM 5550 N N . GLU A 1 678 ? 2.512 -24.469 19.956 1.00 95.81 678 GLU A N 1
ATOM 5551 C CA . GLU A 1 678 ? 1.166 -23.919 19.758 1.00 95.81 678 GLU A CA 1
ATOM 5552 C C . GLU A 1 678 ? 0.111 -25.028 19.739 1.00 95.81 678 GLU A C 1
ATOM 5554 O O . GLU A 1 678 ? -0.925 -24.884 20.382 1.00 95.81 678 GLU A O 1
ATOM 5559 N N . MET A 1 679 ? 0.385 -26.159 19.081 1.00 95.44 679 MET A N 1
ATOM 5560 C CA . MET A 1 679 ? -0.526 -27.309 19.092 1.00 95.44 679 MET A CA 1
ATOM 5561 C C . MET A 1 679 ? -0.805 -27.803 20.518 1.00 95.44 679 MET A C 1
ATOM 5563 O O . MET A 1 679 ? -1.941 -28.142 20.834 1.00 95.44 679 MET A O 1
ATOM 5567 N N . GLU A 1 680 ? 0.200 -27.821 21.398 1.00 96.81 680 GLU A N 1
ATOM 5568 C CA . GLU A 1 680 ? 0.007 -28.196 22.804 1.00 96.81 680 GLU A CA 1
ATOM 5569 C C . GLU A 1 680 ? -0.904 -27.202 23.545 1.00 96.81 680 GLU A C 1
ATOM 5571 O O . GLU A 1 680 ? -1.792 -27.613 24.291 1.00 96.81 680 GLU A O 1
ATOM 5576 N N . VAL A 1 681 ? -0.746 -25.899 23.289 1.00 97.81 681 VAL A N 1
ATOM 5577 C CA . VAL A 1 681 ? -1.633 -24.861 23.840 1.00 97.81 681 VAL A CA 1
ATOM 5578 C C . VAL A 1 681 ? -3.073 -25.048 23.365 1.00 97.81 681 VAL A C 1
ATOM 5580 O O . VAL A 1 681 ? -4.000 -24.972 24.173 1.00 97.81 681 VAL A O 1
ATOM 5583 N N . ILE A 1 682 ? -3.270 -25.296 22.067 1.00 98.00 682 ILE A N 1
ATOM 5584 C CA . ILE A 1 682 ? -4.599 -25.549 21.502 1.00 98.00 682 ILE A CA 1
ATOM 5585 C C . ILE A 1 682 ? -5.229 -26.777 22.158 1.00 98.00 682 ILE A C 1
ATOM 5587 O O . ILE A 1 682 ? -6.377 -26.686 22.591 1.00 98.00 682 ILE A O 1
ATOM 5591 N N . LYS A 1 683 ? -4.465 -27.860 22.349 1.00 97.50 683 LYS A N 1
ATOM 5592 C CA . LYS A 1 683 ? -4.926 -29.052 23.074 1.00 97.50 683 LYS A CA 1
ATOM 5593 C C . LYS A 1 683 ? -5.390 -28.730 24.484 1.00 97.50 683 LYS A C 1
ATOM 5595 O O . LYS A 1 683 ? -6.504 -29.092 24.835 1.00 97.50 683 LYS A O 1
ATOM 5600 N N . TRP A 1 684 ? -4.623 -27.968 25.268 1.00 98.25 684 TRP A N 1
ATOM 5601 C CA . TRP A 1 684 ? -5.071 -27.572 26.610 1.00 98.25 684 TRP A CA 1
ATOM 5602 C C . TRP A 1 684 ? -6.406 -26.831 26.591 1.00 98.25 684 TRP A C 1
ATOM 5604 O O . TRP A 1 684 ? -7.247 -27.058 27.461 1.00 98.25 684 TRP A O 1
ATOM 5614 N N . PHE A 1 685 ? -6.620 -25.958 25.605 1.00 98.50 685 PHE A N 1
ATOM 5615 C CA . PHE A 1 685 ? -7.888 -25.253 25.474 1.00 98.50 685 PHE A CA 1
ATOM 5616 C C . PHE A 1 685 ? -9.020 -26.160 24.969 1.00 98.50 685 PHE A C 1
ATOM 5618 O O . PHE A 1 685 ? -10.134 -26.029 25.467 1.00 98.50 685 PHE A O 1
ATOM 5625 N N . GLN A 1 686 ? -8.757 -27.116 24.072 1.00 98.38 686 GLN A N 1
ATOM 5626 C CA . GLN A 1 686 ? -9.730 -28.142 23.671 1.00 98.38 686 GLN A CA 1
ATOM 5627 C C . GLN A 1 686 ? -10.178 -28.973 24.878 1.00 98.38 686 GLN A C 1
ATOM 5629 O O . GLN A 1 686 ? -11.377 -29.049 25.153 1.00 98.38 686 GLN A O 1
ATOM 5634 N N . THR A 1 687 ? -9.224 -29.499 25.657 1.00 97.81 687 THR A N 1
ATOM 5635 C CA . THR A 1 687 ? -9.499 -30.265 26.879 1.00 97.81 687 THR A CA 1
ATOM 5636 C C . THR A 1 687 ? -10.273 -29.423 27.898 1.00 97.81 687 THR A C 1
ATOM 5638 O O . THR A 1 687 ? -11.222 -29.911 28.505 1.00 97.81 687 THR A O 1
ATOM 5641 N N . MET A 1 688 ? -9.910 -28.145 28.076 1.00 98.00 688 MET A N 1
ATOM 5642 C CA . MET A 1 688 ? -10.598 -27.228 28.996 1.00 98.00 688 MET A CA 1
ATOM 5643 C C . MET A 1 688 ? -12.067 -27.003 28.613 1.00 98.00 688 MET A C 1
ATOM 5645 O O . MET A 1 688 ? -12.918 -26.910 29.496 1.00 98.00 688 MET A O 1
ATOM 5649 N N . ILE A 1 689 ? -12.358 -26.883 27.316 1.00 98.31 689 ILE A N 1
ATOM 5650 C CA . ILE A 1 689 ? -13.720 -26.695 26.801 1.00 98.31 689 ILE A CA 1
ATOM 5651 C C . ILE A 1 689 ? -14.513 -28.009 26.782 1.00 98.31 689 ILE A C 1
ATOM 5653 O O . ILE A 1 689 ? -15.738 -27.971 26.821 1.00 98.31 689 ILE A O 1
ATOM 5657 N N . GLY A 1 690 ? -13.837 -29.160 26.768 1.00 97.81 690 GLY A N 1
ATOM 5658 C CA . GLY A 1 690 ? -14.470 -30.475 26.657 1.00 97.81 690 GLY A CA 1
ATOM 5659 C C . GLY A 1 690 ? -14.674 -30.934 25.211 1.00 97.81 690 GLY A C 1
ATOM 5660 O O . GLY A 1 690 ? -15.533 -31.772 24.950 1.00 97.81 690 GLY A O 1
ATOM 5661 N N . TYR A 1 691 ? -13.910 -30.390 24.261 1.00 98.38 691 TYR A N 1
ATOM 5662 C CA . TYR A 1 691 ? -13.878 -30.903 22.892 1.00 98.38 691 TYR A CA 1
ATOM 5663 C C . TYR A 1 691 ? -12.966 -32.127 22.781 1.00 98.38 691 TYR A C 1
ATOM 5665 O O . TYR A 1 691 ? -11.939 -32.215 23.452 1.00 98.38 691 TYR A O 1
ATOM 5673 N N . ASP A 1 692 ? -13.320 -33.050 21.886 1.00 95.81 692 ASP A N 1
ATOM 5674 C CA . ASP A 1 692 ? -12.477 -34.196 21.549 1.00 95.81 692 ASP A CA 1
ATOM 5675 C C . ASP A 1 692 ? -11.222 -33.743 20.786 1.00 95.81 692 ASP A C 1
ATOM 5677 O O . ASP A 1 692 ? -11.311 -33.036 19.781 1.00 95.81 692 ASP A O 1
ATOM 5681 N N . GLU A 1 693 ? -10.041 -34.142 21.256 1.00 91.25 693 GLU A N 1
ATOM 5682 C CA . GLU A 1 693 ? -8.753 -33.690 20.707 1.00 91.25 693 GLU A CA 1
ATOM 5683 C C . GLU A 1 693 ? -8.478 -34.197 19.281 1.00 91.25 693 GLU A C 1
ATOM 5685 O O . GLU A 1 693 ? -7.630 -33.638 18.585 1.00 91.25 693 GLU A O 1
ATOM 5690 N N . ILE A 1 694 ? -9.166 -35.254 18.833 1.00 90.25 694 ILE A N 1
ATOM 5691 C CA . ILE A 1 694 ? -8.956 -35.869 17.516 1.00 90.25 694 ILE A CA 1
ATOM 5692 C C . ILE A 1 694 ? -9.850 -35.204 16.465 1.00 90.25 694 ILE A C 1
ATOM 5694 O O . ILE A 1 694 ? -9.397 -34.946 15.339 1.00 90.25 694 ILE A O 1
ATOM 5698 N N . SER A 1 695 ? -11.116 -34.954 16.812 1.00 93.94 695 SER A N 1
ATOM 5699 C CA . SER A 1 695 ? -12.112 -34.382 15.903 1.00 93.94 695 SER A CA 1
ATOM 5700 C C . SER A 1 695 ? -12.092 -32.859 15.864 1.00 93.94 695 SER A C 1
ATOM 5702 O O . SER A 1 695 ? -12.527 -32.288 14.867 1.00 93.94 695 SER A O 1
ATOM 5704 N N . SER A 1 696 ? -11.609 -32.194 16.914 1.00 96.62 696 SER A N 1
ATOM 5705 C CA . SER A 1 696 ? -11.584 -30.731 16.993 1.00 96.62 696 SER A CA 1
ATOM 5706 C C . SER A 1 696 ? -10.240 -30.135 16.575 1.00 96.62 696 SER A C 1
ATOM 5708 O O . SER A 1 696 ? -9.221 -30.821 16.482 1.00 96.62 696 SER A O 1
ATOM 5710 N N . GLN A 1 697 ? -10.236 -28.829 16.315 1.00 95.50 697 GLN A N 1
ATOM 5711 C CA . GLN A 1 697 ? -9.027 -28.061 16.021 1.00 95.50 697 GLN A CA 1
ATOM 5712 C C . GLN A 1 697 ? -9.156 -26.632 16.555 1.00 95.50 697 GLN A C 1
ATOM 5714 O O . GLN A 1 697 ? -10.251 -26.171 16.880 1.00 95.50 697 GLN A O 1
ATOM 5719 N N . GLY A 1 698 ? -8.045 -25.912 16.634 1.00 96.12 698 GLY A N 1
ATOM 5720 C CA . GLY A 1 698 ? -8.018 -24.501 16.974 1.00 96.12 698 GLY A CA 1
ATOM 5721 C C . GLY A 1 698 ? -6.814 -23.781 16.395 1.00 96.12 698 GLY A C 1
ATOM 5722 O O . GLY A 1 698 ? -5.932 -24.393 15.804 1.00 96.12 698 GLY A O 1
ATOM 5723 N N . PHE A 1 699 ? -6.771 -22.469 16.585 1.00 96.62 699 PHE A N 1
ATOM 5724 C CA . PHE A 1 699 ? -5.584 -21.665 16.310 1.00 96.62 699 PHE A CA 1
ATOM 5725 C C . PHE A 1 699 ? -5.596 -20.372 17.120 1.00 96.62 699 PHE A C 1
ATOM 5727 O O . PHE A 1 699 ? -6.653 -19.816 17.443 1.00 96.62 699 PHE A O 1
ATOM 5734 N N . LEU A 1 700 ? -4.401 -19.867 17.432 1.00 97.31 700 LEU A N 1
ATOM 5735 C CA . LEU A 1 700 ? -4.257 -18.583 18.108 1.00 97.31 700 LEU A CA 1
ATOM 5736 C C . LEU A 1 700 ? -4.410 -17.421 17.123 1.00 97.31 700 LEU A C 1
ATOM 5738 O O . LEU A 1 700 ? -3.864 -17.451 16.021 1.00 97.31 700 LEU A O 1
ATOM 5742 N N . THR A 1 701 ? -5.101 -16.370 17.557 1.00 96.56 701 THR A N 1
ATOM 5743 C CA . THR A 1 701 ? -5.417 -15.162 16.781 1.00 96.56 701 THR A CA 1
ATOM 5744 C C . THR A 1 701 ? -4.911 -13.903 17.487 1.00 96.56 701 THR A C 1
ATOM 5746 O O . THR A 1 701 ? -4.449 -13.955 18.626 1.00 96.56 701 THR A O 1
ATOM 5749 N N . THR A 1 702 ? -5.036 -12.734 16.856 1.00 95.56 702 THR A N 1
ATOM 5750 C CA . THR A 1 702 ? -4.791 -11.438 17.523 1.00 95.56 702 THR A CA 1
ATOM 5751 C C . THR A 1 702 ? -5.826 -11.107 18.608 1.00 95.56 702 THR A C 1
ATOM 5753 O O . THR A 1 702 ? -5.602 -10.218 19.430 1.00 95.56 702 THR A O 1
ATOM 5756 N N . GLY A 1 703 ? -6.951 -11.820 18.637 1.00 96.25 703 GLY A N 1
ATOM 5757 C CA . GLY A 1 703 ? -8.059 -11.608 19.558 1.00 96.25 703 GLY A CA 1
ATOM 5758 C C . GLY A 1 703 ? -9.370 -12.135 18.980 1.00 96.25 703 GLY A C 1
ATOM 5759 O O . GLY A 1 703 ? -9.485 -12.411 17.782 1.00 96.25 703 GLY A O 1
ATOM 5760 N N . SER A 1 704 ? -10.397 -12.197 19.823 1.00 96.81 704 SER A N 1
ATOM 5761 C CA . SER A 1 704 ? -11.680 -12.808 19.466 1.00 96.81 704 SER A CA 1
ATOM 5762 C C . SER A 1 704 ? -12.395 -12.143 18.285 1.00 96.81 704 SER A C 1
ATOM 5764 O O . SER A 1 704 ? -13.211 -12.781 17.644 1.00 96.81 704 SER A O 1
ATOM 5766 N N . SER A 1 705 ? -12.046 -10.913 17.889 1.00 97.38 705 SER A N 1
ATOM 5767 C CA . SER A 1 705 ? -12.582 -10.327 16.645 1.00 97.38 705 SER A CA 1
ATOM 5768 C C . SER A 1 705 ? -12.218 -11.143 15.395 1.00 97.38 705 SER A C 1
ATOM 5770 O O . SER A 1 705 ? -13.073 -11.348 14.536 1.00 97.38 705 SER A O 1
ATOM 5772 N N . VAL A 1 706 ? -10.976 -11.635 15.299 1.00 97.25 706 VAL A N 1
ATOM 5773 C CA . VAL A 1 706 ? -10.533 -12.493 14.184 1.00 97.25 706 VAL A CA 1
ATOM 5774 C C . VAL A 1 706 ? -11.054 -13.921 14.360 1.00 97.25 706 VAL A C 1
ATOM 5776 O O . VAL A 1 706 ? -11.449 -14.549 13.377 1.00 97.25 706 VAL A O 1
ATOM 5779 N N . ALA A 1 707 ? -11.129 -14.412 15.603 1.00 97.56 707 ALA A N 1
ATOM 5780 C CA . ALA A 1 707 ? -11.733 -15.712 15.906 1.00 97.56 707 ALA A CA 1
ATOM 5781 C C . ALA A 1 707 ? -13.210 -15.759 15.477 1.00 97.56 707 ALA A C 1
ATOM 5783 O O . ALA A 1 707 ? -13.601 -16.642 14.723 1.00 97.56 707 ALA A O 1
ATOM 5784 N N . THR A 1 708 ? -14.010 -14.767 15.874 1.00 98.25 708 THR A N 1
ATOM 5785 C CA . THR A 1 708 ? -15.422 -14.638 15.499 1.00 98.25 708 THR A CA 1
ATOM 5786 C C . THR A 1 708 ? -15.588 -14.450 13.995 1.00 98.25 708 THR A C 1
ATOM 5788 O O . THR A 1 708 ? -16.448 -15.094 13.406 1.00 98.25 708 THR A O 1
ATOM 5791 N N . LEU A 1 709 ? -14.757 -13.634 13.332 1.00 97.88 709 LEU A N 1
ATOM 5792 C CA . LEU A 1 709 ? -14.794 -13.522 11.867 1.00 97.88 709 LEU A CA 1
ATOM 5793 C C . LEU A 1 709 ? -14.596 -14.883 11.188 1.00 97.88 709 LEU A C 1
ATOM 5795 O O . LEU A 1 709 ? -15.375 -15.247 10.308 1.00 97.88 709 LEU A O 1
ATOM 5799 N N . SER A 1 710 ? -13.594 -15.640 11.633 1.00 97.12 710 SER A N 1
ATOM 5800 C CA . SER A 1 710 ? -13.283 -16.962 11.086 1.00 97.12 710 SER A CA 1
ATOM 5801 C C . SER A 1 710 ? -14.404 -17.964 11.384 1.00 97.12 710 SER A C 1
ATOM 5803 O O . SER A 1 710 ? -14.852 -18.666 10.484 1.00 97.12 710 SER A O 1
ATOM 5805 N N . ALA A 1 711 ? -14.949 -17.960 12.605 1.00 97.75 711 ALA A N 1
ATOM 5806 C CA . ALA A 1 711 ? -16.080 -18.798 12.998 1.00 97.75 711 ALA A CA 1
ATOM 5807 C C . ALA A 1 711 ? -17.337 -18.526 12.158 1.00 97.75 711 ALA A C 1
ATOM 5809 O O . ALA A 1 711 ? -17.990 -19.460 11.699 1.00 97.75 711 ALA A O 1
ATOM 5810 N N . LEU A 1 712 ? -17.670 -17.254 11.923 1.00 97.25 712 LEU A N 1
ATOM 5811 C CA . LEU A 1 712 ? -18.798 -16.863 11.076 1.00 97.25 712 LEU A CA 1
ATOM 5812 C C . LEU A 1 712 ? -18.560 -17.249 9.609 1.00 97.25 712 LEU A C 1
ATOM 5814 O O . LEU A 1 712 ? -19.501 -17.660 8.929 1.00 97.25 712 LEU A O 1
ATOM 5818 N N . ALA A 1 713 ? -17.320 -17.146 9.119 1.00 95.25 713 ALA A N 1
ATOM 5819 C CA . ALA A 1 713 ? -16.957 -17.592 7.777 1.00 95.25 713 ALA A CA 1
ATOM 5820 C C . ALA A 1 713 ? -17.136 -19.110 7.615 1.00 95.25 713 ALA A C 1
ATOM 5822 O O . ALA A 1 713 ? -17.714 -19.544 6.618 1.00 95.25 713 ALA A O 1
ATOM 5823 N N . MET A 1 714 ? -16.713 -19.894 8.612 1.00 95.44 714 MET A N 1
ATOM 5824 C CA . MET A 1 714 ? -16.896 -21.349 8.658 1.00 95.44 714 MET A CA 1
ATOM 5825 C C . MET A 1 714 ? -18.382 -21.712 8.746 1.00 95.44 714 MET A C 1
ATOM 5827 O O . MET A 1 714 ? -18.870 -22.485 7.930 1.00 95.44 714 MET A O 1
ATOM 5831 N N . ALA A 1 715 ? -19.147 -21.071 9.635 1.00 96.50 715 ALA A N 1
ATOM 5832 C CA . ALA A 1 715 ? -20.597 -21.259 9.716 1.00 96.50 715 ALA A CA 1
ATOM 5833 C C . ALA A 1 715 ? -21.295 -20.955 8.380 1.00 96.50 715 ALA A C 1
ATOM 5835 O O . ALA A 1 715 ? -22.197 -21.685 7.969 1.00 96.50 715 ALA A O 1
ATOM 5836 N N . ARG A 1 716 ? -20.864 -19.897 7.677 1.00 93.56 716 ARG A N 1
ATOM 5837 C CA . ARG A 1 716 ? -21.370 -19.557 6.343 1.00 93.56 716 ARG A CA 1
ATOM 5838 C C . ARG A 1 716 ? -21.053 -20.661 5.330 1.00 93.56 716 ARG A C 1
ATOM 5840 O O . ARG A 1 716 ? -21.966 -21.127 4.652 1.00 93.56 716 ARG A O 1
ATOM 5847 N N . LYS A 1 717 ? -19.787 -21.078 5.236 1.00 91.75 717 LYS A N 1
ATOM 5848 C CA . LYS A 1 717 ? -19.343 -22.159 4.342 1.00 91.75 717 LYS A CA 1
ATOM 5849 C C . LYS A 1 717 ? -20.156 -23.432 4.580 1.00 91.75 717 LYS A C 1
ATOM 5851 O O . LYS A 1 717 ? -20.729 -23.978 3.644 1.00 91.75 717 LYS A O 1
ATOM 5856 N N . GLU A 1 718 ? -20.280 -23.857 5.829 1.00 92.19 718 GLU A N 1
ATOM 5857 C CA . GLU A 1 718 ? -20.897 -25.143 6.147 1.00 92.19 718 GLU A CA 1
ATOM 5858 C C . GLU A 1 718 ? -22.428 -25.130 6.033 1.00 92.19 718 GLU A C 1
ATOM 5860 O O . GLU A 1 718 ? -23.031 -26.120 5.624 1.00 92.19 718 GLU A O 1
ATOM 5865 N N . LYS A 1 719 ? -23.099 -24.024 6.382 1.00 93.44 719 LYS A N 1
ATOM 5866 C CA . LYS A 1 719 ? -24.571 -24.016 6.481 1.00 93.44 719 LYS A CA 1
ATOM 5867 C C . LYS A 1 719 ? -25.297 -23.414 5.280 1.00 93.44 719 LYS A C 1
ATOM 5869 O O . LYS A 1 719 ? -26.489 -23.690 5.119 1.00 93.44 719 LYS A O 1
ATOM 5874 N N . ILE A 1 720 ? -24.643 -22.562 4.484 1.00 90.44 720 ILE A N 1
ATOM 5875 C CA . ILE A 1 720 ? -25.316 -21.752 3.449 1.00 90.44 720 ILE A CA 1
ATOM 5876 C C . ILE A 1 720 ? -24.555 -21.664 2.114 1.00 90.44 720 ILE A C 1
ATOM 5878 O O . ILE A 1 720 ? -24.829 -20.767 1.315 1.00 90.44 720 ILE A O 1
ATOM 5882 N N . THR A 1 721 ? -23.652 -22.602 1.813 1.00 77.88 721 THR A N 1
ATOM 5883 C CA . THR A 1 721 ? -23.063 -22.712 0.465 1.00 77.88 721 THR A CA 1
ATOM 5884 C C . THR A 1 721 ? -24.150 -22.920 -0.598 1.00 77.88 721 THR A C 1
ATOM 5886 O O . THR A 1 721 ? -25.017 -23.780 -0.458 1.00 77.88 721 THR A O 1
ATOM 5889 N N . GLY A 1 722 ? -24.124 -22.100 -1.656 1.00 74.25 722 GLY A N 1
ATOM 5890 C CA . GLY A 1 722 ? -25.101 -22.139 -2.754 1.00 74.25 722 GLY A CA 1
ATOM 5891 C C . GLY A 1 722 ? -26.415 -21.381 -2.509 1.00 74.25 722 GLY A C 1
ATOM 5892 O O . GLY A 1 722 ? -27.326 -21.482 -3.329 1.00 74.25 722 GLY A O 1
ATOM 5893 N N . PHE A 1 723 ? -26.540 -20.620 -1.415 1.00 77.62 723 PHE A N 1
ATOM 5894 C CA . PHE A 1 723 ? -27.740 -19.830 -1.110 1.00 77.62 723 PHE A CA 1
ATOM 5895 C C . PHE A 1 723 ? -27.621 -18.358 -1.529 1.00 77.62 723 PHE A C 1
ATOM 5897 O O . PHE A 1 723 ? -26.536 -17.785 -1.600 1.00 77.62 723 PHE A O 1
ATOM 5904 N N . ASP A 1 724 ? -28.774 -17.712 -1.725 1.00 84.38 724 ASP A N 1
ATOM 5905 C CA . ASP A 1 724 ? -28.872 -16.256 -1.841 1.00 84.38 724 ASP A CA 1
ATOM 5906 C C . ASP A 1 724 ? -28.529 -15.593 -0.495 1.00 84.38 724 ASP A C 1
ATOM 5908 O O . ASP A 1 724 ? -29.347 -15.548 0.431 1.00 84.38 724 ASP A O 1
ATOM 5912 N N . TYR A 1 725 ? -27.320 -15.036 -0.396 1.00 90.06 725 TYR A N 1
ATOM 5913 C CA . TYR A 1 725 ? -26.835 -14.335 0.797 1.00 90.06 725 TYR A CA 1
ATOM 5914 C C . TYR A 1 725 ? -27.673 -13.109 1.185 1.00 90.06 725 TYR A C 1
ATOM 5916 O O . TYR A 1 725 ? -27.569 -12.616 2.307 1.00 90.06 725 TYR A O 1
ATOM 5924 N N . SER A 1 726 ? -28.559 -12.625 0.312 1.00 88.88 726 SER A N 1
ATOM 5925 C CA . SER A 1 726 ? -29.500 -11.565 0.664 1.00 88.88 726 SER A CA 1
ATOM 5926 C C . SER A 1 726 ? -30.619 -12.034 1.610 1.00 88.88 726 SER A C 1
ATOM 5928 O O . SER A 1 726 ? -31.250 -11.195 2.263 1.00 88.88 726 SER A O 1
ATOM 5930 N N . LYS A 1 727 ? -30.826 -13.355 1.731 1.00 93.00 727 LYS A N 1
ATOM 5931 C CA . LYS A 1 727 ? -31.887 -14.000 2.522 1.00 93.00 727 LYS A CA 1
ATOM 5932 C C . LYS A 1 727 ? -31.380 -14.897 3.652 1.00 93.00 727 LYS A C 1
ATOM 5934 O O . LYS A 1 727 ? -32.159 -15.664 4.205 1.00 93.00 727 LYS A O 1
ATOM 5939 N N . VAL A 1 728 ? -30.113 -14.817 4.038 1.00 96.88 728 VAL A N 1
ATOM 5940 C CA . VAL A 1 728 ? -29.597 -15.571 5.197 1.00 96.88 728 VAL A CA 1
ATOM 5941 C C . VAL A 1 728 ? -29.673 -14.727 6.463 1.00 96.88 728 VAL A C 1
ATOM 5943 O O . VAL A 1 728 ? -29.482 -13.515 6.380 1.00 96.88 728 VAL A O 1
ATOM 5946 N N . THR A 1 729 ? -29.945 -15.340 7.615 1.00 98.31 729 THR A N 1
ATOM 5947 C CA . THR A 1 729 ? -30.050 -14.652 8.914 1.00 98.31 729 THR A CA 1
ATOM 5948 C C . THR A 1 729 ? -29.206 -15.323 9.991 1.00 98.31 729 THR A C 1
ATOM 5950 O O . THR A 1 729 ? -29.010 -16.542 10.000 1.00 98.31 729 THR A O 1
ATOM 5953 N N . ALA A 1 730 ? -28.723 -14.501 10.920 1.00 98.56 730 ALA A N 1
ATOM 5954 C CA . ALA A 1 730 ? -28.060 -14.938 12.142 1.00 98.56 730 ALA A CA 1
ATOM 5955 C C . ALA A 1 730 ? -28.606 -14.178 13.352 1.00 98.56 730 ALA A C 1
ATOM 5957 O O . ALA A 1 730 ? -29.188 -13.103 13.200 1.00 98.56 730 ALA A O 1
ATOM 5958 N N . TYR A 1 731 ? -28.401 -14.728 14.544 1.00 98.81 731 TYR A N 1
ATOM 5959 C CA . TYR A 1 731 ? -28.996 -14.236 15.785 1.00 98.81 731 TYR A CA 1
ATOM 5960 C C . TYR A 1 731 ? -27.917 -14.001 16.831 1.00 98.81 731 TYR A C 1
ATOM 5962 O O . TYR A 1 731 ? -27.008 -14.810 16.987 1.00 98.81 731 TYR A O 1
ATOM 5970 N N . THR A 1 732 ? -28.013 -12.894 17.551 1.00 98.56 732 THR A N 1
ATOM 5971 C CA . THR A 1 732 ? -27.103 -12.563 18.648 1.00 98.56 732 THR A CA 1
ATOM 5972 C C . THR A 1 732 ? -27.841 -11.750 19.700 1.00 98.56 732 THR A C 1
ATOM 5974 O O . THR A 1 732 ? -28.864 -11.134 19.408 1.00 98.56 732 THR A O 1
ATOM 5977 N N . SER A 1 733 ? -27.322 -11.708 20.921 1.00 97.00 733 SER A N 1
ATOM 5978 C CA . SER A 1 733 ? -27.862 -10.868 21.990 1.00 97.00 733 SER A CA 1
ATOM 5979 C C . SER A 1 733 ? -27.769 -9.384 21.605 1.00 97.00 733 SER A C 1
ATOM 5981 O O . SER A 1 733 ? -26.797 -8.954 20.975 1.00 97.00 733 SER A O 1
ATOM 5983 N N . SER A 1 734 ? -28.744 -8.562 22.000 1.00 95.19 734 SER A N 1
ATOM 5984 C CA . SER A 1 734 ? -28.684 -7.107 21.798 1.00 95.19 734 SER A CA 1
ATOM 5985 C C . SER A 1 734 ? -27.539 -6.435 22.566 1.00 95.19 734 SER A C 1
ATOM 5987 O O . SER A 1 734 ? -27.194 -5.296 22.259 1.00 95.19 734 SER A O 1
ATOM 5989 N N . ASP A 1 735 ? -26.941 -7.134 23.538 1.00 91.38 735 ASP A N 1
ATOM 5990 C CA . ASP A 1 735 ? -25.753 -6.687 24.279 1.00 91.38 735 ASP A CA 1
ATOM 5991 C C . ASP A 1 735 ? -24.451 -7.370 23.842 1.00 91.38 735 ASP A C 1
ATOM 5993 O O . ASP A 1 735 ? -23.403 -7.203 24.468 1.00 91.38 735 ASP A O 1
ATOM 5997 N N . SER A 1 736 ? -24.510 -8.154 22.766 1.00 95.31 736 SER A N 1
ATOM 5998 C CA . SER A 1 736 ? -23.336 -8.821 22.214 1.00 95.31 736 SER A CA 1
ATOM 5999 C C . SER A 1 736 ? -22.276 -7.823 21.741 1.00 95.31 736 SER A C 1
ATOM 6001 O O . SER A 1 736 ? -22.556 -6.662 21.416 1.00 95.31 736 SER A O 1
ATOM 6003 N N . HIS A 1 737 ? -21.020 -8.267 21.707 1.00 97.19 737 HIS A N 1
ATOM 6004 C CA . HIS A 1 737 ? -19.924 -7.389 21.333 1.00 97.19 737 HIS A CA 1
ATOM 6005 C C . HIS A 1 737 ? -20.032 -6.956 19.862 1.00 97.19 737 HIS A C 1
ATOM 6007 O O . HIS A 1 737 ? -20.301 -7.748 18.957 1.00 97.19 737 HIS A O 1
ATOM 6013 N N . HIS A 1 738 ? -19.754 -5.680 19.594 1.00 95.94 738 HIS A N 1
ATOM 6014 C CA . HIS A 1 738 ? -19.869 -5.091 18.256 1.00 95.94 738 HIS A CA 1
ATOM 6015 C C . HIS A 1 738 ? -18.963 -5.759 17.198 1.00 95.94 738 HIS A C 1
ATOM 6017 O O . HIS A 1 738 ? -19.188 -5.569 16.001 1.00 95.94 738 HIS A O 1
ATOM 6023 N N . CYS A 1 739 ? -17.963 -6.558 17.603 1.00 97.00 739 CYS A N 1
ATOM 6024 C CA . CYS A 1 739 ? -17.149 -7.343 16.669 1.00 97.00 739 CYS A CA 1
ATOM 6025 C C . CYS A 1 739 ? -17.976 -8.362 15.874 1.00 97.00 739 CYS A C 1
ATOM 6027 O O . CYS A 1 739 ? -17.631 -8.612 14.726 1.00 97.00 739 CYS A O 1
ATOM 6029 N N . ILE A 1 740 ? -19.080 -8.884 16.423 1.00 98.31 740 ILE A N 1
ATOM 6030 C CA . ILE A 1 740 ? -19.964 -9.830 15.726 1.00 98.31 740 ILE A CA 1
ATOM 6031 C C . ILE A 1 740 ? -20.632 -9.134 14.537 1.00 98.31 740 ILE A C 1
ATOM 6033 O O . ILE A 1 740 ? -20.572 -9.619 13.409 1.00 98.31 740 ILE A O 1
ATOM 6037 N N . ALA A 1 741 ? -21.193 -7.940 14.761 1.00 97.62 741 ALA A N 1
ATOM 6038 C CA . ALA A 1 741 ? -21.775 -7.127 13.695 1.00 97.62 741 ALA A CA 1
ATOM 6039 C C . ALA A 1 741 ? -20.724 -6.676 12.668 1.00 97.62 741 ALA A C 1
ATOM 6041 O O . ALA A 1 741 ? -20.995 -6.663 11.469 1.00 97.62 741 ALA A O 1
ATOM 6042 N N . LYS A 1 742 ? -19.507 -6.346 13.120 1.00 98.00 742 LYS A N 1
ATOM 6043 C CA . LYS A 1 742 ? -18.392 -6.006 12.225 1.00 98.00 742 LYS A CA 1
ATOM 6044 C C . LYS A 1 742 ? -17.988 -7.197 11.351 1.00 98.00 742 LYS A C 1
ATOM 6046 O O . LYS A 1 742 ? -17.867 -7.032 10.141 1.00 98.00 742 LYS A O 1
ATOM 6051 N N . ALA A 1 743 ? -17.826 -8.382 11.939 1.00 97.94 743 ALA A N 1
ATOM 6052 C CA . ALA A 1 743 ? -17.507 -9.614 11.226 1.00 97.94 743 ALA A CA 1
ATOM 6053 C C . ALA A 1 743 ? -18.588 -9.964 10.196 1.00 97.94 743 ALA A C 1
ATOM 6055 O O . ALA A 1 743 ? -18.274 -10.247 9.044 1.00 97.94 743 ALA A O 1
ATOM 6056 N N . TRP A 1 744 ? -19.861 -9.851 10.579 1.00 97.44 744 TRP A N 1
ATOM 6057 C CA . TRP A 1 744 ? -20.999 -10.048 9.684 1.00 97.44 744 TRP A CA 1
ATOM 6058 C C . TRP A 1 744 ? -20.931 -9.162 8.430 1.00 97.44 744 TRP A C 1
ATOM 6060 O O . TRP A 1 744 ? -21.059 -9.655 7.310 1.00 97.44 744 TRP A O 1
ATOM 6070 N N . VAL A 1 745 ? -20.664 -7.863 8.606 1.00 96.06 745 VAL A N 1
ATOM 6071 C CA . VAL A 1 745 ? -20.532 -6.914 7.488 1.00 96.06 745 VAL A CA 1
ATOM 6072 C C . VAL A 1 745 ? -19.283 -7.197 6.649 1.00 96.06 745 VAL A C 1
ATOM 6074 O O . VAL A 1 745 ? -19.358 -7.144 5.424 1.00 96.06 745 VAL A O 1
ATOM 6077 N N . MET A 1 746 ? -18.150 -7.541 7.271 1.00 96.94 746 MET A N 1
ATOM 6078 C CA . MET A 1 746 ? -16.917 -7.901 6.551 1.00 96.94 746 MET A CA 1
ATOM 6079 C C . MET A 1 746 ? -17.091 -9.134 5.657 1.00 96.94 746 MET A C 1
ATOM 6081 O O . MET A 1 746 ? -16.446 -9.229 4.618 1.00 96.94 746 MET A O 1
ATOM 6085 N N . LEU A 1 747 ? -17.994 -10.050 6.016 1.00 94.19 747 LEU A N 1
ATOM 6086 C CA . LEU A 1 747 ? -18.359 -11.198 5.183 1.00 94.19 747 LEU A CA 1
ATOM 6087 C C . LEU A 1 747 ? -19.303 -10.837 4.020 1.00 94.19 747 LEU A C 1
ATOM 6089 O O . LEU A 1 747 ? -19.719 -11.729 3.280 1.00 94.19 747 LEU A O 1
ATOM 6093 N N . GLY A 1 748 ? -19.645 -9.557 3.840 1.00 93.56 748 GLY A N 1
ATOM 6094 C CA . GLY A 1 748 ? -20.512 -9.074 2.763 1.00 93.56 748 GLY A CA 1
ATOM 6095 C C . GLY A 1 748 ? -22.004 -9.329 2.997 1.00 93.56 748 GLY A C 1
ATOM 6096 O O . GLY A 1 748 ? -22.781 -9.314 2.045 1.00 93.56 748 GLY A O 1
ATOM 6097 N N . LEU A 1 749 ? -22.420 -9.590 4.242 1.00 95.06 749 LEU A N 1
ATOM 6098 C CA . LEU A 1 749 ? -23.809 -9.899 4.586 1.00 95.06 749 LEU A CA 1
ATOM 6099 C C . LEU A 1 749 ? -24.587 -8.633 4.982 1.00 95.06 749 LEU A C 1
ATOM 6101 O O . LEU A 1 749 ? -24.049 -7.702 5.586 1.00 95.06 749 LEU A O 1
ATOM 6105 N N . LYS A 1 750 ? -25.886 -8.597 4.655 1.00 94.88 750 LYS A N 1
ATOM 6106 C CA . LYS A 1 750 ? -26.758 -7.441 4.926 1.00 94.88 750 LYS A CA 1
ATOM 6107 C C . LYS A 1 750 ? -26.887 -7.190 6.423 1.00 94.88 750 LYS A C 1
ATOM 6109 O O . LYS A 1 750 ? -27.292 -8.090 7.159 1.00 94.88 750 LYS A O 1
ATOM 6114 N N . LYS A 1 751 ? -26.597 -5.967 6.874 1.00 94.69 751 LYS A N 1
ATOM 6115 C CA . LYS A 1 751 ? -26.632 -5.583 8.295 1.00 94.69 751 LYS A CA 1
ATOM 6116 C C . LYS A 1 751 ? -27.964 -5.936 8.959 1.00 94.69 751 LYS A C 1
ATOM 6118 O O . LYS A 1 751 ? -27.975 -6.412 10.087 1.00 94.69 751 LYS A O 1
ATOM 6123 N N . GLU A 1 752 ? -29.075 -5.734 8.256 1.00 95.19 752 GLU A N 1
ATOM 6124 C CA . GLU A 1 752 ? -30.427 -5.938 8.783 1.00 95.19 752 GLU A CA 1
ATOM 6125 C C . GLU A 1 752 ? -30.699 -7.411 9.110 1.00 95.19 752 GLU A C 1
ATOM 6127 O O . GLU A 1 752 ? -31.546 -7.706 9.952 1.00 95.19 752 GLU A O 1
ATOM 6132 N N . ASN A 1 753 ? -29.986 -8.337 8.463 1.00 97.25 753 ASN A N 1
ATOM 6133 C CA . ASN A 1 753 ? -30.172 -9.775 8.622 1.00 97.25 753 ASN A CA 1
ATOM 6134 C C . ASN A 1 753 ? -29.437 -10.370 9.836 1.00 97.25 753 ASN A C 1
ATOM 6136 O O . ASN A 1 753 ? -29.664 -11.536 10.165 1.00 97.25 753 ASN A O 1
ATOM 6140 N N . LEU A 1 754 ? -28.605 -9.586 10.526 1.00 98.38 754 LEU A N 1
ATOM 6141 C CA . LEU A 1 754 ? -28.120 -9.939 11.855 1.00 98.38 754 LEU A CA 1
ATOM 6142 C C . LEU A 1 754 ? -29.150 -9.476 12.891 1.00 98.38 754 LEU A C 1
ATOM 6144 O O . LEU A 1 754 ? -29.273 -8.286 13.186 1.00 98.38 754 LEU A O 1
ATOM 6148 N N . ARG A 1 755 ? -29.923 -10.418 13.429 1.00 98.25 755 ARG A N 1
ATOM 6149 C CA . ARG A 1 755 ? -31.008 -10.143 14.371 1.00 98.25 755 ARG A CA 1
ATOM 6150 C C . ARG A 1 755 ? -30.450 -10.003 15.785 1.00 98.25 755 ARG A C 1
ATOM 6152 O O . ARG A 1 755 ? -29.879 -10.944 16.332 1.00 98.25 755 ARG A O 1
ATOM 6159 N N . GLN A 1 756 ? -30.647 -8.831 16.380 1.00 97.81 756 GLN A N 1
ATOM 6160 C CA . GLN A 1 756 ? -30.354 -8.585 17.789 1.00 97.81 756 GLN A CA 1
ATOM 6161 C C . GLN A 1 756 ? -31.565 -8.976 18.640 1.00 97.81 756 GLN A C 1
ATOM 6163 O O . GLN A 1 756 ? -32.617 -8.345 18.554 1.00 97.81 756 GLN A O 1
ATOM 6168 N N . ILE A 1 757 ? -31.418 -10.032 19.433 1.00 98.50 757 ILE A N 1
ATOM 6169 C CA . ILE A 1 757 ? -32.453 -10.550 20.324 1.00 98.50 757 ILE A CA 1
ATOM 6170 C C . ILE A 1 757 ? -32.425 -9.768 21.644 1.00 98.50 757 ILE A C 1
ATOM 6172 O O . ILE A 1 757 ? -31.349 -9.646 22.239 1.00 98.50 757 ILE A O 1
ATOM 6176 N N . PRO A 1 758 ? -33.570 -9.234 22.114 1.00 97.50 758 PRO A N 1
ATOM 6177 C CA . PRO A 1 758 ? -33.649 -8.520 23.384 1.00 97.50 758 PRO A CA 1
ATOM 6178 C C . PRO A 1 758 ? -33.208 -9.361 24.582 1.00 97.50 758 PRO A C 1
ATOM 6180 O O . PRO A 1 758 ? -33.186 -10.593 24.534 1.00 97.50 758 PRO A O 1
ATOM 6183 N N . LEU A 1 759 ? -32.891 -8.674 25.678 1.00 96.44 759 LEU A N 1
ATOM 6184 C CA . LEU A 1 759 ? -32.438 -9.322 26.900 1.00 96.44 759 LEU A CA 1
ATOM 6185 C C . LEU A 1 759 ? -33.585 -9.611 27.869 1.00 96.44 759 LEU A C 1
ATOM 6187 O O . LEU A 1 759 ? -34.478 -8.785 28.055 1.00 96.44 759 LEU A O 1
ATOM 6191 N N . LYS A 1 760 ? -33.460 -10.711 28.607 1.00 94.94 760 LYS A N 1
ATOM 6192 C CA . LYS A 1 760 ? -34.178 -10.996 29.847 1.00 94.94 760 LYS A CA 1
ATOM 6193 C C . LYS A 1 760 ? -33.153 -11.243 30.949 1.00 94.94 760 LYS A C 1
ATOM 6195 O O . LYS A 1 760 ? -32.310 -12.124 30.826 1.00 94.94 760 LYS A O 1
ATOM 6200 N N . ASN A 1 761 ? -33.206 -10.457 32.027 1.00 92.25 761 ASN A N 1
ATOM 6201 C CA . ASN A 1 761 ? -32.201 -10.488 33.104 1.00 92.25 761 ASN A CA 1
ATOM 6202 C C . ASN A 1 761 ? -30.756 -10.350 32.576 1.00 92.25 761 ASN A C 1
ATOM 6204 O O . ASN A 1 761 ? -29.863 -11.072 33.011 1.00 92.25 761 ASN A O 1
ATOM 6208 N N . TYR A 1 762 ? -30.548 -9.441 31.615 1.00 95.06 762 TYR A N 1
ATOM 6209 C CA . TYR A 1 762 ? -29.257 -9.167 30.962 1.00 95.06 762 TYR A CA 1
ATOM 6210 C C . TYR A 1 762 ? -28.667 -10.312 30.113 1.00 95.06 762 TYR A C 1
ATOM 6212 O O . TYR A 1 762 ? -27.521 -10.216 29.680 1.00 95.06 762 TYR A O 1
ATOM 6220 N N . LYS A 1 763 ? -29.444 -11.366 29.842 1.00 96.19 763 LYS A N 1
ATOM 6221 C CA . LYS A 1 763 ? -29.103 -12.492 28.954 1.00 96.19 763 LYS A CA 1
ATOM 6222 C C . LYS A 1 763 ? -30.021 -12.503 27.745 1.00 96.19 763 LYS A C 1
ATOM 6224 O O . LYS A 1 763 ? -31.113 -11.951 27.833 1.00 96.19 763 LYS A O 1
ATOM 6229 N N . MET A 1 764 ? -29.631 -13.146 26.652 1.00 97.94 764 MET A N 1
ATOM 6230 C CA . MET A 1 764 ? -30.503 -13.346 25.493 1.00 97.94 764 MET A CA 1
ATOM 6231 C C . MET A 1 764 ? -31.849 -13.961 25.912 1.00 97.94 764 MET A C 1
ATOM 6233 O O . MET A 1 764 ? -31.883 -14.978 26.606 1.00 97.94 764 MET A O 1
ATOM 6237 N N . ASP A 1 765 ? -32.968 -13.354 25.505 1.00 98.38 765 ASP A N 1
ATOM 6238 C CA . ASP A 1 765 ? -34.284 -13.956 25.721 1.00 98.38 765 ASP A CA 1
ATOM 6239 C C . ASP A 1 765 ? -34.506 -15.094 24.715 1.00 98.38 765 ASP A C 1
ATOM 6241 O O . ASP A 1 765 ? -34.860 -14.881 23.553 1.00 98.38 765 ASP A O 1
ATOM 6245 N N . ASN A 1 766 ? -34.300 -16.326 25.178 1.00 97.94 766 ASN A N 1
ATOM 6246 C CA . ASN A 1 766 ? -34.371 -17.522 24.342 1.00 97.94 766 ASN A CA 1
ATOM 6247 C C . ASN A 1 766 ? -35.779 -17.811 23.800 1.00 97.94 766 ASN A C 1
ATOM 6249 O O . ASN A 1 766 ? -35.919 -18.463 22.762 1.00 97.94 766 ASN A O 1
ATOM 6253 N N . LYS A 1 767 ? -36.832 -17.285 24.443 1.00 98.06 767 LYS A N 1
ATOM 6254 C CA . LYS A 1 767 ? -38.188 -17.358 23.891 1.00 98.06 767 LYS A CA 1
ATOM 6255 C C . LYS A 1 767 ? -38.286 -16.486 22.638 1.00 98.06 767 LYS A C 1
ATOM 6257 O O . LYS A 1 767 ? -38.719 -16.970 21.595 1.00 98.06 767 LYS A O 1
ATOM 6262 N N . LEU A 1 768 ? -37.813 -15.241 22.726 1.00 98.56 768 LEU A N 1
ATOM 6263 C CA . LEU A 1 768 ? -37.788 -14.316 21.588 1.00 98.56 768 LEU A CA 1
ATOM 6264 C C . LEU A 1 768 ? -36.826 -14.779 20.488 1.00 98.56 768 LEU A C 1
ATOM 6266 O O . LEU A 1 768 ? -37.107 -14.568 19.311 1.00 98.56 768 LEU A O 1
ATOM 6270 N N . LEU A 1 769 ? -35.718 -15.441 20.843 1.00 98.75 769 LEU A N 1
ATOM 6271 C CA . LEU A 1 769 ? -34.838 -16.103 19.875 1.00 98.75 769 LEU A CA 1
ATOM 6272 C C . LEU A 1 769 ? -35.619 -17.125 19.036 1.00 98.75 769 LEU A C 1
ATOM 6274 O O . LEU A 1 769 ? -35.581 -17.057 17.808 1.00 98.75 769 LEU A O 1
ATOM 6278 N N . SER A 1 770 ? -36.340 -18.046 19.689 1.00 98.50 770 SER A N 1
ATOM 6279 C CA . SER A 1 770 ? -37.126 -19.076 18.996 1.00 98.50 770 SER A CA 1
ATOM 6280 C C . SER A 1 770 ? -38.208 -18.460 18.106 1.00 98.50 770 SER A C 1
ATOM 6282 O O . SER A 1 770 ? -38.324 -18.840 16.943 1.00 98.50 770 SER A O 1
ATOM 6284 N N . GLU A 1 771 ? -38.961 -17.481 18.619 1.00 98.56 771 GLU A N 1
ATOM 6285 C CA . GLU A 1 771 ? -39.998 -16.773 17.854 1.00 98.56 771 GLU A CA 1
ATOM 6286 C C . GLU A 1 771 ? -39.401 -16.079 16.619 1.00 98.56 771 GLU A C 1
ATOM 6288 O O . GLU A 1 771 ? -39.913 -16.224 15.509 1.00 98.56 771 GLU A O 1
ATOM 6293 N N . LYS A 1 772 ? -38.261 -15.393 16.772 1.00 98.62 772 LYS A N 1
ATOM 6294 C CA . LYS A 1 772 ? -37.605 -14.684 15.667 1.00 98.62 772 LYS A CA 1
ATOM 6295 C C . LYS A 1 772 ? -37.093 -15.623 14.577 1.00 98.62 772 LYS A C 1
ATOM 6297 O O . LYS A 1 772 ? -37.186 -15.288 13.395 1.00 98.62 772 LYS A O 1
ATOM 6302 N N . ILE A 1 773 ? -36.551 -16.779 14.960 1.00 98.75 773 ILE A N 1
ATOM 6303 C CA . ILE A 1 773 ? -36.125 -17.811 14.009 1.00 98.75 773 ILE A CA 1
ATOM 6304 C C . ILE A 1 773 ? -37.336 -18.306 13.210 1.00 98.75 773 ILE A C 1
ATOM 6306 O O . ILE A 1 773 ? -37.274 -18.355 11.983 1.00 98.75 773 ILE A O 1
ATOM 6310 N N . GLU A 1 774 ? -38.445 -18.629 13.879 1.00 98.56 774 GLU A N 1
ATOM 6311 C CA . GLU A 1 774 ? -39.668 -19.114 13.227 1.00 98.56 774 GLU A CA 1
ATOM 6312 C C . GLU A 1 774 ? -40.284 -18.064 12.285 1.00 98.56 774 GLU A C 1
ATOM 6314 O O . GLU A 1 774 ? -40.676 -18.400 11.165 1.00 98.56 774 GLU A O 1
ATOM 6319 N N . GLU A 1 775 ? -40.286 -16.787 12.677 1.00 98.44 775 GLU A N 1
ATOM 6320 C CA . GLU A 1 775 ? -40.698 -15.672 11.816 1.00 98.44 775 GLU A CA 1
ATOM 6321 C C . GLU A 1 775 ? -39.840 -15.549 10.550 1.00 98.44 775 GLU A C 1
ATOM 6323 O O . GLU A 1 775 ? -40.366 -15.361 9.450 1.00 98.44 775 GLU A O 1
ATOM 6328 N N . ASP A 1 776 ? -38.514 -15.624 10.687 1.00 98.19 776 ASP A N 1
ATOM 6329 C CA . ASP A 1 776 ? -37.596 -15.515 9.554 1.00 98.19 776 ASP A CA 1
ATOM 6330 C C . ASP A 1 776 ? -37.769 -16.704 8.594 1.00 98.19 776 ASP A C 1
ATOM 6332 O O . ASP A 1 776 ? -37.863 -16.491 7.381 1.00 98.19 776 ASP A O 1
ATOM 6336 N N . VAL A 1 777 ? -37.922 -17.931 9.115 1.00 97.50 777 VAL A N 1
ATOM 6337 C CA . VAL A 1 777 ? -38.253 -19.116 8.300 1.00 97.50 777 VAL A CA 1
ATOM 6338 C C . VAL A 1 777 ? -39.568 -18.912 7.547 1.00 97.50 777 VAL A C 1
ATOM 6340 O O . VAL A 1 777 ? -39.616 -19.127 6.335 1.00 97.50 777 VAL A O 1
ATOM 6343 N N . ALA A 1 778 ? -40.623 -18.443 8.222 1.00 97.94 778 ALA A N 1
ATOM 6344 C CA . ALA A 1 778 ? -41.925 -18.197 7.598 1.00 97.94 778 ALA A CA 1
ATOM 6345 C C . ALA A 1 778 ? -41.865 -17.132 6.485 1.00 97.94 778 ALA A C 1
ATOM 6347 O O . ALA A 1 778 ? -42.636 -17.180 5.528 1.00 97.94 778 ALA A O 1
ATOM 6348 N N . ARG A 1 779 ? -40.922 -16.186 6.575 1.00 96.88 779 ARG A N 1
ATOM 6349 C CA . ARG A 1 779 ? -40.675 -15.142 5.565 1.00 96.88 779 ARG A CA 1
ATOM 6350 C C . ARG A 1 779 ? -39.719 -15.571 4.447 1.00 96.88 779 ARG A C 1
ATOM 6352 O O . ARG A 1 779 ? -39.382 -14.750 3.593 1.00 96.88 779 ARG A O 1
ATOM 6359 N N . GLY A 1 780 ? -39.283 -16.830 4.437 1.00 95.31 780 GLY A N 1
ATOM 6360 C CA . GLY A 1 780 ? -38.373 -17.373 3.430 1.00 95.31 780 GLY A CA 1
ATOM 6361 C C . GLY A 1 780 ? -36.914 -16.948 3.609 1.00 95.31 780 GLY A C 1
ATOM 6362 O O . GLY A 1 780 ? -36.145 -17.027 2.649 1.00 95.31 780 GLY A O 1
ATOM 6363 N N . PHE A 1 781 ? -36.528 -16.482 4.802 1.00 96.75 781 PHE A N 1
ATOM 6364 C CA . PHE A 1 781 ? -35.119 -16.363 5.169 1.00 96.75 781 PHE A CA 1
ATOM 6365 C C . PHE A 1 781 ? -34.559 -17.730 5.581 1.00 96.75 781 PHE A C 1
ATOM 6367 O O . PHE A 1 781 ? -35.290 -18.644 5.965 1.00 96.75 781 PHE A O 1
ATOM 6374 N N . LYS A 1 782 ? -33.234 -17.859 5.516 1.00 96.50 782 LYS A N 1
ATOM 6375 C CA . LYS A 1 782 ? -32.470 -19.030 5.938 1.00 96.50 782 LYS A CA 1
ATOM 6376 C C . LYS A 1 782 ? -31.655 -18.700 7.199 1.00 96.50 782 LYS A C 1
ATOM 6378 O O . LYS A 1 782 ? -30.536 -18.194 7.080 1.00 96.50 782 LYS A O 1
ATOM 6383 N N . PRO A 1 783 ? -32.188 -19.003 8.394 1.00 98.00 783 PRO A N 1
ATOM 6384 C CA . PRO A 1 783 ? -31.414 -19.050 9.629 1.00 98.00 783 PRO A CA 1
ATOM 6385 C C . PRO A 1 783 ? -30.253 -20.031 9.508 1.00 98.00 783 PRO A C 1
ATOM 6387 O O . PRO A 1 783 ? -30.448 -21.151 9.026 1.00 98.00 783 PRO A O 1
ATOM 6390 N N . PHE A 1 784 ? -29.062 -19.636 9.956 1.00 98.06 784 PHE A N 1
ATOM 6391 C CA . PHE A 1 784 ? -27.916 -20.552 9.955 1.00 98.06 784 PHE A CA 1
ATOM 6392 C C . PHE A 1 784 ? -26.963 -20.432 11.144 1.00 98.06 784 PHE A C 1
ATOM 6394 O O . PHE A 1 784 ? -26.147 -21.329 11.339 1.00 98.06 784 PHE A O 1
ATOM 6401 N N . LEU A 1 785 ? -27.045 -19.363 11.935 1.00 98.62 785 LEU A N 1
ATOM 6402 C CA . LEU A 1 785 ? -26.088 -19.090 13.004 1.00 98.62 785 LEU A CA 1
ATOM 6403 C C . LEU A 1 785 ? -26.768 -18.417 14.196 1.00 98.62 785 LEU A C 1
ATOM 6405 O O . LEU A 1 785 ? -27.518 -17.457 14.025 1.00 98.62 785 LEU A O 1
ATOM 6409 N N . VAL A 1 786 ? -26.429 -18.863 15.401 1.00 98.81 786 VAL A N 1
ATOM 6410 C CA . VAL A 1 786 ? -26.648 -18.131 16.649 1.00 98.81 786 VAL A CA 1
ATOM 6411 C C . VAL A 1 786 ? -25.307 -17.901 17.345 1.00 98.81 786 VAL A C 1
ATOM 6413 O O . VAL A 1 786 ? -24.465 -18.798 17.410 1.00 98.81 786 VAL A O 1
ATOM 6416 N N . VAL A 1 787 ? -25.097 -16.685 17.845 1.00 98.81 787 VAL A N 1
ATOM 6417 C CA . VAL A 1 787 ? -23.923 -16.314 18.635 1.00 98.81 787 VAL A CA 1
ATOM 6418 C C . VAL A 1 787 ? -24.342 -16.126 20.089 1.00 98.81 787 VAL A C 1
ATOM 6420 O O . VAL A 1 787 ? -25.085 -15.196 20.406 1.00 98.81 787 VAL A O 1
ATOM 6423 N N . ALA A 1 788 ? -23.875 -17.014 20.964 1.00 98.62 788 ALA A N 1
ATOM 6424 C CA . ALA A 1 788 ? -24.091 -16.936 22.405 1.00 98.62 788 ALA A CA 1
ATOM 6425 C C . ALA A 1 788 ? -22.951 -16.141 23.056 1.00 98.62 788 ALA A C 1
ATOM 6427 O O . ALA A 1 788 ? -21.779 -16.451 22.845 1.00 98.62 788 ALA A O 1
ATOM 6428 N N . THR A 1 789 ? -23.283 -15.122 23.850 1.00 98.44 789 THR A N 1
ATOM 6429 C CA . THR A 1 789 ? -22.296 -14.299 24.561 1.00 98.44 789 THR A CA 1
ATOM 6430 C C . THR A 1 789 ? -21.998 -14.915 25.926 1.00 98.44 789 THR A C 1
ATOM 6432 O O . THR A 1 789 ? -22.845 -14.925 26.820 1.00 98.44 789 THR A O 1
ATOM 6435 N N . LEU A 1 790 ? -20.776 -15.407 26.118 1.00 98.00 790 LEU A N 1
ATOM 6436 C CA . LEU A 1 790 ? -20.332 -16.017 27.369 1.00 98.00 790 LEU A CA 1
ATOM 6437 C C . LEU A 1 790 ? -19.507 -15.002 28.164 1.00 98.00 790 LEU A C 1
ATOM 6439 O O . LEU A 1 790 ? -18.277 -15.041 28.177 1.00 98.00 790 LEU A O 1
ATOM 6443 N N . GLY A 1 791 ? -20.205 -14.057 28.797 1.00 96.69 791 GLY A N 1
ATOM 6444 C CA . GLY A 1 791 ? -19.615 -12.928 29.515 1.00 96.69 791 GLY A CA 1
ATOM 6445 C C . GLY A 1 791 ? -19.734 -11.624 28.725 1.00 96.69 791 GLY A C 1
ATOM 6446 O O . GLY A 1 791 ? -18.791 -11.203 28.054 1.00 96.69 791 GLY A O 1
ATOM 6447 N N . SER A 1 792 ? -20.886 -10.958 28.831 1.00 96.50 792 SER A N 1
ATOM 6448 C CA . SER A 1 792 ? -21.125 -9.656 28.199 1.00 96.50 792 SER A CA 1
ATOM 6449 C C . SER A 1 792 ? -20.168 -8.582 28.727 1.00 96.50 792 SER A C 1
ATOM 6451 O O . SER A 1 792 ? -19.776 -8.572 29.894 1.00 96.50 792 SER A O 1
ATOM 6453 N N . THR A 1 793 ? -19.795 -7.619 27.884 1.00 94.69 793 THR A N 1
ATOM 6454 C CA . THR A 1 793 ? -18.833 -6.577 28.286 1.00 94.69 793 THR A CA 1
ATOM 6455 C C . THR A 1 793 ? -19.415 -5.557 29.263 1.00 94.69 793 THR A C 1
ATOM 6457 O O . THR A 1 793 ? -18.651 -4.899 29.976 1.00 94.69 793 THR A O 1
ATOM 6460 N N . LYS A 1 794 ? -20.747 -5.408 29.310 1.00 94.81 794 LYS A N 1
ATOM 6461 C CA . LYS A 1 794 ? -21.420 -4.472 30.219 1.00 94.81 794 LYS A CA 1
ATOM 6462 C C . LYS A 1 794 ? -21.652 -5.051 31.608 1.00 94.81 794 LYS A C 1
ATOM 6464 O O . LYS A 1 794 ? -21.428 -4.339 32.582 1.00 94.81 794 LYS A O 1
ATOM 6469 N N . THR A 1 795 ? -22.099 -6.299 31.716 1.00 95.62 795 THR A N 1
ATOM 6470 C CA . THR A 1 795 ? -22.537 -6.881 33.000 1.00 95.62 795 THR A CA 1
ATOM 6471 C C . THR A 1 795 ? -21.815 -8.175 33.363 1.00 95.62 795 THR A C 1
ATOM 6473 O O . THR A 1 795 ? -21.932 -8.639 34.491 1.00 95.62 795 THR A O 1
ATOM 6476 N N . GLY A 1 796 ? -21.051 -8.763 32.440 1.00 95.75 796 GLY A N 1
ATOM 6477 C CA . GLY A 1 796 ? -20.406 -10.060 32.634 1.00 95.75 796 GLY A CA 1
ATOM 6478 C C . GLY A 1 796 ? -21.381 -11.233 32.684 1.00 95.75 796 GLY A C 1
ATOM 6479 O O . GLY A 1 796 ? -21.005 -12.294 33.175 1.00 95.75 796 GLY A O 1
ATOM 6480 N N . CYS A 1 797 ? -22.615 -11.048 32.208 1.00 96.12 797 CYS A N 1
ATOM 6481 C CA . CYS A 1 797 ? -23.629 -12.099 32.172 1.00 96.12 797 CYS A CA 1
ATOM 6482 C C . CYS A 1 797 ? -23.333 -13.126 31.076 1.00 96.12 797 CYS A C 1
ATOM 6484 O O . CYS A 1 797 ? -22.739 -12.801 30.044 1.00 96.12 797 CYS A O 1
ATOM 6486 N N . VAL A 1 798 ? -23.770 -14.360 31.312 1.00 97.81 798 VAL A N 1
ATOM 6487 C CA . VAL A 1 798 ? -23.569 -15.503 30.414 1.00 97.81 798 VAL A CA 1
ATOM 6488 C C . VAL A 1 798 ? -24.913 -15.937 29.832 1.00 97.81 798 VAL A C 1
ATOM 6490 O O . VAL A 1 798 ? -25.835 -16.260 30.587 1.00 97.81 798 VAL A O 1
ATOM 6493 N N . ASP A 1 799 ? -25.023 -15.953 28.501 1.00 98.25 799 ASP A N 1
ATOM 6494 C CA . ASP A 1 799 ? -26.184 -16.504 27.795 1.00 98.25 799 ASP A CA 1
ATOM 6495 C C . ASP A 1 799 ? -26.344 -18.011 28.086 1.00 98.25 799 ASP A C 1
ATOM 6497 O O . ASP A 1 799 ? -25.366 -18.753 28.166 1.00 98.25 799 ASP A O 1
ATOM 6501 N N . SER A 1 800 ? -27.588 -18.473 28.252 1.00 96.94 800 SER A N 1
ATOM 6502 C CA . SER A 1 800 ? -27.896 -19.852 28.670 1.00 96.94 800 SER A CA 1
ATOM 6503 C C . SER A 1 800 ? -27.701 -20.849 27.522 1.00 96.94 800 SER A C 1
ATOM 6505 O O . SER A 1 800 ? -28.591 -21.032 26.689 1.00 96.94 800 SER A O 1
ATOM 6507 N N . LEU A 1 801 ? -26.541 -21.510 27.470 1.00 98.38 801 LEU A N 1
ATOM 6508 C CA . LEU A 1 801 ? -26.247 -22.519 26.445 1.00 98.38 801 LEU A CA 1
ATOM 6509 C C . LEU A 1 801 ? -27.189 -23.726 26.526 1.00 98.38 801 LEU A C 1
ATOM 6511 O O . LEU A 1 801 ? -27.645 -24.196 25.485 1.00 98.38 801 LEU A O 1
ATOM 6515 N N . GLU A 1 802 ? -27.550 -24.175 27.733 1.00 97.25 802 GLU A N 1
ATOM 6516 C CA . GLU A 1 802 ? -28.511 -25.272 27.937 1.00 97.25 802 GLU A CA 1
ATOM 6517 C C . GLU A 1 802 ? -29.869 -25.006 27.261 1.00 97.25 802 GLU A C 1
ATOM 6519 O O . GLU A 1 802 ? -30.537 -25.943 26.826 1.00 97.25 802 GLU A O 1
ATOM 6524 N N . GLU A 1 803 ? -30.265 -23.737 27.129 1.00 97.88 803 GLU A N 1
ATOM 6525 C CA . GLU A 1 803 ? -31.492 -23.328 26.438 1.00 97.88 803 GLU A CA 1
ATOM 6526 C C . GLU A 1 803 ? -31.277 -23.044 24.943 1.00 97.88 803 GLU A C 1
ATOM 6528 O O . GLU A 1 803 ? -32.138 -23.375 24.124 1.00 97.88 803 GLU A O 1
ATOM 6533 N N . ILE A 1 804 ? -30.138 -22.454 24.562 1.00 98.69 804 ILE A N 1
ATOM 6534 C CA . ILE A 1 804 ? -29.831 -22.103 23.165 1.00 98.69 804 ILE A CA 1
ATOM 6535 C C . ILE A 1 804 ? -29.583 -23.355 22.315 1.00 98.69 804 ILE A C 1
ATOM 6537 O O . ILE A 1 804 ? -30.056 -23.429 21.179 1.00 98.69 804 ILE A O 1
ATOM 6541 N N . LEU A 1 805 ? -28.866 -24.352 22.842 1.00 98.75 805 LEU A N 1
ATOM 6542 C CA . LEU A 1 805 ? -28.458 -25.542 22.085 1.00 98.75 805 LEU A CA 1
ATOM 6543 C C . LEU A 1 805 ? -29.653 -26.358 21.551 1.00 98.75 805 LEU A C 1
ATOM 6545 O O . LEU A 1 805 ? -29.650 -26.682 20.359 1.00 98.75 805 LEU A O 1
ATOM 6549 N N . PRO A 1 806 ? -30.711 -26.659 22.337 1.00 98.56 806 PRO A N 1
ATOM 6550 C CA . PRO A 1 806 ? -31.911 -27.310 21.808 1.00 98.56 806 PRO A CA 1
ATOM 6551 C C . PRO A 1 806 ? -32.596 -26.519 20.684 1.00 98.56 806 PRO A C 1
ATOM 6553 O O . PRO A 1 806 ? -33.035 -27.120 19.699 1.00 98.56 806 PRO A O 1
ATOM 6556 N N . ILE A 1 807 ? -32.658 -25.185 20.795 1.00 98.62 807 ILE A N 1
ATOM 6557 C CA . ILE A 1 807 ? -33.234 -24.308 19.760 1.00 98.62 807 ILE A CA 1
ATOM 6558 C C . ILE A 1 807 ? -32.387 -24.388 18.486 1.00 98.62 807 ILE A C 1
ATOM 6560 O O . ILE A 1 807 ? -32.912 -24.642 17.401 1.00 98.62 807 ILE A O 1
ATOM 6564 N N . ALA A 1 808 ? -31.068 -24.235 18.612 1.00 98.50 808 ALA A N 1
ATOM 6565 C CA . ALA A 1 808 ? -30.145 -24.316 17.487 1.00 98.50 808 ALA A CA 1
ATOM 6566 C C . ALA A 1 808 ? -30.232 -25.673 16.775 1.00 98.50 808 ALA A C 1
ATOM 6568 O O . ALA A 1 808 ? -30.354 -25.718 15.550 1.00 98.50 808 ALA A O 1
ATOM 6569 N N . LYS A 1 809 ? -30.276 -26.774 17.536 1.00 98.19 809 LYS A N 1
ATOM 6570 C CA . LYS A 1 809 ? -30.415 -28.134 17.001 1.00 98.19 809 LYS A CA 1
ATOM 6571 C C . LYS A 1 809 ? -31.720 -28.323 16.227 1.00 98.19 809 LYS A C 1
ATOM 6573 O O . LYS A 1 809 ? -31.687 -28.867 15.125 1.00 98.19 809 LYS A O 1
ATOM 6578 N N . LYS A 1 810 ? -32.853 -27.839 16.755 1.00 98.00 810 LYS A N 1
ATOM 6579 C CA . LYS A 1 810 ? -34.168 -27.892 16.080 1.00 98.00 810 LYS A CA 1
ATOM 6580 C C . LYS A 1 810 ? -34.132 -27.235 14.695 1.00 98.00 810 LYS A C 1
ATOM 6582 O O . LYS A 1 810 ? -34.782 -27.725 13.775 1.00 98.00 810 LYS A O 1
ATOM 6587 N N . HIS A 1 811 ? -33.372 -26.153 14.542 1.00 97.19 811 HIS A N 1
ATOM 6588 C CA . HIS A 1 811 ? -33.306 -25.365 13.307 1.00 97.19 811 HIS A CA 1
ATOM 6589 C C . HIS A 1 811 ? -32.017 -25.583 12.489 1.00 97.19 811 HIS A C 1
ATOM 6591 O O . HIS A 1 811 ? -31.815 -24.900 11.485 1.00 97.19 811 HIS A O 1
ATOM 6597 N N . ASN A 1 812 ? -31.171 -26.550 12.872 1.00 96.69 812 ASN A N 1
ATOM 6598 C CA . ASN A 1 812 ? -29.864 -26.831 12.261 1.00 96.69 812 ASN A CA 1
ATOM 6599 C C . ASN A 1 812 ? -28.946 -25.590 12.163 1.00 96.69 812 ASN A C 1
ATOM 6601 O O . ASN A 1 812 ? -28.302 -25.348 11.138 1.00 96.69 812 ASN A O 1
ATOM 6605 N N . LEU A 1 813 ? -28.902 -24.789 13.227 1.00 98.50 813 LEU A N 1
ATOM 6606 C CA . LEU A 1 813 ? -28.042 -23.608 13.315 1.00 98.50 813 LEU A CA 1
ATOM 6607 C C . LEU A 1 813 ? -26.652 -23.990 13.816 1.00 98.50 813 LEU A C 1
ATOM 6609 O O . LEU A 1 813 ? -26.516 -24.878 14.652 1.00 98.50 813 LEU A O 1
ATOM 6613 N N . TRP A 1 814 ? -25.640 -23.279 13.329 1.00 98.75 814 TRP A N 1
ATOM 6614 C CA . TRP A 1 814 ? -24.331 -23.221 13.967 1.00 98.75 814 TRP A CA 1
ATOM 6615 C C . TRP A 1 814 ? -24.433 -22.426 15.275 1.00 98.75 814 TRP A C 1
ATOM 6617 O O . TRP A 1 814 ? -25.053 -21.360 15.292 1.00 98.75 814 TRP A O 1
ATOM 6627 N N . VAL A 1 815 ? -23.799 -22.895 16.347 1.00 98.88 815 VAL A N 1
ATOM 6628 C CA . VAL A 1 815 ? -23.671 -22.180 17.623 1.00 98.88 815 VAL A CA 1
ATOM 6629 C C . VAL A 1 815 ? -22.229 -21.731 17.811 1.00 98.88 815 VAL A C 1
ATOM 6631 O O . VAL A 1 815 ? -21.340 -22.543 18.067 1.00 98.88 815 VAL A O 1
ATOM 6634 N N . HIS A 1 816 ? -22.000 -20.423 17.703 1.00 98.88 816 HIS A N 1
ATOM 6635 C CA . HIS A 1 816 ? -20.725 -19.814 18.069 1.00 98.88 816 HIS A CA 1
ATOM 6636 C C . HIS A 1 816 ? -20.812 -19.251 19.490 1.00 98.88 816 HIS A C 1
ATOM 6638 O O . HIS A 1 816 ? -21.641 -18.388 19.772 1.00 98.88 816 HIS A O 1
ATOM 6644 N N . ALA A 1 817 ? -19.948 -19.718 20.381 1.00 98.75 817 ALA A N 1
ATOM 6645 C CA . ALA A 1 817 ? -19.766 -19.161 21.710 1.00 98.75 817 ALA A CA 1
ATOM 6646 C C . ALA A 1 817 ? -18.712 -18.044 21.675 1.00 98.75 817 ALA A C 1
ATOM 6648 O O . ALA A 1 817 ? -17.508 -18.306 21.604 1.00 98.75 817 ALA A O 1
ATOM 6649 N N . ASP A 1 818 ? -19.159 -16.790 21.763 1.00 98.69 818 ASP A N 1
ATOM 6650 C CA . ASP A 1 818 ? -18.275 -15.650 22.017 1.00 98.69 818 ASP A CA 1
ATOM 6651 C C . ASP A 1 818 ? -17.938 -15.609 23.511 1.00 98.69 818 ASP A C 1
ATOM 6653 O O . ASP A 1 818 ? -18.620 -14.980 24.322 1.00 98.69 818 ASP A O 1
ATOM 6657 N N . GLY A 1 819 ? -16.891 -16.344 23.878 1.00 98.12 819 GLY A N 1
ATOM 6658 C CA . GLY A 1 819 ? -16.352 -16.416 25.228 1.00 98.12 819 GLY A CA 1
ATOM 6659 C C . GLY A 1 819 ? -15.046 -15.659 25.396 1.00 98.12 819 GLY A C 1
ATOM 6660 O O . GLY A 1 819 ? -14.252 -16.016 26.268 1.00 98.12 819 GLY A O 1
ATOM 6661 N N . ALA A 1 820 ? -14.829 -14.602 24.604 1.00 98.06 820 ALA A N 1
ATOM 6662 C CA . ALA A 1 820 ? -13.637 -13.760 24.656 1.00 98.06 820 ALA A CA 1
ATOM 6663 C C . ALA A 1 820 ? -13.228 -13.422 26.100 1.00 98.06 820 ALA A C 1
ATOM 6665 O O . ALA A 1 820 ? -12.067 -13.537 26.482 1.00 98.06 820 ALA A O 1
ATOM 6666 N N . TYR A 1 821 ? -14.209 -13.035 26.917 1.00 96.50 821 TYR A N 1
ATOM 6667 C CA . TYR A 1 821 ? -14.045 -12.779 28.344 1.00 96.50 821 TYR A CA 1
ATOM 6668 C C . TYR A 1 821 ? -14.278 -14.027 29.211 1.00 96.50 821 TYR A C 1
ATOM 6670 O O . TYR A 1 821 ? -13.449 -14.327 30.072 1.00 96.50 821 TYR A O 1
ATOM 6678 N N . GLY A 1 822 ? -15.401 -14.729 29.022 1.00 97.62 822 GLY A N 1
ATOM 6679 C CA . GLY A 1 822 ? -15.878 -15.708 29.997 1.00 97.62 822 GLY A CA 1
ATOM 6680 C C . GLY A 1 822 ? -15.387 -17.143 29.819 1.00 97.62 822 GLY A C 1
ATOM 6681 O O . GLY A 1 822 ? -15.326 -17.854 30.814 1.00 97.62 822 GLY A O 1
ATOM 6682 N N . ALA A 1 823 ? -14.988 -17.591 28.622 1.00 98.38 823 ALA A N 1
ATOM 6683 C CA . ALA A 1 823 ? -14.700 -19.016 28.380 1.00 98.38 823 ALA A CA 1
ATOM 6684 C C . ALA A 1 823 ? -13.580 -19.573 29.273 1.00 98.38 823 ALA A C 1
ATOM 6686 O O . ALA A 1 823 ? -13.645 -20.709 29.730 1.00 98.38 823 ALA A O 1
ATOM 6687 N N . LEU A 1 824 ? -12.567 -18.764 29.587 1.00 98.19 824 LEU A N 1
ATOM 6688 C CA . LEU A 1 824 ? -11.445 -19.177 30.437 1.00 98.19 824 LEU A CA 1
ATOM 6689 C C . LEU A 1 824 ? -11.826 -19.355 31.916 1.00 98.19 824 LEU A C 1
ATOM 6691 O O . LEU A 1 824 ? -11.072 -19.971 32.668 1.00 98.19 824 LEU A O 1
ATOM 6695 N N . PHE A 1 825 ? -13.014 -18.908 32.342 1.00 98.38 825 PHE A N 1
ATOM 6696 C CA . PHE A 1 825 ? -13.535 -19.249 33.668 1.00 98.38 825 PHE A CA 1
ATOM 6697 C C . PHE A 1 825 ? -13.902 -20.735 33.799 1.00 98.38 825 PHE A C 1
ATOM 6699 O O . PHE A 1 825 ? -14.097 -21.182 34.929 1.00 98.38 825 PHE A O 1
ATOM 6706 N N . MET A 1 826 ? -13.898 -21.523 32.711 1.00 98.25 826 MET A N 1
ATOM 6707 C CA . MET A 1 826 ? -13.949 -22.999 32.748 1.00 98.25 826 MET A CA 1
ATOM 6708 C C . MET A 1 826 ? -12.851 -23.624 33.625 1.00 98.25 826 MET A C 1
ATOM 6710 O O . MET A 1 826 ? -12.988 -24.743 34.122 1.00 98.25 826 MET A O 1
ATOM 6714 N N . LEU A 1 827 ? -11.775 -22.882 33.889 1.00 98.06 827 LEU A N 1
ATOM 6715 C CA . LEU A 1 827 ? -10.753 -23.264 34.857 1.00 98.06 827 LEU A CA 1
ATOM 6716 C C . LEU A 1 827 ? -11.278 -23.335 36.306 1.00 98.06 827 LEU A C 1
ATOM 6718 O O . LEU A 1 827 ? -10.736 -24.098 37.105 1.00 98.06 827 LEU A O 1
ATOM 6722 N N . THR A 1 828 ? -12.356 -22.618 36.630 1.00 98.19 828 THR A N 1
ATOM 6723 C CA . THR A 1 828 ? -12.973 -22.528 37.966 1.00 98.19 828 THR A CA 1
ATOM 6724 C C . THR A 1 828 ? -14.251 -23.370 38.056 1.00 98.19 828 THR A C 1
ATOM 6726 O O . THR A 1 828 ? -14.938 -23.585 37.057 1.00 98.19 828 THR A O 1
ATOM 6729 N N . GLU A 1 829 ? -14.627 -23.815 39.258 1.00 96.75 829 GLU A N 1
ATOM 6730 C CA . GLU A 1 829 ? -15.867 -24.584 39.464 1.00 96.75 829 GLU A CA 1
ATOM 6731 C C . GLU A 1 829 ? -17.127 -23.785 39.094 1.00 96.75 829 GLU A C 1
ATOM 6733 O O . GLU A 1 829 ? -17.992 -24.275 38.365 1.00 96.75 829 GLU A O 1
ATOM 6738 N N . LYS A 1 830 ? -17.205 -22.523 39.536 1.00 96.62 830 LYS A N 1
ATOM 6739 C CA . LYS A 1 830 ? -18.334 -21.634 39.226 1.00 96.62 830 LYS A CA 1
ATOM 6740 C C . LYS A 1 830 ? -18.471 -21.410 37.719 1.00 96.62 830 LYS A C 1
ATOM 6742 O O . LYS A 1 830 ? -19.584 -21.451 37.204 1.00 96.62 830 LYS A O 1
ATOM 6747 N N . GLY A 1 831 ? -17.359 -21.206 37.010 1.00 97.00 831 GLY A N 1
ATOM 6748 C CA . GLY A 1 831 ? -17.381 -21.031 35.560 1.00 97.00 831 GLY A CA 1
ATOM 6749 C C . GLY A 1 831 ? -17.852 -22.282 34.820 1.00 97.00 831 GLY A C 1
ATOM 6750 O O . GLY A 1 831 ? -18.706 -22.155 33.952 1.00 97.00 831 GLY A O 1
ATOM 6751 N N . ARG A 1 832 ? -17.403 -23.486 35.216 1.00 97.69 832 ARG A N 1
ATOM 6752 C CA . ARG A 1 832 ? -17.914 -24.752 34.645 1.00 97.69 832 ARG A CA 1
ATOM 6753 C C . ARG A 1 832 ? -19.422 -24.911 34.814 1.00 97.69 832 ARG A C 1
ATOM 6755 O O . ARG A 1 832 ? -20.092 -25.365 33.896 1.00 97.69 832 ARG A O 1
ATOM 6762 N N . SER A 1 833 ? -19.954 -24.518 35.971 1.00 97.25 833 SER A N 1
ATOM 6763 C CA . SER A 1 833 ? -21.399 -24.545 36.225 1.00 97.25 833 SER A CA 1
ATOM 6764 C C . SER A 1 833 ? -22.158 -23.547 35.339 1.00 97.25 833 SER A C 1
ATOM 6766 O O . SER A 1 833 ? -23.155 -23.906 34.720 1.00 97.25 833 SER A O 1
ATOM 6768 N N . LEU A 1 834 ? -21.662 -22.309 35.221 1.00 96.94 834 LEU A N 1
ATOM 6769 C CA . LEU A 1 834 ? -22.298 -21.254 34.420 1.00 96.94 834 LEU A CA 1
ATOM 6770 C C . LEU A 1 834 ? -22.237 -21.498 32.907 1.00 96.94 834 LEU A C 1
ATOM 6772 O O . LEU A 1 834 ? -23.131 -21.064 32.188 1.00 96.94 834 LEU A O 1
ATOM 6776 N N . LEU A 1 835 ? -21.174 -22.145 32.427 1.00 98.19 835 LEU A N 1
ATOM 6777 C CA . LEU A 1 835 ? -20.894 -22.364 31.003 1.00 98.19 835 LEU A CA 1
ATOM 6778 C C . LEU A 1 835 ? -21.273 -23.776 30.540 1.00 98.19 835 LEU A C 1
ATOM 6780 O O . LEU A 1 835 ? -20.851 -24.204 29.469 1.00 98.19 835 LEU A O 1
ATOM 6784 N N . LYS A 1 836 ? -22.050 -24.510 31.340 1.00 97.75 836 LYS A N 1
ATOM 6785 C CA . LYS A 1 836 ? -22.488 -25.868 31.017 1.00 97.75 836 LYS A CA 1
ATOM 6786 C C . LYS A 1 836 ? -23.140 -25.922 29.627 1.00 97.75 836 LYS A C 1
ATOM 6788 O O . LYS A 1 836 ? -24.021 -25.118 29.322 1.00 97.75 836 LYS A O 1
ATOM 6793 N N . GLY A 1 837 ? -22.705 -26.869 28.795 1.00 97.94 837 GLY A N 1
ATOM 6794 C CA . GLY A 1 837 ? -23.107 -26.991 27.393 1.00 97.94 837 GLY A CA 1
ATOM 6795 C C . GLY A 1 837 ? -22.115 -26.368 26.403 1.00 97.94 837 GLY A C 1
ATOM 6796 O O . GLY A 1 837 ? -22.280 -26.541 25.198 1.00 97.94 837 GLY A O 1
ATOM 6797 N N . ILE A 1 838 ? -21.070 -25.668 26.854 1.00 98.62 838 ILE A N 1
ATOM 6798 C CA . ILE A 1 838 ? -20.029 -25.120 25.964 1.00 98.62 838 ILE A CA 1
ATOM 6799 C C . ILE A 1 838 ? -19.360 -26.201 25.105 1.00 98.62 838 ILE A C 1
ATOM 6801 O O . ILE A 1 838 ? -19.067 -25.955 23.934 1.00 98.62 838 ILE A O 1
ATOM 6805 N N . GLU A 1 839 ? -19.230 -27.415 25.636 1.00 98.19 839 GLU A N 1
ATOM 6806 C CA . GLU A 1 839 ? -18.728 -28.611 24.959 1.00 98.19 839 GLU A CA 1
ATOM 6807 C C . GLU A 1 839 ? -19.585 -29.038 23.748 1.00 98.19 839 GLU A C 1
ATOM 6809 O O . GLU A 1 839 ? -19.115 -29.740 22.850 1.00 98.19 839 GLU A O 1
ATOM 6814 N N . GLU A 1 840 ? -20.838 -28.577 23.675 1.00 98.31 840 GLU A N 1
ATOM 6815 C CA . GLU A 1 840 ? -21.779 -28.853 22.585 1.00 98.31 840 GLU A CA 1
ATOM 6816 C C . GLU A 1 840 ? -21.853 -27.757 21.517 1.00 98.31 840 GLU A C 1
ATOM 6818 O O . GLU A 1 840 ? -22.531 -27.931 20.506 1.00 98.31 840 GLU A O 1
ATOM 6823 N N . THR A 1 841 ? -21.142 -26.645 21.700 1.00 98.75 841 THR A N 1
ATOM 6824 C CA . THR A 1 841 ? -21.080 -25.576 20.692 1.00 98.75 841 THR A CA 1
ATOM 6825 C C . THR A 1 841 ? -20.234 -25.993 19.488 1.00 98.75 841 THR A C 1
ATOM 6827 O O . THR A 1 841 ? -19.347 -26.837 19.612 1.00 98.75 841 THR A O 1
ATOM 6830 N N . ASP A 1 842 ? -20.480 -25.404 18.316 1.00 98.75 842 ASP A N 1
ATOM 6831 C CA . ASP A 1 842 ? -19.708 -25.708 17.104 1.00 98.75 842 ASP A CA 1
ATOM 6832 C C . ASP A 1 842 ? -18.346 -24.996 17.102 1.00 98.75 842 ASP A C 1
ATOM 6834 O O . ASP A 1 842 ? -17.362 -25.518 16.569 1.00 98.75 842 ASP A O 1
ATOM 6838 N N . SER A 1 843 ? -18.275 -23.801 17.700 1.00 98.81 843 SER A N 1
ATOM 6839 C CA . SER A 1 843 ? -17.020 -23.072 17.886 1.00 98.81 843 SER A CA 1
ATOM 6840 C C . SER A 1 843 ? -17.017 -22.145 19.098 1.00 98.81 843 SER A C 1
ATOM 6842 O O . SER A 1 843 ? -18.033 -21.533 19.423 1.00 98.81 843 SER A O 1
ATOM 6844 N N . VAL A 1 844 ? -15.842 -21.959 19.706 1.00 98.88 844 VAL A N 1
ATOM 6845 C CA . VAL A 1 844 ? -15.611 -21.082 20.867 1.00 98.88 844 VAL A CA 1
ATOM 6846 C C . VAL A 1 844 ? -14.501 -20.082 20.554 1.00 98.88 844 VAL A C 1
ATOM 6848 O O . VAL A 1 844 ? -13.395 -20.476 20.183 1.00 98.88 844 VAL A O 1
ATOM 6851 N N . ALA A 1 845 ? -14.770 -18.792 20.747 1.00 98.69 845 ALA A N 1
ATOM 6852 C CA . ALA A 1 845 ? -13.730 -17.766 20.826 1.00 98.69 845 ALA A CA 1
ATOM 6853 C C . ALA A 1 845 ? -13.352 -17.506 22.292 1.00 98.69 845 ALA A C 1
ATOM 6855 O O . ALA A 1 845 ? -14.229 -17.431 23.151 1.00 98.69 845 ALA A O 1
ATOM 6856 N N . LEU A 1 846 ? -12.058 -17.355 22.585 1.00 98.38 846 LEU A N 1
ATOM 6857 C CA . LEU A 1 846 ? -11.554 -17.013 23.921 1.00 98.38 846 LEU A CA 1
ATOM 6858 C C . LEU A 1 846 ? -10.301 -16.131 23.840 1.00 98.38 846 LEU A C 1
ATOM 6860 O O . LEU A 1 846 ? -9.500 -16.282 22.919 1.00 98.38 846 LEU A O 1
ATOM 6864 N N . ASP A 1 847 ? -10.101 -15.225 24.806 1.00 98.19 847 ASP A N 1
ATOM 6865 C CA . ASP A 1 847 ? -8.924 -14.344 24.847 1.00 98.19 847 ASP A CA 1
ATOM 6866 C C . ASP A 1 847 ? -8.061 -14.596 26.095 1.00 98.19 847 ASP A C 1
ATOM 6868 O O . ASP A 1 847 ? -8.343 -14.055 27.173 1.00 98.19 847 ASP A O 1
ATOM 6872 N N . PRO A 1 848 ? -6.933 -15.323 25.968 1.00 97.50 848 PRO A N 1
ATOM 6873 C CA . PRO A 1 848 ? -5.956 -15.451 27.048 1.00 97.50 848 PRO A CA 1
ATOM 6874 C C . PRO A 1 848 ? -5.426 -14.092 27.517 1.00 97.50 848 PRO A C 1
ATOM 6876 O O . PRO A 1 848 ? -5.092 -13.925 28.693 1.00 97.50 848 PRO A O 1
ATOM 6879 N N . HIS A 1 849 ? -5.416 -13.085 26.632 1.00 97.00 849 HIS A N 1
ATOM 6880 C CA . HIS A 1 849 ? -5.002 -11.735 27.004 1.00 97.00 849 HIS A CA 1
ATOM 6881 C C . HIS A 1 849 ? -5.954 -11.000 27.961 1.00 97.00 849 HIS A C 1
ATOM 6883 O O . HIS A 1 849 ? -5.628 -9.923 28.457 1.00 97.00 849 HIS A O 1
ATOM 6889 N N . LYS A 1 850 ? -7.136 -11.566 28.228 1.00 96.50 850 LYS A N 1
ATOM 6890 C CA . LYS A 1 850 ? -8.066 -11.089 29.253 1.00 96.50 850 LYS A CA 1
ATOM 6891 C C . LYS A 1 850 ? -7.866 -11.903 30.528 1.00 96.50 850 LYS A C 1
ATOM 6893 O O . LYS A 1 850 ? -7.067 -11.535 31.386 1.00 96.50 850 LYS A O 1
ATOM 6898 N N . ALA A 1 851 ? -8.547 -13.041 30.628 1.00 94.44 851 ALA A N 1
ATOM 6899 C CA . ALA A 1 851 ? -8.672 -13.815 31.861 1.00 94.44 851 ALA A CA 1
ATOM 6900 C C . ALA A 1 851 ? -7.349 -14.425 32.367 1.00 94.44 851 ALA A C 1
ATOM 6902 O O . ALA A 1 851 ? -7.160 -14.538 33.576 1.00 94.44 851 ALA A O 1
ATOM 6903 N N . LEU A 1 852 ? -6.401 -14.755 31.481 1.00 95.88 852 LEU A N 1
ATOM 6904 C CA . LEU A 1 852 ? -5.091 -15.288 31.888 1.00 95.88 852 LEU A CA 1
ATOM 6905 C C . LEU A 1 852 ? -4.017 -14.205 32.044 1.00 95.88 852 LEU A C 1
ATOM 6907 O O . LEU A 1 852 ? -2.872 -14.520 32.356 1.00 95.88 852 LEU A O 1
ATOM 6911 N N . SER A 1 853 ? -4.354 -12.926 31.841 1.00 94.44 853 SER A N 1
ATOM 6912 C CA . SER A 1 853 ? -3.383 -11.824 31.892 1.00 94.44 853 SER A CA 1
ATOM 6913 C C . SER A 1 853 ? -2.146 -12.068 31.018 1.00 94.44 853 SER A C 1
ATOM 6915 O O . SER A 1 853 ? -1.025 -11.717 31.387 1.00 94.44 853 SER A O 1
ATOM 6917 N N . ILE A 1 854 ? -2.334 -12.679 29.852 1.00 95.44 854 ILE A N 1
ATOM 6918 C CA . ILE A 1 854 ? -1.317 -12.715 28.797 1.00 95.44 854 ILE A CA 1
ATOM 6919 C C . ILE A 1 854 ? -1.333 -11.347 28.065 1.00 95.44 854 ILE A C 1
ATOM 6921 O O . ILE A 1 854 ? -2.346 -10.651 28.102 1.00 95.44 854 ILE A O 1
ATOM 6925 N N . PRO A 1 855 ? -0.233 -10.859 27.469 1.00 93.44 855 PRO A N 1
ATOM 6926 C CA . PRO A 1 855 ? -0.240 -9.599 26.726 1.00 93.44 855 PRO A CA 1
ATOM 6927 C C . PRO A 1 855 ? -1.193 -9.605 25.518 1.00 93.44 855 PRO A C 1
ATOM 6929 O O . PRO A 1 855 ? -1.474 -10.657 24.929 1.00 93.44 855 PRO A O 1
ATOM 6932 N N . TYR A 1 856 ? -1.674 -8.411 25.146 1.00 93.75 856 TYR A N 1
ATOM 6933 C CA . TYR A 1 856 ? -2.558 -8.191 23.994 1.00 93.75 856 TYR A CA 1
ATOM 6934 C C . TYR A 1 856 ? -1.994 -8.770 22.689 1.00 93.75 856 TYR A C 1
ATOM 6936 O O . TYR A 1 856 ? -0.787 -8.950 22.528 1.00 93.75 856 TYR A O 1
ATOM 6944 N N . GLY A 1 857 ? -2.894 -9.065 21.748 1.00 90.00 857 GLY A N 1
ATOM 6945 C CA . GLY A 1 857 ? -2.551 -9.786 20.521 1.00 90.00 857 GLY A CA 1
ATOM 6946 C C . GLY A 1 857 ? -2.594 -11.310 20.673 1.00 90.00 857 GLY A C 1
ATOM 6947 O O . GLY A 1 857 ? -1.981 -12.004 19.863 1.00 90.00 857 GLY A O 1
ATOM 6948 N N . THR A 1 858 ? -3.296 -11.815 21.699 1.00 95.94 858 THR A N 1
ATOM 6949 C CA . THR A 1 858 ? -3.404 -13.250 22.014 1.00 95.94 858 THR A CA 1
ATOM 6950 C C . THR A 1 858 ? -4.863 -13.654 22.234 1.00 95.94 858 THR A C 1
ATOM 6952 O O . THR A 1 858 ? -5.392 -13.483 23.331 1.00 95.94 858 THR A O 1
ATOM 6955 N N . GLY A 1 859 ? -5.528 -14.138 21.191 1.00 97.31 859 GLY A N 1
ATOM 6956 C CA . GLY A 1 859 ? -6.846 -14.778 21.224 1.00 97.31 859 GLY A CA 1
ATOM 6957 C C . GLY A 1 859 ? -6.772 -16.215 20.717 1.00 97.31 859 GLY A C 1
ATOM 6958 O O . GLY A 1 859 ? -5.704 -16.681 20.326 1.00 97.31 859 GLY A O 1
ATOM 6959 N N . CYS A 1 860 ? -7.895 -16.920 20.712 1.00 98.31 860 CYS A N 1
ATOM 6960 C CA . CYS A 1 860 ? -7.994 -18.293 20.230 1.00 98.31 860 CYS A CA 1
ATOM 6961 C C . CYS A 1 860 ? -9.380 -18.545 19.629 1.00 98.31 860 CYS A C 1
ATOM 6963 O O . CYS A 1 860 ? -10.385 -18.073 20.167 1.00 98.31 860 CYS A O 1
ATOM 6965 N N . LEU A 1 861 ? -9.415 -19.289 18.525 1.00 98.62 861 LEU A N 1
ATOM 6966 C CA . LEU A 1 861 ? -10.616 -19.953 18.033 1.00 98.62 861 LEU A CA 1
ATOM 6967 C C . LEU A 1 861 ? -10.450 -21.458 18.228 1.00 98.62 861 LEU A C 1
ATOM 6969 O O . LEU A 1 861 ? -9.432 -22.012 17.823 1.00 98.62 861 LEU A O 1
ATOM 6973 N N . LEU A 1 862 ? -11.472 -22.111 18.771 1.00 98.69 862 LEU A N 1
ATOM 6974 C CA . LEU A 1 862 ? -11.630 -23.562 18.752 1.00 98.69 862 LEU A CA 1
ATOM 6975 C C . LEU A 1 862 ? -12.865 -23.923 17.927 1.00 98.69 862 LEU A C 1
ATOM 6977 O O . LEU A 1 862 ? -13.883 -23.235 18.012 1.00 98.69 862 LEU A O 1
ATOM 6981 N N . VAL A 1 863 ? -12.796 -25.007 17.159 1.00 98.38 863 VAL A N 1
ATOM 6982 C CA . VAL A 1 863 ? -13.911 -25.548 16.370 1.00 98.38 863 VAL A CA 1
ATOM 6983 C C . VAL A 1 863 ? -14.022 -27.040 16.643 1.00 98.38 863 VAL A C 1
ATOM 6985 O O . VAL A 1 863 ? -13.035 -27.771 16.548 1.00 98.38 863 VAL A O 1
ATOM 6988 N N . LYS A 1 864 ? -15.234 -27.490 16.978 1.00 97.94 864 LYS A N 1
ATOM 6989 C CA . LYS A 1 864 ? -15.516 -28.866 17.414 1.00 97.94 864 LYS A CA 1
ATOM 6990 C C . LYS A 1 864 ? -15.240 -29.909 16.328 1.00 97.94 864 LYS A C 1
ATOM 6992 O O . LYS A 1 864 ? -14.796 -31.011 16.643 1.00 97.94 864 LYS A O 1
ATOM 6997 N N . ASN A 1 865 ? -15.483 -29.549 15.067 1.00 96.00 865 ASN A N 1
ATOM 6998 C CA . ASN A 1 865 ? -15.148 -30.356 13.898 1.00 96.00 865 ASN A CA 1
ATOM 6999 C C . ASN A 1 865 ? -14.084 -29.649 13.047 1.00 96.00 865 ASN A C 1
ATOM 7001 O O . ASN A 1 865 ? -14.358 -28.623 12.420 1.00 96.00 865 ASN A O 1
ATOM 7005 N N . LYS A 1 866 ? -12.877 -30.214 13.014 1.00 92.88 866 LYS A N 1
ATOM 7006 C CA . LYS A 1 866 ? -11.721 -29.672 12.293 1.00 92.88 866 LYS A CA 1
ATOM 7007 C C . LYS A 1 866 ? -11.929 -29.581 10.782 1.00 92.88 866 LYS A C 1
ATOM 7009 O O . LYS A 1 866 ? -11.347 -28.700 10.156 1.00 92.88 866 LYS A O 1
ATOM 7014 N N . ASP A 1 867 ? -12.786 -30.422 10.205 1.00 90.12 867 ASP A N 1
ATOM 7015 C CA . ASP A 1 867 ? -13.021 -30.448 8.756 1.00 90.12 867 ASP A CA 1
ATOM 7016 C C . ASP A 1 867 ? -13.698 -29.158 8.262 1.00 90.12 867 ASP A C 1
ATOM 7018 O O . ASP A 1 867 ? -13.505 -28.739 7.121 1.00 90.12 867 ASP A O 1
ATOM 7022 N N . HIS A 1 868 ? -14.418 -28.455 9.147 1.00 91.62 868 HIS A N 1
ATOM 7023 C CA . HIS A 1 868 ? -15.035 -27.163 8.834 1.00 91.62 868 HIS A CA 1
ATOM 7024 C C . HIS A 1 868 ? -14.006 -26.038 8.624 1.00 91.62 868 HIS A C 1
ATOM 7026 O O . HIS A 1 868 ? -14.358 -24.978 8.106 1.00 91.62 868 HIS A O 1
ATOM 7032 N N . MET A 1 869 ? -12.747 -26.232 9.040 1.00 89.38 869 MET A N 1
ATOM 7033 C CA . MET A 1 869 ? -11.708 -25.204 8.948 1.00 89.38 869 MET A CA 1
ATOM 7034 C C . MET A 1 869 ? -11.031 -25.111 7.578 1.00 89.38 869 MET A C 1
ATOM 7036 O O . MET A 1 869 ? -10.391 -24.102 7.297 1.00 89.38 869 MET A O 1
ATOM 7040 N N . LEU A 1 870 ? -11.139 -26.145 6.740 1.00 78.38 870 LEU A N 1
ATOM 7041 C CA . LEU A 1 870 ? -10.475 -26.181 5.436 1.00 78.38 870 LEU A CA 1
ATOM 7042 C C . LEU A 1 870 ? -11.261 -25.357 4.409 1.00 78.38 870 LEU A C 1
ATOM 7044 O O . LEU A 1 870 ? -12.479 -25.502 4.305 1.00 78.38 870 LEU A O 1
ATOM 7048 N N . PHE A 1 871 ? -10.576 -24.517 3.636 1.00 70.56 871 PHE A N 1
ATOM 7049 C CA . PHE A 1 871 ? -11.147 -23.786 2.500 1.00 70.56 871 PHE A CA 1
ATOM 7050 C C . PHE A 1 871 ? -10.594 -24.361 1.188 1.00 70.56 871 PHE A C 1
ATOM 7052 O O . PHE A 1 871 ? -9.410 -24.655 1.114 1.00 70.56 871 PHE A O 1
ATOM 7059 N N . ASP A 1 872 ? -11.424 -24.493 0.148 1.00 60.50 872 ASP A N 1
ATOM 7060 C CA . ASP A 1 872 ? -11.127 -25.266 -1.080 1.00 60.50 872 ASP A CA 1
ATOM 7061 C C . ASP A 1 872 ? -10.000 -24.704 -1.986 1.00 60.50 872 ASP A C 1
ATOM 7063 O O . ASP A 1 872 ? -9.764 -25.229 -3.069 1.00 60.50 872 ASP A O 1
ATOM 7067 N N . TYR A 1 873 ? -9.288 -23.651 -1.571 1.00 61.00 873 TYR A N 1
ATOM 7068 C CA . TYR A 1 873 ? -8.192 -23.016 -2.323 1.00 61.00 873 TYR A CA 1
ATOM 7069 C C . TYR A 1 873 ? -6.812 -23.365 -1.741 1.00 61.00 873 TYR A C 1
ATOM 7071 O O . TYR A 1 873 ? -5.954 -22.495 -1.585 1.00 61.00 873 TYR A O 1
ATOM 7079 N N . LEU A 1 874 ? -6.612 -24.637 -1.384 1.00 59.31 874 LEU A N 1
ATOM 7080 C CA . LEU A 1 874 ? -5.333 -25.122 -0.865 1.00 59.31 874 LEU A CA 1
ATOM 7081 C C . LEU A 1 874 ? -4.289 -25.206 -1.981 1.00 59.31 874 LEU A C 1
ATOM 7083 O O . LEU A 1 874 ? -4.573 -25.560 -3.124 1.00 59.31 874 LEU A O 1
ATOM 7087 N N . SER A 1 875 ? -3.074 -24.803 -1.633 1.00 52.97 875 SER A N 1
ATOM 7088 C CA . SER A 1 875 ? -2.048 -24.369 -2.573 1.00 52.97 875 SER A CA 1
ATOM 7089 C C . SER A 1 875 ? -1.164 -25.517 -3.082 1.00 52.97 875 SER A C 1
ATOM 7091 O O . SER A 1 875 ? 0.062 -25.459 -2.993 1.00 52.97 875 SER A O 1
ATOM 7093 N N . ASP A 1 876 ? -1.780 -26.570 -3.621 1.00 54.03 876 ASP A N 1
ATOM 7094 C CA . ASP A 1 876 ? -1.052 -27.759 -4.098 1.00 54.03 876 ASP A CA 1
ATOM 7095 C C . ASP A 1 876 ? -0.063 -27.444 -5.253 1.00 54.03 876 ASP A C 1
ATOM 7097 O O . ASP A 1 876 ? 0.860 -28.219 -5.491 1.00 54.03 876 ASP A O 1
ATOM 7101 N N . ASP A 1 877 ? -0.191 -26.270 -5.896 1.00 51.44 877 ASP A N 1
ATOM 7102 C CA . ASP A 1 877 ? 0.708 -25.726 -6.936 1.00 51.44 877 ASP A CA 1
ATOM 7103 C C . ASP A 1 877 ? 1.590 -24.539 -6.455 1.00 51.44 877 ASP A C 1
ATOM 7105 O O . ASP A 1 877 ? 2.073 -23.740 -7.264 1.00 51.44 877 ASP A O 1
ATOM 7109 N N . SER A 1 878 ? 1.785 -24.346 -5.144 1.00 56.06 878 SER A N 1
ATOM 7110 C CA . SER A 1 878 ? 2.530 -23.185 -4.622 1.00 56.06 878 SER A CA 1
ATOM 7111 C C . SER A 1 878 ? 4.050 -23.366 -4.538 1.00 56.06 878 SER A C 1
ATOM 7113 O O . SER A 1 878 ? 4.592 -24.464 -4.607 1.00 56.06 878 SER A O 1
ATOM 7115 N N . TYR A 1 879 ? 4.756 -22.246 -4.332 1.00 69.62 879 TYR A N 1
ATOM 7116 C CA . TYR A 1 879 ? 6.187 -22.212 -4.001 1.00 69.62 879 TYR A CA 1
ATOM 7117 C C . TYR A 1 879 ? 6.502 -22.735 -2.582 1.00 69.62 879 TYR A C 1
ATOM 7119 O O . TYR A 1 879 ? 7.669 -22.752 -2.183 1.00 69.62 879 TYR A O 1
ATOM 7127 N N . MET A 1 880 ? 5.480 -23.103 -1.801 1.00 73.31 880 MET A N 1
ATOM 7128 C CA . MET A 1 880 ? 5.623 -23.573 -0.425 1.00 73.31 880 MET A CA 1
ATOM 7129 C C . MET A 1 880 ? 5.846 -25.092 -0.382 1.00 73.31 880 MET A C 1
ATOM 7131 O O . MET A 1 880 ? 5.453 -25.802 -1.309 1.00 73.31 880 MET A O 1
ATOM 7135 N N . PRO A 1 881 ? 6.485 -25.621 0.680 1.00 71.38 881 PRO A N 1
ATOM 7136 C CA . PRO A 1 881 ? 6.583 -27.061 0.878 1.00 71.38 881 PRO A CA 1
ATOM 7137 C C . PRO A 1 881 ? 5.198 -27.730 0.862 1.00 71.38 881 PRO A C 1
ATOM 7139 O O . PRO A 1 881 ? 4.205 -27.106 1.235 1.00 71.38 881 PRO A O 1
ATOM 7142 N N . PRO A 1 882 ? 5.112 -29.006 0.452 1.00 70.12 882 PRO A N 1
ATOM 7143 C CA . PRO A 1 882 ? 3.848 -29.720 0.467 1.00 70.12 882 PRO A CA 1
ATOM 7144 C C . PRO A 1 882 ? 3.337 -29.864 1.900 1.00 70.12 882 PRO A C 1
ATOM 7146 O O . PRO A 1 882 ? 4.115 -30.043 2.847 1.00 70.12 882 PRO A O 1
ATOM 7149 N N . ARG A 1 883 ? 2.011 -29.853 2.034 1.00 67.94 883 ARG A N 1
ATOM 7150 C CA . ARG A 1 883 ? 1.341 -30.038 3.316 1.00 67.94 883 ARG A CA 1
ATOM 7151 C C . ARG A 1 883 ? 1.767 -31.368 3.961 1.00 67.94 883 ARG A C 1
ATOM 7153 O O . ARG A 1 883 ? 1.719 -32.415 3.308 1.00 67.94 883 ARG A O 1
ATOM 7160 N N . PRO A 1 884 ? 2.158 -31.373 5.244 1.00 69.69 884 PRO A N 1
ATOM 7161 C CA . PRO A 1 884 ? 2.496 -32.593 5.954 1.00 69.69 884 PRO A CA 1
ATOM 7162 C C . PRO A 1 884 ? 1.257 -33.463 6.184 1.00 69.69 884 PRO A C 1
ATOM 7164 O O . PRO A 1 884 ? 0.189 -32.985 6.574 1.00 69.69 884 PRO A O 1
ATOM 7167 N N . VAL A 1 885 ? 1.426 -34.770 5.989 1.00 66.69 885 VAL A N 1
ATOM 7168 C CA . VAL A 1 885 ? 0.415 -35.775 6.332 1.00 66.69 885 VAL A CA 1
ATOM 7169 C C . VAL A 1 885 ? 0.295 -35.821 7.863 1.00 66.69 885 VAL A C 1
ATOM 7171 O O . VAL A 1 885 ? 1.306 -35.873 8.561 1.00 66.69 885 VAL A O 1
ATOM 7174 N N . ASP A 1 886 ? -0.932 -35.743 8.382 1.00 73.75 886 ASP A N 1
ATOM 7175 C CA . ASP A 1 886 ? -1.291 -35.775 9.815 1.00 73.75 886 ASP A CA 1
ATOM 7176 C C . ASP A 1 886 ? -0.911 -34.555 10.680 1.00 73.75 886 ASP A C 1
ATOM 7178 O O . ASP A 1 886 ? -1.202 -34.546 11.879 1.00 73.75 886 ASP A O 1
ATOM 7182 N N . GLN A 1 887 ? -0.314 -33.506 10.110 1.00 83.12 887 GLN A N 1
ATOM 7183 C CA . GLN A 1 887 ? -0.001 -32.265 10.834 1.00 83.12 887 GLN A CA 1
ATOM 7184 C C . GLN A 1 887 ? -0.824 -31.079 10.312 1.00 83.12 887 GLN A C 1
ATOM 7186 O O . GLN A 1 887 ? -1.519 -31.156 9.296 1.00 83.12 887 GLN A O 1
ATOM 7191 N N . VAL A 1 888 ? -0.781 -29.976 11.059 1.00 83.25 888 VAL A N 1
ATOM 7192 C CA . VAL A 1 888 ? -1.558 -28.766 10.778 1.00 83.25 888 VAL A CA 1
ATOM 7193 C C . VAL A 1 888 ? -0.631 -27.683 10.262 1.00 83.25 888 VAL A C 1
ATOM 7195 O O . VAL A 1 888 ? 0.282 -27.262 10.973 1.00 83.25 888 VAL A O 1
ATOM 7198 N N . ASP A 1 889 ? -0.925 -27.186 9.067 1.00 88.75 889 ASP A N 1
ATOM 7199 C CA . ASP A 1 889 ? -0.409 -25.907 8.603 1.00 88.75 889 ASP A CA 1
ATOM 7200 C C . ASP A 1 889 ? -1.431 -24.828 8.942 1.00 88.75 889 ASP A C 1
ATOM 7202 O O . ASP A 1 889 ? -2.548 -24.798 8.429 1.00 88.75 889 ASP A O 1
ATOM 7206 N N . TYR A 1 890 ? -1.067 -23.945 9.869 1.00 90.88 890 TYR A N 1
ATOM 7207 C CA . TYR A 1 890 ? -1.963 -22.881 10.306 1.00 90.88 890 TYR A CA 1
ATOM 7208 C C . TYR A 1 890 ? -2.264 -21.868 9.193 1.00 90.88 890 TYR A C 1
ATOM 7210 O O . TYR A 1 890 ? -3.317 -21.239 9.221 1.00 90.88 890 TYR A O 1
ATOM 7218 N N . ALA A 1 891 ? -1.386 -21.724 8.202 1.00 88.44 891 ALA A N 1
ATOM 7219 C CA . ALA A 1 891 ? -1.650 -20.907 7.021 1.00 88.44 891 ALA A CA 1
ATOM 7220 C C . ALA A 1 891 ? -2.902 -21.366 6.245 1.00 88.44 891 ALA A C 1
ATOM 7222 O O . ALA A 1 891 ? -3.594 -20.532 5.671 1.00 88.44 891 ALA A O 1
ATOM 7223 N N . ASP A 1 892 ? -3.231 -22.662 6.287 1.00 85.19 892 ASP A N 1
ATOM 7224 C CA . ASP A 1 892 ? -4.365 -23.238 5.552 1.00 85.19 892 ASP A CA 1
ATOM 7225 C C . ASP A 1 892 ? -5.708 -23.081 6.279 1.00 85.19 892 ASP A C 1
ATOM 7227 O O . ASP A 1 892 ? -6.773 -23.148 5.663 1.00 85.19 892 ASP A O 1
ATOM 7231 N N . ILE A 1 893 ? -5.674 -22.911 7.605 1.00 88.75 893 ILE A N 1
ATOM 7232 C CA . ILE A 1 893 ? -6.873 -22.865 8.461 1.00 88.75 893 ILE A CA 1
ATOM 7233 C C . ILE A 1 893 ? -7.100 -21.497 9.109 1.00 88.75 893 ILE A C 1
ATOM 7235 O O . ILE A 1 893 ? -8.050 -21.323 9.875 1.00 88.75 893 ILE A O 1
ATOM 7239 N N . THR A 1 894 ? -6.242 -20.518 8.811 1.00 89.62 894 THR A N 1
ATOM 7240 C CA . THR A 1 894 ? -6.362 -19.143 9.301 1.00 89.62 894 THR A CA 1
ATOM 7241 C C . THR A 1 894 ? -6.373 -18.138 8.151 1.00 89.62 894 THR A C 1
ATOM 7243 O O . THR A 1 894 ? -5.888 -18.435 7.065 1.00 89.62 894 THR A O 1
ATOM 7246 N N . PRO A 1 895 ? -6.875 -16.910 8.370 1.00 88.75 895 PRO A N 1
ATOM 7247 C CA . PRO A 1 895 ? -6.741 -15.842 7.380 1.00 88.75 895 PRO A CA 1
ATOM 7248 C C . PRO A 1 895 ? -5.296 -15.337 7.182 1.00 88.75 895 PRO A C 1
ATOM 7250 O O . PRO A 1 895 ? -5.063 -14.531 6.284 1.00 88.75 895 PRO A O 1
ATOM 7253 N N . GLU A 1 896 ? -4.349 -15.718 8.050 1.00 89.75 896 GLU A N 1
ATOM 7254 C CA . GLU A 1 896 ? -2.967 -15.221 8.062 1.00 89.75 896 GLU A CA 1
ATOM 7255 C C . GLU A 1 896 ? -2.019 -16.267 7.436 1.00 89.75 896 GLU A C 1
ATOM 7257 O O . GLU A 1 896 ? -1.803 -17.325 8.021 1.00 89.75 896 GLU A O 1
ATOM 7262 N N . LEU A 1 897 ? -1.374 -15.956 6.300 1.00 87.31 897 LEU A N 1
ATOM 7263 C CA . LEU A 1 897 ? -0.246 -16.762 5.796 1.00 87.31 897 LEU A CA 1
ATOM 7264 C C . LEU A 1 897 ? 0.988 -16.567 6.693 1.00 87.31 897 LEU A C 1
ATOM 7266 O O . LEU A 1 897 ? 1.478 -17.493 7.339 1.00 87.31 897 LEU A O 1
ATOM 7270 N N . SER A 1 898 ? 1.467 -15.323 6.767 1.00 89.44 898 SER A N 1
ATOM 7271 C CA . SER A 1 898 ? 2.523 -14.905 7.690 1.00 89.44 898 SER A CA 1
ATOM 7272 C C . SER A 1 898 ? 1.913 -14.543 9.034 1.00 89.44 898 SER A C 1
ATOM 7274 O O . SER A 1 898 ? 1.163 -13.572 9.133 1.00 89.44 898 SER A O 1
ATOM 7276 N N . ARG A 1 899 ? 2.251 -15.313 10.072 1.00 89.19 899 ARG A N 1
ATOM 7277 C CA . ARG A 1 899 ? 1.696 -15.154 11.419 1.00 89.19 899 ARG A CA 1
ATOM 7278 C C . ARG A 1 899 ? 2.769 -15.123 12.502 1.00 89.19 899 ARG A C 1
ATOM 7280 O O . ARG A 1 899 ? 3.792 -15.801 12.422 1.00 89.19 899 ARG A O 1
ATOM 7287 N N . ASP A 1 900 ? 2.481 -14.345 13.538 1.00 89.69 900 ASP A N 1
ATOM 7288 C CA . ASP A 1 900 ? 3.307 -14.218 14.738 1.00 89.69 900 ASP A CA 1
ATOM 7289 C C . ASP A 1 900 ? 3.283 -15.518 15.567 1.00 89.69 900 ASP A C 1
ATOM 7291 O O . ASP A 1 900 ? 2.260 -16.210 15.620 1.00 89.69 900 ASP A O 1
ATOM 7295 N N . PHE A 1 901 ? 4.381 -15.837 16.260 1.00 93.25 901 PHE A N 1
ATOM 7296 C CA . PHE A 1 901 ? 4.512 -17.059 17.058 1.00 93.25 901 PHE A CA 1
ATOM 7297 C C . PHE A 1 901 ? 3.846 -16.907 18.437 1.00 93.25 901 PHE A C 1
ATOM 7299 O O . PHE A 1 901 ? 4.483 -16.789 19.488 1.00 93.25 901 PHE A O 1
ATOM 7306 N N . ARG A 1 902 ? 2.510 -16.885 18.430 1.00 93.94 902 ARG A N 1
ATOM 7307 C CA . ARG A 1 902 ? 1.669 -16.694 19.625 1.00 93.94 902 ARG A CA 1
ATOM 7308 C C . ARG A 1 902 ? 1.721 -17.884 20.582 1.00 93.94 902 ARG A C 1
ATOM 7310 O O . ARG A 1 902 ? 1.573 -17.679 21.785 1.00 93.94 902 ARG A O 1
ATOM 7317 N N . GLY A 1 903 ? 1.986 -19.094 20.078 1.00 95.31 903 GLY A N 1
ATOM 7318 C CA . GLY A 1 903 ? 2.101 -20.309 20.889 1.00 95.31 903 GLY A CA 1
ATOM 7319 C C . GLY A 1 903 ? 3.009 -20.137 22.106 1.00 95.31 903 GLY A C 1
ATOM 7320 O O . GLY A 1 903 ? 2.588 -20.415 23.228 1.00 95.31 903 GLY A O 1
ATOM 7321 N N . LEU A 1 904 ? 4.211 -19.577 21.923 1.00 96.69 904 LEU A N 1
ATOM 7322 C CA . LEU A 1 904 ? 5.178 -19.407 23.014 1.00 96.69 904 LEU A CA 1
ATOM 7323 C C . LEU A 1 904 ? 4.691 -18.461 24.121 1.00 96.69 904 LEU A C 1
ATOM 7325 O O . LEU A 1 904 ? 4.942 -18.723 25.297 1.00 96.69 904 LEU A O 1
ATOM 7329 N N . ARG A 1 905 ? 3.955 -17.397 23.764 1.00 95.62 905 ARG A N 1
ATOM 7330 C CA . ARG A 1 905 ? 3.389 -16.430 24.726 1.00 95.62 905 ARG A CA 1
ATOM 7331 C C . ARG A 1 905 ? 2.403 -17.062 25.698 1.00 95.62 905 ARG A C 1
ATOM 7333 O O . ARG A 1 905 ? 2.265 -16.568 26.810 1.00 95.62 905 ARG A O 1
ATOM 7340 N N . VAL A 1 906 ? 1.715 -18.123 25.287 1.00 97.56 906 VAL A N 1
ATOM 7341 C CA . VAL A 1 906 ? 0.780 -18.864 26.143 1.00 97.56 906 VAL A CA 1
ATOM 7342 C C . VAL A 1 906 ? 1.480 -20.042 26.815 1.00 97.56 906 VAL A C 1
ATOM 7344 O O . VAL A 1 906 ? 1.324 -20.262 28.014 1.00 97.56 906 VAL A O 1
ATOM 7347 N N . TRP A 1 907 ? 2.281 -20.778 26.045 1.00 98.12 907 TRP A N 1
ATOM 7348 C CA . TRP A 1 907 ? 2.950 -21.997 26.482 1.00 98.12 907 TRP A CA 1
ATOM 7349 C C . TRP A 1 907 ? 3.922 -21.745 27.634 1.00 98.12 907 TRP A C 1
ATOM 7351 O O . TRP A 1 907 ? 3.837 -22.412 28.664 1.00 98.12 907 TRP A O 1
ATOM 7361 N N . LEU A 1 908 ? 4.810 -20.754 27.493 1.00 98.12 908 LEU A N 1
ATOM 7362 C CA . LEU A 1 908 ? 5.869 -20.498 28.467 1.00 98.12 908 LEU A CA 1
ATOM 7363 C C . LEU A 1 908 ? 5.329 -20.169 29.868 1.00 98.12 908 LEU A C 1
ATOM 7365 O O . LEU A 1 908 ? 5.688 -20.885 30.800 1.00 98.12 908 LEU A O 1
ATOM 7369 N N . PRO A 1 909 ? 4.443 -19.171 30.071 1.00 97.38 909 PRO A N 1
ATOM 7370 C CA . PRO A 1 909 ? 3.940 -18.868 31.411 1.00 97.38 909 PRO A CA 1
ATOM 7371 C C . PRO A 1 909 ? 3.157 -20.029 32.038 1.00 97.38 909 PRO A C 1
ATOM 7373 O O . PRO A 1 909 ? 3.316 -20.274 33.233 1.00 97.38 909 PRO A O 1
ATOM 7376 N N . LEU A 1 910 ? 2.358 -20.773 31.261 1.00 97.19 910 LEU A N 1
ATOM 7377 C CA . LEU A 1 910 ? 1.608 -21.924 31.777 1.00 97.19 910 LEU A CA 1
ATOM 7378 C C . LEU A 1 910 ? 2.523 -23.091 32.156 1.00 97.19 910 LEU A C 1
ATOM 7380 O O . LEU A 1 910 ? 2.295 -23.727 33.181 1.00 97.19 910 LEU A O 1
ATOM 7384 N N . LYS A 1 911 ? 3.581 -23.359 31.384 1.00 97.38 911 LYS A N 1
ATOM 7385 C CA . LYS A 1 911 ? 4.578 -24.375 31.747 1.00 97.38 911 LYS A CA 1
ATOM 7386 C C . LYS A 1 911 ? 5.429 -23.960 32.938 1.00 97.38 911 LYS A C 1
ATOM 7388 O O . LYS A 1 911 ? 5.727 -24.800 33.779 1.00 97.38 911 LYS A O 1
ATOM 7393 N N . THR A 1 912 ? 5.823 -22.691 33.017 1.00 97.88 912 THR A N 1
ATOM 7394 C CA . THR A 1 912 ? 6.681 -22.191 34.097 1.00 97.88 912 THR A CA 1
ATOM 7395 C C . THR A 1 912 ? 5.945 -22.127 35.432 1.00 97.88 912 THR A C 1
ATOM 7397 O O . THR A 1 912 ? 6.516 -22.491 36.455 1.00 97.88 912 THR A O 1
ATOM 7400 N N . LEU A 1 913 ? 4.695 -21.657 35.440 1.00 97.12 913 LEU A N 1
ATOM 7401 C CA . LEU A 1 913 ? 3.935 -21.420 36.674 1.00 97.12 913 LEU A CA 1
ATOM 7402 C C . LEU A 1 913 ? 2.951 -22.547 37.016 1.00 97.12 913 LEU A C 1
ATOM 7404 O O . LEU A 1 913 ? 2.470 -22.620 38.147 1.00 97.12 913 LEU A O 1
ATOM 7408 N N . GLY A 1 914 ? 2.614 -23.398 36.045 1.00 96.06 914 GLY A N 1
ATOM 7409 C CA . GLY A 1 914 ? 1.429 -24.246 36.111 1.00 96.06 914 GLY A CA 1
ATOM 7410 C C . GLY A 1 914 ? 0.130 -23.442 35.958 1.00 96.06 914 GLY A C 1
ATOM 7411 O O . GLY A 1 914 ? 0.115 -22.212 35.966 1.00 96.06 914 GLY A O 1
ATOM 7412 N N . VAL A 1 915 ? -1.002 -24.143 35.838 1.00 96.75 915 VAL A N 1
ATOM 7413 C CA . VAL A 1 915 ? -2.330 -23.511 35.695 1.00 96.75 915 VAL A CA 1
ATOM 7414 C C . VAL A 1 915 ? -2.887 -22.957 37.018 1.00 96.75 915 VAL A C 1
ATOM 7416 O O . VAL A 1 915 ? -3.711 -22.042 37.011 1.00 96.75 915 VAL A O 1
ATOM 7419 N N . GLY A 1 916 ? -2.407 -23.467 38.158 1.00 97.12 916 GLY A N 1
ATOM 7420 C CA . GLY A 1 916 ? -2.930 -23.161 39.496 1.00 97.12 916 GLY A CA 1
ATOM 7421 C C . GLY A 1 916 ? -2.996 -21.664 39.837 1.00 97.12 916 GLY A C 1
ATOM 7422 O O . GLY A 1 916 ? -4.056 -21.197 40.252 1.00 97.12 916 GLY A O 1
ATOM 7423 N N . PRO A 1 917 ? -1.931 -20.866 39.624 1.00 96.62 917 PRO A N 1
ATOM 7424 C CA . PRO A 1 917 ? -1.979 -19.424 39.880 1.00 96.62 917 PRO A CA 1
ATOM 7425 C C . PRO A 1 917 ? -3.040 -18.681 39.055 1.00 96.62 917 PRO A C 1
ATOM 7427 O O . PRO A 1 917 ? -3.671 -17.750 39.553 1.00 96.62 917 PRO A O 1
ATOM 7430 N N . PHE A 1 918 ? -3.278 -19.102 37.810 1.00 97.12 918 PHE A N 1
ATOM 7431 C CA . PHE A 1 918 ? -4.307 -18.507 36.955 1.00 97.12 918 PHE A CA 1
ATOM 7432 C C . PHE A 1 918 ? -5.715 -18.875 37.432 1.00 97.12 918 PHE A C 1
ATOM 7434 O O . PHE A 1 918 ? -6.586 -18.008 37.485 1.00 97.12 918 PHE A O 1
ATOM 7441 N N . GLN A 1 919 ? -5.918 -20.135 37.832 1.00 97.88 919 GLN A N 1
ATOM 7442 C CA . GLN A 1 919 ? -7.154 -20.609 38.462 1.00 97.88 919 GLN A CA 1
ATOM 7443 C C . GLN A 1 919 ? -7.489 -19.805 39.718 1.00 97.88 919 GLN A C 1
ATOM 7445 O O . GLN A 1 919 ? -8.557 -19.199 39.785 1.00 97.88 919 GLN A O 1
ATOM 7450 N N . LEU A 1 920 ? -6.549 -19.731 40.664 1.00 97.38 920 LEU A N 1
ATOM 7451 C CA . LEU A 1 920 ? -6.727 -19.002 41.920 1.00 97.38 920 LEU A CA 1
ATOM 7452 C C . LEU A 1 920 ? -7.007 -17.516 41.685 1.00 97.38 920 LEU A C 1
ATOM 7454 O O . LEU A 1 920 ? -7.858 -16.942 42.359 1.00 97.38 920 LEU A O 1
ATOM 7458 N N . ASN A 1 921 ? -6.346 -16.896 40.703 1.00 97.31 921 ASN A N 1
ATOM 7459 C CA . ASN A 1 921 ? -6.630 -15.512 40.337 1.00 97.31 921 ASN A CA 1
ATOM 7460 C C . ASN A 1 921 ? -8.088 -15.330 39.885 1.00 97.31 921 ASN A C 1
ATOM 7462 O O . ASN A 1 921 ? -8.762 -14.410 40.343 1.00 97.31 921 ASN A O 1
ATOM 7466 N N . LEU A 1 922 ? -8.595 -16.202 39.008 1.00 98.12 922 LEU A N 1
ATOM 7467 C CA . LEU A 1 922 ? -9.981 -16.129 38.538 1.00 98.12 922 LEU A CA 1
ATOM 7468 C C . LEU A 1 922 ? -10.983 -16.384 39.669 1.00 98.12 922 LEU A C 1
ATOM 7470 O O . LEU A 1 922 ? -11.962 -15.647 39.786 1.00 98.12 922 LEU A O 1
ATOM 7474 N N . GLU A 1 923 ? -10.724 -17.370 40.527 1.00 98.31 923 GLU A N 1
ATOM 7475 C CA . GLU A 1 923 ? -11.553 -17.657 41.704 1.00 98.31 923 GLU A CA 1
ATOM 7476 C C . GLU A 1 923 ? -11.599 -16.473 42.672 1.00 98.31 923 GLU A C 1
ATOM 7478 O O . GLU A 1 923 ? -12.682 -16.077 43.113 1.00 98.31 923 GLU A O 1
ATOM 7483 N N . GLU A 1 924 ? -10.449 -15.848 42.937 1.00 98.00 924 GLU A N 1
ATOM 7484 C CA . GLU A 1 924 ? -10.370 -14.624 43.729 1.00 98.00 924 GLU A CA 1
ATOM 7485 C C . GLU A 1 924 ? -11.239 -13.527 43.101 1.00 98.00 924 GLU A C 1
ATOM 7487 O O . GLU A 1 924 ? -12.039 -12.909 43.801 1.00 98.00 924 GLU A O 1
ATOM 7492 N N . LYS A 1 925 ? -11.162 -13.302 41.780 1.00 97.62 925 LYS A N 1
ATOM 7493 C CA . LYS A 1 925 ? -11.936 -12.228 41.130 1.00 97.62 925 LYS A CA 1
ATOM 7494 C C . LYS A 1 925 ? -13.440 -12.475 41.174 1.00 97.62 925 LYS A C 1
ATOM 7496 O O . LYS A 1 925 ? -14.195 -11.520 41.357 1.00 97.62 925 LYS A O 1
ATOM 7501 N N . LEU A 1 926 ? -13.878 -13.730 41.064 1.00 98.25 926 LEU A N 1
ATOM 7502 C CA . LEU A 1 926 ? -15.282 -14.104 41.256 1.00 98.25 926 LEU A CA 1
ATOM 7503 C C . LEU A 1 926 ? -15.752 -13.772 42.679 1.00 98.25 926 LEU A C 1
ATOM 7505 O O . LEU A 1 926 ? -16.801 -13.151 42.852 1.00 98.25 926 LEU A O 1
ATOM 7509 N N . LYS A 1 927 ? -14.961 -14.135 43.698 1.00 98.19 927 LYS A N 1
ATOM 7510 C CA . LYS A 1 927 ? -15.294 -13.871 45.107 1.00 98.19 927 LYS A CA 1
ATOM 7511 C C . LYS A 1 927 ? -15.257 -12.389 45.455 1.00 98.19 927 LYS A C 1
ATOM 7513 O O . LYS A 1 927 ? -16.148 -11.905 46.149 1.00 98.19 927 LYS A O 1
ATOM 7518 N N . LEU A 1 928 ? -14.274 -11.655 44.942 1.00 98.19 928 LEU A N 1
ATOM 7519 C CA . LEU A 1 928 ? -14.166 -10.214 45.143 1.00 98.19 928 LEU A CA 1
ATOM 7520 C C . LEU A 1 928 ? -15.317 -9.459 44.480 1.00 98.19 928 LEU A C 1
ATOM 7522 O O . LEU A 1 928 ? -15.816 -8.506 45.070 1.00 98.19 928 LEU A O 1
ATOM 7526 N N . ALA A 1 929 ? -15.782 -9.888 43.303 1.00 98.06 929 ALA A N 1
ATOM 7527 C CA . ALA A 1 929 ? -16.944 -9.276 42.669 1.00 98.06 929 ALA A CA 1
ATOM 7528 C C . ALA A 1 929 ? -18.216 -9.486 43.512 1.00 98.06 929 ALA A C 1
ATOM 7530 O O . ALA A 1 929 ? -18.951 -8.531 43.763 1.00 98.06 929 ALA A O 1
ATOM 7531 N N . GLU A 1 930 ? -18.458 -10.710 43.999 1.00 98.06 930 GLU A N 1
ATOM 7532 C CA . GLU A 1 930 ? -19.586 -11.024 44.894 1.00 98.06 930 GLU A CA 1
ATOM 7533 C C . GLU A 1 930 ? -19.544 -10.187 46.179 1.00 98.06 930 GLU A C 1
ATOM 7535 O O . GLU A 1 930 ? -20.534 -9.545 46.540 1.00 98.06 930 GLU A O 1
ATOM 7540 N N . TRP A 1 931 ? -18.385 -10.158 46.841 1.00 98.44 931 TRP A N 1
ATOM 7541 C CA . TRP A 1 931 ? -18.168 -9.379 48.056 1.00 98.44 931 TRP A CA 1
ATOM 7542 C C . TRP A 1 931 ? -18.387 -7.882 47.815 1.00 98.44 931 TRP A C 1
ATOM 7544 O O . TRP A 1 931 ? -19.172 -7.254 48.524 1.00 98.44 931 TRP A O 1
ATOM 7554 N N . LEU A 1 932 ? -17.768 -7.314 46.777 1.00 98.12 932 LEU A N 1
ATOM 7555 C CA . LEU A 1 932 ? -17.864 -5.886 46.482 1.00 98.12 932 LEU A CA 1
ATOM 7556 C C . LEU A 1 932 ? -19.299 -5.484 46.121 1.00 98.12 932 LEU A C 1
ATOM 7558 O O . LEU A 1 932 ? -19.770 -4.430 46.543 1.00 98.12 932 LEU A O 1
ATOM 7562 N N . SER A 1 933 ? -20.027 -6.345 45.405 1.00 98.25 933 SER A N 1
ATOM 7563 C CA . SER A 1 933 ? -21.453 -6.152 45.135 1.00 98.25 933 SER A CA 1
ATOM 7564 C C . SER A 1 933 ? -22.276 -6.107 46.429 1.00 98.25 933 SER A C 1
ATOM 7566 O O . SER A 1 933 ? -23.101 -5.206 46.599 1.00 98.25 933 SER A O 1
ATOM 7568 N N . ALA A 1 934 ? -22.024 -7.024 47.368 1.00 98.25 934 ALA A N 1
ATOM 7569 C CA . ALA A 1 934 ? -22.702 -7.046 48.662 1.00 98.25 934 ALA A CA 1
ATOM 7570 C C . ALA A 1 934 ? -22.372 -5.816 49.523 1.00 98.25 934 ALA A C 1
ATOM 7572 O O . ALA A 1 934 ? -23.260 -5.279 50.183 1.00 98.25 934 ALA A O 1
ATOM 7573 N N . GLU A 1 935 ? -21.125 -5.343 49.505 1.00 98.38 935 GLU A N 1
ATOM 7574 C CA . GLU A 1 935 ? -20.716 -4.153 50.252 1.00 98.38 935 GLU A CA 1
ATOM 7575 C C . GLU A 1 935 ? -21.263 -2.853 49.654 1.00 98.38 935 GLU A C 1
ATOM 7577 O O . GLU A 1 935 ? -21.746 -1.996 50.394 1.00 98.38 935 GLU A O 1
ATOM 7582 N N . ILE A 1 936 ? -21.264 -2.707 48.325 1.00 98.12 936 ILE A N 1
ATOM 7583 C CA . ILE A 1 936 ? -21.863 -1.542 47.656 1.00 98.12 936 ILE A CA 1
ATOM 7584 C C . ILE A 1 936 ? -23.363 -1.464 47.950 1.00 98.12 936 ILE A C 1
ATOM 7586 O O . ILE A 1 936 ? -23.880 -0.377 48.199 1.00 98.12 936 ILE A O 1
ATOM 7590 N N . ALA A 1 937 ? -24.064 -2.601 47.993 1.00 97.62 937 ALA A N 1
ATOM 7591 C CA . ALA A 1 937 ? -25.488 -2.641 48.323 1.00 97.62 937 ALA A CA 1
ATOM 7592 C C . ALA A 1 937 ? -25.813 -2.133 49.745 1.00 97.62 937 ALA A C 1
ATOM 7594 O O . ALA A 1 937 ? -26.957 -1.761 50.007 1.00 97.62 937 ALA A O 1
ATOM 7595 N N . LYS A 1 938 ? -24.829 -2.102 50.658 1.00 97.75 938 LYS A N 1
ATOM 7596 C CA . LYS A 1 938 ? -24.982 -1.558 52.019 1.00 97.75 938 LYS A CA 1
ATOM 7597 C C . LYS A 1 938 ? -24.844 -0.035 52.075 1.00 97.75 938 LYS A C 1
ATOM 7599 O O . LYS A 1 938 ? -25.184 0.553 53.098 1.00 97.75 938 LYS A O 1
ATOM 7604 N N . ILE A 1 939 ? -24.346 0.609 51.017 1.00 98.06 939 ILE A N 1
ATOM 7605 C CA . ILE A 1 939 ? -24.161 2.063 50.967 1.00 98.06 939 ILE A CA 1
ATOM 7606 C C . ILE A 1 939 ? -25.518 2.723 50.653 1.00 98.06 939 ILE A C 1
ATOM 7608 O O . ILE A 1 939 ? -26.057 2.490 49.569 1.00 98.06 939 ILE A O 1
ATOM 7612 N N . PRO A 1 940 ? -26.093 3.547 51.559 1.00 96.75 940 PRO A N 1
ATOM 7613 C CA . PRO A 1 940 ? -27.468 4.040 51.425 1.00 96.75 940 PRO A CA 1
ATOM 7614 C C . PRO A 1 940 ? -27.773 4.780 50.120 1.00 96.75 940 PRO A C 1
ATOM 7616 O O . PRO A 1 940 ? -28.882 4.642 49.604 1.00 96.75 940 PRO A O 1
ATOM 7619 N N . ASP A 1 941 ? -26.813 5.514 49.563 1.00 97.75 941 ASP A N 1
ATOM 7620 C CA . ASP A 1 941 ? -26.988 6.332 48.357 1.00 97.75 941 ASP A CA 1
ATOM 7621 C C . ASP A 1 941 ? -26.749 5.582 47.035 1.00 97.75 941 ASP A C 1
ATOM 7623 O O . ASP A 1 941 ? -27.059 6.108 45.958 1.00 97.75 941 ASP A O 1
ATOM 7627 N N . LEU A 1 942 ? -26.270 4.334 47.097 1.00 98.31 942 LEU A N 1
ATOM 7628 C CA . LEU A 1 942 ? -25.923 3.522 45.931 1.00 98.31 942 LEU A CA 1
ATOM 7629 C C . LEU A 1 942 ? -26.883 2.352 45.717 1.00 98.31 942 LEU A C 1
ATOM 7631 O O . LEU A 1 942 ? -27.505 1.827 46.640 1.00 98.31 942 LEU A O 1
ATOM 7635 N N . VAL A 1 943 ? -27.003 1.928 44.463 1.00 97.69 943 VAL A N 1
ATOM 7636 C CA . VAL A 1 943 ? -27.755 0.738 44.064 1.00 97.69 943 VAL A CA 1
ATOM 7637 C C . VAL A 1 943 ? -26.906 -0.128 43.142 1.00 97.69 943 VAL A C 1
ATOM 7639 O O . VAL A 1 943 ? -26.284 0.372 42.207 1.00 97.69 943 VAL A O 1
ATOM 7642 N N . VAL A 1 944 ? -26.889 -1.436 43.397 1.00 97.94 944 VAL A N 1
ATOM 7643 C CA . VAL A 1 944 ? -26.318 -2.420 42.469 1.00 97.94 944 VAL A CA 1
ATOM 7644 C C . VAL A 1 944 ? -27.291 -2.595 41.305 1.00 97.94 944 VAL A C 1
ATOM 7646 O O . VAL A 1 944 ? -28.434 -2.997 41.512 1.00 97.94 944 VAL A O 1
ATOM 7649 N N . VAL A 1 945 ? -26.837 -2.285 40.091 1.00 96.56 945 VAL A N 1
ATOM 7650 C CA . VAL A 1 945 ? -27.640 -2.350 38.860 1.00 96.56 945 VAL A CA 1
ATOM 7651 C C . VAL A 1 945 ? -27.640 -3.774 38.300 1.00 96.56 945 VAL A C 1
ATOM 7653 O O . VAL A 1 945 ? -28.699 -4.327 38.008 1.00 96.56 945 VAL A O 1
ATOM 7656 N N . SER A 1 946 ? -26.466 -4.405 38.215 1.00 94.88 946 SER A N 1
ATOM 7657 C CA . SER A 1 946 ? -26.327 -5.822 37.870 1.00 94.88 946 SER A CA 1
ATOM 7658 C C . SER A 1 946 ? -25.421 -6.531 38.873 1.00 94.88 946 SER A C 1
ATOM 7660 O O . SER A 1 946 ? -24.366 -6.018 39.262 1.00 94.88 946 SER A O 1
ATOM 7662 N N . LYS A 1 947 ? -25.870 -7.704 39.330 1.00 94.62 947 LYS A N 1
ATOM 7663 C CA . LYS A 1 947 ? -25.084 -8.581 40.200 1.00 94.62 947 LYS A CA 1
ATOM 7664 C C . LYS A 1 947 ? -24.073 -9.368 39.357 1.00 94.62 947 LYS A C 1
ATOM 7666 O O . LYS A 1 947 ? -24.408 -9.737 38.233 1.00 94.62 947 LYS A O 1
ATOM 7671 N N . PRO A 1 948 ? -22.886 -9.667 39.900 1.00 96.44 948 PRO A N 1
ATOM 7672 C CA . PRO A 1 948 ? -21.861 -10.394 39.166 1.00 96.44 948 PRO A CA 1
ATOM 7673 C C . PRO A 1 948 ? -22.230 -11.866 38.958 1.00 96.44 948 PRO A C 1
ATOM 7675 O O . PRO A 1 948 ? -22.430 -12.609 39.922 1.00 96.44 948 PRO A O 1
ATOM 7678 N N . GLU A 1 949 ? -22.251 -12.312 37.701 1.00 95.44 949 GLU A N 1
ATOM 7679 C CA . GLU A 1 949 ? -22.180 -13.745 37.369 1.00 95.44 949 GLU A CA 1
ATOM 7680 C C . GLU A 1 949 ? -20.723 -14.199 37.258 1.00 95.44 949 GLU A C 1
ATOM 7682 O O . GLU A 1 949 ? -20.328 -15.180 37.890 1.00 95.44 949 GLU A O 1
ATOM 7687 N N . LEU A 1 950 ? -19.916 -13.429 36.524 1.00 97.06 950 LEU A N 1
ATOM 7688 C CA . LEU A 1 950 ? -18.464 -13.564 36.461 1.00 97.06 950 LEU A CA 1
ATOM 7689 C C . LEU A 1 950 ? -17.794 -12.531 37.384 1.00 97.06 950 LEU A C 1
ATOM 7691 O O . LEU A 1 950 ? -18.101 -12.469 38.573 1.00 97.06 950 LEU A O 1
ATOM 7695 N N . SER A 1 951 ? -16.863 -11.732 36.864 1.00 97.12 951 SER A N 1
ATOM 7696 C CA . SER A 1 951 ? -16.053 -10.775 37.628 1.00 97.12 951 SER A CA 1
ATOM 7697 C C . SER A 1 951 ? -16.366 -9.302 37.324 1.00 97.12 951 SER A C 1
ATOM 7699 O O . SER A 1 951 ? -15.573 -8.411 37.641 1.00 97.12 951 SER A O 1
ATOM 7701 N N . ILE A 1 952 ? -17.527 -9.042 36.717 1.00 97.69 952 ILE A N 1
ATOM 7702 C CA . ILE A 1 952 ? -18.058 -7.701 36.463 1.00 97.69 952 ILE A CA 1
ATOM 7703 C C . ILE A 1 952 ? -19.258 -7.452 37.370 1.00 97.69 952 ILE A C 1
ATOM 7705 O O . ILE A 1 952 ? -20.145 -8.293 37.460 1.00 97.69 952 ILE A O 1
ATOM 7709 N N . LEU A 1 953 ? -19.318 -6.276 37.993 1.00 96.81 953 LEU A N 1
ATOM 7710 C CA . LEU A 1 953 ? -20.528 -5.777 38.650 1.00 96.81 953 LEU A CA 1
ATOM 7711 C C . LEU A 1 953 ? -20.770 -4.319 38.259 1.00 96.81 953 LEU A C 1
ATOM 7713 O O . LEU A 1 953 ? -19.825 -3.573 37.973 1.00 96.81 953 LEU A O 1
ATOM 7717 N N . THR A 1 954 ? -22.034 -3.899 38.279 1.00 98.12 954 THR A N 1
ATOM 7718 C CA . THR A 1 954 ? -22.397 -2.510 37.981 1.00 98.12 954 THR A CA 1
ATOM 7719 C C . THR A 1 954 ? -23.230 -1.883 39.085 1.00 98.12 954 THR A C 1
ATOM 7721 O O . THR A 1 954 ? -24.049 -2.544 39.726 1.00 98.12 954 THR A O 1
ATOM 7724 N N . PHE A 1 955 ? -23.024 -0.590 39.315 1.00 98.19 955 PHE A N 1
ATOM 7725 C CA . PHE A 1 955 ? -23.721 0.176 40.342 1.00 98.19 955 PHE A CA 1
ATOM 7726 C C . PHE A 1 955 ? -23.939 1.625 39.902 1.00 98.19 955 PHE A C 1
ATOM 7728 O O . PHE A 1 955 ? -23.279 2.119 38.991 1.00 98.19 955 PHE A O 1
ATOM 7735 N N . ALA A 1 956 ? -24.887 2.302 40.537 1.00 98.25 956 ALA A N 1
ATOM 7736 C CA . ALA A 1 956 ? -25.232 3.687 40.243 1.00 98.25 956 ALA A CA 1
ATOM 7737 C C . ALA A 1 956 ? -25.638 4.427 41.520 1.00 98.25 956 ALA A C 1
ATOM 7739 O O . ALA A 1 956 ? -25.966 3.808 42.536 1.00 98.25 956 ALA A O 1
ATOM 7740 N N . HIS A 1 957 ? -25.652 5.757 41.464 1.00 98.12 957 HIS A N 1
ATOM 7741 C CA . HIS A 1 957 ? -26.219 6.572 42.531 1.00 98.12 957 HIS A CA 1
ATOM 7742 C C . HIS A 1 957 ? -27.748 6.623 42.386 1.00 98.12 957 HIS A C 1
ATOM 7744 O O . HIS A 1 957 ? -28.284 6.901 41.313 1.00 98.12 957 HIS A O 1
ATOM 7750 N N . LYS A 1 958 ? -28.475 6.415 43.491 1.00 97.44 958 LYS A N 1
ATOM 7751 C CA . LYS A 1 958 ? -29.948 6.472 43.548 1.00 97.44 958 LYS A CA 1
ATOM 7752 C C . LYS A 1 958 ? -30.567 7.794 43.072 1.00 97.44 958 LYS A C 1
ATOM 7754 O O . LYS A 1 958 ? -31.725 7.791 42.668 1.00 97.44 958 LYS A O 1
ATOM 7759 N N . LYS A 1 959 ? -29.823 8.908 43.103 1.00 97.12 959 LYS A N 1
ATOM 7760 C CA . LYS A 1 959 ? -30.283 10.231 42.638 1.00 97.12 959 LYS A CA 1
ATOM 7761 C C . LYS A 1 959 ? -30.275 10.384 41.107 1.00 97.12 959 LYS A C 1
ATOM 7763 O O . LYS A 1 959 ? -30.764 11.390 40.605 1.00 97.12 959 LYS A O 1
ATOM 7768 N N . GLY A 1 960 ? -29.769 9.393 40.366 1.00 96.75 960 GLY A N 1
ATOM 7769 C CA . GLY A 1 960 ? -29.823 9.334 38.903 1.00 96.75 960 GLY A CA 1
ATOM 7770 C C . GLY A 1 960 ? -28.474 9.540 38.210 1.00 96.75 960 GLY A C 1
ATOM 7771 O O . GLY A 1 960 ? -27.412 9.549 38.839 1.00 96.75 960 GLY A O 1
ATOM 7772 N N . ASP A 1 961 ? -28.520 9.690 36.885 1.00 97.44 961 ASP A N 1
ATOM 7773 C CA . ASP A 1 961 ? -27.337 9.669 36.013 1.00 97.44 961 ASP A CA 1
ATOM 7774 C C . ASP A 1 961 ? -26.354 10.815 36.287 1.00 97.44 961 ASP A C 1
ATOM 7776 O O . ASP A 1 961 ? -25.144 10.606 36.223 1.00 97.44 961 ASP A O 1
ATOM 7780 N N . ALA A 1 962 ? -26.846 12.010 36.637 1.00 96.62 962 ALA A N 1
ATOM 7781 C CA . ALA A 1 962 ? -25.996 13.167 36.929 1.00 96.62 962 ALA A CA 1
ATOM 7782 C C . ALA A 1 962 ? -25.083 12.918 38.144 1.00 96.62 962 ALA A C 1
ATOM 7784 O O . ALA A 1 962 ? -23.870 13.111 38.059 1.00 96.62 962 ALA A O 1
ATOM 7785 N N . GLU A 1 963 ? -25.647 12.416 39.244 1.00 97.69 963 GLU A N 1
ATOM 7786 C CA . GLU A 1 963 ? -24.873 12.078 40.444 1.00 97.69 963 GLU A CA 1
ATOM 7787 C C . GLU A 1 963 ? -24.020 10.819 40.240 1.00 97.69 963 GLU A C 1
ATOM 7789 O O . GLU A 1 963 ? -22.905 10.736 40.746 1.00 97.69 963 GLU A O 1
ATOM 7794 N N . THR A 1 964 ? -24.484 9.865 39.427 1.00 97.38 964 THR A N 1
ATOM 7795 C CA . THR A 1 964 ? -23.676 8.696 39.039 1.00 97.38 964 THR A CA 1
ATOM 7796 C C . THR A 1 964 ? -22.431 9.114 38.255 1.00 97.38 964 THR A C 1
ATOM 7798 O O . THR A 1 964 ? -21.335 8.622 38.518 1.00 97.38 964 THR A O 1
ATOM 7801 N N . LYS A 1 965 ? -22.575 10.060 37.320 1.00 96.19 965 LYS A N 1
ATOM 7802 C CA . LYS A 1 965 ? -21.453 10.613 36.557 1.00 96.19 965 LYS A CA 1
ATOM 7803 C C . LYS A 1 965 ? -20.468 11.344 37.468 1.00 96.19 965 LYS A C 1
ATOM 7805 O O . LYS A 1 965 ? -19.273 11.081 37.386 1.00 96.19 965 LYS A O 1
ATOM 7810 N N . LYS A 1 966 ? -20.969 12.208 38.355 1.00 96.62 966 LYS A N 1
ATOM 7811 C CA . LYS A 1 966 ? -20.150 12.947 39.326 1.00 96.62 966 LYS A CA 1
ATOM 7812 C C . LYS A 1 966 ? -19.381 12.012 40.263 1.00 96.62 966 LYS A C 1
ATOM 7814 O O . LYS A 1 966 ? -18.207 12.240 40.529 1.00 96.62 966 LYS A O 1
ATOM 7819 N N . LEU A 1 967 ? -20.014 10.932 40.725 1.00 97.00 967 LEU A N 1
ATOM 7820 C CA . LEU A 1 967 ? -19.349 9.915 41.537 1.00 97.00 967 LEU A CA 1
ATOM 7821 C C . LEU A 1 967 ? -18.209 9.232 40.771 1.00 97.00 967 LEU A C 1
ATOM 7823 O O . LEU A 1 967 ? -17.107 9.123 41.298 1.00 97.00 967 LEU A O 1
ATOM 7827 N N . MET A 1 968 ? -18.448 8.801 39.528 1.00 96.19 968 MET A N 1
ATOM 7828 C CA . MET A 1 968 ? -17.403 8.200 38.689 1.00 96.19 968 MET A CA 1
ATOM 7829 C C . MET A 1 968 ? -16.230 9.161 38.474 1.00 96.19 968 MET A C 1
ATOM 7831 O O . MET A 1 968 ? -15.075 8.762 38.600 1.00 96.19 968 MET A O 1
ATOM 7835 N N . GLU A 1 969 ? -16.534 10.426 38.183 1.00 95.56 969 GLU A N 1
ATOM 7836 C CA . GLU A 1 969 ? -15.540 11.480 38.011 1.00 95.56 969 GLU A CA 1
ATOM 7837 C C . GLU A 1 969 ? -14.699 11.661 39.281 1.00 95.56 969 GLU A C 1
ATOM 7839 O O . GLU A 1 969 ? -13.475 11.695 39.194 1.00 95.56 969 GLU A O 1
ATOM 7844 N N . ASN A 1 970 ? -15.320 11.697 40.465 1.00 95.75 970 ASN A N 1
ATOM 7845 C CA . ASN A 1 970 ? -14.616 11.793 41.747 1.00 95.75 970 ASN A CA 1
ATOM 7846 C C . ASN A 1 970 ? -13.704 10.584 42.010 1.00 95.75 970 ASN A C 1
ATOM 7848 O O . ASN A 1 970 ? -12.566 10.760 42.450 1.00 95.75 970 ASN A O 1
ATOM 7852 N N . ILE A 1 971 ? -14.182 9.372 41.708 1.00 95.62 971 ILE A N 1
ATOM 7853 C CA . ILE A 1 971 ? -13.400 8.136 41.842 1.00 95.62 971 ILE A CA 1
ATOM 7854 C C . ILE A 1 971 ? -12.170 8.192 40.931 1.00 95.62 971 ILE A C 1
ATOM 7856 O O . ILE A 1 971 ? -11.046 8.019 41.399 1.00 95.62 971 ILE A O 1
ATOM 7860 N N . ASN A 1 972 ? -12.368 8.481 39.644 1.00 95.94 972 ASN A N 1
ATOM 7861 C CA . ASN A 1 972 ? -11.283 8.488 38.666 1.00 95.94 972 ASN A CA 1
ATOM 7862 C C . ASN A 1 972 ? -10.302 9.656 38.904 1.00 95.94 972 ASN A C 1
ATOM 7864 O O . ASN A 1 972 ? -9.095 9.480 38.739 1.00 95.94 972 ASN A O 1
ATOM 7868 N N . ASN A 1 973 ? -10.780 10.819 39.370 1.00 93.50 973 ASN A N 1
ATOM 7869 C CA . ASN A 1 973 ? -9.940 11.968 39.742 1.00 93.50 973 ASN A CA 1
ATOM 7870 C C . ASN A 1 973 ? -9.007 11.685 40.923 1.00 93.50 973 ASN A C 1
ATOM 7872 O O . ASN A 1 973 ? -7.945 12.298 41.027 1.00 93.50 973 ASN A O 1
ATOM 7876 N N . LYS A 1 974 ? -9.371 10.758 41.819 1.00 92.50 974 LYS A N 1
ATOM 7877 C CA . LYS A 1 974 ? -8.510 10.373 42.944 1.00 92.50 974 LYS A CA 1
ATOM 7878 C C . LYS A 1 974 ? -7.200 9.726 42.477 1.00 92.50 974 LYS A C 1
ATOM 7880 O O . LYS A 1 974 ? -6.209 9.783 43.202 1.00 92.50 974 LYS A O 1
ATOM 7885 N N . GLY A 1 975 ? -7.194 9.118 41.286 1.00 90.69 975 GLY A N 1
ATOM 7886 C CA . GLY A 1 975 ? -6.007 8.537 40.652 1.00 90.69 975 GLY A CA 1
ATOM 7887 C C . GLY A 1 975 ? -5.540 7.201 41.241 1.00 90.69 975 GLY A C 1
ATOM 7888 O O . GLY A 1 975 ? -4.542 6.656 40.784 1.00 90.69 975 GLY A O 1
ATOM 7889 N N . THR A 1 976 ? -6.242 6.649 42.233 1.00 91.94 976 THR A N 1
ATOM 7890 C CA . THR A 1 976 ? -5.934 5.353 42.869 1.00 91.94 976 THR A CA 1
ATOM 7891 C C . THR A 1 976 ? -6.636 4.180 42.183 1.00 91.94 976 THR A C 1
ATOM 7893 O O . THR A 1 976 ? -6.131 3.054 42.195 1.00 91.94 976 THR A O 1
ATOM 7896 N N . LEU A 1 977 ? -7.788 4.450 41.569 1.00 94.88 977 LEU A N 1
ATOM 7897 C CA . LEU A 1 977 ? -8.660 3.498 40.899 1.00 94.88 977 LEU A CA 1
ATOM 7898 C C . LEU A 1 977 ? -9.144 4.105 39.580 1.00 94.88 977 LEU A C 1
ATOM 7900 O O . LEU A 1 977 ? -9.440 5.295 39.516 1.00 94.88 977 LEU A O 1
ATOM 7904 N N . PHE A 1 978 ? -9.254 3.281 38.542 1.00 96.12 978 PHE A N 1
ATOM 7905 C CA . PHE A 1 978 ? -9.895 3.662 37.289 1.00 96.12 978 PHE A CA 1
ATOM 7906 C C . PHE A 1 978 ? -11.059 2.727 36.983 1.00 96.12 978 PHE A C 1
ATOM 7908 O O . PHE A 1 978 ? -10.869 1.514 36.851 1.00 96.12 978 PHE A O 1
ATOM 7915 N N . LEU A 1 979 ? -12.250 3.312 36.857 1.00 96.44 979 LEU A N 1
ATOM 7916 C CA . LEU A 1 979 ? -13.495 2.633 36.519 1.00 96.44 979 LEU A CA 1
ATOM 7917 C C . LEU A 1 979 ? -14.072 3.168 35.212 1.00 96.44 979 LEU A C 1
ATOM 7919 O O . LEU A 1 979 ? -14.045 4.365 34.922 1.00 96.44 979 LEU A O 1
ATOM 7923 N N . SER A 1 980 ? -14.666 2.255 34.450 1.00 95.38 980 SER A N 1
ATOM 7924 C CA . SER A 1 980 ? -15.454 2.591 33.263 1.00 95.38 980 SER A CA 1
ATOM 7925 C C . SER A 1 980 ? -16.944 2.646 33.592 1.00 95.38 980 SER A C 1
ATOM 7927 O O . SER A 1 980 ? -17.379 2.135 34.622 1.00 95.38 980 SER A O 1
ATOM 7929 N N . SER A 1 981 ? -17.747 3.199 32.690 1.00 94.50 981 SER A N 1
ATOM 7930 C CA . SER A 1 981 ? -19.207 3.157 32.772 1.00 94.50 981 SER A CA 1
ATOM 7931 C C . SER A 1 981 ? -19.820 2.449 31.566 1.00 94.50 981 SER A C 1
ATOM 7933 O O . SER A 1 981 ? -19.138 2.071 30.606 1.00 94.50 981 SER A O 1
ATOM 7935 N N . CYS A 1 982 ? -21.118 2.192 31.651 1.00 94.75 982 CYS A N 1
ATOM 7936 C CA . CYS A 1 982 ? -21.951 1.728 30.549 1.00 94.75 982 CYS A CA 1
ATOM 7937 C C . CYS A 1 982 ? -23.393 2.199 30.748 1.00 94.75 982 CYS A C 1
ATOM 7939 O O . CYS A 1 982 ? -23.752 2.697 31.815 1.00 94.75 982 CYS A O 1
ATOM 7941 N N . THR A 1 983 ? -24.216 2.012 29.719 1.00 94.56 983 THR A N 1
ATOM 7942 C CA . THR A 1 983 ? -25.657 2.255 29.784 1.00 94.56 983 THR A CA 1
ATOM 7943 C C . THR A 1 983 ? -26.401 0.925 29.860 1.00 94.56 983 THR A C 1
ATOM 7945 O O . THR A 1 983 ? -26.220 0.068 28.988 1.00 94.56 983 THR A O 1
ATOM 7948 N N . ILE A 1 984 ? -27.240 0.777 30.885 1.00 93.06 984 ILE A N 1
ATOM 7949 C CA . ILE A 1 984 ? -28.110 -0.381 31.130 1.00 93.06 984 ILE A CA 1
ATOM 7950 C C . ILE A 1 984 ? -29.542 0.147 31.230 1.00 93.06 984 ILE A C 1
ATOM 7952 O O . ILE A 1 984 ? -29.804 1.053 32.018 1.00 93.06 984 ILE A O 1
ATOM 7956 N N . ASP A 1 985 ? -30.446 -0.359 30.389 1.00 89.56 985 ASP A N 1
ATOM 7957 C CA . ASP A 1 985 ? -31.854 0.071 30.315 1.00 89.56 985 ASP A CA 1
ATOM 7958 C C . ASP A 1 985 ? -32.034 1.600 30.235 1.00 89.56 985 ASP A C 1
ATOM 7960 O O . ASP A 1 985 ? -32.885 2.200 30.892 1.00 89.56 985 ASP A O 1
ATOM 7964 N N . GLY A 1 986 ? -31.174 2.248 29.441 1.00 91.50 986 GLY A N 1
ATOM 7965 C CA . GLY A 1 986 ? -31.176 3.699 29.237 1.00 91.50 986 GLY A CA 1
ATOM 7966 C C . GLY A 1 986 ? -30.593 4.527 30.388 1.00 91.50 986 GLY A C 1
ATOM 7967 O O . GLY A 1 986 ? -30.590 5.747 30.278 1.00 91.50 986 GLY A O 1
ATOM 7968 N N . LYS A 1 987 ? -30.081 3.899 31.455 1.00 95.06 987 LYS A N 1
ATOM 7969 C CA . LYS A 1 987 ? -29.496 4.569 32.629 1.00 95.06 987 LYS A CA 1
ATOM 7970 C C . LYS A 1 987 ? -27.993 4.344 32.725 1.00 95.06 987 LYS A C 1
ATOM 7972 O O . LYS A 1 987 ? -27.487 3.290 32.331 1.00 95.06 987 LYS A O 1
ATOM 7977 N N . LEU A 1 988 ? -27.274 5.323 33.263 1.00 96.81 988 LEU A N 1
ATOM 7978 C CA . LEU A 1 988 ? -25.832 5.240 33.472 1.00 96.81 988 LEU A CA 1
ATOM 7979 C C . LEU A 1 988 ? -25.508 4.326 34.664 1.00 96.81 988 LEU A C 1
ATOM 7981 O O . LEU A 1 988 ? -26.091 4.455 35.737 1.00 96.81 988 LEU A O 1
ATOM 7985 N N . ALA A 1 989 ? -24.525 3.443 34.495 1.00 97.50 989 ALA A N 1
ATOM 7986 C CA . ALA A 1 989 ? -23.978 2.625 35.571 1.00 97.50 989 ALA A CA 1
ATOM 7987 C C . ALA A 1 989 ? -22.444 2.611 35.528 1.00 97.50 989 ALA A C 1
ATOM 7989 O O . ALA A 1 989 ? -21.837 2.468 34.462 1.00 97.50 989 ALA A O 1
ATOM 7990 N N . ILE A 1 990 ? -21.820 2.729 36.699 1.00 97.56 990 ILE A N 1
ATOM 7991 C CA . ILE A 1 990 ? -20.383 2.539 36.915 1.00 97.56 990 ILE A CA 1
ATOM 7992 C C . ILE A 1 990 ? -20.101 1.037 36.945 1.00 97.56 990 ILE A C 1
ATOM 7994 O O . ILE A 1 990 ? -20.885 0.264 37.497 1.00 97.56 990 ILE A O 1
ATOM 7998 N N . ARG A 1 991 ? -18.986 0.618 36.347 1.00 96.81 991 ARG A N 1
ATOM 7999 C CA . ARG A 1 991 ? -18.607 -0.784 36.186 1.00 96.81 991 ARG A CA 1
ATOM 8000 C C . ARG A 1 991 ? -17.250 -1.062 36.821 1.00 96.81 991 ARG A C 1
ATOM 8002 O O . ARG A 1 991 ? -16.253 -0.459 36.427 1.00 96.81 991 ARG A O 1
ATOM 8009 N N . PHE A 1 992 ? -17.225 -2.031 37.734 1.00 97.25 992 PHE A N 1
ATOM 8010 C CA . PHE A 1 992 ? -15.998 -2.734 38.106 1.00 97.25 992 PHE A CA 1
ATOM 8011 C C . PHE A 1 992 ? -15.838 -3.946 37.198 1.00 97.25 992 PHE A C 1
ATOM 8013 O O . PHE A 1 992 ? -16.760 -4.752 37.090 1.00 97.25 992 PHE A O 1
ATOM 8020 N N . CYS A 1 993 ? -14.663 -4.101 36.596 1.00 97.06 993 CYS A N 1
ATOM 8021 C CA . CYS A 1 993 ? -14.242 -5.344 35.968 1.00 97.06 993 CYS A CA 1
ATOM 8022 C C . CYS A 1 993 ? -12.958 -5.839 36.623 1.00 97.06 993 CYS A C 1
ATOM 8024 O O . CYS A 1 993 ? -11.898 -5.224 36.501 1.00 97.06 993 CYS A O 1
ATOM 8026 N N . LEU A 1 994 ? -13.053 -6.968 37.317 1.00 96.06 994 LEU A N 1
ATOM 8027 C CA . LEU A 1 994 ? -11.953 -7.525 38.090 1.00 96.06 994 LEU A CA 1
ATOM 8028 C C . LEU A 1 994 ? -11.294 -8.647 37.287 1.00 96.06 994 LEU A C 1
ATOM 8030 O O . LEU A 1 994 ? -11.820 -9.751 37.193 1.00 96.06 994 LEU A O 1
ATOM 8034 N N . LEU A 1 995 ? -10.145 -8.362 36.680 1.00 94.75 995 LEU A N 1
ATOM 8035 C CA . LEU A 1 995 ? -9.344 -9.361 35.955 1.00 94.75 995 LEU A CA 1
ATOM 8036 C C . LEU A 1 995 ? -7.854 -9.281 36.286 1.00 94.75 995 LEU A C 1
ATOM 8038 O O . LEU A 1 995 ? -7.174 -10.307 36.334 1.00 94.75 995 LEU A O 1
ATOM 8042 N N . GLY A 1 996 ? -7.348 -8.074 36.543 1.00 92.69 996 GLY A N 1
ATOM 8043 C CA . GLY A 1 996 ? -5.937 -7.860 36.827 1.00 92.69 996 GLY A CA 1
ATOM 8044 C C . GLY A 1 996 ? -5.471 -8.612 38.073 1.00 92.69 996 GLY A C 1
ATOM 8045 O O . GLY A 1 996 ? -6.020 -8.438 39.161 1.00 92.69 996 GLY A O 1
ATOM 8046 N N . PHE A 1 997 ? -4.401 -9.395 37.937 1.00 93.56 997 PHE A N 1
ATOM 8047 C CA . PHE A 1 997 ? -3.858 -10.202 39.034 1.00 93.56 997 PHE A CA 1
ATOM 8048 C C . PHE A 1 997 ? -3.231 -9.397 40.178 1.00 93.56 997 PHE A C 1
ATOM 8050 O O . PHE A 1 997 ? -2.838 -9.983 41.173 1.00 93.56 997 PHE A O 1
ATOM 8057 N N . ARG A 1 998 ? -3.156 -8.065 40.058 1.00 93.50 998 ARG A N 1
ATOM 8058 C CA . ARG A 1 998 ? -2.696 -7.151 41.118 1.00 93.50 998 ARG A CA 1
ATOM 8059 C C . ARG A 1 998 ? -3.844 -6.483 41.898 1.00 93.50 998 ARG A C 1
ATOM 8061 O O . ARG A 1 998 ? -3.581 -5.717 42.821 1.00 93.50 998 ARG A O 1
ATOM 8068 N N . LEU A 1 999 ? -5.104 -6.732 41.518 1.00 92.44 999 LEU A N 1
ATOM 8069 C CA . LEU A 1 999 ? -6.305 -6.235 42.208 1.00 92.44 999 LEU A CA 1
ATOM 8070 C C . LEU A 1 999 ? -6.731 -7.216 43.303 1.00 92.44 999 LEU A C 1
ATOM 8072 O O . LEU A 1 999 ? -7.578 -8.079 43.064 1.00 92.44 999 LEU A O 1
ATOM 8076 N N . HIS A 1 1000 ? -6.133 -7.102 44.482 1.00 95.50 1000 HIS A N 1
ATOM 8077 C CA . HIS A 1 1000 ? -6.458 -7.942 45.637 1.00 95.50 1000 HIS A CA 1
ATOM 8078 C C . HIS A 1 1000 ? -7.471 -7.277 46.575 1.00 95.50 1000 HIS A C 1
ATOM 8080 O O . HIS A 1 1000 ? -7.803 -6.094 46.434 1.00 95.50 1000 HIS A O 1
ATOM 8086 N N . TYR A 1 1001 ? -7.955 -8.056 47.546 1.00 96.81 1001 TYR A N 1
ATOM 8087 C CA . TYR A 1 1001 ? -8.919 -7.623 48.560 1.00 96.81 1001 TYR A CA 1
ATOM 8088 C C . TYR A 1 1001 ? -8.541 -6.294 49.234 1.00 96.81 1001 TYR A C 1
ATOM 8090 O O . TYR A 1 1001 ? -9.355 -5.378 49.275 1.00 96.81 1001 TYR A O 1
ATOM 8098 N N . ASP A 1 1002 ? -7.303 -6.157 49.717 1.00 94.81 1002 ASP A N 1
ATOM 8099 C CA . ASP A 1 1002 ? -6.840 -4.990 50.481 1.00 94.81 1002 ASP A CA 1
ATOM 8100 C C . ASP A 1 1002 ? -6.944 -3.680 49.680 1.00 94.81 1002 ASP A C 1
ATOM 8102 O O . ASP A 1 1002 ? -7.255 -2.615 50.219 1.00 94.81 1002 ASP A O 1
ATOM 8106 N N . ARG A 1 1003 ? -6.709 -3.753 48.366 1.00 92.56 1003 ARG A N 1
ATOM 8107 C CA . ARG A 1 1003 ? -6.855 -2.619 47.455 1.00 92.56 1003 ARG A CA 1
ATOM 8108 C C . ARG A 1 1003 ? -8.321 -2.266 47.245 1.00 92.56 1003 ARG A C 1
ATOM 8110 O O . ARG A 1 1003 ? -8.661 -1.085 47.278 1.00 92.56 1003 ARG A O 1
ATOM 8117 N N . LEU A 1 1004 ? -9.173 -3.267 47.027 1.00 95.81 1004 LEU A N 1
ATOM 8118 C CA . LEU A 1 1004 ? -10.604 -3.045 46.822 1.00 95.81 1004 LEU A CA 1
ATOM 8119 C C . LEU A 1 1004 ? -11.296 -2.561 48.100 1.00 95.81 1004 LEU A C 1
ATOM 8121 O O . LEU A 1 1004 ? -12.193 -1.732 48.019 1.00 95.81 1004 LEU A O 1
ATOM 8125 N N . GLU A 1 1005 ? -10.850 -3.003 49.274 1.00 96.88 1005 GLU A N 1
ATOM 8126 C CA . GLU A 1 1005 ? -11.312 -2.500 50.570 1.00 96.88 1005 GLU A CA 1
ATOM 8127 C C . GLU A 1 1005 ? -10.973 -1.016 50.749 1.00 96.88 1005 GLU A C 1
ATOM 8129 O O . GLU A 1 1005 ? -11.845 -0.218 51.101 1.00 96.88 1005 GLU A O 1
ATOM 8134 N N . LYS A 1 1006 ? -9.738 -0.611 50.424 1.00 94.56 1006 LYS A N 1
ATOM 8135 C CA . LYS A 1 1006 ? -9.344 0.808 50.410 1.00 94.56 1006 LYS A CA 1
ATOM 8136 C C . LYS A 1 1006 ? -10.190 1.614 49.425 1.00 94.56 1006 LYS A C 1
ATOM 8138 O O . LYS A 1 1006 ? -10.745 2.637 49.810 1.00 94.56 1006 LYS A O 1
ATOM 8143 N N . ALA A 1 1007 ? -10.347 1.125 48.196 1.00 93.56 1007 ALA A N 1
ATOM 8144 C CA . ALA A 1 1007 ? -11.171 1.769 47.175 1.00 93.56 1007 ALA A CA 1
ATOM 8145 C C . ALA A 1 1007 ? -12.641 1.910 47.603 1.00 93.56 1007 ALA A C 1
ATOM 8147 O O . ALA A 1 1007 ? -13.250 2.956 47.408 1.00 93.56 1007 ALA A O 1
ATOM 8148 N N . LEU A 1 1008 ? -13.216 0.885 48.230 1.00 96.25 1008 LEU A N 1
ATOM 8149 C CA . LEU A 1 1008 ? -14.576 0.925 48.760 1.00 96.25 1008 LEU A CA 1
ATOM 8150 C C . LEU A 1 1008 ? -14.717 1.976 49.870 1.00 96.25 1008 LEU A C 1
ATOM 8152 O O . LEU A 1 1008 ? -15.713 2.696 49.908 1.00 96.25 1008 LEU A O 1
ATOM 8156 N N . ASN A 1 1009 ? -13.734 2.078 50.767 1.00 95.94 1009 ASN A N 1
ATOM 8157 C CA . ASN A 1 1009 ? -13.723 3.107 51.805 1.00 95.94 1009 ASN A CA 1
ATOM 8158 C C . ASN A 1 1009 ? -13.592 4.516 51.212 1.00 95.94 1009 ASN A C 1
ATOM 8160 O O . ASN A 1 1009 ? -14.250 5.428 51.701 1.00 95.94 1009 ASN A O 1
ATOM 8164 N N . GLU A 1 1010 ? -12.817 4.687 50.139 1.00 93.81 1010 GLU A N 1
ATOM 8165 C CA . GLU A 1 1010 ? -12.759 5.942 49.379 1.00 93.81 1010 GLU A CA 1
ATOM 8166 C C . GLU A 1 1010 ? -14.110 6.267 48.725 1.00 93.81 1010 GLU A C 1
ATOM 8168 O O . GLU A 1 1010 ? -14.594 7.385 48.850 1.00 93.81 1010 GLU A O 1
ATOM 8173 N N . ILE A 1 1011 ? -14.779 5.293 48.102 1.00 95.94 1011 ILE A N 1
ATOM 8174 C CA . ILE A 1 1011 ? -16.108 5.493 47.498 1.00 95.94 1011 ILE A CA 1
ATOM 8175 C C . ILE A 1 1011 ? -17.134 5.934 48.550 1.00 95.94 1011 ILE A C 1
ATOM 8177 O O . ILE A 1 1011 ? -17.938 6.822 48.279 1.00 95.94 1011 ILE A O 1
ATOM 8181 N N . LYS A 1 1012 ? -17.088 5.370 49.765 1.00 95.69 1012 LYS A N 1
ATOM 8182 C CA . LYS A 1 1012 ? -17.989 5.745 50.871 1.00 95.69 1012 LYS A CA 1
ATOM 8183 C C . LYS A 1 1012 ? -17.862 7.210 51.296 1.00 95.69 1012 LYS A C 1
ATOM 8185 O O . LYS A 1 1012 ? -18.824 7.741 51.834 1.00 95.69 1012 LYS A O 1
ATOM 8190 N N . THR A 1 1013 ? -16.712 7.857 51.093 1.00 95.06 1013 THR A N 1
ATOM 8191 C CA . THR A 1 1013 ? -16.540 9.283 51.429 1.00 95.06 1013 THR A CA 1
ATOM 8192 C C . THR A 1 1013 ? -16.948 10.223 50.293 1.00 95.06 1013 THR A C 1
ATOM 8194 O O . THR A 1 1013 ? -16.989 11.434 50.501 1.00 95.06 1013 THR A O 1
ATOM 8197 N N . MET A 1 1014 ? -17.236 9.686 49.101 1.00 94.69 1014 MET A N 1
ATOM 8198 C CA . MET A 1 1014 ? -17.587 10.446 47.893 1.00 94.69 1014 MET A CA 1
ATOM 8199 C C . MET A 1 1014 ? -19.093 10.497 47.605 1.00 94.69 1014 MET A C 1
ATOM 8201 O O . MET A 1 1014 ? -19.490 11.175 46.653 1.00 94.69 1014 MET A O 1
ATOM 8205 N N . VAL A 1 1015 ? -19.899 9.754 48.368 1.00 90.00 1015 VAL A N 1
ATOM 8206 C CA . VAL A 1 1015 ? -21.357 9.619 48.202 1.00 90.00 1015 VAL A CA 1
ATOM 8207 C C . VAL A 1 1015 ? -22.147 10.462 49.187 1.00 90.00 1015 VAL A C 1
ATOM 8209 O O . VAL A 1 1015 ? -21.674 10.632 50.333 1.00 90.00 1015 VAL A O 1
#